Protein 2W20 (pdb70)

InterPro domains:
  IPR001791 Laminin G domain [SM00282] (150-294)
  IPR004124 Glycoside hydrolase, family 33, N-terminal [PF02973] (118-309)
  IPR005877 YSIRK Gram-positive signal peptide [PF04650] (22-47)
  IPR005877 YSIRK Gram-positive signal peptide [TIGR01168] (16-55)
  IPR011040 Sialidase [PF13088] (537-764)
  IPR013320 Concanavalin A-like lectin/glucanase domain superfamily [SSF49899] (121-303)
  IPR019931 LPXTG cell wall anchor motif [PS50847] (1003-1035)
  IPR023364 Trans-sialidase, domain 3 [G3DSA:2.40.220.10] (452-531)
  IPR026856 Sialidase family [PTHR10628] (324-786)
  IPR036278 Sialidase superfamily [SSF50939] (338-789)
  IPR049964 Sialidase A repeat [NF043031] (886-906)
  IPR049964 Sialidase A repeat [NF043031] (911-947)
  IPR049964 Sialidase A repeat [NF043031] (951-980)

B-factor: mean 18.58, std 8.76, range [5.13, 54.67]

Secondary structure (DSSP, 8-state):
--BPPPEEEE---BTT---TTS--EEEEEEEEE-TTS-EEEEEEEESS-SSSSSSEEEEEEEESSTTSS----EEEE-PPP-TT-S-GGG-S-EEEEEEEEE-TTT--EEEEEEEE-SSSGGGGS-SS----EEEETTEEEEEEEETT--S-EEE-GGGEEE-TTS-EEEEEE-SS--SGGGTTTTEEEETTEEEEETT--SS-SSSEE--SS-EEEEEEESSTTSS-PPPEE-HHHH--TT-S-EEE--EE-EE--SSTTTT-EEEEEEE--TTTHHHH--EEEEEEESSTTSS-EE---TTTTEEETTEEE-TTT---GGG---SEEEEE-TTS-EEEEE--SSSEEEEEEESSSSSS--S--EEEEEEE--SS--EEEEEEETTEEEEEEEEE-SSSSEEEEEEEEEE-SSS-EEEEEEEEEEEEE---EEEEEEETTEEEEEEEE--TTBPS-EEEEEEEEHHHH-/-BPPPEEEE---BTTS--TTS--EEEEEEEEE-TTS-EEEEEEEESS-SSSSSSEEEEEEEESSTTSS----EEEE-PPP-TT-S-GGG-S-EEEEEEEEE-TTT--EEEEEEEE-SSSGGGGS-SS----EEEETTEEEEEEEETT--S-EEE-GGGEEE-TTS-EEEEEE-SS--SGGGTTTTEEEETTEEEEETT--SS-SSSEE--SS-EEEEEEESSTTSS-PPPEE-HHHH--TT-S-EEE--EE-EE--SSTTTT-EEEEEEE--TTTHHHH--EEEEEEESSTTSS-EE---TTTTEEETTEEE-TTT---GGG---SEEEEE-TTS-EEEEE--SSSEEEEEEESSSSSS--SPPEEEEEEE--S---EEEEEEETTEEEEEEEEE-SSSSEEEEEEEEEEPTTS-EEEEEEEEEEEEE---EEEEEEETTEEEEEEEE--TTB-S-EEEEEEEEHHHH-

Solvent-accessible surface area: 35507 Å² total; per-residue (Å²): 146,31,33,51,143,51,52,40,4,3,90,5,3,108,118,40,133,66,28,187,67,35,9,62,0,4,29,4,0,0,0,9,54,6,76,149,27,6,0,0,0,0,0,0,16,0,92,43,37,36,44,62,43,0,16,2,0,0,0,0,50,31,1,126,61,41,4,166,82,32,36,127,99,39,52,1,0,34,5,65,47,8,99,119,18,104,66,86,37,61,2,0,3,0,0,8,14,0,0,0,5,22,1,73,136,68,90,73,0,1,0,0,0,3,1,6,6,6,10,92,1,25,121,20,22,16,98,39,27,25,57,10,45,71,148,43,141,65,114,69,27,30,5,0,29,59,133,73,76,33,24,16,7,1,17,44,103,121,0,34,0,50,32,55,131,31,151,64,33,106,26,91,3,17,50,107,8,130,99,114,26,45,29,8,18,0,1,0,44,81,41,152,106,84,46,4,4,1,8,6,28,60,81,64,86,7,17,0,51,0,0,62,11,0,2,0,5,4,0,69,1,93,54,12,0,110,89,18,24,33,9,73,37,0,1,56,74,7,33,27,48,15,6,28,7,2,0,0,1,3,4,25,5,38,25,2,92,35,40,135,62,143,25,15,0,0,0,3,0,23,0,0,0,38,46,11,42,51,122,0,0,15,0,0,13,0,0,30,0,86,56,80,4,159,49,2,85,38,2,54,1,2,0,8,21,36,113,33,148,58,140,98,15,4,0,4,9,0,102,50,134,130,4,4,0,3,9,4,9,1,2,4,1,70,93,18,15,0,24,0,0,0,24,0,31,26,35,14,0,3,3,1,19,0,125,44,4,0,38,41,5,79,109,114,30,106,105,16,90,102,0,122,2,42,60,0,3,3,7,5,24,33,2,90,40,156,71,123,23,22,0,0,0,0,0,0,24,9,122,158,72,40,58,0,25,0,8,3,0,83,12,47,168,101,10,94,12,47,27,64,95,72,20,93,6,18,176,35,80,0,0,16,0,0,2,22,84,8,31,152,32,48,4,0,0,0,0,0,6,21,57,167,42,25,18,38,21,1,0,0,6,30,47,2,46,35,113,38,0,70,80,61,54,146,53,52,43,6,3,75,9,3,109,116,42,138,58,22,152,61,32,1,62,0,3,28,4,0,0,0,10,54,6,70,154,26,6,0,0,0,0,0,0,14,1,86,67,38,38,42,63,42,1,27,4,0,0,0,0,47,30,1,125,52,44,5,167,91,34,35,122,102,38,52,1,0,29,6,64,77,8,87,117,17,105,61,89,39,56,2,0,2,0,0,11,12,0,0,0,4,21,1,73,123,70,85,74,0,1,0,0,0,1,1,2,7,4,10,91,1,25,124,17,20,18,105,39,26,24,52,11,45,66,147,50,144,68,134,62,38,31,5,0,29,63,155,60,76,35,27,16,10,2,16,41,106,118,0,26,0,29,32,57,132,33,149,65,33,82,24,90,4,18,53,108,8,126,97,119,25,44,28,6,20,0,1,0,43,81,29,153,109,81,42,4,3,2,9,6,26,61,88,63,84,9,29,0,52,1,0,48,12,1,3,0,6,6,0,68,1,87,54,21,0,115,91,19,25,34,10,78,38,0,2,57,76,8,31,29,64,16,5,29,6,2,0,0,2,4,4,25,5,36,26,2,93,37,42,132,60,133,23,16,0,0,0,3,0,24,0,0,0,39,49,11,42,47,124,0,0,17,0,0,14,0,0,32,0,82,51,77,4,159,47,3,84,39,3,50,1,1,0,9,18,32,95,26,142,62,134,89,14,3,0,4,10,0,105,43,141,125,4,3,0,2,9,4,10,1,2,4,1,72,78,18,10,0,18,0,0,0,25,0,37,22,35,16,0,2,4,0,19,0,117,38,4,0,31,40,4,73,94,119,26,85,100,11,102,101,0,95,3,33,59,0,2,2,6,5,23,32,2,83,40,149,60,128,29,25,0,0,0,0,0,0,25,6,98,157,67,40,58,0,26,0,7,2,0,94,21,57,126,111,1,75,14,51,25,61,98,67,18,87,5,15,165,37,79,0,0,15,0,1,2,23,65,15,28,159,25,52,1,0,0,0,0,0,4,23,56,167,40,25,18,35,19,1,0,0,7,28,42,3,38,34,114,35,0,70

CATH classification: 2.120.10.10 (+1 more: 2.40.220.10)

Nearest PDB structures (foldseek):
  2w20-assembly1_A  TM=1.001E+00  e=1.819E-90  Streptococcus pneumoniae R6
  5kky-assembly1_B  TM=1.000E+00  e=1.987E-87  Streptococcus pneumoniae
  6qzh-assembly1_A  TM=9.984E-01  e=2.542E-87  Homo sapiens
  2vk7-assembly2_B  TM=8.973E-01  e=1.237E-44  Clostridium perfringens
  8u2a-assembly1_A  TM=9.018E-01  e=3.482E-44  Clostridium perfringens ATCC 13124

Sequence (939 aa):
AALTEKTDIFESGRNGKPNKDGIKSYRIPALLKTDKGTLIAGADERRLHSSDWGDIGMVIRRSEDNGKTWGDRVTITNLRDNPKASDPSIGSPVNIDMVLVQDPETKRIFSIYDMFPEGKGIFGMSSQKEEAYKKIDGKTYQILYREGEKGAYTIRENGTVYTPDGKATDYRVVVDPVKPAYSDKGDLYKGNQLLGNIYFTTNKTSPFRIAKDSYLWMSYSDDDGKTWSAPQDITPMVKADWMKFLGVGPGTGIVLRNGPHKGRILIPVYTTNNVSHLNGSQSSRIIYSDDHGKTWHAGEAVNDNRQVDGQKIHSSTMNNRRAQNTESTVVQLNNGDVKLFMRGLTGDLQVATSKDGGVTWEKDIKRYPQVKDVYVQMSAIHTMHEGKEYIILSNAGGPKRENGMVHLARVEENGELTWLKHNPIQKGEFAYNSLQELGNGEYGILYEHTEKGQNAYTLSFRKFNWDFLSALTEKTDIFESGRNGKPNKDGIKSYRIPALLKTDKGTLIAGADERRLHSSDWGDIGMVIRRSEDNGKTWGDRVTITNLRDNPKASDPSIGSPVNIDMVLVQDPETKRIFSIYDMFPEGKGIFGMSSQKEEAYKKIDGKTYQILYREGEKGAYTIRENGTVYTPDGKATDYRVVVDPVKPAYSDKGDLYKGNQLLGNIYFTTNKTSPFRIAKDSYLWMSYSDDDGKTWSAPQDITPMVKADWMKFLGVGPGTGIVLRNGPHKGRILIPVYTTNNVSHLNGSQSSRIIYSDDHGKTWHAGEAVNDNRQVDGQKIHSSTMNNRRAQNTESTVVQLNNGDVKLFMRGLTGDLQVATSKDGGVTWEKDIKRYPQVKDVYVQMSAIHTMHEGKEYIILSNAGGPKRENGMVHLARVEENGELTWLKHNPIQKGEFAYNSLQELGNGEYGILYEHTEKGQNAYTLSFRKFNWDFLS

Structure (mmCIF, N/CA/C/O backbone):
data_2W20
#
_entry.id   2W20
#
_cell.length_a   47.200
_cell.length_b   96.600
_cell.length_c   218.200
_cell.angle_alpha   90.00
_cell.angle_beta   90.00
_cell.angle_gamma   90.00
#
_symmetry.space_group_name_H-M   'P 21 21 21'
#
loop_
_entity.id
_entity.type
_entity.pdbx_description
1 polymer 'SIALIDASE A'
2 non-polymer '2-(N-MORPHOLINO)-ETHANESULFONIC ACID'
3 non-polymer 'CHLORIDE ION'
4 non-polymer GLYCEROL
5 water water
#
loop_
_atom_site.group_PDB
_atom_site.id
_atom_site.type_symbol
_atom_site.label_atom_id
_atom_site.label_alt_id
_atom_site.label_comp_id
_atom_site.label_asym_id
_atom_site.label_entity_id
_atom_site.label_seq_id
_atom_site.pdbx_PDB_ins_code
_atom_site.Cartn_x
_atom_site.Cartn_y
_atom_site.Cartn_z
_atom_site.occupancy
_atom_site.B_iso_or_equiv
_atom_site.auth_seq_id
_atom_site.auth_comp_id
_atom_site.auth_asym_id
_atom_site.auth_atom_id
_atom_site.pdbx_PDB_model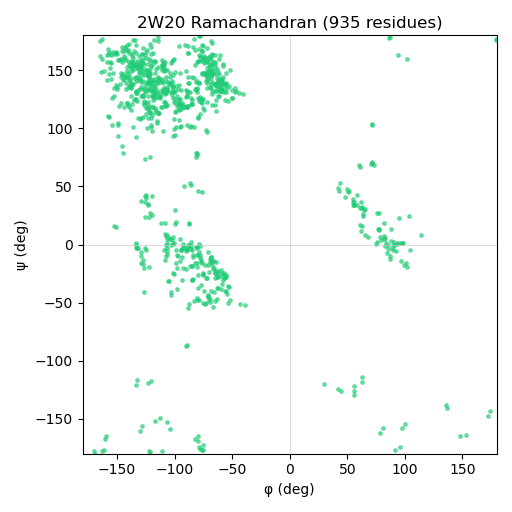_num
ATOM 1 N N . ALA A 1 1 ? 4.529 -36.715 -78.005 1.00 36.04 321 ALA A N 1
ATOM 2 C CA . ALA A 1 1 ? 4.165 -35.759 -76.962 1.00 31.54 321 ALA A CA 1
ATOM 3 C C . ALA A 1 1 ? 5.336 -35.471 -76.025 1.00 28.90 321 ALA A C 1
ATOM 4 O O . ALA A 1 1 ? 6.183 -36.334 -75.782 1.00 34.07 321 ALA A O 1
ATOM 6 N N . ALA A 1 2 ? 5.372 -34.250 -75.501 1.00 23.91 322 ALA A N 1
ATOM 7 C CA . ALA A 1 2 ? 6.436 -33.826 -74.601 1.00 18.49 322 ALA A CA 1
ATOM 8 C C . ALA A 1 2 ? 5.932 -33.787 -73.154 1.00 17.20 322 ALA A C 1
ATOM 9 O O . ALA A 1 2 ? 6.646 -33.360 -72.245 1.00 15.78 322 ALA A O 1
ATOM 11 N N . LEU A 1 3 ? 4.699 -34.248 -72.964 1.00 16.66 323 LEU A N 1
ATOM 12 C CA . LEU A 1 3 ? 4.058 -34.319 -71.651 1.00 17.68 323 LEU A CA 1
ATOM 13 C C . LEU A 1 3 ? 3.315 -35.646 -71.536 1.00 16.73 323 LEU A C 1
ATOM 14 O O . LEU A 1 3 ? 2.522 -35.995 -72.412 1.00 18.22 323 LEU A O 1
ATOM 19 N N . THR A 1 4 ? 3.562 -36.394 -70.467 1.00 13.76 324 THR A N 1
ATOM 20 C CA . THR A 1 4 ? 2.931 -37.699 -70.333 1.00 12.39 324 THR A CA 1
ATOM 21 C C . THR A 1 4 ? 1.487 -37.595 -69.888 1.00 16.50 324 THR A C 1
ATOM 22 O O . THR A 1 4 ? 1.055 -36.570 -69.351 1.00 15.49 324 THR A O 1
ATOM 26 N N . GLU A 1 5 ? 0.741 -38.669 -70.109 1.00 14.55 325 GLU A N 1
ATOM 27 C CA . GLU A 1 5 ? -0.617 -38.757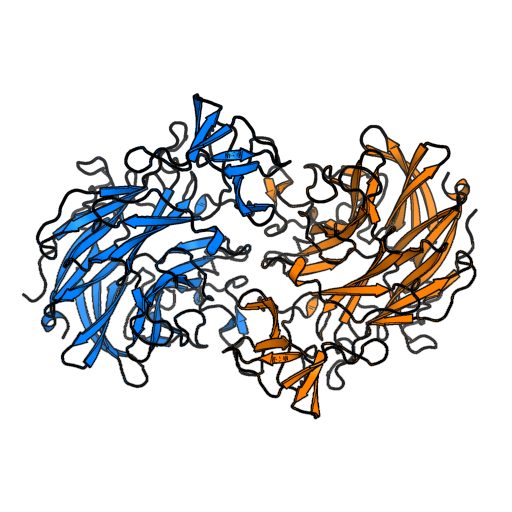 -69.602 1.00 18.85 325 GLU A CA 1
ATOM 28 C C . GLU A 1 5 ? -0.618 -38.777 -68.070 1.00 14.03 325 GLU A C 1
ATOM 29 O O . GLU A 1 5 ? 0.361 -39.169 -67.437 1.00 16.81 325 GLU A O 1
ATOM 35 N N . LYS A 1 6 ? -1.737 -38.353 -67.499 1.00 15.47 326 LYS A N 1
ATOM 36 C CA . LYS A 1 6 ? -1.943 -38.282 -66.059 1.00 15.00 326 LYS A CA 1
ATOM 37 C C . LYS A 1 6 ? -1.907 -39.668 -65.413 1.00 14.11 326 LYS A C 1
ATOM 38 O O . LYS A 1 6 ? -2.657 -40.566 -65.812 1.00 14.74 326 LYS A O 1
ATOM 44 N N . THR A 1 7 ? -1.033 -39.839 -64.427 1.00 10.47 327 THR A N 1
ATOM 45 C CA . THR A 1 7 ? -1.023 -41.035 -63.587 1.00 9.08 327 THR A CA 1
ATOM 46 C C . THR A 1 7 ? -1.502 -40.635 -62.195 1.00 12.45 327 THR A C 1
ATOM 47 O O . THR A 1 7 ? -1.022 -39.651 -61.638 1.00 14.59 327 THR A O 1
ATOM 51 N N . ASP A 1 8 ? -2.447 -41.377 -61.631 1.00 10.11 328 ASP A N 1
ATOM 52 C CA . ASP A 1 8 ? -3.038 -40.985 -60.356 1.00 11.80 328 ASP A CA 1
ATOM 53 C C . ASP A 1 8 ? -2.329 -41.701 -59.219 1.00 13.34 328 ASP A C 1
ATOM 54 O O . ASP A 1 8 ? -2.306 -42.933 -59.162 1.00 12.44 328 ASP A O 1
ATOM 59 N N . ILE A 1 9 ? -1.753 -40.926 -58.306 1.00 8.65 329 ILE A N 1
ATOM 60 C CA . ILE A 1 9 ? -0.881 -41.481 -57.287 1.00 7.81 329 ILE A CA 1
ATOM 61 C C . ILE A 1 9 ? -1.658 -41.670 -55.991 1.00 9.35 329 ILE A C 1
ATOM 62 O O . ILE A 1 9 ? -1.454 -42.641 -55.265 1.00 9.87 329 ILE A O 1
ATOM 67 N N . PHE A 1 10 ? -2.536 -40.718 -55.694 1.00 8.98 330 PHE A N 1
ATOM 68 C CA . PHE A 1 10 ? -3.395 -40.807 -54.522 1.00 8.82 330 PHE A CA 1
ATOM 69 C C . PHE A 1 10 ? -4.819 -40.519 -55.006 1.00 11.12 330 PHE A C 1
ATOM 70 O O . PHE A 1 10 ? -5.140 -39.389 -55.374 1.00 10.49 330 PHE A O 1
ATOM 78 N N . GLU A 1 11 ? -5.652 -41.560 -55.050 1.00 11.99 331 GLU A N 1
ATOM 79 C CA . GLU A 1 11 ? -6.979 -41.459 -55.648 1.00 11.44 331 GLU A CA 1
ATOM 80 C C . GLU A 1 11 ? -8.039 -41.193 -54.592 1.00 11.43 331 GLU A C 1
ATOM 81 O O . GLU A 1 11 ? -8.208 -41.974 -53.663 1.00 13.44 331 GLU A O 1
ATOM 87 N N . SER A 1 12 ? -8.749 -40.082 -54.740 1.00 11.00 332 SER A N 1
ATOM 88 C CA . SER A 1 12 ? -9.849 -39.772 -53.838 1.00 11.65 332 SER A CA 1
ATOM 89 C C . SER A 1 12 ? -11.090 -40.579 -54.223 1.00 12.68 332 SER A C 1
ATOM 90 O O . SER A 1 12 ? -11.138 -41.202 -55.292 1.00 15.53 332 SER A O 1
ATOM 93 N N . GLY A 1 13 ? -12.086 -40.576 -53.345 1.00 13.94 333 GLY A N 1
ATOM 94 C CA . GLY A 1 13 ? -13.371 -41.182 -53.660 1.00 14.52 333 GLY A CA 1
ATOM 95 C C . GLY A 1 13 ? -14.145 -40.286 -54.610 1.00 17.64 333 GLY A C 1
ATOM 96 O O . GLY A 1 13 ? -13.648 -39.244 -55.037 1.00 15.73 333 GLY A O 1
ATOM 97 N N . ARG A 1 14 ? -15.372 -40.667 -54.950 1.00 16.96 334 ARG A N 1
ATOM 98 C CA . ARG A 1 14 ? -16.168 -39.821 -55.834 1.00 19.58 334 ARG A CA 1
ATOM 99 C C . ARG A 1 14 ? -17.554 -39.556 -55.275 1.00 17.92 334 ARG A C 1
ATOM 100 O O . ARG A 1 14 ? -18.071 -40.338 -54.476 1.00 20.13 334 ARG A O 1
ATOM 108 N N . ASN A 1 15 ? -18.130 -38.427 -55.674 1.00 19.00 335 ASN A N 1
ATOM 109 C CA . ASN A 1 15 ? -19.497 -38.086 -55.297 1.00 22.04 335 ASN A CA 1
ATOM 110 C C . ASN A 1 15 ? -19.731 -38.085 -53.788 1.00 21.59 335 ASN A C 1
ATOM 111 O O . ASN A 1 15 ? -20.814 -38.435 -53.314 1.00 20.97 335 ASN A O 1
ATOM 116 N N . GLY A 1 16 ? -18.706 -37.692 -53.036 1.00 19.54 336 GLY A N 1
ATOM 117 C CA . GLY A 1 16 ? -18.820 -37.547 -51.596 1.00 21.38 336 GLY A CA 1
ATOM 118 C C . GLY A 1 16 ? -18.672 -38.853 -50.844 1.00 18.49 336 GLY A C 1
ATOM 119 O O . GLY A 1 16 ? -18.879 -38.904 -49.629 1.00 22.38 336 GLY A O 1
ATOM 120 N N . LYS A 1 17 ? -18.320 -39.911 -51.563 1.00 20.12 337 LYS A N 1
ATOM 121 C CA . LYS A 1 17 ? -18.157 -41.225 -50.953 1.00 19.14 337 LYS A CA 1
ATOM 122 C C . LYS A 1 17 ? -16.683 -41.567 -50.749 1.00 19.35 337 LYS A C 1
ATOM 123 O O . LYS A 1 17 ? -15.806 -41.013 -51.415 1.00 17.48 337 LYS A O 1
ATOM 129 N N . PRO A 1 18 ? -16.405 -42.485 -49.818 1.00 19.16 338 PRO A N 1
ATOM 130 C CA . PRO A 1 18 ? -15.037 -42.961 -49.605 1.00 16.41 338 PRO A CA 1
ATOM 131 C C . PRO A 1 18 ? -14.575 -43.773 -50.804 1.00 21.55 338 PRO A C 1
ATOM 132 O O . PRO A 1 18 ? -15.415 -44.329 -51.525 1.00 21.56 338 PRO A O 1
ATOM 136 N N . ASN A 1 19 ? -13.265 -43.835 -51.024 1.00 18.27 339 ASN A N 1
ATOM 137 C CA . ASN A 1 19 ? -12.722 -44.688 -52.067 1.00 18.14 339 ASN A CA 1
ATOM 138 C C . ASN A 1 19 ? -12.679 -46.140 -51.595 1.00 18.88 339 ASN A C 1
ATOM 139 O O . ASN A 1 19 ? -13.172 -46.463 -50.508 1.00 20.09 339 ASN A O 1
ATOM 144 N N . LYS A 1 20 ? -12.089 -47.003 -52.416 1.00 20.45 340 LYS A N 1
ATOM 145 C CA . LYS A 1 20 ? -12.024 -48.427 -52.123 1.00 24.45 340 LYS A CA 1
ATOM 146 C C . LYS A 1 20 ? -11.343 -48.702 -50.786 1.00 22.78 340 LYS A C 1
ATOM 147 O O . LYS A 1 20 ? -11.586 -49.735 -50.165 1.00 26.81 340 LYS A O 1
ATOM 153 N N . ASP A 1 21 ? -10.491 -47.776 -50.348 1.00 20.06 341 ASP A N 1
ATOM 154 C CA . ASP A 1 21 ? -9.737 -47.944 -49.108 1.00 21.41 341 ASP A CA 1
ATOM 155 C C . ASP A 1 21 ? -10.416 -47.272 -47.910 1.00 17.08 341 ASP A C 1
ATOM 156 O O . ASP A 1 21 ? -9.860 -47.240 -46.813 1.00 20.27 341 ASP A O 1
ATOM 161 N N . GLY A 1 22 ? -11.609 -46.733 -48.127 1.00 16.67 342 GLY A N 1
ATOM 162 C CA . GLY A 1 22 ? -12.351 -46.068 -47.073 1.00 15.80 342 GLY A CA 1
ATOM 163 C C . GLY A 1 22 ? -11.896 -44.635 -46.872 1.00 17.76 342 GLY A C 1
ATOM 164 O O . GLY A 1 22 ? -12.157 -44.028 -45.833 1.00 19.44 342 GLY A O 1
ATOM 165 N N . ILE A 1 23 ? -11.211 -44.087 -47.870 1.00 16.22 343 ILE A N 1
ATOM 166 C CA . ILE A 1 23 ? -10.651 -42.741 -47.748 1.00 14.68 343 ILE A CA 1
ATOM 167 C C . ILE A 1 23 ? -11.347 -41.801 -48.728 1.00 14.98 343 ILE A C 1
ATOM 168 O O . ILE A 1 23 ? -11.431 -42.100 -49.916 1.00 15.22 343 ILE A O 1
ATOM 173 N N . LYS A 1 24 ? -11.863 -40.674 -48.234 1.00 11.98 344 LYS A N 1
ATOM 174 C CA . LYS A 1 24 ? -12.597 -39.747 -49.095 1.00 12.21 344 LYS A CA 1
ATOM 175 C C . LYS A 1 24 ? -11.674 -38.847 -49.926 1.00 11.13 344 LYS A C 1
ATOM 176 O O . LYS A 1 24 ? -11.980 -38.537 -51.084 1.00 11.60 344 LYS A O 1
ATOM 182 N N . SER A 1 25 ? -10.558 -38.424 -49.323 1.00 10.93 345 SER A N 1
ATOM 183 C CA . SER A 1 25 ? -9.789 -37.295 -49.851 1.00 10.67 345 SER A CA 1
ATOM 184 C C . SER A 1 25 ? -8.276 -37.461 -49.710 1.00 7.89 345 SER A C 1
ATOM 185 O O . SER A 1 25 ? -7.790 -38.002 -48.722 1.00 9.22 345 SER A O 1
ATOM 188 N N . TYR A 1 26 ? -7.543 -36.970 -50.714 1.00 9.85 346 TYR A N 1
ATOM 189 C CA . TYR A 1 26 ? -6.113 -36.717 -50.571 1.00 9.93 346 TYR A CA 1
ATOM 190 C C . TYR A 1 26 ? -5.856 -35.259 -50.883 1.00 8.85 346 TYR A C 1
ATOM 191 O O . TYR A 1 26 ? -6.546 -34.664 -51.708 1.00 8.71 346 TYR A O 1
ATOM 200 N N . ARG A 1 27 ? -4.881 -34.668 -50.201 1.00 8.38 347 ARG A N 1
ATOM 201 C CA . ARG A 1 27 ? -4.515 -33.289 -50.501 1.00 8.34 347 ARG A CA 1
ATOM 202 C C . ARG A 1 27 ? -3.054 -33.054 -50.200 1.00 7.72 347 ARG A C 1
ATOM 203 O O . ARG A 1 27 ? -2.423 -33.854 -49.509 1.00 7.62 347 ARG A O 1
ATOM 211 N N . ILE A 1 28 ? -2.535 -31.950 -50.728 1.00 7.47 348 ILE A N 1
ATOM 212 C CA . ILE A 1 28 ? -1.248 -31.383 -50.303 1.00 7.42 348 ILE A CA 1
ATOM 213 C C . ILE A 1 28 ? -0.041 -32.215 -50.752 1.00 8.42 348 ILE A C 1
ATOM 214 O O . ILE A 1 28 ? 0.631 -32.854 -49.934 1.00 7.53 348 ILE A O 1
ATOM 219 N N . PRO A 1 29 ? 0.236 -32.187 -52.065 1.00 6.86 349 PRO A N 1
ATOM 220 C CA . PRO A 1 29 ? 1.322 -32.987 -52.649 1.00 7.86 349 PRO A CA 1
ATOM 221 C C . PRO A 1 29 ? 2.713 -32.464 -52.326 1.00 8.83 349 PRO A C 1
ATOM 222 O O . PRO A 1 29 ? 2.923 -31.250 -52.214 1.00 8.93 349 PRO A O 1
ATOM 226 N N . ALA A 1 30 ? 3.656 -33.392 -52.191 1.00 7.47 350 ALA A N 1
ATOM 227 C CA . ALA A 1 30 ? 5.080 -33.081 -52.118 1.00 7.54 350 ALA A CA 1
ATOM 228 C C . ALA A 1 30 ? 5.810 -34.138 -52.952 1.00 8.15 350 ALA A C 1
ATOM 229 O O . ALA A 1 30 ? 5.513 -35.324 -52.862 1.00 9.03 350 ALA A O 1
ATOM 231 N N . LEU A 1 31 ? 6.768 -33.698 -53.756 1.00 7.37 351 LEU A N 1
ATOM 232 C CA . LEU A 1 31 ? 7.493 -34.593 -54.668 1.00 6.86 351 LEU A CA 1
ATOM 233 C C . LEU A 1 31 ? 8.991 -34.438 -54.479 1.00 9.22 351 LEU A C 1
ATOM 234 O O . LEU A 1 31 ? 9.527 -33.339 -54.514 1.00 8.45 351 LEU A O 1
ATOM 239 N N . LEU A 1 32 ? 9.677 -35.555 -54.270 1.00 8.50 352 LEU A N 1
ATOM 240 C CA . LEU A 1 32 ? 11.105 -35.511 -53.987 1.00 8.50 352 LEU A CA 1
ATOM 241 C C . LEU A 1 32 ? 11.851 -36.565 -54.797 1.00 10.27 352 LEU A C 1
ATOM 242 O O . LEU A 1 32 ? 11.529 -37.748 -54.736 1.00 10.05 352 LEU A O 1
ATOM 247 N N . LYS A 1 33 ? 12.835 -36.115 -55.559 1.00 11.41 353 LYS A N 1
ATOM 248 C CA . LYS A 1 33 ? 13.756 -37.009 -56.254 1.00 10.96 353 LYS A CA 1
ATOM 249 C C . LYS A 1 33 ? 14.984 -37.219 -55.367 1.00 11.49 353 LYS A C 1
ATOM 250 O O . LYS A 1 33 ? 15.692 -36.268 -55.023 1.00 12.67 353 LYS A O 1
ATOM 256 N N . THR A 1 34 ? 15.224 -38.467 -54.968 1.00 11.73 354 THR A N 1
ATOM 257 C CA . THR A 1 34 ? 16.306 -38.751 -54.037 1.00 12.74 354 THR A CA 1
ATOM 258 C C . THR A 1 34 ? 17.614 -39.061 -54.747 1.00 12.97 354 THR A C 1
ATOM 259 O O . THR A 1 34 ? 17.651 -39.216 -55.968 1.00 14.63 354 THR A O 1
ATOM 263 N N . ASP A 1 35 ? 18.679 -39.153 -53.955 1.00 15.97 355 ASP A N 1
ATOM 264 C CA . ASP A 1 35 ? 20.016 -39.398 -54.491 1.00 16.26 355 ASP A CA 1
ATOM 265 C C . ASP A 1 35 ? 20.087 -40.743 -55.207 1.00 19.74 355 ASP A C 1
ATOM 266 O O . ASP A 1 35 ? 20.957 -40.951 -56.054 1.00 19.27 355 ASP A O 1
ATOM 271 N N . LYS A 1 36 ? 19.178 -41.653 -54.862 1.00 17.31 356 LYS A N 1
ATOM 272 C CA . LYS A 1 36 ? 19.121 -42.951 -55.528 1.00 19.22 356 LYS A CA 1
ATOM 273 C C . LYS A 1 36 ? 18.290 -42.943 -56.822 1.00 17.84 356 LYS A C 1
ATOM 274 O O . LYS A 1 36 ? 18.192 -43.961 -57.510 1.00 20.49 356 LYS A O 1
ATOM 280 N N . GLY A 1 37 ? 17.707 -41.798 -57.166 1.00 16.72 357 GLY A N 1
ATOM 281 C CA . GLY A 1 37 ? 16.866 -41.686 -58.349 1.00 15.56 357 GLY A CA 1
ATOM 282 C C . GLY A 1 37 ? 15.386 -41.920 -58.069 1.00 11.56 357 GLY A C 1
ATOM 283 O O . GLY A 1 37 ? 14.541 -41.765 -58.943 1.00 14.50 357 GLY A O 1
ATOM 284 N N . THR A 1 38 ? 15.081 -42.308 -56.842 1.00 13.96 358 THR A N 1
ATOM 285 C CA . THR A 1 38 ? 13.713 -42.613 -56.455 1.00 12.64 358 THR A CA 1
ATOM 286 C C . THR A 1 38 ? 12.858 -41.347 -56.440 1.00 11.97 358 THR A C 1
ATOM 287 O O . THR A 1 38 ? 13.359 -40.265 -56.132 1.00 14.69 358 THR A O 1
ATOM 291 N N . LEU A 1 39 ? 11.584 -41.477 -56.788 1.00 11.34 359 LEU A N 1
ATOM 292 C CA . LEU A 1 39 ? 10.630 -40.395 -56.547 1.00 11.31 359 LEU A CA 1
ATOM 293 C C . LEU A 1 39 ? 9.811 -40.756 -55.331 1.00 14.00 359 LEU A C 1
ATOM 294 O O . LEU A 1 39 ? 9.258 -41.854 -55.253 1.00 12.15 359 LEU A O 1
ATOM 299 N N . ILE A 1 40 ? 9.745 -39.833 -54.380 1.00 9.55 360 ILE A N 1
ATOM 300 C CA . ILE A 1 40 ? 8.866 -39.975 -53.233 1.00 8.81 360 ILE A CA 1
ATOM 301 C C . ILE A 1 40 ? 7.743 -38.956 -53.387 1.00 10.31 360 ILE A C 1
ATOM 302 O O . ILE A 1 40 ? 8.005 -37.761 -53.565 1.00 10.89 360 ILE A O 1
ATOM 307 N N . ALA A 1 41 ? 6.504 -39.443 -53.391 1.00 8.75 361 ALA A N 1
ATOM 308 C CA . ALA A 1 41 ? 5.321 -38.596 -53.492 1.00 9.25 361 ALA A CA 1
ATOM 309 C C . ALA A 1 41 ? 4.644 -38.609 -52.135 1.00 8.40 361 ALA A C 1
ATOM 310 O O . ALA A 1 41 ? 4.264 -39.668 -51.644 1.00 9.37 361 ALA A O 1
ATOM 312 N N . GLY A 1 42 ? 4.518 -37.437 -51.511 1.00 7.32 362 GLY A N 1
ATOM 313 C CA . GLY A 1 42 ? 3.844 -37.315 -50.224 1.00 9.25 362 GLY A CA 1
ATOM 314 C C . GLY A 1 42 ? 2.491 -36.635 -50.310 1.00 8.00 362 GLY A C 1
ATOM 315 O O . GLY A 1 42 ? 2.205 -35.899 -51.259 1.00 8.87 362 GLY A O 1
ATOM 316 N N . ALA A 1 43 ? 1.651 -36.906 -49.320 1.00 7.37 363 ALA A N 1
ATOM 317 C CA . ALA A 1 43 ? 0.304 -36.352 -49.275 1.00 7.38 363 ALA A CA 1
ATOM 318 C C . ALA A 1 43 ? -0.308 -36.449 -47.885 1.00 8.09 363 ALA A C 1
ATOM 319 O O . ALA A 1 43 ? 0.120 -37.256 -47.044 1.00 9.76 363 ALA A O 1
ATOM 321 N N . ASP A 1 44 ? -1.324 -35.613 -47.664 1.00 8.70 364 ASP A N 1
ATOM 322 C CA . ASP A 1 44 ? -2.292 -35.802 -46.589 1.00 7.94 364 ASP A CA 1
ATOM 323 C C . ASP A 1 44 ? -3.280 -36.886 -47.022 1.00 8.12 364 ASP A C 1
ATOM 324 O O . ASP A 1 44 ? -3.908 -36.772 -48.088 1.00 8.59 364 ASP A O 1
ATOM 329 N N . GLU A 1 45 ? -3.456 -37.906 -46.184 1.00 8.06 365 GLU A N 1
ATOM 330 C CA . GLU A 1 45 ? -4.489 -38.908 -46.407 1.00 9.57 365 GLU A CA 1
ATOM 331 C C . GLU A 1 45 ? -5.671 -38.531 -45.521 1.00 9.18 365 GLU A C 1
ATOM 332 O O . GLU A 1 45 ? -5.653 -38.786 -44.314 1.00 10.36 365 GLU A O 1
ATOM 338 N N . ARG A 1 46 ? -6.682 -37.910 -46.134 1.00 9.08 366 ARG A N 1
ATOM 339 C CA . ARG A 1 46 ? -7.790 -37.307 -45.385 1.00 10.05 366 ARG A CA 1
ATOM 340 C C . ARG A 1 46 ? -9.012 -38.228 -45.440 1.00 9.79 366 ARG A C 1
ATOM 341 O O . ARG A 1 46 ? -9.822 -38.181 -46.371 1.00 10.40 366 ARG A O 1
ATOM 349 N N . ARG A 1 47 ? -9.130 -39.077 -44.419 1.00 12.12 367 ARG A N 1
ATOM 350 C CA . ARG A 1 47 ? -10.097 -40.172 -44.464 1.00 13.32 367 ARG A CA 1
ATOM 351 C C . ARG A 1 47 ? -11.569 -39.765 -44.542 1.00 13.49 367 ARG A C 1
ATOM 352 O O . ARG A 1 47 ? -12.321 -40.302 -45.356 1.00 13.23 367 ARG A O 1
ATOM 360 N N . LEU A 1 48 ? -11.978 -38.824 -43.699 1.00 14.13 368 LEU A N 1
ATOM 361 C CA . LEU A 1 48 ? -13.404 -38.573 -43.479 1.00 14.57 368 LEU A CA 1
ATOM 362 C C . LEU A 1 48 ? -14.034 -37.506 -44.359 1.00 13.45 368 LEU A C 1
ATOM 363 O O . LEU A 1 48 ? -15.253 -37.470 -44.515 1.00 14.83 368 LEU A O 1
ATOM 368 N N . HIS A 1 49 ? -13.203 -36.637 -44.922 1.00 13.16 369 HIS A N 1
ATOM 369 C CA . HIS A 1 49 ? -13.661 -35.493 -45.692 1.00 11.71 369 HIS A CA 1
ATOM 370 C C . HIS A 1 49 ? -12.425 -34.722 -46.148 1.00 11.18 369 HIS A C 1
ATOM 371 O O . HIS A 1 49 ? -11.304 -35.072 -45.766 1.00 11.30 369 HIS A O 1
ATOM 378 N N . SER A 1 50 ? -12.634 -33.672 -46.944 1.00 11.79 370 SER A N 1
ATOM 379 C CA . SER A 1 50 ? -11.528 -32.936 -47.556 1.00 10.23 370 SER A CA 1
ATOM 380 C C . SER A 1 50 ? -10.988 -31.760 -46.741 1.00 11.38 370 SER A C 1
ATOM 381 O O . SER A 1 50 ? -10.038 -31.110 -47.168 1.00 12.29 370 SER A O 1
ATOM 384 N N . SER A 1 51 ? -11.601 -31.449 -45.601 1.00 11.85 371 SER A N 1
ATOM 385 C CA . SER A 1 51 ? -11.198 -30.255 -44.869 1.00 11.70 371 SER A CA 1
ATOM 386 C C . SER A 1 51 ? -9.885 -30.440 -44.111 1.00 10.13 371 SER A C 1
ATOM 387 O O . SER A 1 51 ? -9.424 -31.565 -43.937 1.00 10.13 371 SER A O 1
ATOM 390 N N . ASP A 1 52 ? -9.307 -29.321 -43.656 1.00 11.75 372 ASP A N 1
ATOM 391 C CA . ASP A 1 52 ? -7.978 -29.307 -43.045 1.00 13.50 372 ASP A CA 1
ATOM 392 C C . ASP A 1 52 ? -7.983 -29.754 -41.583 1.00 13.74 372 ASP A C 1
ATOM 393 O O . ASP A 1 52 ? -7.372 -29.108 -40.724 1.00 15.11 372 ASP A O 1
ATOM 398 N N . TRP A 1 53 ? -8.670 -30.849 -41.302 1.00 10.61 373 TRP A N 1
ATOM 399 C CA . TRP A 1 53 ? -8.755 -31.397 -39.958 1.00 10.15 373 TRP A CA 1
ATOM 400 C C . TRP A 1 53 ? -9.382 -32.778 -40.059 1.00 12.05 373 TRP A C 1
ATOM 401 O O . TRP A 1 53 ? -9.707 -33.235 -41.159 1.00 13.81 373 TRP A O 1
ATOM 412 N N . GLY A 1 54 ? -9.548 -33.446 -38.923 1.00 11.32 374 GLY A N 1
ATOM 413 C CA . GLY A 1 54 ? -10.102 -34.788 -38.918 1.00 12.88 374 GLY A CA 1
ATOM 414 C C . GLY A 1 54 ? -9.015 -35.834 -38.786 1.00 11.48 374 GLY A C 1
ATOM 415 O O . GLY A 1 54 ? -7.945 -35.570 -38.238 1.00 12.62 374 GLY A O 1
ATOM 416 N N . ASP A 1 55 ? -9.299 -37.031 -39.286 1.00 11.31 375 ASP A N 1
ATOM 417 C CA . ASP A 1 55 ? -8.347 -38.129 -39.267 1.00 12.50 375 ASP A CA 1
ATOM 418 C C . ASP A 1 55 ? -7.483 -38.001 -40.522 1.00 11.41 375 ASP A C 1
ATOM 419 O O . ASP A 1 55 ? -7.896 -38.367 -41.616 1.00 12.41 375 ASP A O 1
ATOM 424 N N . ILE A 1 56 ? -6.282 -37.466 -40.345 1.00 10.18 376 ILE A N 1
ATOM 425 C CA . ILE A 1 56 ? -5.372 -37.252 -41.469 1.00 11.55 376 ILE A CA 1
ATOM 426 C C . ILE A 1 56 ? -4.015 -37.872 -41.156 1.00 11.06 376 ILE A C 1
ATOM 427 O O . ILE A 1 56 ? -3.426 -37.605 -40.109 1.00 12.97 376 ILE A O 1
ATOM 432 N N . GLY A 1 57 ? -3.523 -38.709 -42.065 1.00 10.98 377 GLY A N 1
ATOM 433 C CA . GLY A 1 57 ? -2.205 -39.306 -41.917 1.00 9.96 377 GLY A CA 1
ATOM 434 C C . GLY A 1 57 ? -1.254 -38.713 -42.941 1.00 9.87 377 GLY A C 1
ATOM 435 O O . GLY A 1 57 ? -1.672 -38.275 -44.019 1.00 10.61 377 GLY A O 1
ATOM 436 N N . MET A 1 58 ? 0.025 -38.687 -42.587 1.00 8.93 378 MET A N 1
ATOM 437 C CA . MET A 1 58 ? 1.088 -38.298 -43.509 1.00 9.17 378 MET A CA 1
ATOM 438 C C . MET A 1 58 ? 1.547 -39.562 -44.220 1.00 8.47 378 MET A C 1
ATOM 439 O O . MET A 1 58 ? 2.040 -40.484 -43.559 1.00 10.39 378 MET A O 1
ATOM 444 N N . VAL A 1 59 ? 1.402 -39.596 -45.542 1.00 8.74 379 VAL A N 1
ATOM 445 C CA . VAL A 1 59 ? 1.707 -40.804 -46.319 1.00 9.18 379 VAL A CA 1
ATOM 446 C C . VAL A 1 59 ? 2.629 -40.514 -47.484 1.00 10.45 379 VAL A C 1
ATOM 447 O O . VAL A 1 59 ? 2.673 -39.397 -47.997 1.00 9.38 379 VAL A O 1
ATOM 451 N N . ILE A 1 60 ? 3.354 -41.538 -47.925 1.00 10.42 380 ILE A N 1
ATOM 452 C CA . ILE A 1 60 ? 4.140 -41.415 -49.144 1.00 10.52 380 ILE A CA 1
ATOM 453 C C . ILE A 1 60 ? 3.975 -42.658 -50.017 1.00 11.05 380 ILE A C 1
ATOM 454 O O . ILE A 1 60 ? 3.519 -43.704 -49.542 1.00 11.64 380 ILE A O 1
ATOM 459 N N . ARG A 1 61 ? 4.301 -42.514 -51.296 1.00 9.28 381 ARG A N 1
ATOM 460 C CA . ARG A 1 61 ? 4.519 -43.655 -52.192 1.00 9.54 381 ARG A CA 1
ATOM 461 C C . ARG A 1 61 ? 5.843 -43.444 -52.899 1.00 13.52 381 ARG A C 1
ATOM 462 O O . ARG A 1 61 ? 6.282 -42.301 -53.086 1.00 11.05 381 ARG A O 1
ATOM 470 N N . ARG A 1 62 ? 6.467 -44.536 -53.324 1.00 11.78 382 ARG A N 1
ATOM 471 C CA . ARG A 1 62 ? 7.773 -44.480 -53.968 1.00 11.12 382 ARG A CA 1
ATOM 472 C C . ARG A 1 62 ? 7.695 -45.036 -55.373 1.00 13.13 382 ARG A C 1
ATOM 473 O O . ARG A 1 62 ? 7.015 -46.041 -55.621 1.00 13.31 382 ARG A O 1
ATOM 481 N N . SER A 1 63 ? 8.388 -44.374 -56.292 1.00 12.60 383 SER A N 1
ATOM 482 C CA . SER A 1 63 ? 8.600 -44.924 -57.624 1.00 12.06 383 SER A CA 1
ATOM 483 C C . SER A 1 63 ? 10.086 -45.129 -57.869 1.00 15.05 383 SER A C 1
ATOM 484 O O . SER A 1 63 ? 10.903 -44.240 -57.610 1.00 12.97 383 SER A O 1
ATOM 487 N N . GLU A 1 64 ? 10.441 -46.301 -58.385 1.00 16.18 384 GLU A N 1
ATOM 488 C CA . GLU A 1 64 ? 11.841 -46.608 -58.658 1.00 17.29 384 GLU A CA 1
ATOM 489 C C . GLU A 1 64 ? 12.136 -46.587 -60.152 1.00 19.82 384 GLU A C 1
ATOM 490 O O . GLU A 1 64 ? 13.231 -46.948 -60.573 1.00 18.53 384 GLU A O 1
ATOM 496 N N . ASP A 1 65 ? 11.163 -46.142 -60.943 1.00 15.40 385 ASP A N 1
ATOM 497 C CA . ASP A 1 65 ? 11.321 -46.060 -62.393 1.00 19.00 385 ASP A CA 1
ATOM 498 C C . ASP A 1 65 ? 10.924 -44.679 -62.924 1.00 16.52 385 ASP A C 1
ATOM 499 O O . ASP A 1 65 ? 10.319 -44.553 -63.989 1.00 17.70 385 ASP A O 1
ATOM 504 N N . ASN A 1 66 ? 11.261 -43.653 -62.144 1.00 15.12 386 ASN A N 1
ATOM 505 C CA . ASN A 1 66 ? 11.072 -42.267 -62.555 1.00 15.88 386 ASN A CA 1
ATOM 506 C C . ASN A 1 66 ? 9.604 -41.902 -62.771 1.00 16.79 386 ASN A C 1
ATOM 507 O O . ASN A 1 66 ? 9.281 -41.076 -63.627 1.00 18.11 386 ASN A O 1
ATOM 512 N N . GLY A 1 67 ? 8.717 -42.518 -61.990 1.00 14.05 387 GLY A N 1
ATOM 513 C CA . GLY A 1 67 ? 7.312 -42.157 -62.028 1.00 12.63 387 GLY A CA 1
ATOM 514 C C . GLY A 1 67 ? 6.420 -43.016 -62.904 1.00 16.38 387 GLY A C 1
ATOM 515 O O . GLY A 1 67 ? 5.219 -42.766 -62.996 1.00 15.23 387 GLY A O 1
ATOM 516 N N . LYS A 1 68 ? 6.991 -44.032 -63.544 1.00 17.13 388 LYS A N 1
ATOM 517 C CA . LYS A 1 68 ? 6.189 -44.900 -64.402 1.00 16.89 388 LYS A CA 1
ATOM 518 C C . LYS A 1 68 ? 5.226 -45.767 -63.589 1.00 17.05 388 LYS A C 1
ATOM 519 O O . LYS A 1 68 ? 4.039 -45.857 -63.910 1.00 16.52 388 LYS A O 1
ATOM 525 N N . THR A 1 69 ? 5.747 -46.403 -62.544 1.00 13.76 389 THR A N 1
ATOM 526 C CA . THR A 1 69 ? 4.936 -47.182 -61.616 1.00 15.62 389 THR A CA 1
ATOM 527 C C . THR A 1 69 ? 5.251 -46.803 -60.176 1.00 16.37 389 THR A C 1
ATOM 528 O O . THR A 1 69 ? 6.310 -46.235 -59.882 1.00 14.60 389 THR A O 1
ATOM 532 N N . TRP A 1 70 ? 4.338 -47.156 -59.275 1.00 14.95 390 TRP A N 1
ATOM 533 C CA . TRP A 1 70 ? 4.428 -46.726 -57.886 1.00 14.73 390 TRP A CA 1
ATOM 534 C C . TRP A 1 70 ? 4.146 -47.866 -56.930 1.00 15.66 390 TRP A C 1
ATOM 535 O O . TRP A 1 70 ? 3.303 -48.726 -57.218 1.00 16.91 390 TRP A O 1
ATOM 546 N N . GLY A 1 71 ? 4.868 -47.873 -55.814 1.00 13.77 391 GLY A N 1
ATOM 547 C CA . GLY A 1 71 ? 4.727 -48.892 -54.789 1.00 14.77 391 GLY A CA 1
ATOM 548 C C . GLY A 1 71 ? 3.571 -48.633 -53.842 1.00 15.39 391 GLY A C 1
ATOM 549 O O . GLY A 1 71 ? 2.717 -47.784 -54.103 1.00 16.62 391 GLY A O 1
ATOM 550 N N . ASP A 1 72 ? 3.540 -49.380 -52.741 1.00 12.48 392 ASP A N 1
ATOM 551 C CA . ASP A 1 72 ? 2.480 -49.260 -51.740 1.00 12.62 392 ASP A CA 1
ATOM 552 C C . ASP A 1 72 ? 2.576 -47.971 -50.935 1.00 15.72 392 ASP A C 1
ATOM 553 O O . ASP A 1 72 ? 3.659 -47.444 -50.735 1.00 14.08 392 ASP A O 1
ATOM 558 N N . ARG A 1 73 ? 1.437 -47.482 -50.454 1.00 12.80 393 ARG A N 1
ATOM 559 C CA . ARG A 1 73 ? 1.465 -46.374 -49.501 1.00 11.69 393 ARG A CA 1
ATOM 560 C C . ARG A 1 73 ? 2.273 -46.763 -48.269 1.00 13.78 393 ARG A C 1
ATOM 561 O O . ARG A 1 73 ? 2.158 -47.891 -47.766 1.00 16.70 393 ARG A O 1
ATOM 569 N N . VAL A 1 74 ? 3.079 -45.825 -47.776 1.00 12.26 394 VAL A N 1
ATOM 570 C CA . VAL A 1 74 ? 3.770 -45.953 -46.500 1.00 11.08 394 VAL A CA 1
ATOM 571 C C . VAL A 1 74 ? 3.285 -44.822 -45.606 1.00 15.84 394 VAL A C 1
ATOM 572 O O . VAL A 1 74 ? 3.360 -43.656 -45.983 1.00 13.53 394 VAL A O 1
ATOM 576 N N . THR A 1 75 ? 2.764 -45.160 -44.432 1.00 13.09 395 THR A N 1
ATOM 577 C CA . THR A 1 75 ? 2.278 -44.134 -43.524 1.00 10.47 395 THR A CA 1
ATOM 578 C C . THR A 1 75 ? 3.410 -43.699 -42.627 1.00 11.92 395 THR A C 1
ATOM 579 O O . THR A 1 75 ? 3.979 -44.502 -41.895 1.00 13.34 395 THR A O 1
ATOM 583 N N . ILE A 1 76 ? 3.766 -42.424 -42.719 1.00 9.83 396 ILE A N 1
ATOM 584 C CA . ILE A 1 76 ? 4.785 -41.854 -41.849 1.00 10.02 396 ILE A CA 1
ATOM 585 C C . ILE A 1 76 ? 4.258 -41.669 -40.428 1.00 10.85 396 ILE A C 1
ATOM 586 O O . ILE A 1 76 ? 4.889 -42.100 -39.457 1.00 11.50 396 ILE A O 1
ATOM 591 N N . THR A 1 77 ? 3.097 -41.022 -40.320 1.00 10.57 397 THR A N 1
ATOM 592 C CA . THR A 1 77 ? 2.455 -40.751 -39.035 1.00 10.02 397 THR A CA 1
ATOM 593 C C . THR A 1 77 ? 0.953 -40.699 -39.197 1.00 11.03 397 THR A C 1
ATOM 594 O O . THR A 1 77 ? 0.428 -40.050 -40.104 1.00 9.96 397 THR A O 1
ATOM 598 N N . ASN A 1 78 ? 0.246 -41.362 -38.299 1.00 10.88 398 ASN A N 1
ATOM 599 C CA . ASN A 1 78 ? -1.189 -41.172 -38.217 1.00 11.46 398 ASN A CA 1
ATOM 600 C C . ASN A 1 78 ? -1.643 -41.366 -36.784 1.00 11.95 398 ASN A C 1
ATOM 601 O O . ASN A 1 78 ? -1.718 -42.503 -36.282 1.00 12.52 398 ASN A O 1
ATOM 606 N N . LEU A 1 79 ? -1.898 -40.247 -36.107 1.00 10.23 399 LEU A N 1
ATOM 607 C CA . LEU A 1 79 ? -2.304 -40.264 -34.702 1.00 12.46 399 LEU A CA 1
ATOM 608 C C . LEU A 1 79 ? -3.685 -40.876 -34.545 1.00 12.91 399 LEU A C 1
ATOM 609 O O . LEU A 1 79 ? -4.568 -40.637 -35.360 1.00 15.27 399 LEU A O 1
ATOM 614 N N . ARG A 1 80 ? -3.874 -41.689 -33.510 1.00 12.02 400 ARG A N 1
ATOM 615 C CA . ARG A 1 80 ? -5.175 -42.323 -33.326 1.00 13.35 400 ARG A CA 1
ATOM 616 C C . ARG A 1 80 ? -6.288 -41.346 -32.980 1.00 11.69 400 ARG A C 1
ATOM 617 O O . ARG A 1 80 ? -6.072 -40.342 -32.312 1.00 12.84 400 ARG A O 1
ATOM 625 N N . ASP A 1 81 ? -7.485 -41.657 -33.454 1.00 13.71 401 ASP A N 1
ATOM 626 C CA . ASP A 1 81 ? -8.646 -40.821 -33.212 1.00 14.61 401 ASP A CA 1
ATOM 627 C C . ASP A 1 81 ? -9.084 -40.914 -31.747 1.00 15.10 401 ASP A C 1
ATOM 628 O O . ASP A 1 81 ? -8.765 -41.884 -31.049 1.00 17.42 401 ASP A O 1
ATOM 633 N N . ASN A 1 82 ? -9.788 -39.892 -31.272 1.00 13.92 402 ASN A N 1
ATOM 634 C CA . ASN A 1 82 ? -10.422 -39.951 -29.961 1.00 14.24 402 ASN A CA 1
ATOM 635 C C . ASN A 1 82 ? -11.714 -40.748 -30.088 1.00 17.30 402 ASN A C 1
ATOM 636 O O . ASN A 1 82 ? -12.671 -40.276 -30.692 1.00 17.82 402 ASN A O 1
ATOM 641 N N . PRO A 1 83 ? -11.741 -41.970 -29.534 1.00 16.41 403 PRO A N 1
ATOM 642 C CA . PRO A 1 83 ? -12.900 -42.837 -29.783 1.00 20.95 403 PRO A CA 1
ATOM 643 C C . PRO A 1 83 ? -14.162 -42.358 -29.075 1.00 22.25 403 PRO A C 1
ATOM 644 O O . PRO A 1 83 ? -15.231 -42.924 -29.310 1.00 28.18 403 PRO A O 1
ATOM 648 N N . LYS A 1 84 ? -14.039 -41.329 -28.240 1.00 19.57 404 LYS A N 1
ATOM 649 C CA . LYS A 1 84 ? -15.179 -40.794 -27.501 1.00 21.02 404 LYS A CA 1
ATOM 650 C C . LYS A 1 84 ? -15.642 -39.446 -28.047 1.00 21.54 404 LYS A C 1
ATOM 651 O O . LYS A 1 84 ? -16.617 -38.878 -27.564 1.00 23.22 404 LYS A O 1
ATOM 657 N N . ALA A 1 85 ? -14.938 -38.923 -29.047 1.00 19.82 405 ALA A N 1
ATOM 658 C CA . ALA A 1 85 ? -15.330 -37.649 -29.633 1.00 17.86 405 ALA A CA 1
ATOM 659 C C . ALA A 1 85 ? -16.776 -37.715 -30.105 1.00 17.62 405 ALA A C 1
ATOM 660 O O . ALA A 1 85 ? -17.202 -38.717 -30.678 1.00 22.63 405 ALA A O 1
ATOM 662 N N . SER A 1 86 ? -17.523 -36.649 -29.849 1.00 19.53 406 SER A N 1
ATOM 663 C CA . SER A 1 86 ? -18.913 -36.560 -30.277 1.00 24.01 406 SER A CA 1
ATOM 664 C C . SER A 1 86 ? -19.031 -36.465 -31.798 1.00 24.93 406 SER A C 1
ATOM 665 O O . SER A 1 86 ? -19.915 -37.078 -32.404 1.00 26.26 406 SER A O 1
ATOM 668 N N . ASP A 1 87 ? -18.123 -35.706 -32.408 1.00 22.89 407 ASP A N 1
ATOM 669 C CA . ASP A 1 87 ? -18.124 -35.495 -33.852 1.00 24.76 407 ASP A CA 1
ATOM 670 C C . ASP A 1 87 ? -16.811 -35.995 -34.461 1.00 19.59 407 ASP A C 1
ATOM 671 O O . ASP A 1 87 ? -15.800 -35.291 -34.415 1.00 20.36 407 ASP A O 1
ATOM 676 N N . PRO A 1 88 ? -16.818 -37.221 -35.014 1.00 21.23 408 PRO A N 1
ATOM 677 C CA . PRO A 1 88 ? -15.599 -37.822 -35.563 1.00 17.75 408 PRO A CA 1
ATOM 678 C C . PRO A 1 88 ? -14.922 -36.942 -36.610 1.00 15.04 408 PRO A C 1
ATOM 679 O O . PRO A 1 88 ? -13.714 -37.040 -36.799 1.00 16.16 408 PRO A O 1
ATOM 683 N N . SER A 1 89 ? -15.683 -36.087 -37.284 1.00 19.48 409 SER A N 1
ATOM 684 C CA . SER A 1 89 ? -15.099 -35.266 -38.341 1.00 14.86 409 SER A CA 1
ATOM 685 C C . SER A 1 89 ? -14.067 -34.282 -37.793 1.00 16.17 409 SER A C 1
ATOM 686 O O . SER A 1 89 ? -13.192 -33.828 -38.532 1.00 12.78 409 SER A O 1
ATOM 689 N N . ILE A 1 90 ? -14.198 -33.939 -36.515 1.00 15.20 410 ILE A N 1
ATOM 690 C CA . ILE A 1 90 ? -13.216 -33.115 -35.819 1.00 14.03 410 ILE A CA 1
ATOM 691 C C . ILE A 1 90 ? -12.673 -33.847 -34.586 1.00 13.70 410 ILE A C 1
ATOM 692 O O . ILE A 1 90 ? -12.164 -33.220 -33.660 1.00 13.24 410 ILE A O 1
ATOM 697 N N . GLY A 1 91 ? -12.748 -35.176 -34.600 1.00 14.93 411 GLY A N 1
ATOM 698 C CA . GLY A 1 91 ? -12.465 -35.954 -33.401 1.00 15.78 411 GLY A CA 1
ATOM 699 C C . GLY A 1 91 ? -11.094 -36.593 -33.287 1.00 14.46 411 GLY A C 1
ATOM 700 O O . GLY A 1 91 ? -10.901 -37.504 -32.484 1.00 15.48 411 GLY A O 1
ATOM 701 N N . SER A 1 92 ? -10.131 -36.126 -34.076 1.00 12.42 412 SER A N 1
ATOM 702 C CA . SER A 1 92 ? -8.794 -36.718 -34.067 1.00 13.50 412 SER A CA 1
ATOM 703 C C . SER A 1 92 ? -7.713 -35.649 -33.921 1.00 11.25 412 SER A C 1
ATOM 704 O O . SER A 1 92 ? -7.837 -34.571 -34.493 1.00 12.43 412 SER A O 1
ATOM 707 N N . PRO A 1 93 ? -6.648 -35.948 -33.165 1.00 9.51 413 PRO A N 1
ATOM 708 C CA . PRO A 1 93 ? -5.436 -35.137 -33.298 1.00 11.06 413 PRO A CA 1
ATOM 709 C C . PRO A 1 93 ? -5.043 -35.164 -34.777 1.00 12.65 413 PRO A C 1
ATOM 710 O O . PRO A 1 93 ? -5.283 -36.162 -35.468 1.00 13.05 413 PRO A O 1
ATOM 714 N N . VAL A 1 94 ? -4.459 -34.068 -35.257 1.00 10.07 414 VAL A N 1
ATOM 715 C CA . VAL A 1 94 ? -4.333 -33.808 -36.694 1.00 12.12 414 VAL A CA 1
ATOM 716 C C . VAL A 1 94 ? -2.876 -33.614 -37.089 1.00 9.87 414 VAL A C 1
ATOM 717 O O . VAL A 1 94 ? -2.151 -32.888 -36.421 1.00 10.01 414 VAL A O 1
ATOM 721 N N . ASN A 1 95 ? -2.450 -34.269 -38.165 1.00 9.01 415 ASN A N 1
ATOM 722 C CA . ASN A 1 95 ? -1.263 -33.833 -38.902 1.00 8.97 415 ASN A CA 1
ATOM 723 C C . ASN A 1 95 ? -1.713 -33.386 -40.283 1.00 7.46 415 ASN A C 1
ATOM 724 O O . ASN A 1 95 ? -2.636 -33.965 -40.862 1.00 10.74 415 ASN A O 1
ATOM 729 N N . ILE A 1 96 ? -1.065 -32.348 -40.808 1.00 8.65 416 ILE A N 1
ATOM 730 C CA . ILE A 1 96 ? -1.478 -31.766 -42.077 1.00 9.26 416 ILE A CA 1
ATOM 731 C C . ILE A 1 96 ? -0.312 -30.994 -42.663 1.00 9.34 416 ILE A C 1
ATOM 732 O O . ILE A 1 96 ? 0.442 -30.360 -41.911 1.00 8.98 416 ILE A O 1
ATOM 737 N N . ASP A 1 97 ? -0.159 -31.085 -43.989 1.00 8.71 417 ASP A N 1
ATOM 738 C CA . ASP A 1 97 ? 0.789 -30.270 -44.770 1.00 8.09 417 ASP A CA 1
ATOM 739 C C . ASP A 1 97 ? 2.239 -30.660 -44.541 1.00 7.27 417 ASP A C 1
ATOM 740 O O . ASP A 1 97 ? 2.823 -30.306 -43.520 1.00 9.03 417 ASP A O 1
ATOM 745 N N . MET A 1 98 ? 2.842 -31.364 -45.492 1.00 8.02 418 MET A N 1
ATOM 746 C CA . MET A 1 98 ? 4.252 -31.708 -45.348 1.00 9.08 418 MET A CA 1
ATOM 747 C C . MET A 1 98 ? 5.175 -30.985 -46.336 1.00 8.41 418 MET A C 1
ATOM 748 O O . MET A 1 98 ? 4.759 -30.547 -47.415 1.00 8.20 418 MET A O 1
ATOM 753 N N . VAL A 1 99 ? 6.426 -30.850 -45.902 1.00 7.45 419 VAL A N 1
ATOM 754 C CA . VAL A 1 99 ? 7.536 -30.462 -46.760 1.00 8.45 419 VAL A CA 1
ATOM 755 C C . VAL A 1 99 ? 8.548 -31.609 -46.751 1.00 7.44 419 VAL A C 1
ATOM 756 O O . VAL A 1 99 ? 8.918 -32.102 -45.681 1.00 8.01 419 VAL A O 1
ATOM 760 N N . LEU A 1 100 ? 8.953 -32.056 -47.943 1.00 7.75 420 LEU A N 1
ATOM 761 C CA . LEU A 1 100 ? 10.024 -33.044 -48.087 1.00 9.90 420 LEU A CA 1
ATOM 762 C C . LEU A 1 100 ? 11.354 -32.399 -48.487 1.00 8.51 420 LEU A C 1
ATOM 763 O O . LEU A 1 100 ? 11.373 -31.435 -49.243 1.00 8.30 420 LEU A O 1
ATOM 768 N N . VAL A 1 101 ? 12.466 -32.953 -48.006 1.00 8.38 421 VAL A N 1
ATOM 769 C CA . VAL A 1 101 ? 13.780 -32.511 -48.470 1.00 9.61 421 VAL A CA 1
ATOM 770 C C . VAL A 1 101 ? 14.796 -33.592 -48.121 1.00 9.96 421 VAL A C 1
ATOM 771 O O . VAL A 1 101 ? 14.602 -34.313 -47.154 1.00 11.27 421 VAL A O 1
ATOM 775 N N . GLN A 1 102 ? 15.852 -33.730 -48.923 1.00 9.25 422 GLN A N 1
ATOM 776 C CA . GLN A 1 102 ? 16.918 -34.674 -48.574 1.00 11.88 422 GLN A CA 1
ATOM 777 C C . GLN A 1 102 ? 18.230 -33.929 -48.355 1.00 10.14 422 GLN A C 1
ATOM 778 O O . GLN A 1 102 ? 18.581 -33.044 -49.131 1.00 12.58 422 GLN A O 1
ATOM 784 N N . ASP A 1 103 ? 18.956 -34.297 -47.310 1.00 12.00 423 ASP A N 1
ATOM 785 C CA . ASP A 1 103 ? 20.296 -33.772 -47.097 1.00 14.05 423 ASP A CA 1
ATOM 786 C C . ASP A 1 103 ? 21.268 -34.480 -48.051 1.00 13.43 423 ASP A C 1
ATOM 787 O O . ASP A 1 103 ? 21.367 -35.707 -48.043 1.00 14.62 423 ASP A O 1
ATOM 792 N N . PRO A 1 104 ? 21.973 -33.711 -48.892 1.00 13.34 424 PRO A N 1
ATOM 793 C CA . PRO A 1 104 ? 22.808 -34.370 -49.902 1.00 15.20 424 PRO A CA 1
ATOM 794 C C . PRO A 1 104 ? 24.110 -34.948 -49.344 1.00 17.58 424 PRO A C 1
ATOM 795 O O . PRO A 1 104 ? 24.736 -35.759 -50.032 1.00 19.67 424 PRO A O 1
ATOM 799 N N . GLU A 1 105 ? 24.512 -34.538 -48.146 1.00 15.35 425 GLU A N 1
ATOM 800 C CA . GLU A 1 105 ? 25.699 -35.105 -47.501 1.00 19.32 425 GLU A CA 1
ATOM 801 C C . GLU A 1 105 ? 25.376 -36.413 -46.782 1.00 18.30 425 GLU A C 1
ATOM 802 O O . GLU A 1 105 ? 26.073 -37.412 -46.946 1.00 21.43 425 GLU A O 1
ATOM 808 N N . THR A 1 106 ? 24.314 -36.405 -45.984 1.00 15.32 426 THR A N 1
ATOM 809 C CA . THR A 1 106 ? 23.989 -37.558 -45.146 1.00 14.59 426 THR A CA 1
ATOM 810 C C . THR A 1 106 ? 22.976 -38.502 -45.793 1.00 15.10 426 THR A C 1
ATOM 811 O O . THR A 1 106 ? 22.786 -39.620 -45.318 1.00 16.49 426 THR A O 1
ATOM 815 N N . LYS A 1 107 ? 22.316 -38.033 -46.852 1.00 12.76 427 LYS A N 1
ATOM 816 C CA . LYS A 1 107 ? 21.251 -38.760 -47.541 1.00 13.94 427 LYS A CA 1
ATOM 817 C C . LYS A 1 107 ? 19.969 -38.945 -46.716 1.00 11.97 427 LYS A C 1
ATOM 818 O O . LYS A 1 107 ? 19.020 -39.588 -47.169 1.00 12.08 427 LYS A O 1
ATOM 824 N N . ARG A 1 108 ? 19.914 -38.326 -45.546 1.00 13.74 428 ARG A N 1
ATOM 825 C CA . ARG A 1 108 ? 18.710 -38.395 -44.728 1.00 12.34 428 ARG A CA 1
ATOM 826 C C . ARG A 1 108 ? 17.580 -37.622 -45.392 1.00 13.13 428 ARG A C 1
ATOM 827 O O . ARG A 1 108 ? 17.788 -36.519 -45.915 1.00 12.67 428 ARG A O 1
ATOM 835 N N . ILE A 1 109 ? 16.384 -38.201 -45.361 1.00 10.42 429 ILE A N 1
ATOM 836 C CA . ILE A 1 109 ? 15.208 -37.575 -45.955 1.00 9.41 429 ILE A CA 1
ATOM 837 C C . ILE A 1 109 ? 14.286 -37.123 -44.838 1.00 10.12 429 ILE A C 1
ATOM 838 O O . ILE A 1 109 ? 13.987 -37.891 -43.924 1.00 11.96 429 ILE A O 1
ATOM 843 N N . PHE A 1 110 ? 13.833 -35.874 -44.916 1.00 9.20 430 PHE A N 1
ATOM 844 C CA . PHE A 1 110 ? 12.990 -35.287 -43.885 1.00 10.04 430 PHE A CA 1
ATOM 845 C C . PHE A 1 110 ? 11.605 -35.001 -44.427 1.00 10.07 430 PHE A C 1
ATOM 846 O O . PHE A 1 110 ? 11.449 -34.563 -45.569 1.00 10.67 430 PHE A O 1
ATOM 854 N N . SER A 1 111 ? 10.611 -35.249 -43.582 1.00 9.86 431 SER A N 1
ATOM 855 C CA . SER A 1 111 ? 9.247 -34.798 -43.806 1.00 8.66 431 SER A CA 1
ATOM 856 C C . SER A 1 111 ? 8.874 -33.960 -42.594 1.00 7.86 431 SER A C 1
ATOM 857 O O . SER A 1 111 ? 8.881 -34.452 -41.468 1.00 9.44 431 SER A O 1
ATOM 860 N N . ILE A 1 112 ? 8.585 -32.683 -42.826 1.00 9.27 432 ILE A N 1
ATOM 861 C CA . ILE A 1 112 ? 8.242 -31.763 -41.747 1.00 7.82 432 ILE A CA 1
ATOM 862 C C . ILE A 1 112 ? 6.809 -31.314 -41.984 1.00 7.43 432 ILE A C 1
ATOM 863 O O . ILE A 1 112 ? 6.459 -30.939 -43.085 1.00 8.33 432 ILE A O 1
ATOM 868 N N . TYR A 1 113 ? 5.967 -31.394 -40.962 1.00 7.64 433 TYR A N 1
ATOM 869 C CA . TYR A 1 113 ? 4.533 -31.187 -41.160 1.00 7.51 433 TYR A CA 1
ATOM 870 C C . TYR A 1 113 ? 3.888 -30.618 -39.895 1.00 7.38 433 TYR A C 1
ATOM 871 O O . TYR A 1 113 ? 4.490 -30.611 -38.815 1.00 8.52 433 TYR A O 1
ATOM 880 N N . ASP A 1 114 ? 2.666 -30.113 -40.037 1.00 7.47 434 ASP A N 1
ATOM 881 C CA . ASP A 1 114 ? 1.986 -29.492 -38.910 1.00 7.50 434 ASP A CA 1
ATOM 882 C C . ASP A 1 114 ? 1.354 -30.535 -37.990 1.00 7.62 434 ASP A C 1
ATOM 883 O O . ASP A 1 114 ? 1.029 -31.649 -38.419 1.00 7.84 434 ASP A O 1
ATOM 888 N N . MET A 1 115 ? 1.129 -30.143 -36.740 1.00 7.81 435 MET A N 1
ATOM 889 C CA . MET A 1 115 ? 0.373 -30.965 -35.802 1.00 7.76 435 MET A CA 1
ATOM 890 C C . MET A 1 115 ? -0.537 -30.075 -34.956 1.00 6.45 435 MET A C 1
ATOM 891 O O . MET A 1 115 ? -0.118 -29.007 -34.497 1.00 8.50 435 MET A O 1
ATOM 896 N N . PHE A 1 116 ? -1.786 -30.512 -34.793 1.00 9.14 436 PHE A N 1
ATOM 897 C CA . PHE A 1 116 ? -2.719 -29.924 -33.836 1.00 8.25 436 PHE A CA 1
ATOM 898 C C . PHE A 1 116 ? -3.315 -31.048 -33.005 1.00 11.12 436 PHE A C 1
ATOM 899 O O . PHE A 1 116 ? -3.542 -32.143 -33.516 1.00 10.20 436 PHE A O 1
ATOM 907 N N . PRO A 1 117 ? -3.588 -30.781 -31.727 1.00 9.59 437 PRO A N 1
ATOM 908 C CA . PRO A 1 117 ? -4.364 -31.761 -30.960 1.00 9.32 437 PRO A CA 1
ATOM 909 C C . PRO A 1 117 ? -5.796 -31.807 -31.484 1.00 10.48 437 PRO A C 1
ATOM 910 O O . PRO A 1 117 ? -6.189 -31.022 -32.367 1.00 11.44 437 PRO A O 1
ATOM 914 N N . GLU A 1 118 ? -6.575 -32.734 -30.940 1.00 10.69 438 GLU A N 1
ATOM 915 C CA . GLU A 1 118 ? -7.963 -32.929 -31.342 1.00 10.57 438 GLU A CA 1
ATOM 916 C C . GLU A 1 118 ? -8.737 -31.638 -31.501 1.00 12.22 438 GLU A C 1
ATOM 917 O O . GLU A 1 118 ? -8.755 -30.790 -30.606 1.00 12.54 438 GLU A O 1
ATOM 923 N N . GLY A 1 119 ? -9.412 -31.516 -32.640 1.00 12.75 439 GLY A N 1
ATOM 924 C CA . GLY A 1 119 ? -10.255 -30.364 -32.881 1.00 13.00 439 GLY A CA 1
ATOM 925 C C . GLY A 1 119 ? -10.292 -30.009 -34.352 1.00 13.47 439 GLY A C 1
ATOM 926 O O . GLY A 1 119 ? -9.890 -30.793 -35.206 1.00 12.95 439 GLY A O 1
ATOM 927 N N . LYS A 1 120 ? -10.770 -28.806 -34.640 1.00 12.81 440 LYS A N 1
ATOM 928 C CA . LYS A 1 120 ? -10.961 -28.377 -36.015 1.00 13.16 440 LYS A CA 1
ATOM 929 C C . LYS A 1 120 ? -9.669 -27.792 -36.579 1.00 12.87 440 LYS A C 1
ATOM 930 O O . LYS A 1 120 ? -9.646 -26.696 -37.132 1.00 13.86 440 LYS A O 1
ATOM 936 N N . GLY A 1 121 ? -8.591 -28.554 -36.439 1.00 13.55 441 GLY A N 1
ATOM 937 C CA . GLY A 1 121 ? -7.294 -28.139 -36.931 1.00 14.29 441 GLY A CA 1
ATOM 938 C C . GLY A 1 121 ? -6.875 -26.804 -36.366 1.00 12.83 441 GLY A C 1
ATOM 939 O O . GLY A 1 121 ? -6.894 -26.606 -35.147 1.00 13.26 441 GLY A O 1
ATOM 940 N N . ILE A 1 122 ? -6.530 -25.876 -37.251 1.00 12.17 442 ILE A N 1
ATOM 941 C CA . ILE A 1 122 ? -6.109 -24.553 -36.835 1.00 14.71 442 ILE A CA 1
ATOM 942 C C . ILE A 1 122 ? -7.232 -23.830 -36.083 1.00 14.82 442 ILE A C 1
ATOM 943 O O . ILE A 1 122 ? -6.979 -22.982 -35.223 1.00 13.40 442 ILE A O 1
ATOM 948 N N . PHE A 1 123 ? -8.473 -24.177 -36.402 1.00 14.78 443 PHE A N 1
ATOM 949 C CA . PHE A 1 123 ? -9.629 -23.543 -35.786 1.00 12.52 443 PHE A CA 1
ATOM 950 C C . PHE A 1 123 ? -9.938 -24.132 -34.411 1.00 13.67 443 PHE A C 1
ATOM 951 O O . PHE A 1 123 ? -10.822 -23.642 -33.705 1.00 16.21 443 PHE A O 1
ATOM 959 N N . GLY A 1 124 ? -9.171 -25.149 -34.015 1.00 13.55 444 GLY A N 1
ATOM 960 C CA . GLY A 1 124 ? -9.254 -25.699 -32.671 1.00 13.94 444 GLY A CA 1
ATOM 961 C C . GLY A 1 124 ? -8.261 -25.076 -31.700 1.00 14.26 444 GLY A C 1
ATOM 962 O O . GLY A 1 124 ? -8.222 -25.439 -30.515 1.00 17.02 444 GLY A O 1
ATOM 963 N N . MET A 1 125 ? -7.433 -24.155 -32.187 1.00 13.18 445 MET A N 1
ATOM 964 C CA . MET A 1 125 ? -6.507 -23.454 -31.296 1.00 13.02 445 MET A CA 1
ATOM 965 C C . MET A 1 125 ? -7.293 -22.646 -30.279 1.00 14.69 445 MET A C 1
ATOM 966 O O . MET A 1 125 ? -8.342 -22.077 -30.591 1.00 16.97 445 MET A O 1
ATOM 971 N N . SER A 1 126 ? -6.778 -22.601 -29.060 1.00 13.56 446 SER A N 1
ATOM 972 C CA . SER A 1 126 ? -7.410 -21.806 -28.014 1.00 15.83 446 SER A CA 1
ATOM 973 C C . SER A 1 126 ? -7.526 -20.325 -28.399 1.00 15.51 446 SER A C 1
ATOM 974 O O . SER A 1 126 ? -6.649 -19.765 -29.059 1.00 16.60 446 SER A O 1
ATOM 977 N N . SER A 1 127 ? -8.618 -19.684 -27.985 1.00 18.14 447 SER A N 1
ATOM 978 C CA . SER A 1 127 ? -8.829 -18.284 -28.346 1.00 18.36 447 SER A CA 1
ATOM 979 C C . SER A 1 127 ? -7.868 -17.396 -27.562 1.00 18.20 447 SER A C 1
ATOM 980 O O . SER A 1 127 ? -7.476 -16.321 -28.018 1.00 19.24 447 SER A O 1
ATOM 983 N N . GLN A 1 128 ? -7.499 -17.869 -26.380 1.00 15.35 448 GLN A N 1
ATOM 984 C CA . GLN A 1 128 ? -6.477 -17.229 -25.563 1.00 13.75 448 GLN A CA 1
ATOM 985 C C . GLN A 1 128 ? -5.270 -18.139 -25.534 1.00 16.24 448 GLN A C 1
ATOM 986 O O . GLN A 1 128 ? -5.413 -19.360 -25.659 1.00 15.10 448 GLN A O 1
ATOM 992 N N . LYS A 1 129 ? -4.084 -17.562 -25.361 1.00 14.68 449 LYS A N 1
ATOM 993 C CA . LYS A 1 129 ? -2.857 -18.352 -25.373 1.00 13.14 449 LYS A CA 1
ATOM 994 C C . LYS A 1 129 ? -2.822 -19.410 -24.278 1.00 13.70 449 LYS A C 1
ATOM 995 O O . LYS A 1 129 ? -3.155 -19.146 -23.126 1.00 14.49 449 LYS A O 1
ATOM 1001 N N . GLU A 1 130 ? -2.425 -20.615 -24.661 1.00 10.86 450 GLU A N 1
ATOM 1002 C CA . GLU A 1 130 ? -2.080 -21.649 -23.704 1.00 13.00 450 GLU A CA 1
ATOM 1003 C C . GLU A 1 130 ? -0.610 -21.949 -23.925 1.00 15.28 450 GLU A C 1
ATOM 1004 O O . GLU A 1 130 ? -0.225 -22.365 -25.019 1.00 14.98 450 GLU A O 1
ATOM 1010 N N . GLU A 1 131 ? 0.218 -21.699 -22.914 1.00 14.76 451 GLU A N 1
ATOM 1011 C CA . GLU A 1 131 ? 1.647 -21.976 -23.026 1.00 15.20 451 GLU A CA 1
ATOM 1012 C C . GLU A 1 131 ? 1.861 -23.456 -23.299 1.00 11.62 451 GLU A C 1
ATOM 1013 O O . GLU A 1 131 ? 1.297 -24.299 -22.613 1.00 13.39 451 GLU A O 1
ATOM 1019 N N . ALA A 1 132 ? 2.693 -23.763 -24.290 1.00 14.36 452 ALA A N 1
ATOM 1020 C CA . ALA A 1 132 ? 2.879 -25.145 -24.712 1.00 12.08 452 ALA A CA 1
ATOM 1021 C C . ALA A 1 132 ? 4.156 -25.778 -24.150 1.00 12.54 452 ALA A C 1
ATOM 1022 O O . ALA A 1 132 ? 4.221 -26.992 -24.000 1.00 12.15 452 ALA A O 1
ATOM 1024 N N . TYR A 1 133 ? 5.156 -24.955 -23.837 1.00 13.41 453 TYR A N 1
ATOM 1025 C CA . TYR A 1 133 ? 6.424 -25.449 -23.292 1.00 14.33 453 TYR A CA 1
ATOM 1026 C C . TYR A 1 133 ? 6.899 -24.612 -22.123 1.00 16.98 453 TYR A C 1
ATOM 1027 O O . TYR A 1 133 ? 6.551 -23.440 -22.009 1.00 19.19 453 TYR A O 1
ATOM 1036 N N . LYS A 1 134 ? 7.713 -25.228 -21.271 1.00 18.32 454 LYS A N 1
ATOM 1037 C CA . LYS A 1 134 ? 8.333 -24.528 -20.156 1.00 23.53 454 LYS A CA 1
ATOM 1038 C C . LYS A 1 134 ? 9.794 -24.935 -20.048 1.00 23.23 454 LYS A C 1
ATOM 1039 O O . LYS A 1 134 ? 10.136 -26.114 -20.205 1.00 22.09 454 LYS A O 1
ATOM 1045 N N . LYS A 1 135 ? 10.652 -23.956 -19.787 1.00 23.53 455 LYS A N 1
ATOM 1046 C CA . LYS A 1 135 ? 12.057 -24.237 -19.547 1.00 28.46 455 LYS A CA 1
ATOM 1047 C C . LYS A 1 135 ? 12.303 -24.328 -18.044 1.00 29.01 455 LYS A C 1
ATOM 1048 O O . LYS A 1 135 ? 12.037 -23.384 -17.303 1.00 28.83 455 LYS A O 1
ATOM 1054 N N . ILE A 1 136 ? 12.793 -25.480 -17.606 1.00 27.31 456 ILE A N 1
ATOM 1055 C CA . ILE A 1 136 ? 13.099 -25.698 -16.199 1.00 28.79 456 ILE A CA 1
ATOM 1056 C C . ILE A 1 136 ? 14.550 -26.130 -16.063 1.00 32.12 456 ILE A C 1
ATOM 1057 O O . ILE A 1 136 ? 14.929 -27.219 -16.499 1.00 29.94 456 ILE A O 1
ATOM 1062 N N . ASP A 1 137 ? 15.359 -25.260 -15.470 1.00 34.86 457 ASP A N 1
ATOM 1063 C CA . ASP A 1 137 ? 16.769 -25.558 -15.250 1.00 36.44 457 ASP A CA 1
ATOM 1064 C C . ASP A 1 137 ? 17.487 -25.850 -16.564 1.00 34.77 457 ASP A C 1
ATOM 1065 O O . ASP A 1 137 ? 18.285 -26.782 -16.656 1.00 39.84 457 ASP A O 1
ATOM 1070 N N . GLY A 1 138 ? 17.183 -25.051 -17.582 1.00 34.52 458 GLY A N 1
ATOM 1071 C CA . GLY A 1 138 ? 17.876 -25.130 -18.854 1.00 35.09 458 GLY A CA 1
ATOM 1072 C C . GLY A 1 138 ? 17.343 -26.191 -19.796 1.00 31.57 458 GLY A C 1
ATOM 1073 O O . GLY A 1 138 ? 17.864 -26.369 -20.896 1.00 35.22 458 GLY A O 1
ATOM 1074 N N . LYS A 1 139 ? 16.307 -26.903 -19.367 1.00 30.96 459 LYS A N 1
ATOM 1075 C CA . LYS A 1 139 ? 15.719 -27.948 -20.195 1.00 29.20 459 LYS A CA 1
ATOM 1076 C C . LYS A 1 139 ? 14.284 -27.596 -20.563 1.00 25.27 459 LYS A C 1
ATOM 1077 O O . LYS A 1 139 ? 13.504 -27.176 -19.707 1.00 27.92 459 LYS A O 1
ATOM 1083 N N . THR A 1 140 ? 13.941 -27.767 -21.839 1.00 26.90 460 THR A N 1
ATOM 1084 C CA . THR A 1 140 ? 12.603 -27.435 -22.321 1.00 23.16 460 THR A CA 1
ATOM 1085 C C . THR A 1 140 ? 11.706 -28.664 -22.360 1.00 22.31 460 THR A C 1
ATOM 1086 O O . THR A 1 140 ? 12.037 -29.678 -22.978 1.00 22.88 460 THR A O 1
ATOM 1090 N N . TYR A 1 141 ? 10.565 -28.561 -21.691 1.00 17.17 461 TYR A N 1
ATOM 1091 C CA . TYR A 1 141 ? 9.626 -29.662 -21.599 1.00 17.19 461 TYR A CA 1
ATOM 1092 C C . TYR A 1 141 ? 8.275 -29.219 -22.124 1.00 15.76 461 TYR A C 1
ATOM 1093 O O . TYR A 1 141 ? 7.870 -28.068 -21.924 1.00 16.44 461 TYR A O 1
ATOM 1102 N N . GLN A 1 142 ? 7.566 -30.141 -22.764 1.00 14.63 462 GLN A N 1
ATOM 1103 C CA . GLN A 1 142 ? 6.192 -29.867 -23.146 1.00 13.66 462 GLN A CA 1
ATOM 1104 C C . GLN A 1 142 ? 5.293 -29.861 -21.908 1.00 14.75 462 GLN A C 1
ATOM 1105 O O . GLN A 1 142 ? 5.441 -30.693 -21.010 1.00 14.55 462 GLN A O 1
ATOM 1111 N N . ILE A 1 143 ? 4.367 -28.908 -21.872 1.00 11.78 463 ILE A N 1
ATOM 1112 C CA . ILE A 1 143 ? 3.435 -28.750 -20.766 1.00 12.99 463 ILE A CA 1
ATOM 1113 C C . ILE A 1 143 ? 2.197 -29.644 -20.887 1.00 13.50 463 ILE A C 1
ATOM 1114 O O . ILE A 1 143 ? 1.689 -29.902 -21.989 1.00 15.15 463 ILE A O 1
ATOM 1119 N N . LEU A 1 144 ? 1.713 -30.130 -19.750 1.00 12.34 464 LEU A N 1
ATOM 1120 C CA . LEU A 1 144 ? 0.408 -30.774 -19.697 1.00 12.79 464 LEU A CA 1
ATOM 1121 C C . LEU A 1 144 ? -0.473 -30.021 -18.720 1.00 14.21 464 LEU A C 1
ATOM 1122 O O . LEU A 1 144 ? -0.019 -29.586 -17.658 1.00 14.68 464 LEU A O 1
ATOM 1127 N N . TYR A 1 145 ? -1.737 -29.887 -19.090 1.00 12.39 465 TYR A N 1
ATOM 1128 C CA . TYR A 1 145 ? -2.748 -29.306 -18.215 1.00 14.06 465 TYR A CA 1
ATOM 1129 C C . TYR A 1 145 ? -3.654 -30.410 -17.694 1.00 13.91 465 TYR A C 1
ATOM 1130 O O . TYR A 1 145 ? -4.077 -31.278 -18.451 1.00 13.81 465 TYR A O 1
ATOM 1139 N N . ARG A 1 146 ? -3.927 -30.389 -16.387 1.00 15.21 466 ARG A N 1
ATOM 1140 C CA . ARG A 1 146 ? -4.778 -31.396 -15.775 1.00 18.90 466 ARG A CA 1
ATOM 1141 C C . ARG A 1 146 ? -6.144 -30.807 -15.499 1.00 17.15 466 ARG A C 1
ATOM 1142 O O . ARG A 1 146 ? -6.252 -29.660 -15.063 1.00 20.15 466 ARG A O 1
ATOM 1150 N N . GLU A 1 147 ? -7.180 -31.599 -15.755 1.00 21.60 467 GLU A N 1
ATOM 1151 C CA . GLU A 1 147 ? -8.558 -31.168 -15.541 1.00 19.69 467 GLU A CA 1
ATOM 1152 C C . GLU A 1 147 ? -8.745 -30.581 -14.145 1.00 21.56 467 GLU A C 1
ATOM 1153 O O . GLU A 1 147 ? -8.405 -31.219 -13.147 1.00 25.16 467 GLU A O 1
ATOM 1159 N N . GLY A 1 148 ? -9.279 -29.364 -14.092 1.00 22.10 468 GLY A N 1
ATOM 1160 C CA . GLY A 1 148 ? -9.625 -28.723 -12.836 1.00 27.01 468 GLY A CA 1
ATOM 1161 C C . GLY A 1 148 ? -8.469 -27.998 -12.178 1.00 27.54 468 GLY A C 1
ATOM 1162 O O . GLY A 1 148 ? -8.637 -27.352 -11.141 1.00 32.09 468 GLY A O 1
ATOM 1163 N N . GLU A 1 149 ? -7.287 -28.107 -12.777 1.00 25.91 469 GLU A N 1
ATOM 1164 C CA . GLU A 1 149 ? -6.092 -27.502 -12.200 1.00 27.60 469 GLU A CA 1
ATOM 1165 C C . GLU A 1 149 ? -5.505 -26.421 -13.076 1.00 25.32 469 GLU A C 1
ATOM 1166 O O . GLU A 1 149 ? -5.591 -26.468 -14.303 1.00 23.99 469 GLU A O 1
ATOM 1172 N N . LYS A 1 150 ? -4.855 -25.467 -12.432 1.00 22.31 470 LYS A N 1
ATOM 1173 C CA . LYS A 1 150 ? -4.304 -24.330 -13.128 1.00 19.08 470 LYS A CA 1
ATOM 1174 C C . LYS A 1 150 ? -2.839 -24.490 -13.544 1.00 26.33 470 LYS A C 1
ATOM 1175 O O . LYS A 1 150 ? -2.417 -23.934 -14.553 1.00 26.18 470 LYS A O 1
ATOM 1181 N N . GLY A 1 151 ? -2.068 -25.243 -12.767 1.00 20.20 471 GLY A N 1
ATOM 1182 C CA . GLY A 1 151 ? -0.627 -25.321 -12.967 1.00 17.93 471 GLY A CA 1
ATOM 1183 C C . GLY A 1 151 ? -0.148 -26.085 -14.190 1.00 21.44 471 GLY A C 1
ATOM 1184 O O . GLY A 1 151 ? -0.910 -26.786 -14.850 1.00 22.68 471 GLY A O 1
ATOM 1185 N N . ALA A 1 152 ? 1.138 -25.954 -14.484 1.00 20.22 472 ALA A N 1
ATOM 1186 C CA . ALA A 1 152 ? 1.724 -26.626 -15.637 1.00 18.36 472 ALA A CA 1
ATOM 1187 C C . ALA A 1 152 ? 2.474 -27.884 -15.225 1.00 15.88 472 ALA A C 1
ATOM 1188 O O . ALA A 1 152 ? 3.548 -27.795 -14.622 1.00 20.82 472 ALA A O 1
ATOM 1190 N N . TYR A 1 153 ? 1.906 -29.045 -15.542 1.00 15.72 473 TYR A N 1
ATOM 1191 C CA . TYR A 1 153 ? 2.647 -30.299 -15.458 1.00 13.38 473 TYR A CA 1
ATOM 1192 C C . TYR A 1 153 ? 3.638 -30.322 -16.617 1.00 16.72 473 TYR A C 1
ATOM 1193 O O . TYR A 1 153 ? 3.477 -29.581 -17.589 1.00 14.82 473 TYR A O 1
ATOM 1202 N N . THR A 1 154 ? 4.666 -31.154 -16.519 1.00 14.82 474 THR A N 1
ATOM 1203 C CA . THR A 1 154 ? 5.626 -31.271 -17.614 1.00 14.58 474 THR A CA 1
ATOM 1204 C C . THR A 1 154 ? 5.881 -32.730 -17.965 1.00 16.72 474 THR A C 1
ATOM 1205 O O . THR A 1 154 ? 5.760 -33.615 -17.119 1.00 16.55 474 THR A O 1
ATOM 1209 N N . ILE A 1 155 ? 6.218 -32.977 -19.227 1.00 16.23 475 ILE A N 1
ATOM 1210 C CA . ILE A 1 155 ? 6.608 -34.302 -19.683 1.00 14.93 475 ILE A CA 1
ATOM 1211 C C . ILE A 1 155 ? 8.124 -34.324 -19.744 1.00 17.59 475 ILE A C 1
ATOM 1212 O O . ILE A 1 155 ? 8.722 -33.603 -20.535 1.00 17.48 475 ILE A O 1
ATOM 1217 N N . ARG A 1 156 ? 8.754 -35.132 -18.896 1.00 16.63 476 ARG A N 1
ATOM 1218 C CA . ARG A 1 156 ? 10.208 -35.155 -18.829 1.00 20.94 476 ARG A CA 1
ATOM 1219 C C . ARG A 1 156 ? 10.788 -36.479 -19.328 1.00 24.72 476 ARG A C 1
ATOM 1220 O O . ARG A 1 156 ? 10.210 -37.132 -20.201 1.00 18.96 476 ARG A O 1
ATOM 1228 N N . GLU A 1 157 ? 11.934 -36.869 -18.774 1.00 24.38 477 GLU A N 1
ATOM 1229 C CA . GLU A 1 157 ? 12.648 -38.052 -19.242 1.00 26.75 477 GLU A CA 1
ATOM 1230 C C . GLU A 1 157 ? 11.729 -39.264 -19.339 1.00 23.36 477 GLU A C 1
ATOM 1231 O O . GLU A 1 157 ? 10.966 -39.549 -18.416 1.00 22.75 477 GLU A O 1
ATOM 1237 N N . ASN A 1 158 ? 11.808 -39.971 -20.463 1.00 22.21 478 ASN A N 1
ATOM 1238 C CA . ASN A 1 158 ? 11.041 -41.198 -20.657 1.00 24.10 478 ASN A CA 1
ATOM 1239 C C . ASN A 1 158 ? 9.533 -41.000 -20.603 1.00 20.03 478 ASN A C 1
ATOM 1240 O O . ASN A 1 158 ? 8.775 -41.962 -20.452 1.00 21.53 478 ASN A O 1
ATOM 1245 N N . GLY A 1 159 ? 9.099 -39.754 -20.742 1.00 20.55 479 GLY A N 1
ATOM 1246 C CA . GLY A 1 159 ? 7.680 -39.461 -20.769 1.00 19.40 479 GLY A CA 1
ATOM 1247 C C . GLY A 1 159 ? 7.045 -39.352 -19.395 1.00 20.00 479 GLY A C 1
ATOM 1248 O O . GLY A 1 159 ? 5.832 -39.209 -19.278 1.00 18.06 479 GLY A O 1
ATOM 1249 N N . THR A 1 160 ? 7.865 -39.417 -18.351 1.00 18.00 480 THR A N 1
ATOM 1250 C CA . THR A 1 160 ? 7.351 -39.288 -16.991 1.00 18.46 480 THR A CA 1
ATOM 1251 C C . THR A 1 160 ? 6.708 -37.918 -16.780 1.00 18.15 480 THR A C 1
ATOM 1252 O O . THR A 1 160 ? 7.316 -36.889 -17.058 1.00 16.06 480 THR A O 1
ATOM 1256 N N . VAL A 1 161 ? 5.474 -37.920 -16.285 1.00 16.98 481 VAL A N 1
ATOM 1257 C CA . VAL A 1 161 ? 4.757 -36.684 -15.992 1.00 17.78 481 VAL A CA 1
ATOM 1258 C C . VAL A 1 161 ? 5.123 -36.155 -14.604 1.00 18.69 481 VAL A C 1
ATOM 1259 O O . VAL A 1 161 ? 5.007 -36.868 -13.604 1.00 19.77 481 VAL A O 1
ATOM 1263 N N . TYR A 1 162 ? 5.590 -34.910 -14.571 1.00 15.34 482 TYR A N 1
ATOM 1264 C CA . TYR A 1 162 ? 5.943 -34.221 -13.336 1.00 18.64 482 TYR A CA 1
ATOM 1265 C C . TYR A 1 162 ? 4.892 -33.197 -12.950 1.00 17.98 482 TYR A C 1
ATOM 1266 O O . TYR A 1 162 ? 4.308 -32.528 -13.808 1.00 17.85 482 TYR A O 1
ATOM 1275 N N . THR A 1 163 ? 4.676 -33.064 -11.645 1.00 16.04 483 THR A N 1
ATOM 1276 C CA . THR A 1 163 ? 3.747 -32.079 -11.119 1.00 18.84 483 THR A CA 1
ATOM 1277 C C . THR A 1 163 ? 4.284 -30.674 -11.370 1.00 16.08 483 THR A C 1
ATOM 1278 O O . THR A 1 163 ? 5.464 -30.491 -11.662 1.00 19.82 483 THR A O 1
ATOM 1282 N N . PRO A 1 164 ? 3.411 -29.664 -11.275 1.00 20.37 484 PRO A N 1
ATOM 1283 C CA . PRO A 1 164 ? 3.880 -28.283 -11.436 1.00 17.82 484 PRO A CA 1
ATOM 1284 C C . PRO A 1 164 ? 4.976 -27.924 -10.428 1.00 24.38 484 PRO A C 1
ATOM 1285 O O . PRO A 1 164 ? 5.847 -27.097 -10.724 1.00 26.51 484 PRO A O 1
ATOM 1289 N N . ASP A 1 165 ? 4.932 -28.545 -9.252 1.00 25.19 485 ASP A N 1
ATOM 1290 C CA . ASP A 1 165 ? 5.941 -28.309 -8.221 1.00 27.86 485 ASP A CA 1
ATOM 1291 C C . ASP A 1 165 ? 7.252 -29.038 -8.500 1.00 29.15 485 ASP A C 1
ATOM 1292 O O . ASP A 1 165 ? 8.274 -28.748 -7.877 1.00 32.68 485 ASP A O 1
ATOM 1297 N N . GLY A 1 166 ? 7.222 -29.995 -9.423 1.00 26.08 486 GLY A N 1
ATOM 1298 C CA . GLY A 1 166 ? 8.438 -30.673 -9.830 1.00 25.26 486 GLY A CA 1
ATOM 1299 C C . GLY A 1 166 ? 8.628 -32.070 -9.279 1.00 21.55 486 GLY A C 1
ATOM 1300 O O . GLY A 1 166 ? 9.757 -32.552 -9.195 1.00 28.15 486 GLY A O 1
ATOM 1301 N N . LYS A 1 167 ? 7.537 -32.735 -8.919 1.00 22.37 487 LYS A N 1
ATOM 1302 C CA . LYS A 1 167 ? 7.625 -34.115 -8.445 1.00 24.34 487 LYS A CA 1
ATOM 1303 C C . LYS A 1 167 ? 7.134 -35.107 -9.498 1.00 22.82 487 LYS A C 1
ATOM 1304 O O . LYS A 1 167 ? 6.149 -34.856 -10.191 1.00 21.85 487 LYS A O 1
ATOM 1310 N N . ALA A 1 168 ? 7.829 -36.232 -9.621 1.00 21.08 488 ALA A N 1
ATOM 1311 C CA . ALA A 1 168 ? 7.422 -37.271 -10.558 1.00 20.45 488 ALA A CA 1
ATOM 1312 C C . ALA A 1 168 ? 6.114 -37.923 -10.118 1.00 26.25 488 ALA A C 1
ATOM 1313 O O . ALA A 1 168 ? 5.871 -38.102 -8.924 1.00 25.42 488 ALA A O 1
ATOM 1315 N N . THR A 1 169 ? 5.275 -38.270 -11.089 1.00 21.68 489 THR A N 1
ATOM 1316 C CA . THR A 1 169 ? 4.036 -38.986 -10.817 1.00 21.89 489 THR A CA 1
ATOM 1317 C C . THR A 1 169 ? 4.128 -40.366 -11.434 1.00 21.92 489 THR A C 1
ATOM 1318 O O . THR A 1 169 ? 5.123 -40.702 -12.080 1.00 21.76 489 THR A O 1
ATOM 1322 N N . ASP A 1 170 ? 3.083 -41.160 -11.246 1.00 22.27 490 ASP A N 1
ATOM 1323 C CA . ASP A 1 170 ? 3.002 -42.469 -11.875 1.00 23.56 490 ASP A CA 1
ATOM 1324 C C . ASP A 1 170 ? 2.418 -42.377 -13.277 1.00 18.45 490 ASP A C 1
ATOM 1325 O O . ASP A 1 170 ? 2.223 -43.394 -13.940 1.00 22.23 490 ASP A O 1
ATOM 1330 N N . TYR A 1 171 ? 2.121 -41.157 -13.717 1.00 20.09 491 TYR A N 1
ATOM 1331 C CA . TYR A 1 171 ? 1.637 -40.943 -15.081 1.00 19.58 491 TYR A CA 1
ATOM 1332 C C . TYR A 1 171 ? 2.803 -40.872 -16.050 1.00 19.05 491 TYR A C 1
ATOM 1333 O O . TYR A 1 171 ? 3.858 -40.332 -15.728 1.00 19.68 491 TYR A O 1
ATOM 1342 N N . ARG A 1 172 ? 2.604 -41.418 -17.242 1.00 17.66 492 ARG A N 1
ATOM 1343 C CA . ARG A 1 172 ? 3.665 -41.462 -18.233 1.00 18.57 492 ARG A CA 1
ATOM 1344 C C . ARG A 1 172 ? 3.074 -41.264 -19.625 1.00 16.86 492 ARG A C 1
ATOM 1345 O O . ARG A 1 172 ? 1.994 -41.766 -19.919 1.00 18.42 492 ARG A O 1
ATOM 1353 N N . VAL A 1 173 ? 3.795 -40.536 -20.472 1.00 17.13 493 VAL A N 1
ATOM 1354 C CA . VAL A 1 173 ? 3.375 -40.307 -21.849 1.00 16.12 493 VAL A CA 1
ATOM 1355 C C . VAL A 1 173 ? 4.189 -41.169 -22.793 1.00 15.51 493 VAL A C 1
ATOM 1356 O O . VAL A 1 173 ? 5.402 -41.300 -22.626 1.00 17.83 493 VAL A O 1
ATOM 1360 N N . VAL A 1 174 ? 3.531 -41.756 -23.786 1.00 14.19 494 VAL A N 1
ATOM 1361 C CA . VAL A 1 174 ? 4.262 -42.491 -24.808 1.00 13.47 494 VAL A CA 1
ATOM 1362 C C . VAL A 1 174 ? 4.983 -41.474 -25.689 1.00 15.52 494 VAL A C 1
ATOM 1363 O O . VAL A 1 174 ? 4.380 -40.862 -26.581 1.00 16.98 494 VAL A O 1
ATOM 1367 N N . VAL A 1 175 ? 6.269 -41.275 -25.409 1.00 16.94 495 VAL A N 1
ATOM 1368 C CA . VAL A 1 175 ? 7.090 -40.342 -26.173 1.00 16.55 495 VAL A CA 1
ATOM 1369 C C . VAL A 1 175 ? 7.932 -41.073 -27.214 1.00 17.91 495 VAL A C 1
ATOM 1370 O O . VAL A 1 175 ? 8.475 -40.456 -28.137 1.00 18.70 495 VAL A O 1
ATOM 1374 N N . ASP A 1 176 ? 8.041 -42.386 -27.056 1.00 18.37 496 ASP A N 1
ATOM 1375 C CA . ASP A 1 176 ? 8.729 -43.229 -28.023 1.00 18.71 496 ASP A CA 1
ATOM 1376 C C . ASP A 1 176 ? 7.748 -44.277 -28.538 1.00 19.05 496 ASP A C 1
ATOM 1377 O O . ASP A 1 176 ? 7.804 -45.450 -28.156 1.00 18.67 496 ASP A O 1
ATOM 1382 N N . PRO A 1 177 ? 6.826 -43.846 -29.411 1.00 16.05 497 PRO A N 1
ATOM 1383 C CA . PRO A 1 177 ? 5.754 -44.701 -29.926 1.00 15.34 497 PRO A CA 1
ATOM 1384 C C . PRO A 1 177 ? 6.314 -45.881 -30.713 1.00 13.52 497 PRO A C 1
ATOM 1385 O O . PRO A 1 177 ? 7.373 -45.752 -31.334 1.00 17.49 497 PRO A O 1
ATOM 1389 N N . VAL A 1 178 ? 5.609 -47.010 -30.684 1.00 18.66 498 VAL A N 1
ATOM 1390 C CA . VAL A 1 178 ? 6.091 -48.234 -31.326 1.00 16.78 498 VAL A CA 1
ATOM 1391 C C . VAL A 1 178 ? 5.074 -48.897 -32.254 1.00 18.16 498 VAL A C 1
ATOM 1392 O O . VAL A 1 178 ? 5.425 -49.814 -32.986 1.00 20.58 498 VAL A O 1
ATOM 1396 N N . LYS A 1 179 ? 3.823 -48.438 -32.230 1.00 16.45 499 LYS A N 1
ATOM 1397 C CA . LYS A 1 179 ? 2.791 -48.962 -33.123 1.00 17.09 499 LYS A CA 1
ATOM 1398 C C . LYS A 1 179 ? 2.999 -48.508 -34.560 1.00 17.44 499 LYS A C 1
ATOM 1399 O O . LYS A 1 179 ? 3.629 -47.477 -34.802 1.00 16.86 499 LYS A O 1
ATOM 1405 N N . PRO A 1 180 ? 2.434 -49.261 -35.513 1.00 14.96 500 PRO A N 1
ATOM 1406 C CA . PRO A 1 180 ? 2.409 -48.839 -36.918 1.00 14.40 500 PRO A CA 1
ATOM 1407 C C . PRO A 1 180 ? 1.828 -47.432 -37.031 1.00 15.56 500 PRO A C 1
ATOM 1408 O O . PRO A 1 180 ? 0.838 -47.113 -36.365 1.00 14.90 500 PRO A O 1
ATOM 1412 N N . ALA A 1 181 ? 2.462 -46.602 -37.855 1.00 14.03 501 ALA A N 1
ATOM 1413 C CA . ALA A 1 181 ? 2.048 -45.206 -38.044 1.00 13.04 501 ALA A CA 1
ATOM 1414 C C . ALA A 1 181 ? 2.230 -44.377 -36.767 1.00 15.43 501 ALA A C 1
ATOM 1415 O O . ALA A 1 181 ? 1.799 -43.227 -36.694 1.00 13.89 501 ALA A O 1
ATOM 1417 N N . TYR A 1 182 ? 2.874 -44.967 -35.764 1.00 13.23 502 TYR A N 1
ATOM 1418 C CA . TYR A 1 182 ? 3.114 -44.283 -34.495 1.00 12.43 502 TYR A CA 1
ATOM 1419 C C . TYR A 1 182 ? 1.812 -43.781 -33.875 1.00 10.57 502 TYR A C 1
ATOM 1420 O O . TYR A 1 182 ? 1.779 -42.728 -33.227 1.00 12.62 502 TYR A O 1
ATOM 1429 N N . SER A 1 183 ? 0.758 -44.577 -34.044 1.00 11.52 503 SER A N 1
ATOM 1430 C CA . SER A 1 183 ? -0.588 -44.214 -33.591 1.00 12.80 503 SER A CA 1
ATOM 1431 C C . SER A 1 183 ? -0.716 -44.172 -32.074 1.00 15.87 503 SER A C 1
ATOM 1432 O O . SER A 1 183 ? -1.724 -43.696 -31.545 1.00 15.40 503 SER A O 1
ATOM 1435 N N . ASP A 1 184 ? 0.293 -44.692 -31.379 1.00 13.45 504 ASP A N 1
ATOM 1436 C CA . ASP A 1 184 ? 0.327 -44.645 -29.926 1.00 13.62 504 ASP A CA 1
ATOM 1437 C C . ASP A 1 184 ? 0.979 -43.386 -29.361 1.00 12.37 504 ASP A C 1
ATOM 1438 O O . ASP A 1 184 ? 1.008 -43.193 -28.156 1.00 13.18 504 ASP A O 1
ATOM 1443 N N . LYS A 1 185 ? 1.492 -42.509 -30.222 1.00 12.28 505 LYS A N 1
ATOM 1444 C CA . LYS A 1 185 ? 2.168 -41.331 -29.704 1.00 10.24 505 LYS A CA 1
ATOM 1445 C C . LYS A 1 185 ? 1.214 -40.474 -28.873 1.00 13.21 505 LYS A C 1
ATOM 1446 O O . LYS A 1 185 ? 0.099 -40.162 -29.301 1.00 11.84 505 LYS A O 1
ATOM 1452 N N . GLY A 1 186 ? 1.666 -40.077 -27.689 1.00 12.53 506 GLY A N 1
ATOM 1453 C CA . GLY A 1 186 ? 0.860 -39.243 -26.820 1.00 11.51 506 GLY A CA 1
ATOM 1454 C C . GLY A 1 186 ? -0.041 -40.035 -25.888 1.00 15.20 506 GLY A C 1
ATOM 1455 O O . GLY A 1 186 ? -0.740 -39.451 -25.066 1.00 13.08 506 GLY A O 1
ATOM 1456 N N . ASP A 1 187 ? -0.032 -41.359 -26.008 1.00 14.22 507 ASP A N 1
ATOM 1457 C CA . ASP A 1 187 ? -0.845 -42.184 -25.118 1.00 14.56 507 ASP A CA 1
ATOM 1458 C C . ASP A 1 187 ? -0.474 -41.880 -23.676 1.00 16.80 507 ASP A C 1
ATOM 1459 O O . ASP A 1 187 ? 0.701 -41.720 -23.352 1.00 14.14 507 ASP A O 1
ATOM 1464 N N . LEU A 1 188 ? -1.480 -41.778 -22.815 1.00 14.59 508 LEU A N 1
ATOM 1465 C CA . LEU A 1 188 ? -1.220 -41.481 -21.414 1.00 15.71 508 LEU A CA 1
ATOM 1466 C C . LEU A 1 188 ? -1.522 -42.665 -20.498 1.00 20.72 508 LEU A C 1
ATOM 1467 O O . LEU A 1 188 ? -2.659 -43.131 -20.432 1.00 18.37 508 LEU A O 1
ATOM 1472 N N . TYR A 1 189 ? -0.483 -43.139 -19.814 1.00 18.94 509 TYR A N 1
ATOM 1473 C CA . TYR A 1 189 ? -0.582 -44.280 -18.909 1.00 19.63 509 TYR A CA 1
ATOM 1474 C C . TYR A 1 189 ? -0.445 -43.853 -17.454 1.00 20.67 509 TYR A C 1
ATOM 1475 O O . TYR A 1 189 ? 0.258 -42.894 -17.127 1.00 20.10 509 TYR A O 1
ATOM 1484 N N . LYS A 1 190 ? -1.118 -44.592 -16.579 1.00 24.01 510 LYS A N 1
ATOM 1485 C CA . LYS A 1 190 ? -0.840 -44.540 -15.152 1.00 28.55 510 LYS A CA 1
ATOM 1486 C C . LYS A 1 190 ? -0.335 -45.935 -14.823 1.00 26.30 510 LYS A C 1
ATOM 1487 O O . LYS A 1 190 ? -1.103 -46.895 -14.824 1.00 26.39 510 LYS A O 1
ATOM 1493 N N . GLY A 1 191 ? 0.969 -46.053 -14.603 1.00 27.03 511 GLY A N 1
ATOM 1494 C CA . GLY A 1 191 ? 1.589 -47.360 -14.492 1.00 31.26 511 GLY A CA 1
ATOM 1495 C C . GLY A 1 191 ? 1.457 -48.139 -15.789 1.00 33.62 511 GLY A C 1
ATOM 1496 O O . GLY A 1 191 ? 1.954 -47.710 -16.832 1.00 35.05 511 GLY A O 1
ATOM 1497 N N . ASN A 1 192 ? 0.777 -49.281 -15.730 1.00 31.92 512 ASN A N 1
ATOM 1498 C CA . ASN A 1 192 ? 0.618 -50.139 -16.899 1.00 31.89 512 ASN A CA 1
ATOM 1499 C C . ASN A 1 192 ? -0.744 -50.006 -17.568 1.00 25.80 512 ASN A C 1
ATOM 1500 O O . ASN A 1 192 ? -1.028 -50.688 -18.556 1.00 27.63 512 ASN A O 1
ATOM 1505 N N . GLN A 1 193 ? -1.596 -49.139 -17.034 1.00 28.76 513 GLN A N 1
ATOM 1506 C CA . GLN A 1 193 ? -2.929 -48.990 -17.606 1.00 24.89 513 GLN A CA 1
ATOM 1507 C C . GLN A 1 193 ? -3.034 -47.772 -18.522 1.00 19.34 513 GLN A C 1
ATOM 1508 O O . GLN A 1 193 ? -2.711 -46.649 -18.134 1.00 23.55 513 GLN A O 1
ATOM 1514 N N . LEU A 1 194 ? -3.465 -48.036 -19.749 1.00 23.46 514 LEU A N 1
ATOM 1515 C CA . LEU A 1 194 ? -3.713 -46.990 -20.726 1.00 19.44 514 LEU A CA 1
ATOM 1516 C C . LEU A 1 194 ? -4.971 -46.235 -20.312 1.00 23.27 514 LEU A C 1
ATOM 1517 O O . LEU A 1 194 ? -6.038 -46.835 -20.164 1.00 24.20 514 LEU A O 1
ATOM 1522 N N . LEU A 1 195 ? -4.845 -44.924 -20.122 1.00 20.13 515 LEU A N 1
ATOM 1523 C CA . LEU A 1 195 ? -5.962 -44.104 -19.661 1.00 19.27 515 LEU A CA 1
ATOM 1524 C C . LEU A 1 195 ? -6.570 -43.243 -20.763 1.00 16.35 515 LEU A C 1
ATOM 1525 O O . LEU A 1 195 ? -7.768 -42.964 -20.745 1.00 19.55 515 LEU A O 1
ATOM 1530 N N . GLY A 1 196 ? -5.748 -42.817 -21.718 1.00 18.66 516 GLY A N 1
ATOM 1531 C CA . GLY A 1 196 ? -6.197 -41.871 -22.727 1.00 17.67 516 GLY A CA 1
ATOM 1532 C C . GLY A 1 196 ? -5.048 -41.383 -23.590 1.00 14.95 516 GLY A C 1
ATOM 1533 O O . GLY A 1 196 ? -4.097 -42.120 -23.842 1.00 15.92 516 GLY A O 1
ATOM 1534 N N . ASN A 1 197 ? -5.137 -40.135 -24.041 1.00 14.72 517 ASN A N 1
ATOM 1535 C CA . ASN A 1 197 ? -4.093 -39.555 -24.884 1.00 15.94 517 ASN A CA 1
ATOM 1536 C C . ASN A 1 197 ? -4.014 -38.050 -24.657 1.00 14.43 517 ASN A C 1
ATOM 1537 O O . ASN A 1 197 ? -5.045 -37.380 -24.597 1.00 11.78 517 ASN A O 1
ATOM 1542 N N . ILE A 1 198 ? -2.799 -37.521 -24.533 1.00 11.16 518 ILE A N 1
ATOM 1543 C CA . ILE A 1 198 ? -2.605 -36.113 -24.213 1.00 10.26 518 ILE A CA 1
ATOM 1544 C C . ILE A 1 198 ? -3.034 -35.178 -25.348 1.00 11.99 518 ILE A C 1
ATOM 1545 O O . ILE A 1 198 ? -3.139 -33.972 -25.140 1.00 12.27 518 ILE A O 1
ATOM 1550 N N . TYR A 1 199 ? -3.299 -35.739 -26.526 1.00 11.25 519 TYR A N 1
ATOM 1551 C CA . TYR A 1 199 ? -3.728 -34.928 -27.664 1.00 10.29 519 TYR A CA 1
ATOM 1552 C C . TYR A 1 199 ? -5.243 -34.898 -27.756 1.00 10.64 519 TYR A C 1
ATOM 1553 O O . TYR A 1 199 ? -5.795 -34.194 -28.605 1.00 11.93 519 TYR A O 1
ATOM 1562 N N . PHE A 1 200 ? -5.926 -35.661 -26.895 1.00 10.98 520 PHE A N 1
ATOM 1563 C CA . PHE A 1 200 ? -7.389 -35.604 -26.873 1.00 12.16 520 PHE A CA 1
ATOM 1564 C C . PHE A 1 200 ? -7.836 -34.361 -26.102 1.00 12.48 520 PHE A C 1
ATOM 1565 O O . PHE A 1 200 ? -7.260 -34.032 -25.068 1.00 12.59 520 PHE A O 1
ATOM 1573 N N . THR A 1 201 ? -8.866 -33.678 -26.603 1.00 12.40 521 THR A N 1
ATOM 1574 C CA . THR A 1 201 ? -9.296 -32.421 -25.999 1.00 13.90 521 THR A CA 1
ATOM 1575 C C . THR A 1 201 ? -10.777 -32.405 -25.618 1.00 16.01 521 THR A C 1
ATOM 1576 O O . THR A 1 201 ? -11.259 -31.431 -25.045 1.00 19.36 521 THR A O 1
ATOM 1580 N N . THR A 1 202 ? -11.494 -33.478 -25.933 1.00 15.70 522 THR A N 1
ATOM 1581 C CA . THR A 1 202 ? -12.899 -33.585 -25.533 1.00 16.49 522 THR A CA 1
ATOM 1582 C C . THR A 1 202 ? -13.199 -34.969 -24.967 1.00 19.21 522 THR A C 1
ATOM 1583 O O . THR A 1 202 ? -12.518 -35.945 -25.291 1.00 18.62 522 THR A O 1
ATOM 1587 N N . ASN A 1 203 ? -14.228 -35.044 -24.127 1.00 17.98 523 ASN A N 1
ATOM 1588 C CA . ASN A 1 203 ? -14.675 -36.309 -23.555 1.00 17.23 523 ASN A CA 1
ATOM 1589 C C . ASN A 1 203 ? -13.505 -37.186 -23.136 1.00 16.40 523 ASN A C 1
ATOM 1590 O O . ASN A 1 203 ? -13.461 -38.369 -23.457 1.00 17.79 523 ASN A O 1
ATOM 1595 N N . LYS A 1 204 ? -12.568 -36.596 -22.401 1.00 15.71 524 LYS A N 1
ATOM 1596 C CA . LYS A 1 204 ? -11.319 -37.269 -22.072 1.00 15.12 524 LYS A CA 1
ATOM 1597 C C . LYS A 1 204 ? -11.504 -38.350 -21.023 1.00 19.95 524 LYS A C 1
ATOM 1598 O O . LYS A 1 204 ? -12.339 -38.230 -20.116 1.00 21.59 524 LYS A O 1
ATOM 1604 N N . THR A 1 205 ? -10.697 -39.395 -21.154 1.00 15.33 525 THR A N 1
ATOM 1605 C CA . THR A 1 205 ? -10.692 -40.492 -20.199 1.00 16.10 525 THR A CA 1
ATOM 1606 C C . THR A 1 205 ? -9.437 -40.440 -19.331 1.00 17.82 525 THR A C 1
ATOM 1607 O O . THR A 1 205 ? -9.295 -41.216 -18.383 1.00 18.21 525 THR A O 1
ATOM 1611 N N . SER A 1 206 ? -8.534 -39.515 -19.644 1.00 15.20 526 SER A N 1
ATOM 1612 C CA . SER A 1 206 ? -7.340 -39.283 -18.835 1.00 14.61 526 SER A CA 1
ATOM 1613 C C . SER A 1 206 ? -7.341 -37.838 -18.349 1.00 17.83 526 SER A C 1
ATOM 1614 O O . SER A 1 206 ? -8.080 -37.011 -18.887 1.00 19.71 526 SER A O 1
ATOM 1617 N N . PRO A 1 207 ? -6.519 -37.523 -17.329 1.00 15.87 527 PRO A N 1
ATOM 1618 C CA . PRO A 1 207 ? -6.552 -36.189 -16.720 1.00 18.01 527 PRO A CA 1
ATOM 1619 C C . PRO A 1 207 ? -5.796 -35.103 -17.490 1.00 15.74 527 PRO A C 1
ATOM 1620 O O . PRO A 1 207 ? -5.915 -33.939 -17.123 1.00 17.12 527 PRO A O 1
ATOM 1624 N N . PHE A 1 208 ? -5.030 -35.469 -18.517 1.00 14.64 528 PHE A N 1
ATOM 1625 C CA . PHE A 1 208 ? -4.021 -34.554 -19.061 1.00 15.41 528 PHE A CA 1
ATOM 1626 C C . PHE A 1 208 ? -4.149 -34.255 -20.553 1.00 11.82 528 PHE A C 1
ATOM 1627 O O . PHE A 1 208 ? -4.388 -35.158 -21.357 1.00 12.55 528 PHE A O 1
ATOM 1635 N N . ARG A 1 209 ? -3.936 -32.990 -20.913 1.00 12.79 529 ARG A N 1
ATOM 1636 C CA . ARG A 1 209 ? -3.824 -32.608 -22.323 1.00 13.08 529 ARG A CA 1
ATOM 1637 C C . ARG A 1 209 ? -2.727 -31.579 -22.550 1.00 10.93 529 ARG A C 1
ATOM 1638 O O . ARG A 1 209 ? -2.378 -30.813 -21.648 1.00 11.64 529 ARG A O 1
ATOM 1646 N N . ILE A 1 210 ? -2.194 -31.549 -23.771 1.00 11.25 530 ILE A N 1
ATOM 1647 C CA . ILE A 1 210 ? -1.275 -30.489 -24.171 1.00 10.45 530 ILE A CA 1
ATOM 1648 C C . ILE A 1 210 ? -2.014 -29.171 -24.446 1.00 11.82 530 ILE A C 1
ATOM 1649 O O . ILE A 1 210 ? -3.248 -29.129 -24.490 1.00 11.85 530 ILE A O 1
ATOM 1654 N N . ALA A 1 211 ? -1.252 -28.100 -24.625 1.00 10.67 531 ALA A N 1
ATOM 1655 C CA . ALA A 1 211 ? -1.819 -26.815 -25.029 1.00 10.46 531 ALA A CA 1
ATOM 1656 C C . ALA A 1 211 ? -2.530 -26.937 -26.381 1.00 11.03 531 ALA A C 1
ATOM 1657 O O . ALA A 1 211 ? -2.059 -27.632 -27.287 1.00 10.50 531 ALA A O 1
ATOM 1659 N N . LYS A 1 212 ? -3.666 -26.260 -26.515 1.00 11.63 532 LYS A N 1
ATOM 1660 C CA . LYS A 1 212 ? -4.371 -26.191 -27.794 1.00 11.94 532 LYS A CA 1
ATOM 1661 C C . LYS A 1 212 ? -3.719 -25.123 -28.656 1.00 11.63 532 LYS A C 1
ATOM 1662 O O . LYS A 1 212 ? -4.199 -23.989 -28.756 1.00 14.65 532 LYS A O 1
ATOM 1668 N N . ASP A 1 213 ? -2.593 -25.498 -29.249 1.00 9.50 533 ASP A N 1
ATOM 1669 C CA . ASP A 1 213 ? -1.740 -24.561 -29.960 1.00 9.90 533 ASP A CA 1
ATOM 1670 C C . ASP A 1 213 ? -1.432 -25.158 -31.326 1.00 10.75 533 ASP A C 1
ATOM 1671 O O . ASP A 1 213 ? -2.143 -26.040 -31.799 1.00 11.90 533 ASP A O 1
ATOM 1676 N N . SER A 1 214 ? -0.374 -24.663 -31.952 1.00 10.33 534 SER A N 1
ATOM 1677 C CA . SER A 1 214 ? 0.025 -25.086 -33.283 1.00 9.87 534 SER A CA 1
ATOM 1678 C C . SER A 1 214 ? 1.443 -25.644 -33.183 1.00 10.00 534 SER A C 1
ATOM 1679 O O . SER A 1 214 ? 2.312 -25.007 -32.593 1.00 10.57 534 SER A O 1
ATOM 1682 N N . TYR A 1 215 ? 1.681 -26.816 -33.770 1.00 8.67 535 TYR A N 1
ATOM 1683 C CA . TYR A 1 215 ? 2.962 -27.496 -33.616 1.00 8.64 535 TYR A CA 1
ATOM 1684 C C . TYR A 1 215 ? 3.580 -27.882 -34.955 1.00 10.35 535 TYR A C 1
ATOM 1685 O O . TYR A 1 215 ? 2.886 -27.972 -35.973 1.00 8.72 535 TYR A O 1
ATOM 1694 N N . LEU A 1 216 ? 4.887 -28.114 -34.932 1.00 9.33 536 LEU A N 1
ATOM 1695 C CA . LEU A 1 216 ? 5.632 -28.562 -36.099 1.00 8.52 536 LEU A CA 1
ATOM 1696 C C . LEU A 1 216 ? 6.401 -29.814 -35.728 1.00 10.48 536 LEU A C 1
ATOM 1697 O O . LEU A 1 216 ? 7.205 -29.800 -34.783 1.00 10.15 536 LEU A O 1
ATOM 1702 N N . TRP A 1 217 ? 6.162 -30.878 -36.482 1.00 8.58 537 TRP A N 1
ATOM 1703 C CA . TRP A 1 217 ? 6.818 -32.164 -36.260 1.00 8.22 537 TRP A CA 1
ATOM 1704 C C . TRP A 1 217 ? 7.688 -32.553 -37.459 1.00 9.39 537 TRP A C 1
ATOM 1705 O O . TRP A 1 217 ? 7.474 -32.099 -38.593 1.00 9.60 537 TRP A O 1
ATOM 1716 N N . MET A 1 218 ? 8.655 -33.431 -37.212 1.00 9.70 538 MET A N 1
ATOM 1717 C CA . MET A 1 218 ? 9.532 -33.899 -38.277 1.00 10.58 538 MET A CA 1
ATOM 1718 C C . MET A 1 218 ? 9.756 -35.388 -38.126 1.00 10.27 538 MET A C 1
ATOM 1719 O O . MET A 1 218 ? 9.953 -35.878 -37.016 1.00 11.15 538 MET A O 1
ATOM 1724 N N . SER A 1 219 ? 9.711 -36.090 -39.253 1.00 9.06 539 SER A N 1
ATOM 1725 C CA . SER A 1 219 ? 10.081 -37.503 -39.302 1.00 9.27 539 SER A CA 1
ATOM 1726 C C . SER A 1 219 ? 11.174 -37.648 -40.359 1.00 11.17 539 SER A C 1
ATOM 1727 O O . SER A 1 219 ? 11.216 -36.880 -41.328 1.00 10.75 539 SER A O 1
ATOM 1730 N N . TYR A 1 220 ? 12.071 -38.618 -40.184 1.00 11.13 540 TYR A N 1
ATOM 1731 C CA . TYR A 1 220 ? 13.157 -38.785 -41.150 1.00 10.42 540 TYR A CA 1
ATOM 1732 C C . TYR A 1 220 ? 13.330 -40.236 -41.582 1.00 11.79 540 TYR A C 1
ATOM 1733 O O . TYR A 1 220 ? 12.951 -41.162 -40.859 1.00 12.50 540 TYR A O 1
ATOM 1742 N N . SER A 1 221 ? 13.917 -40.409 -42.759 1.00 11.53 541 SER A N 1
ATOM 1743 C CA . SER A 1 221 ? 14.199 -41.741 -43.289 1.00 12.05 541 SER A CA 1
ATOM 1744 C C . SER A 1 221 ? 15.640 -41.827 -43.747 1.00 13.69 541 SER A C 1
ATOM 1745 O O . SER A 1 221 ? 16.135 -40.933 -44.428 1.00 13.18 541 SER A O 1
ATOM 1748 N N . ASP A 1 222 ? 16.312 -42.913 -43.363 1.00 12.67 542 ASP A N 1
ATOM 1749 C CA . ASP A 1 222 ? 17.671 -43.174 -43.827 1.00 15.33 542 ASP A CA 1
ATOM 1750 C C . ASP A 1 222 ? 17.700 -44.332 -44.818 1.00 15.01 542 ASP A C 1
ATOM 1751 O O . ASP A 1 222 ? 18.772 -44.809 -45.181 1.00 17.67 542 ASP A O 1
ATOM 1756 N N . ASP A 1 223 ? 16.533 -44.791 -45.256 1.00 13.20 543 ASP A N 1
ATOM 1757 C CA . ASP A 1 223 ? 16.479 -45.874 -46.239 1.00 14.22 543 ASP A CA 1
ATOM 1758 C C . ASP A 1 223 ? 15.659 -45.532 -47.475 1.00 12.79 543 ASP A C 1
ATOM 1759 O O . ASP A 1 223 ? 14.892 -46.346 -47.987 1.00 15.42 543 ASP A O 1
ATOM 1764 N N . ASP A 1 224 ? 15.832 -44.305 -47.955 1.00 12.80 544 ASP A N 1
ATOM 1765 C CA . ASP A 1 224 ? 15.235 -43.908 -49.213 1.00 11.50 544 ASP A CA 1
ATOM 1766 C C . ASP A 1 224 ? 13.708 -43.888 -49.143 1.00 12.46 544 ASP A C 1
ATOM 1767 O O . ASP A 1 224 ? 13.017 -44.115 -50.140 1.00 12.87 544 ASP A O 1
ATOM 1772 N N . GLY A 1 225 ? 13.186 -43.597 -47.955 1.00 13.82 545 GLY A N 1
ATOM 1773 C CA . GLY A 1 225 ? 11.760 -43.393 -47.771 1.00 14.13 545 GLY A CA 1
ATOM 1774 C C . GLY A 1 225 ? 10.970 -44.640 -47.408 1.00 15.08 545 GLY A C 1
ATOM 1775 O O . GLY A 1 225 ? 9.748 -44.589 -47.255 1.00 12.52 545 GLY A O 1
ATOM 1776 N N . LYS A 1 226 ? 11.662 -45.766 -47.260 1.00 13.44 546 LYS A N 1
ATOM 1777 C CA . LYS A 1 226 ? 10.977 -47.026 -46.964 1.00 16.33 546 LYS A CA 1
ATOM 1778 C C . LYS A 1 226 ? 10.422 -47.074 -45.538 1.00 12.77 546 LYS A C 1
ATOM 1779 O O . LYS A 1 226 ? 9.291 -47.526 -45.311 1.00 16.14 546 LYS A O 1
ATOM 1785 N N . THR A 1 227 ? 11.226 -46.622 -44.584 1.00 13.50 547 THR A N 1
ATOM 1786 C CA . THR A 1 227 ? 10.792 -46.552 -43.193 1.00 13.86 547 THR A CA 1
ATOM 1787 C C . THR A 1 227 ? 11.128 -45.194 -42.592 1.00 13.55 547 THR A C 1
ATOM 1788 O O . THR A 1 227 ? 12.015 -44.484 -43.078 1.00 13.35 547 THR A O 1
ATOM 1792 N N . TRP A 1 228 ? 10.415 -44.841 -41.531 1.00 11.83 548 TRP A N 1
ATOM 1793 C CA . TRP A 1 228 ? 10.494 -43.502 -40.960 1.00 13.12 548 TRP A CA 1
ATOM 1794 C C . TRP A 1 228 ? 10.629 -43.534 -39.450 1.00 13.35 548 TRP A C 1
ATOM 1795 O O . TRP A 1 228 ? 10.059 -44.399 -38.780 1.00 15.13 548 TRP A O 1
ATOM 1806 N N . SER A 1 229 ? 11.397 -42.588 -38.924 1.00 12.26 549 SER A N 1
ATOM 1807 C CA . SER A 1 229 ? 11.520 -42.376 -37.488 1.00 11.53 549 SER A CA 1
ATOM 1808 C C . SER A 1 229 ? 10.173 -42.025 -36.864 1.00 12.70 549 SER A C 1
ATOM 1809 O O . SER A 1 229 ? 9.233 -41.638 -37.561 1.00 12.41 549 SER A O 1
ATOM 1812 N N . ALA A 1 230 ? 10.088 -42.143 -35.545 1.00 13.62 550 ALA A N 1
ATOM 1813 C CA . ALA A 1 230 ? 8.967 -41.563 -34.816 1.00 13.30 550 ALA A CA 1
ATOM 1814 C C . ALA A 1 230 ? 9.046 -40.042 -34.968 1.00 13.64 550 ALA A C 1
ATOM 1815 O O . ALA A 1 230 ? 10.116 -39.490 -35.246 1.00 15.55 550 ALA A O 1
ATOM 1817 N N . PRO A 1 231 ? 7.910 -39.353 -34.801 1.00 11.55 551 PRO A N 1
ATOM 1818 C CA . PRO A 1 231 ? 7.920 -37.899 -34.971 1.00 13.90 551 PRO A CA 1
ATOM 1819 C C . PRO A 1 231 ? 8.773 -37.198 -33.924 1.00 13.40 551 PRO A C 1
ATOM 1820 O O . PRO A 1 231 ? 8.738 -37.572 -32.746 1.00 13.41 551 PRO A O 1
ATOM 1824 N N . GLN A 1 232 ? 9.535 -36.197 -34.348 1.00 12.43 552 GLN A N 1
ATOM 1825 C CA . GLN A 1 232 ? 10.220 -35.330 -33.404 1.00 12.82 552 GLN A CA 1
ATOM 1826 C C . GLN A 1 232 ? 9.541 -33.975 -33.378 1.00 11.87 552 GLN A C 1
ATOM 1827 O O . GLN A 1 232 ? 9.256 -33.394 -34.426 1.00 12.38 552 GLN A O 1
ATOM 1833 N N . ASP A 1 233 ? 9.280 -33.475 -32.175 1.00 14.71 553 ASP A N 1
ATOM 1834 C CA . ASP A 1 233 ? 8.629 -32.182 -32.001 1.00 14.99 553 ASP A CA 1
ATOM 1835 C C . ASP A 1 233 ? 9.653 -31.046 -32.098 1.00 13.27 553 ASP A C 1
ATOM 1836 O O . ASP A 1 233 ? 10.376 -30.773 -31.140 1.00 15.53 553 ASP A O 1
ATOM 1841 N N . ILE A 1 234 ? 9.712 -30.378 -33.246 1.00 12.55 554 ILE A N 1
ATOM 1842 C CA . ILE A 1 234 ? 10.700 -29.313 -33.426 1.00 11.56 554 ILE A CA 1
ATOM 1843 C C . ILE A 1 234 ? 10.162 -27.917 -33.085 1.00 13.40 554 ILE A C 1
ATOM 1844 O O . ILE A 1 234 ? 10.901 -26.939 -33.095 1.00 11.16 554 ILE A O 1
ATOM 1849 N N . THR A 1 235 ? 8.880 -27.848 -32.748 1.00 12.20 555 THR A N 1
ATOM 1850 C CA . THR A 1 235 ? 8.227 -26.581 -32.405 1.00 10.92 555 THR A CA 1
ATOM 1851 C C . THR A 1 235 ? 9.047 -25.654 -31.491 1.00 10.19 555 THR A C 1
ATOM 1852 O O . THR A 1 235 ? 9.208 -24.480 -31.801 1.00 10.67 555 THR A O 1
ATOM 1856 N N . PRO A 1 236 ? 9.555 -26.169 -30.359 1.00 10.02 556 PRO A N 1
ATOM 1857 C CA . PRO A 1 236 ? 10.195 -25.247 -29.405 1.00 11.19 556 PRO A CA 1
ATOM 1858 C C . PRO A 1 236 ? 11.493 -24.638 -29.934 1.00 13.39 556 PRO A C 1
ATOM 1859 O O . PRO A 1 236 ? 11.958 -23.632 -29.400 1.00 12.81 556 PRO A O 1
ATOM 1863 N N . MET A 1 237 ? 12.075 -25.233 -30.970 1.00 10.41 557 MET A N 1
ATOM 1864 C CA . MET A 1 237 ? 13.292 -24.690 -31.565 1.00 11.56 557 MET A CA 1
ATOM 1865 C C . MET A 1 237 ? 13.001 -23.454 -32.405 1.00 11.71 557 MET A C 1
ATOM 1866 O O . MET A 1 237 ? 13.887 -22.627 -32.639 1.00 13.97 557 MET A O 1
ATOM 1871 N N . VAL A 1 238 ? 11.767 -23.347 -32.889 1.00 9.77 558 VAL A N 1
ATOM 1872 C CA . VAL A 1 238 ? 11.468 -22.343 -33.910 1.00 11.42 558 VAL A CA 1
ATOM 1873 C C . VAL A 1 238 ? 10.291 -21.417 -33.618 1.00 12.54 558 VAL A C 1
ATOM 1874 O O . VAL A 1 238 ? 10.159 -20.371 -34.268 1.00 11.85 558 VAL A O 1
ATOM 1878 N N . LYS A 1 239 ? 9.434 -21.782 -32.669 1.00 11.13 559 LYS A N 1
ATOM 1879 C CA . LYS A 1 239 ? 8.201 -21.015 -32.458 1.00 10.00 559 LYS A CA 1
ATOM 1880 C C . LYS A 1 239 ? 8.353 -19.989 -31.340 1.00 12.39 559 LYS A C 1
ATOM 1881 O O . LYS A 1 239 ? 8.592 -20.355 -30.184 1.00 13.15 559 LYS A O 1
ATOM 1887 N N . ALA A 1 240 ? 8.229 -18.716 -31.704 1.00 10.27 560 ALA A N 1
ATOM 1888 C CA . ALA A 1 240 ? 8.367 -17.617 -30.749 1.00 11.43 560 ALA A CA 1
ATOM 1889 C C . ALA A 1 240 ? 7.132 -17.518 -29.880 1.00 12.16 560 ALA A C 1
ATOM 1890 O O . ALA A 1 240 ? 6.051 -17.999 -30.247 1.00 10.93 560 ALA A O 1
ATOM 1892 N N . ASP A 1 241 ? 7.296 -16.870 -28.731 1.00 11.44 561 ASP A N 1
ATOM 1893 C CA . ASP A 1 241 ? 6.200 -16.772 -27.773 1.00 12.29 561 ASP A CA 1
ATOM 1894 C C . ASP A 1 241 ? 5.002 -15.973 -28.300 1.00 14.64 561 ASP A C 1
ATOM 1895 O O . ASP A 1 241 ? 3.879 -16.157 -27.834 1.00 19.80 561 ASP A O 1
ATOM 1900 N N . TRP A 1 242 ? 5.225 -15.105 -29.281 1.00 9.85 562 TRP A N 1
ATOM 1901 C CA . TRP A 1 242 ? 4.138 -14.309 -29.835 1.00 10.00 562 TRP A CA 1
ATOM 1902 C C . TRP A 1 242 ? 3.386 -15.012 -30.950 1.00 9.94 562 TRP A C 1
ATOM 1903 O O . TRP A 1 242 ? 2.274 -14.624 -31.287 1.00 9.42 562 TRP A O 1
ATOM 1914 N N . MET A 1 243 ? 3.996 -16.039 -31.530 1.00 8.46 563 MET A N 1
ATOM 1915 C CA . MET A 1 243 ? 3.382 -16.674 -32.688 1.00 8.45 563 MET A CA 1
ATOM 1916 C C . MET A 1 243 ? 2.123 -17.423 -32.310 1.00 8.76 563 MET A C 1
ATOM 1917 O O . MET A 1 243 ? 2.097 -18.154 -31.312 1.00 9.86 563 MET A O 1
ATOM 1922 N N . LYS A 1 244 ? 1.079 -17.255 -33.120 1.00 8.84 564 LYS A N 1
ATOM 1923 C CA . LYS A 1 244 ? -0.123 -18.041 -32.946 1.00 9.46 564 LYS A CA 1
ATOM 1924 C C . LYS A 1 244 ? 0.033 -19.304 -33.790 1.00 9.29 564 LYS A C 1
ATOM 1925 O O . LYS A 1 244 ? 0.544 -20.303 -33.301 1.00 9.38 564 LYS A O 1
ATOM 1931 N N . PHE A 1 245 ? -0.349 -19.263 -35.059 1.00 9.06 565 PHE A N 1
ATOM 1932 C CA . PHE A 1 245 ? -0.065 -20.381 -35.944 1.00 7.61 565 PHE A CA 1
ATOM 1933 C C . PHE A 1 245 ? 1.376 -20.319 -36.448 1.00 8.58 565 PHE A C 1
ATOM 1934 O O . PHE A 1 245 ? 1.896 -19.248 -36.731 1.00 8.25 565 PHE A O 1
ATOM 1942 N N . LEU A 1 246 ? 2.023 -21.478 -36.539 1.00 9.36 566 LEU A N 1
ATOM 1943 C CA . LEU A 1 246 ? 3.267 -21.632 -37.299 1.00 7.84 566 LEU A CA 1
ATOM 1944 C C . LEU A 1 246 ? 3.177 -22.958 -38.025 1.00 7.63 566 LEU A C 1
ATOM 1945 O O . LEU A 1 246 ? 3.033 -23.998 -37.388 1.00 8.30 566 LEU A O 1
ATOM 1950 N N . GLY A 1 247 ? 3.217 -22.909 -39.353 1.00 7.10 567 GLY A N 1
ATOM 1951 C CA . GLY A 1 247 ? 3.031 -24.110 -40.159 1.00 7.86 567 GLY A CA 1
ATOM 1952 C C . GLY A 1 247 ? 3.872 -24.054 -41.416 1.00 7.06 567 GLY A C 1
ATOM 1953 O O . GLY A 1 247 ? 4.379 -22.995 -41.773 1.00 8.11 567 GLY A O 1
ATOM 1954 N N . VAL A 1 248 ? 4.009 -25.188 -42.103 1.00 6.58 568 VAL A N 1
ATOM 1955 C CA . VAL A 1 248 ? 4.836 -25.230 -43.302 1.00 7.56 568 VAL A CA 1
ATOM 1956 C C . VAL A 1 248 ? 4.130 -24.646 -44.512 1.00 7.94 568 VAL A C 1
ATOM 1957 O O . VAL A 1 248 ? 2.899 -24.569 -44.565 1.00 8.04 568 VAL A O 1
ATOM 1961 N N . GLY A 1 249 ? 4.937 -24.234 -45.483 1.00 6.90 569 GLY A N 1
ATOM 1962 C CA . GLY A 1 249 ? 4.466 -23.992 -46.835 1.00 7.65 569 GLY A CA 1
ATOM 1963 C C . GLY A 1 249 ? 4.743 -25.288 -47.581 1.00 6.92 569 GLY A C 1
ATOM 1964 O O . GLY A 1 249 ? 5.887 -25.567 -47.935 1.00 7.20 569 GLY A O 1
ATOM 1965 N N . PRO A 1 250 ? 3.705 -26.107 -47.789 1.00 5.75 570 PRO A N 1
ATOM 1966 C CA . PRO A 1 250 ? 3.949 -27.497 -48.192 1.00 8.16 570 PRO A CA 1
ATOM 1967 C C . PRO A 1 250 ? 4.544 -27.612 -49.590 1.00 6.26 570 PRO A C 1
ATOM 1968 O O . PRO A 1 250 ? 4.381 -26.735 -50.442 1.00 7.25 570 PRO A O 1
ATOM 1972 N N . GLY A 1 251 ? 5.238 -28.720 -49.812 1.00 7.20 571 GLY A N 1
ATOM 1973 C CA . GLY A 1 251 ? 5.958 -28.932 -51.057 1.00 7.72 571 GLY A CA 1
ATOM 1974 C C . GLY A 1 251 ? 7.314 -29.508 -50.717 1.00 6.98 571 GLY A C 1
ATOM 1975 O O . GLY A 1 251 ? 7.426 -30.335 -49.811 1.00 8.51 571 GLY A O 1
ATOM 1976 N N . THR A 1 252 ? 8.337 -29.063 -51.444 1.00 7.32 572 THR A N 1
ATOM 1977 C CA . THR A 1 252 ? 9.669 -29.620 -51.329 1.00 7.10 572 THR A CA 1
ATOM 1978 C C . THR A 1 252 ? 10.652 -28.503 -51.020 1.00 8.09 572 THR A C 1
ATOM 1979 O O . THR A 1 252 ? 10.752 -27.541 -51.761 1.00 9.31 572 THR A O 1
ATOM 1983 N N . GLY A 1 253 ? 11.357 -28.641 -49.900 1.00 8.71 573 GLY A N 1
ATOM 1984 C CA . GLY A 1 253 ? 12.351 -27.661 -49.485 1.00 9.08 573 GLY A CA 1
ATOM 1985 C C . GLY A 1 253 ? 13.634 -27.841 -50.280 1.00 8.27 573 GLY A C 1
ATOM 1986 O O . GLY A 1 253 ? 13.701 -28.675 -51.176 1.00 9.70 573 GLY A O 1
ATOM 1987 N N . ILE A 1 254 ? 14.659 -27.067 -49.943 1.00 10.34 574 ILE A N 1
ATOM 1988 C CA . ILE A 1 254 ? 15.920 -27.151 -50.670 1.00 9.07 574 ILE A CA 1
ATOM 1989 C C . ILE A 1 254 ? 17.093 -27.161 -49.714 1.00 9.76 574 ILE A C 1
ATOM 1990 O O . ILE A 1 254 ? 16.965 -26.864 -48.533 1.00 9.96 574 ILE A O 1
ATOM 1995 N N . VAL A 1 255 ? 18.248 -27.515 -50.261 1.00 10.22 575 VAL A N 1
ATOM 1996 C CA . VAL A 1 255 ? 19.500 -27.350 -49.549 1.00 10.03 575 VAL A CA 1
ATOM 1997 C C . VAL A 1 255 ? 20.327 -26.400 -50.392 1.00 10.26 575 VAL A C 1
ATOM 1998 O O . VAL A 1 255 ? 20.425 -26.572 -51.601 1.00 11.36 575 VAL A O 1
ATOM 2002 N N . LEU A 1 256 ? 20.875 -25.372 -49.756 1.00 11.24 576 LEU A N 1
ATOM 2003 C CA . LEU A 1 256 ? 21.678 -24.396 -50.484 1.00 10.43 576 LEU A CA 1
ATOM 2004 C C . LEU A 1 256 ? 22.877 -25.104 -51.095 1.00 13.83 576 LEU A C 1
ATOM 2005 O O . LEU A 1 256 ? 23.539 -25.900 -50.437 1.00 14.58 576 LEU A O 1
ATOM 2010 N N . ARG A 1 257 ? 23.170 -24.806 -52.350 1.00 15.01 577 ARG A N 1
ATOM 2011 C CA . ARG A 1 257 ? 24.217 -25.560 -53.030 1.00 15.44 577 ARG A CA 1
ATOM 2012 C C . ARG A 1 257 ? 25.479 -24.730 -53.275 1.00 16.09 577 ARG A C 1
ATOM 2013 O O . ARG A 1 257 ? 26.487 -25.255 -53.745 1.00 19.92 577 ARG A O 1
ATOM 2021 N N . ASN A 1 258 ? 25.425 -23.443 -52.942 1.00 16.37 578 ASN A N 1
ATOM 2022 C CA . ASN A 1 258 ? 26.565 -22.552 -53.135 1.00 16.83 578 ASN A CA 1
ATOM 2023 C C . ASN A 1 258 ? 26.598 -21.427 -52.104 1.00 17.61 578 ASN A C 1
ATOM 2024 O O . ASN A 1 258 ? 25.612 -21.174 -51.424 1.00 15.79 578 ASN A O 1
ATOM 2029 N N . GLY A 1 259 ? 27.741 -20.760 -51.979 1.00 18.69 579 GLY A N 1
ATOM 2030 C CA . GLY A 1 259 ? 27.870 -19.645 -51.057 1.00 21.09 579 GLY A CA 1
ATOM 2031 C C . GLY A 1 259 ? 28.267 -20.063 -49.652 1.00 19.18 579 GLY A C 1
ATOM 2032 O O . GLY A 1 259 ? 28.419 -21.251 -49.370 1.00 18.74 579 GLY A O 1
ATOM 2033 N N . PRO A 1 260 ? 28.426 -19.078 -48.752 1.00 18.76 580 PRO A N 1
ATOM 2034 C CA . PRO A 1 260 ? 28.903 -19.309 -47.382 1.00 20.90 580 PRO A CA 1
ATOM 2035 C C . PRO A 1 260 ? 27.999 -20.243 -46.589 1.00 19.86 580 PRO A C 1
ATOM 2036 O O . PRO A 1 260 ? 28.440 -20.843 -45.604 1.00 19.82 580 PRO A O 1
ATOM 2040 N N . HIS A 1 261 ? 26.748 -20.363 -47.016 1.00 18.59 581 HIS A N 1
ATOM 2041 C CA . HIS A 1 261 ? 25.783 -21.194 -46.310 1.00 17.88 581 HIS A CA 1
ATOM 2042 C C . HIS A 1 261 ? 25.434 -22.462 -47.075 1.00 15.58 581 HIS A C 1
ATOM 2043 O O . HIS A 1 261 ? 24.423 -23.108 -46.788 1.00 14.59 581 HIS A O 1
ATOM 2050 N N . LYS A 1 262 ? 26.274 -22.835 -48.037 1.00 16.37 582 LYS A N 1
ATOM 2051 C CA . LYS A 1 262 ? 26.117 -24.117 -48.710 1.00 13.99 582 LYS A CA 1
ATOM 2052 C C . LYS A 1 262 ? 25.891 -25.237 -47.692 1.00 14.61 582 LYS A C 1
ATOM 2053 O O . LYS A 1 262 ? 26.617 -25.352 -46.703 1.00 18.00 582 LYS A O 1
ATOM 2059 N N . GLY A 1 263 ? 24.882 -26.067 -47.936 1.00 13.49 583 GLY A N 1
ATOM 2060 C CA . GLY A 1 263 ? 24.577 -27.159 -47.030 1.00 13.30 583 GLY A CA 1
ATOM 2061 C C . GLY A 1 263 ? 23.409 -26.877 -46.102 1.00 12.60 583 GLY A C 1
ATOM 2062 O O . GLY A 1 263 ? 22.868 -27.791 -45.479 1.00 13.67 583 GLY A O 1
ATOM 2063 N N . ARG A 1 264 ? 23.029 -25.609 -45.994 1.00 13.53 584 ARG A N 1
ATOM 2064 C CA . ARG A 1 264 ? 21.888 -25.230 -45.167 1.00 13.09 584 ARG A CA 1
ATOM 2065 C C . ARG A 1 264 ? 20.586 -25.763 -45.755 1.00 10.56 584 ARG A C 1
ATOM 2066 O O . ARG A 1 264 ? 20.331 -25.607 -46.953 1.00 11.73 584 ARG A O 1
ATOM 2074 N N . ILE A 1 265 ? 19.768 -26.377 -44.899 1.00 10.58 585 ILE A N 1
ATOM 2075 C CA . ILE A 1 265 ? 18.448 -26.868 -45.295 1.00 10.05 585 ILE A CA 1
ATOM 2076 C C . ILE A 1 265 ? 17.418 -25.758 -45.070 1.00 9.22 585 ILE A C 1
ATOM 2077 O O . ILE A 1 265 ? 17.340 -25.202 -43.967 1.00 9.91 585 ILE A O 1
ATOM 2082 N N . LEU A 1 266 ? 16.649 -25.432 -46.109 1.00 9.36 586 LEU A N 1
ATOM 2083 C CA . LEU A 1 266 ? 15.590 -24.415 -45.997 1.00 10.48 586 LEU A CA 1
ATOM 2084 C C . LEU A 1 266 ? 14.197 -25.013 -46.143 1.00 8.93 586 LEU A C 1
ATOM 2085 O O . LEU A 1 266 ? 13.913 -25.717 -47.124 1.00 9.06 586 LEU A O 1
ATOM 2090 N N . ILE A 1 267 ? 13.337 -24.689 -45.180 1.00 9.02 587 ILE A N 1
ATOM 2091 C CA . ILE A 1 267 ? 11.950 -25.151 -45.140 1.00 8.75 587 ILE A CA 1
ATOM 2092 C C . ILE A 1 267 ? 10.998 -23.947 -45.098 1.00 7.03 587 ILE A C 1
ATOM 2093 O O . ILE A 1 267 ? 11.003 -23.195 -44.132 1.00 8.49 587 ILE A O 1
ATOM 2098 N N . PRO A 1 268 ? 10.179 -23.756 -46.140 1.00 7.14 588 PRO A N 1
ATOM 2099 C CA . PRO A 1 268 ? 9.209 -22.648 -46.091 1.00 7.26 588 PRO A CA 1
ATOM 2100 C C . PRO A 1 268 ? 8.201 -22.847 -44.961 1.00 7.17 588 PRO A C 1
ATOM 2101 O O . PRO A 1 268 ? 7.682 -23.950 -44.744 1.00 7.39 588 PRO A O 1
ATOM 2105 N N . VAL A 1 269 ? 7.944 -21.778 -44.222 1.00 6.37 589 VAL A N 1
ATOM 2106 C CA . VAL A 1 269 ? 6.894 -21.794 -43.201 1.00 7.16 589 VAL A CA 1
ATOM 2107 C C . VAL A 1 269 ? 6.149 -20.460 -43.241 1.00 6.48 589 VAL A C 1
ATOM 2108 O O . VAL A 1 269 ? 6.553 -19.532 -43.940 1.00 7.36 589 VAL A O 1
ATOM 2112 N N . TYR A 1 270 ? 5.064 -20.368 -42.484 1.00 6.52 590 TYR A N 1
ATOM 2113 C CA . TYR A 1 270 ? 4.423 -19.075 -42.283 1.00 6.98 590 TYR A CA 1
ATOM 2114 C C . TYR A 1 270 ? 3.764 -19.021 -40.921 1.00 6.58 590 TYR A C 1
ATOM 2115 O O . TYR A 1 270 ? 3.487 -20.046 -40.314 1.00 7.34 590 TYR A O 1
ATOM 2124 N N . THR A 1 271 ? 3.526 -17.807 -40.436 1.00 7.12 591 THR A N 1
ATOM 2125 C CA . THR A 1 271 ? 2.990 -17.610 -39.097 1.00 8.13 591 THR A CA 1
ATOM 2126 C C . THR A 1 271 ? 1.775 -16.709 -39.114 1.00 6.88 591 THR A C 1
ATOM 2127 O O . THR A 1 271 ? 1.531 -15.990 -40.084 1.00 7.36 591 THR A O 1
ATOM 2131 N N . THR A 1 272 ? 1.024 -16.734 -38.022 1.00 7.13 592 THR A N 1
ATOM 2132 C CA . THR A 1 272 ? 0.103 -15.650 -37.720 1.00 7.25 592 THR A CA 1
ATOM 2133 C C . THR A 1 272 ? 0.417 -15.113 -36.339 1.00 8.54 592 THR A C 1
ATOM 2134 O O . THR A 1 272 ? 1.138 -15.739 -35.548 1.00 8.08 592 THR A O 1
ATOM 2138 N N . ASN A 1 273 ? -0.144 -13.948 -36.053 1.00 7.71 593 ASN A N 1
ATOM 2139 C CA . ASN A 1 273 ? -0.026 -13.340 -34.736 1.00 8.21 593 ASN A CA 1
ATOM 2140 C C . ASN A 1 273 ? -1.391 -13.264 -34.045 1.00 8.61 593 ASN A C 1
ATOM 2141 O O . ASN A 1 273 ? -2.423 -13.602 -34.637 1.00 8.68 593 ASN A O 1
ATOM 2146 N N . ASN A 1 274 ? -1.390 -12.810 -32.796 1.00 8.35 594 ASN A N 1
ATOM 2147 C CA . ASN A 1 274 ? -2.615 -12.736 -32.001 1.00 10.70 594 ASN A CA 1
ATOM 2148 C C . ASN A 1 274 ? -3.409 -11.463 -32.253 1.00 11.26 594 ASN A C 1
ATOM 2149 O O . ASN A 1 274 ? -4.545 -11.329 -31.801 1.00 14.00 594 ASN A O 1
ATOM 2154 N N . VAL A 1 275 ? -2.800 -10.524 -32.959 1.00 10.80 595 VAL A N 1
ATOM 2155 C CA . VAL A 1 275 ? -3.472 -9.280 -33.286 1.00 12.10 595 VAL A CA 1
ATOM 2156 C C . VAL A 1 275 ? -4.538 -9.491 -34.359 1.00 12.45 595 VAL A C 1
ATOM 2157 O O . VAL A 1 275 ? -5.684 -9.076 -34.185 1.00 13.81 595 VAL A O 1
ATOM 2161 N N . SER A 1 276 ? -4.172 -10.142 -35.466 1.00 10.24 596 SER A N 1
ATOM 2162 C CA . SER A 1 276 ? -5.115 -10.296 -36.569 1.00 10.62 596 SER A CA 1
ATOM 2163 C C . SER A 1 276 ? -5.178 -11.715 -37.131 1.00 9.56 596 SER A C 1
ATOM 2164 O O . SER A 1 276 ? -5.944 -11.965 -38.053 1.00 10.87 596 SER A O 1
ATOM 2167 N N . HIS A 1 277 ? -4.377 -12.624 -36.571 1.00 9.61 597 HIS A N 1
ATOM 2168 C CA . HIS A 1 277 ? -4.429 -14.045 -36.943 1.00 9.72 597 HIS A CA 1
ATOM 2169 C C . HIS A 1 277 ? -4.582 -14.237 -38.465 1.00 8.92 597 HIS A C 1
ATOM 2170 O O . HIS A 1 277 ? -3.773 -13.717 -39.241 1.00 9.87 597 HIS A O 1
ATOM 2177 N N . LEU A 1 278 ? -5.612 -14.965 -38.891 1.00 8.58 598 LEU A N 1
ATOM 2178 C CA . LEU A 1 278 ? -5.744 -15.331 -40.298 1.00 10.59 598 LEU A CA 1
ATOM 2179 C C . LEU A 1 278 ? -6.299 -14.214 -41.164 1.00 11.68 598 LEU A C 1
ATOM 2180 O O . LEU A 1 278 ? -6.316 -14.331 -42.388 1.00 13.36 598 LEU A O 1
ATOM 2185 N N . ASN A 1 279 ? -6.762 -13.144 -40.533 1.00 9.67 599 ASN A N 1
ATOM 2186 C CA . ASN A 1 279 ? -7.348 -12.040 -41.289 1.00 11.52 599 ASN A CA 1
ATOM 2187 C C . ASN A 1 279 ? -6.320 -11.052 -41.810 1.00 12.34 599 ASN A C 1
ATOM 2188 O O . ASN A 1 279 ? -6.515 -10.440 -42.858 1.00 16.29 599 ASN A O 1
ATOM 2193 N N . GLY A 1 280 ? -5.215 -10.895 -41.093 1.00 10.26 600 GLY A N 1
ATOM 2194 C CA . GLY A 1 280 ? -4.277 -9.858 -41.487 1.00 8.49 600 GLY A CA 1
ATOM 2195 C C . GLY A 1 280 ? -2.814 -10.043 -41.130 1.00 8.68 600 GLY A C 1
ATOM 2196 O O . GLY A 1 280 ? -2.051 -9.080 -41.197 1.00 8.99 600 GLY A O 1
ATOM 2197 N N . SER A 1 281 ? -2.404 -11.261 -40.770 1.00 8.61 601 SER A N 1
ATOM 2198 C CA . SER A 1 281 ? -1.029 -11.446 -40.296 1.00 9.16 601 SER A CA 1
ATOM 2199 C C . SER A 1 281 ? -0.255 -12.613 -40.917 1.00 7.98 601 SER A C 1
ATOM 2200 O O . SER A 1 281 ? 0.918 -12.795 -40.598 1.00 7.96 601 SER A O 1
ATOM 2203 N N . GLN A 1 282 ? -0.879 -13.404 -41.787 1.00 7.08 602 GLN A N 1
ATOM 2204 C CA . GLN A 1 282 ? -0.139 -14.512 -42.408 1.00 7.42 602 GLN A CA 1
ATOM 2205 C C . GLN A 1 282 ? 1.148 -13.999 -43.062 1.00 6.75 602 GLN A C 1
ATOM 2206 O O . GLN A 1 282 ? 1.108 -13.082 -43.895 1.00 7.82 602 GLN A O 1
ATOM 2212 N N . SER A 1 283 ? 2.282 -14.572 -42.655 1.00 7.64 603 SER A N 1
ATOM 2213 C CA . SER A 1 283 ? 3.591 -14.044 -43.023 1.00 7.36 603 SER A CA 1
ATOM 2214 C C . SER A 1 283 ? 4.571 -15.175 -43.315 1.00 6.91 603 SER A C 1
ATOM 2215 O O . SER A 1 283 ? 4.857 -15.993 -42.443 1.00 8.27 603 SER A O 1
ATOM 2218 N N . SER A 1 284 ? 5.114 -15.178 -44.527 1.00 6.98 604 SER A N 1
ATOM 2219 C CA . SER A 1 284 ? 6.101 -16.171 -44.946 1.00 8.05 604 SER A CA 1
ATOM 2220 C C . SER A 1 284 ? 7.467 -15.970 -44.289 1.00 8.10 604 SER A C 1
ATOM 2221 O O . SER A 1 284 ? 7.897 -14.834 -44.018 1.00 7.48 604 SER A O 1
ATOM 2224 N N . ARG A 1 285 ? 8.162 -17.083 -44.062 1.00 7.78 605 ARG A N 1
ATOM 2225 C CA . ARG A 1 285 ? 9.570 -17.069 -43.668 1.00 7.41 605 ARG A CA 1
ATOM 2226 C C . ARG A 1 285 ? 10.120 -18.461 -43.951 1.00 7.77 605 ARG A C 1
ATOM 2227 O O . ARG A 1 285 ? 9.414 -19.311 -44.498 1.00 8.21 605 ARG A O 1
ATOM 2235 N N . ILE A 1 286 ? 11.373 -18.699 -43.599 1.00 9.97 606 ILE A N 1
ATOM 2236 C CA . ILE A 1 286 ? 11.870 -20.066 -43.601 1.00 8.72 606 ILE A CA 1
ATOM 2237 C C . ILE A 1 286 ? 12.359 -20.449 -42.220 1.00 9.29 606 ILE A C 1
ATOM 2238 O O . ILE A 1 286 ? 12.644 -19.587 -41.376 1.00 9.43 606 ILE A O 1
ATOM 2243 N N . ILE A 1 287 ? 12.410 -21.751 -41.968 1.00 8.85 607 ILE A N 1
ATOM 2244 C CA . ILE A 1 287 ? 13.244 -22.268 -40.888 1.00 8.56 607 ILE A CA 1
ATOM 2245 C C . ILE A 1 287 ? 14.390 -23.007 -41.566 1.00 9.46 607 ILE A C 1
ATOM 2246 O O . ILE A 1 287 ? 14.273 -23.447 -42.714 1.00 10.34 607 ILE A O 1
ATOM 2251 N N . TYR A 1 288 ? 15.512 -23.127 -40.868 1.00 9.90 608 TYR A N 1
ATOM 2252 C CA . TYR A 1 288 ? 16.694 -23.719 -41.480 1.00 9.97 608 TYR A CA 1
ATOM 2253 C C . TYR A 1 288 ? 17.489 -24.563 -40.502 1.00 11.01 608 TYR A C 1
ATOM 2254 O O . TYR A 1 288 ? 17.362 -24.426 -39.286 1.00 12.71 608 TYR A O 1
ATOM 2263 N N . SER A 1 289 ? 18.320 -25.437 -41.060 1.00 11.98 609 SER A N 1
ATOM 2264 C CA . SER A 1 289 ? 19.245 -26.226 -40.258 1.00 10.66 609 SER A CA 1
ATOM 2265 C C . SER A 1 289 ? 20.629 -26.208 -40.889 1.00 13.37 609 SER A C 1
ATOM 2266 O O . SER A 1 289 ? 20.771 -26.431 -42.087 1.00 13.33 609 SER A O 1
ATOM 2269 N N . ASP A 1 290 ? 21.640 -25.938 -40.065 1.00 14.50 610 ASP A N 1
ATOM 2270 C CA . ASP A 1 290 ? 23.024 -25.908 -40.520 1.00 14.18 610 ASP A CA 1
ATOM 2271 C C . ASP A 1 290 ? 23.768 -27.133 -40.021 1.00 16.14 610 ASP A C 1
ATOM 2272 O O . ASP A 1 290 ? 24.976 -27.246 -40.218 1.00 18.03 610 ASP A O 1
ATOM 2277 N N . ASP A 1 291 ? 23.049 -28.042 -39.370 1.00 14.43 611 ASP A N 1
ATOM 2278 C CA . ASP A 1 291 ? 23.669 -29.262 -38.845 1.00 15.21 611 ASP A CA 1
ATOM 2279 C C . ASP A 1 291 ? 22.997 -30.543 -39.327 1.00 14.87 611 ASP A C 1
ATOM 2280 O O . ASP A 1 291 ? 22.847 -31.516 -38.574 1.00 14.69 611 ASP A O 1
ATOM 2285 N N . HIS A 1 292 ? 22.617 -30.539 -40.598 1.00 14.49 612 HIS A N 1
ATOM 2286 C CA . HIS A 1 292 ? 22.063 -31.717 -41.252 1.00 14.22 612 HIS A CA 1
ATOM 2287 C C . HIS A 1 292 ? 20.773 -32.174 -40.590 1.00 14.00 612 HIS A C 1
ATOM 2288 O O . HIS A 1 292 ? 20.488 -33.371 -40.512 1.00 15.89 612 HIS A O 1
ATOM 2295 N N . GLY A 1 293 ? 19.977 -31.207 -40.140 1.00 14.58 613 GLY A N 1
ATOM 2296 C CA . GLY A 1 293 ? 18.660 -31.508 -39.609 1.00 13.87 613 GLY A CA 1
ATOM 2297 C C . GLY A 1 293 ? 18.561 -31.778 -38.115 1.00 14.53 613 GLY A C 1
ATOM 2298 O O . GLY A 1 293 ? 17.473 -32.031 -37.613 1.00 16.33 613 GLY A O 1
ATOM 2299 N N . LYS A 1 294 ? 19.675 -31.726 -37.389 1.00 14.46 614 LYS A N 1
ATOM 2300 C CA . LYS A 1 294 ? 19.629 -31.997 -35.952 1.00 16.40 614 LYS A CA 1
ATOM 2301 C C . LYS A 1 294 ? 18.892 -30.886 -35.196 1.00 14.51 614 LYS A C 1
ATOM 2302 O O . LYS A 1 294 ? 18.047 -31.157 -34.343 1.00 16.32 614 LYS A O 1
ATOM 2308 N N . THR A 1 295 ? 19.234 -29.642 -35.505 1.00 14.58 615 THR A N 1
ATOM 2309 C CA . THR A 1 295 ? 18.583 -28.493 -34.886 1.00 15.17 615 THR A CA 1
ATOM 2310 C C . THR A 1 295 ? 18.068 -27.537 -35.950 1.00 14.05 615 THR A C 1
ATOM 2311 O O . THR A 1 295 ? 18.578 -27.500 -37.066 1.00 13.41 615 THR A O 1
ATOM 2315 N N . TRP A 1 296 ? 17.066 -26.753 -35.578 1.00 12.38 616 TRP A N 1
ATOM 2316 C CA . TRP A 1 296 ? 16.384 -25.871 -36.509 1.00 12.00 616 TRP A CA 1
ATOM 2317 C C . TRP A 1 296 ? 16.291 -24.473 -35.918 1.00 13.03 616 TRP A C 1
ATOM 2318 O O . TRP A 1 296 ? 16.277 -24.310 -34.696 1.00 13.68 616 TRP A O 1
ATOM 2329 N N . HIS A 1 297 ? 16.236 -23.470 -36.788 1.00 12.10 617 HIS A N 1
ATOM 2330 C CA . HIS A 1 297 ? 16.154 -22.086 -36.358 1.00 10.07 617 HIS A CA 1
ATOM 2331 C C . HIS A 1 297 ? 15.211 -21.340 -37.284 1.00 9.87 617 HIS A C 1
ATOM 2332 O O . HIS A 1 297 ? 15.105 -21.670 -38.468 1.00 11.20 617 HIS A O 1
ATOM 2339 N N . ALA A 1 298 ? 14.534 -20.336 -36.744 1.00 11.43 618 ALA A N 1
ATOM 2340 C CA . ALA A 1 298 ? 13.663 -19.494 -37.557 1.00 9.30 618 ALA A CA 1
ATOM 2341 C C . ALA A 1 298 ? 14.450 -18.340 -38.141 1.00 9.85 618 ALA A C 1
ATOM 2342 O O . ALA A 1 298 ? 15.179 -17.655 -37.422 1.00 12.74 618 ALA A O 1
ATOM 2344 N N . GLY A 1 299 ? 14.301 -18.118 -39.439 1.00 9.40 619 GLY A N 1
ATOM 2345 C CA . GLY A 1 299 ? 14.753 -16.869 -40.031 1.00 10.18 619 GLY A CA 1
ATOM 2346 C C . GLY A 1 299 ? 13.733 -15.773 -39.739 1.00 8.75 619 GLY A C 1
ATOM 2347 O O . GLY A 1 299 ? 12.709 -16.027 -39.109 1.00 10.61 619 GLY A O 1
ATOM 2348 N N . GLU A 1 300 ? 14.004 -14.556 -40.203 1.00 9.97 620 GLU A N 1
ATOM 2349 C CA . GLU A 1 300 ? 13.030 -13.467 -40.052 1.00 9.26 620 GLU A CA 1
ATOM 2350 C C . GLU A 1 300 ? 11.904 -13.624 -41.059 1.00 9.56 620 GLU A C 1
ATOM 2351 O O . GLU A 1 300 ? 12.066 -14.259 -42.110 1.00 10.09 620 GLU A O 1
ATOM 2357 N N . ALA A 1 301 ? 10.763 -13.015 -40.764 1.00 9.00 621 ALA A N 1
ATOM 2358 C CA . ALA A 1 301 ? 9.692 -12.947 -41.758 1.00 8.00 621 ALA A CA 1
ATOM 2359 C C . ALA A 1 301 ? 10.025 -11.932 -42.857 1.00 9.23 621 ALA A C 1
ATOM 2360 O O . ALA A 1 301 ? 10.693 -10.912 -42.615 1.00 10.19 621 ALA A O 1
ATOM 2362 N N . VAL A 1 302 ? 9.558 -12.209 -44.068 1.00 8.31 622 VAL A N 1
ATOM 2363 C CA . VAL A 1 302 ? 9.604 -11.225 -45.138 1.00 7.33 622 VAL A CA 1
ATOM 2364 C C . VAL A 1 302 ? 8.959 -9.932 -44.656 1.00 9.00 622 VAL A C 1
ATOM 2365 O O . VAL A 1 302 ? 9.440 -8.839 -44.968 1.00 9.97 622 VAL A O 1
ATOM 2369 N N . ASN A 1 303 ? 7.902 -10.058 -43.856 1.00 9.57 623 ASN A N 1
ATOM 2370 C CA . ASN A 1 303 ? 7.169 -8.889 -43.382 1.00 8.51 623 ASN A CA 1
ATOM 2371 C C . ASN A 1 303 ? 7.805 -8.168 -42.190 1.00 9.38 623 ASN A C 1
ATOM 2372 O O . ASN A 1 303 ? 7.286 -7.137 -41.748 1.00 10.33 623 ASN A O 1
ATOM 2377 N N . ASP A 1 304 ? 8.918 -8.672 -41.664 1.00 7.99 624 ASP A N 1
ATOM 2378 C CA . ASP A 1 304 ? 9.525 -8.011 -40.511 1.00 9.93 624 ASP A CA 1
ATOM 2379 C C . ASP A 1 304 ? 10.239 -6.734 -40.923 1.00 10.98 624 ASP A C 1
ATOM 2380 O O . ASP A 1 304 ? 11.184 -6.778 -41.708 1.00 11.82 624 ASP A O 1
ATOM 2385 N N . ASN A 1 305 ? 9.759 -5.604 -40.394 1.00 9.18 625 ASN A N 1
ATOM 2386 C CA . ASN A 1 305 ? 10.311 -4.284 -40.721 1.00 11.85 625 ASN A CA 1
ATOM 2387 C C . ASN A 1 305 ? 10.145 -3.924 -42.186 1.00 12.00 625 ASN A C 1
ATOM 2388 O O . ASN A 1 305 ? 10.920 -3.135 -42.725 1.00 13.56 625 ASN A O 1
ATOM 2393 N N . ARG A 1 306 ? 9.147 -4.524 -42.832 1.00 10.88 626 ARG A N 1
ATOM 2394 C CA . ARG A 1 306 ? 8.845 -4.235 -44.227 1.00 11.08 626 ARG A CA 1
ATOM 2395 C C . ARG A 1 306 ? 8.033 -2.950 -44.289 1.00 11.72 626 ARG A C 1
ATOM 2396 O O . ARG A 1 306 ? 7.070 -2.783 -43.550 1.00 12.86 626 ARG A O 1
ATOM 2404 N N . GLN A 1 307 ? 8.438 -2.039 -45.154 1.00 11.19 627 GLN A N 1
ATOM 2405 C CA . GLN A 1 307 ? 7.709 -0.792 -45.323 1.00 13.48 627 GLN A CA 1
ATOM 2406 C C . GLN A 1 307 ? 6.562 -0.967 -46.314 1.00 11.14 627 GLN A C 1
ATOM 2407 O O . GLN A 1 307 ? 6.764 -1.357 -47.470 1.00 15.53 627 GLN A O 1
ATOM 2413 N N . VAL A 1 308 ? 5.351 -0.702 -45.844 1.00 10.68 628 VAL A N 1
ATOM 2414 C CA . VAL A 1 308 ? 4.169 -0.770 -46.687 1.00 12.42 628 VAL A CA 1
ATOM 2415 C C . VAL A 1 308 ? 3.567 0.623 -46.755 1.00 13.14 628 VAL A C 1
ATOM 2416 O O . VAL A 1 308 ? 3.129 1.167 -45.743 1.00 12.81 628 VAL A O 1
ATOM 2420 N N . ASP A 1 309 ? 3.595 1.203 -47.953 1.00 12.83 629 ASP A N 1
ATOM 2421 C CA . ASP A 1 309 ? 3.125 2.559 -48.183 1.00 15.62 629 ASP A CA 1
ATOM 2422 C C . ASP A 1 309 ? 3.583 3.535 -47.094 1.00 15.52 629 ASP A C 1
ATOM 2423 O O . ASP A 1 309 ? 2.792 4.260 -46.487 1.00 14.33 629 ASP A O 1
ATOM 2428 N N . GLY A 1 310 ? 4.891 3.530 -46.869 1.00 14.43 630 GLY A N 1
ATOM 2429 C CA . GLY A 1 310 ? 5.538 4.488 -45.991 1.00 13.07 630 GLY A CA 1
ATOM 2430 C C . GLY A 1 310 ? 5.572 4.157 -44.503 1.00 15.04 630 GLY A C 1
ATOM 2431 O O . GLY A 1 310 ? 6.116 4.935 -43.719 1.00 15.82 630 GLY A O 1
ATOM 2432 N N . GLN A 1 311 ? 5.000 3.024 -44.102 1.00 11.99 631 GLN A N 1
ATOM 2433 C CA . GLN A 1 311 ? 4.965 2.666 -42.696 1.00 12.13 631 GLN A CA 1
ATOM 2434 C C . GLN A 1 311 ? 5.370 1.213 -42.532 1.00 12.04 631 GLN A C 1
ATOM 2435 O O . GLN A 1 311 ? 4.848 0.339 -43.217 1.00 10.83 631 GLN A O 1
ATOM 2441 N N . LYS A 1 312 ? 6.299 0.960 -41.624 1.00 11.53 632 LYS A N 1
ATOM 2442 C CA . LYS A 1 312 ? 6.748 -0.404 -41.388 1.00 11.01 632 LYS A CA 1
ATOM 2443 C C . LYS A 1 312 ? 5.685 -1.258 -40.730 1.00 12.02 632 LYS A C 1
ATOM 2444 O O . LYS A 1 312 ? 4.830 -0.775 -39.983 1.00 12.36 632 LYS A O 1
ATOM 2450 N N . ILE A 1 313 ? 5.743 -2.548 -41.043 1.00 9.95 633 ILE A N 1
ATOM 2451 C CA . ILE A 1 313 ? 4.979 -3.549 -40.321 1.00 10.07 633 ILE A CA 1
ATOM 2452 C C . ILE A 1 313 ? 5.956 -4.553 -39.734 1.00 9.02 633 ILE A C 1
ATOM 2453 O O . ILE A 1 313 ? 7.141 -4.535 -40.050 1.00 9.56 633 ILE A O 1
ATOM 2458 N N . HIS A 1 314 ? 5.447 -5.416 -38.868 1.00 8.79 634 HIS A N 1
ATOM 2459 C CA . HIS A 1 314 ? 6.218 -6.534 -38.339 1.00 9.41 634 HIS A CA 1
ATOM 2460 C C . HIS A 1 314 ? 5.273 -7.731 -38.304 1.00 8.17 634 HIS A C 1
ATOM 2461 O O . HIS A 1 314 ? 4.084 -7.573 -38.028 1.00 8.28 634 HIS A O 1
ATOM 2468 N N . SER A 1 315 ? 5.787 -8.926 -38.590 1.00 7.47 635 SER A N 1
ATOM 2469 C CA . SER A 1 315 ? 4.925 -10.110 -38.577 1.00 8.56 635 SER A CA 1
ATOM 2470 C C . SER A 1 315 ? 4.220 -10.330 -37.244 1.00 8.28 635 SER A C 1
ATOM 2471 O O . SER A 1 315 ? 3.152 -10.931 -37.204 1.00 8.44 635 SER A O 1
ATOM 2474 N N . SER A 1 316 ? 4.814 -9.834 -36.158 1.00 8.28 636 SER A N 1
ATOM 2475 C CA . SER A 1 316 ? 4.221 -10.041 -34.834 1.00 8.94 636 SER A CA 1
ATOM 2476 C C . SER A 1 316 ? 3.073 -9.080 -34.495 1.00 8.15 636 SER A C 1
ATOM 2477 O O . SER A 1 316 ? 2.307 -9.342 -33.574 1.00 9.65 636 SER A O 1
ATOM 2480 N N . THR A 1 317 ? 2.944 -7.990 -35.252 1.00 8.49 637 THR A N 1
ATOM 2481 C CA . THR A 1 317 ? 1.981 -6.954 -34.887 1.00 9.59 637 THR A CA 1
ATOM 2482 C C . THR A 1 317 ? 1.102 -6.490 -36.049 1.00 9.89 637 THR A C 1
ATOM 2483 O O . THR A 1 317 ? 0.183 -5.694 -35.853 1.00 10.09 637 THR A O 1
ATOM 2487 N N . MET A 1 318 ? 1.347 -7.017 -37.246 1.00 8.99 638 MET A N 1
ATOM 2488 C CA . MET A 1 318 ? 0.662 -6.491 -38.422 1.00 10.01 638 MET A CA 1
ATOM 2489 C C . MET A 1 318 ? -0.820 -6.843 -38.432 1.00 9.46 638 MET A C 1
ATOM 2490 O O . MET A 1 318 ? -1.249 -7.844 -37.865 1.00 9.83 638 MET A O 1
ATOM 2495 N N . ASN A 1 319 ? -1.581 -5.989 -39.103 1.00 10.37 639 ASN A N 1
ATOM 2496 C CA . ASN A 1 319 ? -2.968 -6.244 -39.406 1.00 10.95 639 ASN A CA 1
ATOM 2497 C C . ASN A 1 319 ? -3.234 -5.609 -40.761 1.00 11.71 639 ASN A C 1
ATOM 2498 O O . ASN A 1 319 ? -3.684 -4.473 -40.858 1.00 12.40 639 ASN A O 1
ATOM 2503 N N . ASN A 1 320 ? -2.921 -6.347 -41.815 1.00 9.73 640 ASN A N 1
ATOM 2504 C CA . ASN A 1 320 ? -3.007 -5.825 -43.162 1.00 11.16 640 ASN A CA 1
ATOM 2505 C C . ASN A 1 320 ? -3.210 -6.972 -44.134 1.00 11.68 640 ASN A C 1
ATOM 2506 O O . ASN A 1 320 ? -2.271 -7.705 -44.449 1.00 12.46 640 ASN A O 1
ATOM 2511 N N . ARG A 1 321 ? -4.443 -7.134 -44.585 1.00 11.85 641 ARG A N 1
ATOM 2512 C CA . ARG A 1 321 ? -4.803 -8.271 -45.423 1.00 11.01 641 ARG A CA 1
ATOM 2513 C C . ARG A 1 321 ? -3.914 -8.423 -46.658 1.00 12.48 641 ARG A C 1
ATOM 2514 O O . ARG A 1 321 ? -3.405 -9.517 -46.940 1.00 10.05 641 ARG A O 1
ATOM 2522 N N . ARG A 1 322 ? -3.732 -7.351 -47.424 1.00 12.82 642 ARG A N 1
ATOM 2523 C CA . ARG A 1 322 ? -3.016 -7.464 -48.700 1.00 12.86 642 ARG A CA 1
ATOM 2524 C C . ARG A 1 322 ? -1.495 -7.552 -48.570 1.00 9.28 642 ARG A C 1
ATOM 2525 O O . ARG A 1 322 ? -0.790 -7.868 -49.539 1.00 11.63 642 ARG A O 1
ATOM 2533 N N . ALA A 1 323 ? -0.989 -7.242 -47.378 1.00 10.77 643 ALA A N 1
ATOM 2534 C CA . ALA A 1 323 ? 0.435 -7.337 -47.106 1.00 11.00 643 ALA A CA 1
ATOM 2535 C C . ALA A 1 323 ? 0.799 -8.736 -46.636 1.00 9.21 643 ALA A C 1
ATOM 2536 O O . ALA A 1 323 ? 1.962 -9.010 -46.372 1.00 9.88 643 ALA A O 1
ATOM 2538 N N . GLN A 1 324 ? -0.197 -9.612 -46.534 1.00 8.26 644 GLN A N 1
ATOM 2539 C CA . GLN A 1 324 ? 0.071 -10.982 -46.127 1.00 8.23 644 GLN A CA 1
ATOM 2540 C C . GLN A 1 324 ? 0.841 -11.735 -47.200 1.00 8.44 644 GLN A C 1
ATOM 2541 O O . GLN A 1 324 ? 0.781 -11.412 -48.390 1.00 9.34 644 GLN A O 1
ATOM 2547 N N . ASN A 1 325 ? 1.576 -12.745 -46.760 1.00 7.04 645 ASN A N 1
ATOM 2548 C CA . ASN A 1 325 ? 2.191 -13.721 -47.662 1.00 6.35 645 ASN A CA 1
ATOM 2549 C C . ASN A 1 325 ? 2.182 -15.029 -46.888 1.00 6.58 645 ASN A C 1
ATOM 2550 O O . ASN A 1 325 ? 2.401 -15.035 -45.679 1.00 6.94 645 ASN A O 1
ATOM 2555 N N . THR A 1 326 ? 1.858 -16.127 -47.563 1.00 6.74 646 THR A N 1
ATOM 2556 C CA . THR A 1 326 ? 1.460 -17.320 -46.810 1.00 7.09 646 THR A CA 1
ATOM 2557 C C . THR A 1 326 ? 2.351 -18.518 -47.160 1.00 6.92 646 THR A C 1
ATOM 2558 O O . THR A 1 326 ? 3.554 -18.473 -46.915 1.00 7.59 646 THR A O 1
ATOM 2562 N N . GLU A 1 327 ? 1.773 -19.589 -47.690 1.00 7.39 647 GLU A N 1
ATOM 2563 C CA . GLU A 1 327 ? 2.575 -20.718 -48.160 1.00 7.41 647 GLU A CA 1
ATOM 2564 C C . GLU A 1 327 ? 3.532 -20.221 -49.232 1.00 6.12 647 GLU A C 1
ATOM 2565 O O . GLU A 1 327 ? 3.169 -19.371 -50.046 1.00 8.72 647 GLU A O 1
ATOM 2571 N N . SER A 1 328 ? 4.753 -20.739 -49.255 1.00 5.85 648 SER A N 1
ATOM 2572 C CA . SER A 1 328 ? 5.736 -20.271 -50.230 1.00 7.17 648 SER A CA 1
ATOM 2573 C C . SER A 1 328 ? 6.607 -21.409 -50.728 1.00 8.03 648 SER A C 1
ATOM 2574 O O . SER A 1 328 ? 6.584 -22.508 -50.170 1.00 8.60 648 SER A O 1
ATOM 2577 N N . THR A 1 329 ? 7.382 -21.126 -51.769 1.00 7.35 649 THR A N 1
ATOM 2578 C CA . THR A 1 329 ? 8.322 -22.081 -52.331 1.00 8.95 649 THR A CA 1
ATOM 2579 C C . THR A 1 329 ? 9.656 -21.369 -52.507 1.00 8.93 649 THR A C 1
ATOM 2580 O O . THR A 1 329 ? 9.693 -20.183 -52.850 1.00 9.52 649 THR A O 1
ATOM 2584 N N . VAL A 1 330 ? 10.748 -22.080 -52.238 1.00 7.62 650 VAL A N 1
ATOM 2585 C CA . VAL A 1 330 ? 12.051 -21.449 -52.097 1.00 9.21 650 VAL A CA 1
ATOM 2586 C C . VAL A 1 330 ? 13.081 -21.989 -53.094 1.00 10.02 650 VAL A C 1
ATOM 2587 O O . VAL A 1 330 ? 13.150 -23.198 -53.336 1.00 9.71 650 VAL A O 1
ATOM 2591 N N . VAL A 1 331 ? 13.869 -21.079 -53.659 1.00 9.82 651 VAL A N 1
ATOM 2592 C CA . VAL A 1 331 ? 14.869 -21.419 -54.671 1.00 10.62 651 VAL A CA 1
ATOM 2593 C C . VAL A 1 331 ? 16.161 -20.640 -54.418 1.00 11.24 651 VAL A C 1
ATOM 2594 O O . VAL A 1 331 ? 16.112 -19.470 -54.043 1.00 12.84 651 VAL A O 1
ATOM 2598 N N . GLN A 1 332 ? 17.318 -21.274 -54.601 1.00 12.19 652 GLN A N 1
ATOM 2599 C CA . GLN A 1 332 ? 18.578 -20.533 -54.562 1.00 10.97 652 GLN A CA 1
ATOM 2600 C C . GLN A 1 332 ? 19.126 -20.358 -55.960 1.00 11.10 652 GLN A C 1
ATOM 2601 O O . GLN A 1 332 ? 19.094 -21.286 -56.771 1.00 12.86 652 GLN A O 1
ATOM 2607 N N . LEU A 1 333 ? 19.623 -19.157 -56.230 1.00 11.89 653 LEU A N 1
ATOM 2608 C CA . LEU A 1 333 ? 20.240 -18.846 -57.508 1.00 13.03 653 LEU A CA 1
ATOM 2609 C C . LEU A 1 333 ? 21.721 -19.172 -57.467 1.00 13.24 653 LEU A C 1
ATOM 2610 O O . LEU A 1 333 ? 22.308 -19.331 -56.395 1.00 13.84 653 LEU A O 1
ATOM 2615 N N . ASN A 1 334 ? 22.324 -19.238 -58.650 1.00 15.70 654 ASN A N 1
ATOM 2616 C CA . ASN A 1 334 ? 23.751 -19.482 -58.759 1.00 14.99 654 ASN A CA 1
ATOM 2617 C C . ASN A 1 334 ? 24.574 -18.340 -58.171 1.00 16.57 654 ASN A C 1
ATOM 2618 O O . ASN A 1 334 ? 25.707 -18.555 -57.744 1.00 16.93 654 ASN A O 1
ATOM 2623 N N . ASN A 1 335 ? 24.003 -17.138 -58.123 1.00 16.77 655 ASN A N 1
ATOM 2624 C CA . ASN A 1 335 ? 24.694 -16.019 -57.482 1.00 17.72 655 ASN A CA 1
ATOM 2625 C C . ASN A 1 335 ? 24.604 -16.056 -55.954 1.00 17.31 655 ASN A C 1
ATOM 2626 O O . ASN A 1 335 ? 25.145 -15.179 -55.270 1.00 17.12 655 ASN A O 1
ATOM 2631 N N . GLY A 1 336 ? 23.938 -17.086 -55.428 1.00 16.79 656 GLY A N 1
ATOM 2632 C CA . GLY A 1 336 ? 23.851 -17.308 -53.994 1.00 16.63 656 GLY A CA 1
ATOM 2633 C C . GLY A 1 336 ? 22.589 -16.776 -53.342 1.00 15.89 656 GLY A C 1
ATOM 2634 O O . GLY A 1 336 ? 22.281 -17.128 -52.202 1.00 14.21 656 GLY A O 1
ATOM 2635 N N . ASP A 1 337 ? 21.858 -15.934 -54.059 1.00 12.26 657 ASP A N 1
ATOM 2636 C CA . ASP A 1 337 ? 20.656 -15.329 -53.503 1.00 13.43 657 ASP A CA 1
ATOM 2637 C C . ASP A 1 337 ? 19.544 -16.356 -53.344 1.00 14.32 657 ASP A C 1
ATOM 2638 O O . ASP A 1 337 ? 19.427 -17.286 -54.141 1.00 14.57 657 ASP A O 1
ATOM 2643 N N . VAL A 1 338 ? 18.724 -16.167 -52.315 1.00 11.30 658 VAL A N 1
ATOM 2644 C CA . VAL A 1 338 ? 17.556 -17.003 -52.094 1.00 12.07 658 VAL A CA 1
ATOM 2645 C C . VAL A 1 338 ? 16.297 -16.253 -52.502 1.00 11.47 658 VAL A C 1
ATOM 2646 O O . VAL A 1 338 ? 16.101 -15.095 -52.116 1.00 13.10 658 VAL A O 1
ATOM 2650 N N . LYS A 1 339 ? 15.454 -16.913 -53.294 1.00 11.83 659 LYS A N 1
ATOM 2651 C CA . LYS A 1 339 ? 14.202 -16.328 -53.766 1.00 9.16 659 LYS A CA 1
ATOM 2652 C C . LYS A 1 339 ? 13.034 -17.065 -53.144 1.00 10.57 659 LYS A C 1
ATOM 2653 O O . LYS A 1 339 ? 13.015 -18.298 -53.133 1.00 12.02 659 LYS A O 1
ATOM 2659 N N . LEU A 1 340 ? 12.070 -16.316 -52.614 1.00 9.83 660 LEU A N 1
ATOM 2660 C CA . LEU A 1 340 ? 10.913 -16.914 -51.953 1.00 9.42 660 LEU A CA 1
ATOM 2661 C C . LEU A 1 340 ? 9.659 -16.460 -52.688 1.00 9.27 660 LEU A C 1
ATOM 2662 O O . LEU A 1 340 ? 9.280 -15.278 -52.641 1.00 8.49 660 LEU A O 1
ATOM 2667 N N . PHE A 1 341 ? 9.041 -17.395 -53.407 1.00 8.72 661 PHE A N 1
ATOM 2668 C CA . PHE A 1 341 ? 7.814 -17.145 -54.148 1.00 7.75 661 PHE A CA 1
ATOM 2669 C C . PHE A 1 341 ? 6.645 -17.421 -53.207 1.00 8.96 661 PHE A C 1
ATOM 2670 O O . PHE A 1 341 ? 6.490 -18.540 -52.723 1.00 7.94 661 PHE A O 1
ATOM 2678 N N . MET A 1 342 ? 5.829 -16.399 -52.945 1.00 8.26 662 MET A N 1
ATOM 2679 C CA . MET A 1 342 ? 4.875 -16.454 -51.844 1.00 7.71 662 MET A CA 1
ATOM 2680 C C . MET A 1 342 ? 3.445 -16.318 -52.307 1.00 5.76 662 MET A C 1
ATOM 2681 O O . MET A 1 342 ? 3.097 -15.374 -53.024 1.00 8.80 662 MET A O 1
ATOM 2686 N N . ARG A 1 343 ? 2.604 -17.262 -51.889 1.00 7.97 663 ARG A N 1
ATOM 2687 C CA . ARG A 1 343 ? 1.166 -17.156 -52.093 1.00 7.27 663 ARG A CA 1
ATOM 2688 C C . ARG A 1 343 ? 0.633 -15.896 -51.412 1.00 8.41 663 ARG A C 1
ATOM 2689 O O . ARG A 1 343 ? 0.970 -15.617 -50.258 1.00 8.29 663 ARG A O 1
ATOM 2697 N N . GLY A 1 344 ? -0.182 -15.122 -52.131 1.00 7.37 664 GLY A N 1
ATOM 2698 C CA . GLY A 1 344 ? -0.661 -13.865 -51.574 1.00 7.10 664 GLY A CA 1
ATOM 2699 C C . GLY A 1 344 ? -1.908 -13.375 -52.267 1.00 7.52 664 GLY A C 1
ATOM 2700 O O . GLY A 1 344 ? -2.570 -14.111 -53.009 1.00 9.29 664 GLY A O 1
ATOM 2701 N N . LEU A 1 345 ? -2.215 -12.103 -52.030 1.00 8.79 665 LEU A N 1
ATOM 2702 C CA . LEU A 1 345 ? -3.517 -11.543 -52.372 1.00 10.38 665 LEU A CA 1
ATOM 2703 C C . LEU A 1 345 ? -3.442 -10.358 -53.329 1.00 9.18 665 LEU A C 1
ATOM 2704 O O . LEU A 1 345 ? -4.327 -9.497 -53.326 1.00 13.87 665 LEU A O 1
ATOM 2709 N N . THR A 1 346 ? -2.400 -10.310 -54.148 1.00 8.13 666 THR A N 1
ATOM 2710 C CA . THR A 1 346 ? -2.286 -9.255 -55.158 1.00 8.41 666 THR A CA 1
ATOM 2711 C C . THR A 1 346 ? -2.776 -9.693 -56.527 1.00 9.75 666 THR A C 1
ATOM 2712 O O . THR A 1 346 ? -2.885 -8.866 -57.424 1.00 11.94 666 THR A O 1
ATOM 2716 N N . GLY A 1 347 ? -3.051 -10.984 -56.705 1.00 9.68 667 GLY A N 1
ATOM 2717 C CA . GLY A 1 347 ? -3.465 -11.484 -57.998 1.00 11.04 667 GLY A CA 1
ATOM 2718 C C . GLY A 1 347 ? -2.311 -11.862 -58.913 1.00 9.99 667 GLY A C 1
ATOM 2719 O O . GLY A 1 347 ? -2.531 -12.450 -59.967 1.00 11.60 667 GLY A O 1
ATOM 2720 N N . ASP A 1 348 ? -1.089 -11.502 -58.524 1.00 8.67 668 ASP A N 1
ATOM 2721 C CA . ASP A 1 348 ? 0.090 -11.826 -59.310 1.00 8.21 668 ASP A CA 1
ATOM 2722 C C . ASP A 1 348 ? 1.220 -12.335 -58.416 1.00 9.56 668 ASP A C 1
ATOM 2723 O O . ASP A 1 348 ? 1.087 -12.398 -57.192 1.00 10.16 668 ASP A O 1
ATOM 2728 N N . LEU A 1 349 ? 2.308 -12.743 -59.048 1.00 8.67 669 LEU A N 1
ATOM 2729 C CA . LEU A 1 349 ? 3.370 -13.472 -58.382 1.00 7.18 669 LEU A CA 1
ATOM 2730 C C . LEU A 1 349 ? 4.225 -12.552 -57.526 1.00 9.74 669 LEU A C 1
ATOM 2731 O O . LEU A 1 349 ? 4.764 -11.565 -58.020 1.00 10.94 669 LEU A O 1
ATOM 2736 N N . GLN A 1 350 ? 4.353 -12.896 -56.245 1.00 8.30 670 GLN A N 1
ATOM 2737 C CA . GLN A 1 350 ? 5.144 -12.109 -55.300 1.00 8.04 670 GLN A CA 1
ATOM 2738 C C . GLN A 1 350 ? 6.420 -12.841 -54.928 1.00 11.37 670 GLN A C 1
ATOM 2739 O O . GLN A 1 350 ? 6.377 -14.016 -54.563 1.00 10.41 670 GLN A O 1
ATOM 2745 N N . VAL A 1 351 ? 7.551 -12.141 -54.985 1.00 9.47 671 VAL A N 1
ATOM 2746 C CA . VAL A 1 351 ? 8.844 -12.764 -54.751 1.00 9.06 671 VAL A CA 1
ATOM 2747 C C . VAL A 1 351 ? 9.724 -11.933 -53.825 1.00 10.54 671 VAL A C 1
ATOM 2748 O O . VAL A 1 351 ? 9.965 -10.751 -54.089 1.00 11.99 671 VAL A O 1
ATOM 2752 N N . ALA A 1 352 ? 10.196 -12.553 -52.745 1.00 8.54 672 ALA A N 1
ATOM 2753 C CA . ALA A 1 352 ? 11.126 -11.914 -51.822 1.00 8.47 672 ALA A CA 1
ATOM 2754 C C . ALA A 1 352 ? 12.533 -12.433 -52.056 1.00 9.96 672 ALA A C 1
ATOM 2755 O O . ALA A 1 352 ? 12.725 -13.546 -52.557 1.00 10.08 672 ALA A O 1
ATOM 2757 N N . THR A 1 353 ? 13.525 -11.632 -51.675 1.00 10.68 673 THR A N 1
ATOM 2758 C CA . THR A 1 353 ? 14.917 -12.000 -51.884 1.00 10.96 673 THR A CA 1
ATOM 2759 C C . THR A 1 353 ? 15.714 -11.921 -50.586 1.00 11.61 673 THR A C 1
ATOM 2760 O O . THR A 1 353 ? 15.586 -10.955 -49.825 1.00 11.99 673 THR A O 1
ATOM 2764 N N . SER A 1 354 ? 16.508 -12.958 -50.323 1.00 10.82 674 SER A N 1
ATOM 2765 C CA . SER A 1 354 ? 17.444 -12.948 -49.201 1.00 9.63 674 SER A CA 1
ATOM 2766 C C . SER A 1 354 ? 18.878 -13.119 -49.683 1.00 11.79 674 SER A C 1
ATOM 2767 O O . SER A 1 354 ? 19.182 -14.019 -50.480 1.00 13.65 674 SER A O 1
ATOM 2770 N N . LYS A 1 355 ? 19.762 -12.270 -49.166 1.00 13.59 675 LYS A N 1
ATOM 2771 C CA . LYS A 1 355 ? 21.173 -12.324 -49.530 1.00 14.72 675 LYS A CA 1
ATOM 2772 C C . LYS A 1 355 ? 22.020 -13.023 -48.473 1.00 13.69 675 LYS A C 1
ATOM 2773 O O . LYS A 1 355 ? 23.235 -13.125 -48.638 1.00 17.58 675 LYS A O 1
ATOM 2779 N N . ASP A 1 356 ? 21.399 -13.504 -47.393 1.00 11.15 676 ASP A N 1
ATOM 2780 C CA . ASP A 1 356 ? 22.158 -14.127 -46.302 1.00 11.65 676 ASP A CA 1
ATOM 2781 C C . ASP A 1 356 ? 21.711 -15.555 -46.009 1.00 13.35 676 ASP A C 1
ATOM 2782 O O . ASP A 1 356 ? 21.726 -16.004 -44.862 1.00 14.73 676 ASP A O 1
ATOM 2787 N N . GLY A 1 357 ? 21.310 -16.268 -47.055 1.00 12.06 677 GLY A N 1
ATOM 2788 C CA . GLY A 1 357 ? 20.953 -17.666 -46.906 1.00 12.80 677 GLY A CA 1
ATOM 2789 C C . GLY A 1 357 ? 19.597 -17.861 -46.252 1.00 13.79 677 GLY A C 1
ATOM 2790 O O . GLY A 1 357 ? 19.356 -18.884 -45.606 1.00 13.57 677 GLY A O 1
ATOM 2791 N N . GLY A 1 358 ? 18.715 -16.878 -46.408 1.00 11.18 678 GLY A N 1
ATOM 2792 C CA . GLY A 1 358 ? 17.332 -17.033 -45.993 1.00 13.92 678 GLY A CA 1
ATOM 2793 C C . GLY A 1 358 ? 16.998 -16.454 -44.633 1.00 11.19 678 GLY A C 1
ATOM 2794 O O . GLY A 1 358 ? 15.861 -16.549 -44.166 1.00 13.51 678 GLY A O 1
ATOM 2795 N N . VAL A 1 359 ? 17.978 -15.850 -43.973 1.00 12.29 679 VAL A N 1
ATOM 2796 C CA . VAL A 1 359 ? 17.759 -15.371 -42.614 1.00 13.17 679 VAL A CA 1
ATOM 2797 C C . VAL A 1 359 ? 17.029 -14.036 -42.575 1.00 12.10 679 VAL A C 1
ATOM 2798 O O . VAL A 1 359 ? 16.090 -13.864 -41.800 1.00 13.49 679 VAL A O 1
ATOM 2802 N N . THR A 1 360 ? 17.457 -13.097 -43.407 1.00 12.69 680 THR A N 1
ATOM 2803 C CA . THR A 1 360 ? 16.761 -11.813 -43.515 1.00 11.82 680 THR A CA 1
ATOM 2804 C C . THR A 1 360 ? 16.388 -11.556 -44.970 1.00 12.24 680 THR A C 1
ATOM 2805 O O . THR A 1 360 ? 16.944 -12.182 -45.883 1.00 13.16 680 THR A O 1
ATOM 2809 N N . TRP A 1 361 ? 15.467 -10.616 -45.181 1.00 13.03 681 TRP A N 1
ATOM 2810 C CA . TRP A 1 361 ? 14.919 -10.352 -46.503 1.00 11.56 681 TRP A CA 1
ATOM 2811 C C . TRP A 1 361 ? 15.118 -8.908 -46.914 1.00 13.45 681 TRP A C 1
ATOM 2812 O O . TRP A 1 361 ? 15.151 -8.013 -46.072 1.00 15.37 681 TRP A O 1
ATOM 2823 N N . GLU A 1 362 ? 15.262 -8.691 -48.214 1.00 13.58 682 GLU A N 1
ATOM 2824 C CA . GLU A 1 362 ? 15.486 -7.355 -48.737 1.00 14.81 682 GLU A CA 1
ATOM 2825 C C . GLU A 1 362 ? 14.222 -6.530 -48.558 1.00 14.98 682 GLU A C 1
ATOM 2826 O O . GLU A 1 362 ? 13.140 -7.076 -48.344 1.00 14.65 682 GLU A O 1
ATOM 2832 N N . LYS A 1 363 ? 14.365 -5.209 -48.640 1.00 16.69 683 LYS A N 1
ATOM 2833 C CA . LYS A 1 363 ? 13.256 -4.301 -48.374 1.00 15.92 683 LYS A CA 1
ATOM 2834 C C . LYS A 1 363 ? 12.018 -4.564 -49.227 1.00 14.43 683 LYS A C 1
ATOM 2835 O O . LYS A 1 363 ? 10.891 -4.461 -48.749 1.00 16.92 683 LYS A O 1
ATOM 2841 N N . ASP A 1 364 ? 12.228 -4.874 -50.500 1.00 16.12 684 ASP A N 1
ATOM 2842 C CA . ASP A 1 364 ? 11.113 -4.878 -51.435 1.00 17.70 684 ASP A CA 1
ATOM 2843 C C . ASP A 1 364 ? 10.711 -6.260 -51.911 1.00 14.85 684 ASP A C 1
ATOM 2844 O O . ASP A 1 364 ? 11.552 -7.120 -52.168 1.00 17.65 684 ASP A O 1
ATOM 2849 N N . ILE A 1 365 ? 9.407 -6.462 -51.997 1.00 12.30 685 ILE A N 1
ATOM 2850 C CA . ILE A 1 365 ? 8.858 -7.638 -52.652 1.00 11.66 685 ILE A CA 1
ATOM 2851 C C . ILE A 1 365 ? 8.673 -7.271 -54.113 1.00 12.39 685 ILE A C 1
ATOM 2852 O O . ILE A 1 365 ? 8.155 -6.197 -54.427 1.00 16.65 685 ILE A O 1
ATOM 2857 N N . LYS A 1 366 ? 9.116 -8.148 -55.004 1.00 10.71 686 LYS A N 1
ATOM 2858 C CA . LYS A 1 366 ? 8.981 -7.949 -56.441 1.00 10.61 686 LYS A CA 1
ATOM 2859 C C . LYS A 1 366 ? 7.722 -8.652 -56.928 1.00 12.08 686 LYS A C 1
ATOM 2860 O O . LYS A 1 366 ? 7.472 -9.803 -56.578 1.00 12.39 686 LYS A O 1
ATOM 2866 N N . ARG A 1 367 ? 6.920 -7.966 -57.727 1.00 10.73 687 ARG A N 1
ATOM 2867 C CA . ARG A 1 367 ? 5.726 -8.570 -58.302 1.00 10.51 687 ARG A CA 1
ATOM 2868 C C . ARG A 1 367 ? 5.901 -8.755 -59.798 1.00 12.07 687 ARG A C 1
ATOM 2869 O O . ARG A 1 367 ? 6.500 -7.907 -60.476 1.00 12.47 687 ARG A O 1
ATOM 2877 N N . TYR A 1 368 ? 5.376 -9.867 -60.310 1.00 10.67 688 TYR A N 1
ATOM 2878 C CA . TYR A 1 368 ? 5.427 -10.156 -61.737 1.00 11.33 688 TYR A CA 1
ATOM 2879 C C . TYR A 1 368 ? 4.015 -10.308 -62.258 1.00 11.86 688 TYR A C 1
ATOM 2880 O O . TYR A 1 368 ? 3.371 -11.331 -62.029 1.00 11.27 688 TYR A O 1
ATOM 2889 N N . PRO A 1 369 ? 3.506 -9.282 -62.947 1.00 10.93 689 PRO A N 1
ATOM 2890 C CA . PRO A 1 369 ? 2.146 -9.369 -63.483 1.00 11.04 689 PRO A CA 1
ATOM 2891 C C . PRO A 1 369 ? 2.033 -10.448 -64.575 1.00 10.70 689 PRO A C 1
ATOM 2892 O O . PRO A 1 369 ? 0.923 -10.852 -64.918 1.00 13.73 689 PRO A O 1
ATOM 2896 N N . GLN A 1 370 ? 3.171 -10.915 -65.078 1.00 13.25 690 GLN A N 1
ATOM 2897 C CA . GLN A 1 370 ? 3.207 -11.970 -66.095 1.00 12.83 690 GLN A CA 1
ATOM 2898 C C . GLN A 1 370 ? 2.713 -13.323 -65.573 1.00 15.09 690 GLN A C 1
ATOM 2899 O O . GLN A 1 370 ? 2.338 -14.197 -66.351 1.00 13.77 690 GLN A O 1
ATOM 2905 N N . VAL A 1 371 ? 2.734 -13.503 -64.257 1.00 13.78 691 VAL A N 1
ATOM 2906 C CA . VAL A 1 371 ? 2.288 -14.760 -63.652 1.00 11.38 691 VAL A CA 1
ATOM 2907 C C . VAL A 1 371 ? 1.152 -14.482 -62.676 1.00 10.34 691 VAL A C 1
ATOM 2908 O O . VAL A 1 371 ? 1.362 -13.829 -61.660 1.00 11.82 691 VAL A O 1
ATOM 2912 N N . LYS A 1 372 ? -0.046 -14.960 -62.988 1.00 10.86 692 LYS A N 1
ATOM 2913 C CA . LYS A 1 372 ? -1.170 -14.827 -62.075 1.00 11.68 692 LYS A CA 1
ATOM 2914 C C . LYS A 1 372 ? -0.964 -15.687 -60.828 1.00 10.44 692 LYS A C 1
ATOM 2915 O O . LYS A 1 372 ? -0.324 -16.748 -60.878 1.00 9.26 692 LYS A O 1
ATOM 2921 N N . ASP A 1 373 ? -1.503 -15.206 -59.715 1.00 9.81 693 ASP A N 1
ATOM 2922 C CA . ASP A 1 373 ? -1.596 -15.960 -58.476 1.00 8.87 693 ASP A CA 1
ATOM 2923 C C . ASP A 1 373 ? -3.017 -15.795 -57.990 1.00 9.66 693 ASP A C 1
ATOM 2924 O O . ASP A 1 373 ? -3.406 -14.704 -57.572 1.00 9.84 693 ASP A O 1
ATOM 2929 N N . VAL A 1 374 ? -3.815 -16.856 -58.071 1.00 9.15 694 VAL A N 1
ATOM 2930 C CA . VAL A 1 374 ? -5.207 -16.790 -57.631 1.00 10.09 694 VAL A CA 1
ATOM 2931 C C . VAL A 1 374 ? -5.414 -17.091 -56.141 1.00 10.71 694 VAL A C 1
ATOM 2932 O O . VAL A 1 374 ? -6.537 -17.349 -55.714 1.00 12.08 694 VAL A O 1
ATOM 2936 N N . TYR A 1 375 ? -4.323 -17.008 -55.376 1.00 9.40 695 TYR A N 1
ATOM 2937 C CA . TYR A 1 375 ? -4.280 -17.276 -53.929 1.00 9.57 695 TYR A CA 1
ATOM 2938 C C . TYR A 1 375 ? -4.386 -18.773 -53.675 1.00 9.24 695 TYR A C 1
ATOM 2939 O O . TYR A 1 375 ? -5.385 -19.285 -53.171 1.00 9.04 695 TYR A O 1
ATOM 2948 N N . VAL A 1 376 ? -3.327 -19.462 -54.077 1.00 8.14 696 VAL A N 1
ATOM 2949 C CA . VAL A 1 376 ? -3.242 -20.905 -53.934 1.00 9.94 696 VAL A CA 1
ATOM 2950 C C . VAL A 1 376 ? -1.763 -21.241 -53.888 1.00 8.12 696 VAL A C 1
ATOM 2951 O O . VAL A 1 376 ? -0.934 -20.461 -54.369 1.00 9.21 696 VAL A O 1
ATOM 2955 N N . GLN A 1 377 ? -1.429 -22.382 -53.296 1.00 7.89 697 GLN A N 1
ATOM 2956 C CA . GLN A 1 377 ? -0.047 -22.826 -53.215 1.00 8.23 697 GLN A CA 1
ATOM 2957 C C . GLN A 1 377 ? 0.595 -22.953 -54.608 1.00 7.59 697 GLN A C 1
ATOM 2958 O O . GLN A 1 377 ? -0.093 -23.145 -55.616 1.00 8.16 697 GLN A O 1
ATOM 2964 N N . MET A 1 378 ? 1.919 -22.818 -54.653 1.00 7.63 698 MET A N 1
ATOM 2965 C CA . MET A 1 378 ? 2.683 -23.001 -55.889 1.00 7.06 698 MET A CA 1
ATOM 2966 C C . MET A 1 378 ? 3.981 -23.729 -55.577 1.00 9.03 698 MET A C 1
ATOM 2967 O O . MET A 1 378 ? 4.378 -23.818 -54.426 1.00 7.91 698 MET A O 1
ATOM 2972 N N . SER A 1 379 ? 4.674 -24.211 -56.607 1.00 7.21 699 SER A N 1
ATOM 2973 C CA . SER A 1 379 ? 6.030 -24.722 -56.406 1.00 8.16 699 SER A CA 1
ATOM 2974 C C . SER A 1 379 ? 6.942 -24.169 -57.492 1.00 7.68 699 SER A C 1
ATOM 2975 O O . SER A 1 379 ? 6.477 -23.830 -58.575 1.00 8.14 699 SER A O 1
ATOM 2978 N N . ALA A 1 380 ? 8.229 -24.065 -57.182 1.00 8.04 700 ALA A N 1
ATOM 2979 C CA . ALA A 1 380 ? 9.211 -23.581 -58.156 1.00 7.25 700 ALA A CA 1
ATOM 2980 C C . ALA A 1 380 ? 10.518 -24.297 -57.921 1.00 9.03 700 ALA A C 1
ATOM 2981 O O . ALA A 1 380 ? 10.857 -24.615 -56.783 1.00 9.84 700 ALA A O 1
ATOM 2983 N N . ILE A 1 381 ? 11.273 -24.524 -58.992 1.00 8.32 701 ILE A N 1
ATOM 2984 C CA . ILE A 1 381 ? 12.576 -25.149 -58.863 1.00 10.17 701 ILE A CA 1
ATOM 2985 C C . ILE A 1 381 ? 13.594 -24.462 -59.748 1.00 8.86 701 ILE A C 1
ATOM 2986 O O . ILE A 1 381 ? 13.264 -23.948 -60.811 1.00 10.58 701 ILE A O 1
ATOM 2991 N N . HIS A 1 382 ? 14.839 -24.483 -59.291 1.00 9.14 702 HIS A N 1
ATOM 2992 C CA . HIS A 1 382 ? 15.989 -24.072 -60.085 1.00 12.20 702 HIS A CA 1
ATOM 2993 C C . HIS A 1 382 ? 16.287 -25.117 -61.151 1.00 10.88 702 HIS A C 1
ATOM 2994 O O . HIS A 1 382 ? 16.119 -26.314 -60.923 1.00 11.41 702 HIS A O 1
ATOM 3001 N N . THR A 1 383 ? 16.733 -24.681 -62.321 1.00 10.39 703 THR A N 1
ATOM 3002 C CA . THR A 1 383 ? 17.197 -25.650 -63.315 1.00 11.45 703 THR A CA 1
ATOM 3003 C C . THR A 1 383 ? 18.186 -25.007 -64.278 1.00 12.90 703 THR A C 1
ATOM 3004 O O . THR A 1 383 ? 18.039 -23.849 -64.642 1.00 15.01 703 THR A O 1
ATOM 3008 N N . MET A 1 384 ? 19.202 -25.767 -64.666 1.00 14.54 704 MET A N 1
ATOM 3009 C CA . MET A 1 384 ? 20.151 -25.337 -65.693 1.00 15.34 704 MET A CA 1
ATOM 3010 C C . MET A 1 384 ? 19.812 -26.016 -67.017 1.00 17.48 704 MET A C 1
ATOM 3011 O O . MET A 1 384 ? 19.517 -27.212 -67.044 1.00 20.01 704 MET A O 1
ATOM 3016 N N .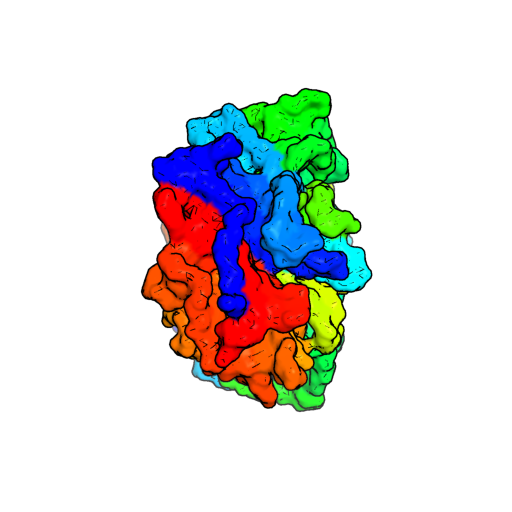 HIS A 1 385 ? 19.830 -25.261 -68.109 1.00 18.63 705 HIS A N 1
ATOM 3017 C CA . HIS A 1 385 ? 19.704 -25.869 -69.426 1.00 20.80 705 HIS A CA 1
ATOM 3018 C C . HIS A 1 385 ? 20.689 -25.253 -70.411 1.00 20.61 705 HIS A C 1
ATOM 3019 O O . HIS A 1 385 ? 20.662 -24.051 -70.660 1.00 19.54 705 HIS A O 1
ATOM 3026 N N . GLU A 1 386 ? 21.555 -26.093 -70.968 1.00 24.30 706 GLU A N 1
ATOM 3027 C CA . GLU A 1 386 ? 22.566 -25.639 -71.919 1.00 25.92 706 GLU A CA 1
ATOM 3028 C C . GLU A 1 386 ? 23.344 -24.431 -71.398 1.00 23.50 706 GLU A C 1
ATOM 3029 O O . GLU A 1 386 ? 23.540 -23.442 -72.109 1.00 25.83 706 GLU A O 1
ATOM 3035 N N . GLY A 1 387 ? 23.791 -24.534 -70.150 1.00 24.45 707 GLY A N 1
ATOM 3036 C CA . GLY A 1 387 ? 24.635 -23.517 -69.543 1.00 24.95 707 GLY A CA 1
ATOM 3037 C C . GLY A 1 387 ? 23.910 -22.253 -69.112 1.00 24.09 707 GLY A C 1
ATOM 3038 O O . GLY A 1 387 ? 24.534 -21.309 -68.632 1.00 25.54 707 GLY A O 1
ATOM 3039 N N . LYS A 1 388 ? 22.594 -22.228 -69.285 1.00 19.98 708 LYS A N 1
ATOM 3040 C CA . LYS A 1 388 ? 21.814 -21.067 -68.878 1.00 18.46 708 LYS A CA 1
ATOM 3041 C C . LYS A 1 388 ? 20.935 -21.408 -67.688 1.00 16.66 708 LYS A C 1
ATOM 3042 O O . LYS A 1 388 ? 20.505 -22.551 -67.528 1.00 18.86 708 LYS A O 1
ATOM 3048 N N . GLU A 1 389 ? 20.680 -20.401 -66.861 1.00 15.83 709 GLU A N 1
ATOM 3049 C CA . GLU A 1 389 ? 19.972 -20.578 -65.602 1.00 15.20 709 GLU A CA 1
ATOM 3050 C C . GLU A 1 389 ? 18.500 -20.183 -65.698 1.00 13.14 709 GLU A C 1
ATOM 3051 O O . GLU A 1 389 ? 18.165 -19.113 -66.199 1.00 13.74 709 GLU A O 1
ATOM 3057 N N . TYR A 1 390 ? 17.626 -21.053 -65.198 1.00 13.42 710 TYR A N 1
ATOM 3058 C CA . TYR A 1 390 ? 16.189 -20.836 -65.282 1.00 12.58 710 TYR A CA 1
ATOM 3059 C C . TYR A 1 390 ? 15.507 -21.187 -63.970 1.00 11.00 710 TYR A C 1
ATOM 3060 O O . TYR A 1 390 ? 16.075 -21.876 -63.120 1.00 12.05 710 TYR A O 1
ATOM 3069 N N . ILE A 1 391 ? 14.284 -20.691 -63.826 1.00 11.25 711 ILE A N 1
ATOM 3070 C CA . ILE A 1 391 ? 13.365 -21.172 -62.796 1.00 10.01 711 ILE A CA 1
ATOM 3071 C C . ILE A 1 391 ? 12.072 -21.648 -63.468 1.00 9.66 711 ILE A C 1
ATOM 3072 O O . ILE A 1 391 ? 11.537 -20.992 -64.364 1.00 10.79 711 ILE A O 1
ATOM 3077 N N . ILE A 1 392 ? 11.589 -22.812 -63.043 1.00 10.09 712 ILE A N 1
ATOM 3078 C CA . ILE A 1 392 ? 10.294 -23.327 -63.451 1.00 9.44 712 ILE A CA 1
ATOM 3079 C C . ILE A 1 392 ? 9.356 -23.220 -62.251 1.00 8.98 712 ILE A C 1
ATOM 3080 O O . ILE A 1 392 ? 9.692 -23.649 -61.154 1.00 10.15 712 ILE A O 1
ATOM 3085 N N . LEU A 1 393 ? 8.176 -22.662 -62.478 1.00 8.38 713 LEU A N 1
ATOM 3086 C CA . LEU A 1 393 ? 7.195 -22.455 -61.415 1.00 8.64 713 LEU A CA 1
ATOM 3087 C C . LEU A 1 393 ? 5.826 -22.913 -61.899 1.00 9.24 713 LEU A C 1
ATOM 3088 O O . LEU A 1 393 ? 5.401 -22.565 -62.992 1.00 9.32 713 LEU A O 1
ATOM 3093 N N . SER A 1 394 ? 5.135 -23.707 -61.090 1.00 8.31 714 SER A N 1
ATOM 3094 C CA . SER A 1 394 ? 3.819 -24.175 -61.469 1.00 8.48 714 SER A CA 1
ATOM 3095 C C . SER A 1 394 ? 2.751 -23.720 -60.486 1.00 7.36 714 SER A C 1
ATOM 3096 O O . SER A 1 394 ? 2.949 -23.767 -59.281 1.00 7.66 714 SER A O 1
ATOM 3099 N N . ASN A 1 395 ? 1.635 -23.263 -61.038 1.00 8.67 715 ASN A N 1
ATOM 3100 C CA . ASN A 1 395 ? 0.446 -22.929 -60.273 1.00 7.70 715 ASN A CA 1
ATOM 3101 C C . ASN A 1 395 ? -0.771 -22.833 -61.180 1.00 9.31 715 ASN A C 1
ATOM 3102 O O . ASN A 1 395 ? -0.667 -22.997 -62.402 1.00 9.18 715 ASN A O 1
ATOM 3107 N N . ALA A 1 396 ? -1.932 -22.600 -60.583 1.00 8.53 716 ALA A N 1
ATOM 3108 C CA . ALA A 1 396 ? -3.160 -22.432 -61.344 1.00 8.85 716 ALA A CA 1
ATOM 3109 C C . ALA A 1 396 ? -3.071 -21.192 -62.224 1.00 10.48 716 ALA A C 1
ATOM 3110 O O . ALA A 1 396 ? -2.591 -20.148 -61.783 1.00 10.22 716 ALA A O 1
ATOM 3112 N N . GLY A 1 397 ? -3.525 -21.308 -63.468 1.00 10.68 717 GLY A N 1
ATOM 3113 C CA . GLY A 1 397 ? -3.584 -20.159 -64.358 1.00 12.71 717 GLY A CA 1
ATOM 3114 C C . GLY A 1 397 ? -4.795 -19.286 -64.091 1.00 11.71 717 GLY A C 1
ATOM 3115 O O . GLY A 1 397 ? -4.777 -18.083 -64.374 1.00 15.07 717 GLY A O 1
ATOM 3116 N N . GLY A 1 398 ? -5.855 -19.872 -63.543 1.00 12.49 718 GLY A N 1
ATOM 3117 C CA . GLY A 1 398 ? -7.038 -19.104 -63.204 1.00 15.64 718 GLY A CA 1
ATOM 3118 C C . GLY A 1 398 ? -8.094 -19.146 -64.292 1.00 18.54 718 GLY A C 1
ATOM 3119 O O . GLY A 1 398 ? -7.921 -19.838 -65.304 1.00 17.17 718 GLY A O 1
ATOM 3120 N N . PRO A 1 399 ? -9.176 -18.370 -64.114 1.00 18.32 719 PRO A N 1
ATOM 3121 C CA . PRO A 1 399 ? -9.373 -17.391 -63.032 1.00 19.93 719 PRO A CA 1
ATOM 3122 C C . PRO A 1 399 ? -9.583 -17.972 -61.634 1.00 17.69 719 PRO A C 1
ATOM 3123 O O . PRO A 1 399 ? -9.349 -17.277 -60.644 1.00 18.40 719 PRO A O 1
ATOM 3127 N N . LYS A 1 400 ? -10.052 -19.208 -61.548 1.00 15.45 720 LYS A N 1
ATOM 3128 C CA . LYS A 1 400 ? -10.191 -19.857 -60.252 1.00 16.22 720 LYS A CA 1
ATOM 3129 C C . LYS A 1 400 ? -9.057 -20.865 -60.069 1.00 12.82 720 LYS A C 1
ATOM 3130 O O . LYS A 1 400 ? -8.019 -20.739 -60.712 1.00 12.30 720 LYS A O 1
ATOM 3136 N N . ARG A 1 401 ? -9.237 -21.845 -59.188 1.00 14.48 721 ARG A N 1
ATOM 3137 C CA . ARG A 1 401 ? -8.201 -22.864 -59.017 1.00 12.16 721 ARG A CA 1
ATOM 3138 C C . ARG A 1 401 ? -8.337 -23.884 -60.139 1.00 11.74 721 ARG A C 1
ATOM 3139 O O . ARG A 1 401 ? -8.892 -24.968 -59.965 1.00 13.42 721 ARG A O 1
ATOM 3147 N N . GLU A 1 402 ? -7.828 -23.497 -61.303 1.00 12.41 722 GLU A N 1
ATOM 3148 C CA . GLU A 1 402 ? -8.069 -24.241 -62.525 1.00 12.18 722 GLU A CA 1
ATOM 3149 C C . GLU A 1 402 ? -6.994 -23.906 -63.539 1.00 11.60 722 GLU A C 1
ATOM 3150 O O . GLU A 1 402 ? -6.284 -22.907 -63.402 1.00 12.13 722 GLU A O 1
ATOM 3156 N N . ASN A 1 403 ? -6.870 -24.755 -64.557 1.00 10.72 723 ASN A N 1
ATOM 3157 C CA . ASN A 1 403 ? -5.933 -24.535 -65.650 1.00 11.52 723 ASN A CA 1
ATOM 3158 C C . ASN A 1 403 ? -4.478 -24.459 -65.186 1.00 11.30 723 ASN A C 1
ATOM 3159 O O . ASN A 1 403 ? -3.832 -23.405 -65.246 1.00 12.00 723 ASN A O 1
ATOM 3164 N N . GLY A 1 404 ? -3.963 -25.598 -64.731 1.00 11.20 724 GLY A N 1
ATOM 3165 C CA . GLY A 1 404 ? -2.599 -25.654 -64.239 1.00 11.51 724 GLY A CA 1
ATOM 3166 C C . GLY A 1 404 ? -1.619 -25.226 -65.316 1.00 10.28 724 GLY A C 1
ATOM 3167 O O . GLY A 1 404 ? -1.753 -25.613 -66.485 1.00 12.09 724 GLY A O 1
ATOM 3168 N N . MET A 1 405 ? -0.633 -24.439 -64.907 1.00 10.00 725 MET A N 1
ATOM 3169 C CA . MET A 1 405 ? 0.376 -23.878 -65.800 1.00 10.51 725 MET A CA 1
ATOM 3170 C C . MET A 1 405 ? 1.777 -24.204 -65.314 1.00 9.77 725 MET A C 1
ATOM 3171 O O . MET A 1 405 ? 2.009 -24.320 -64.097 1.00 11.19 725 MET A O 1
ATOM 3176 N N . VAL A 1 406 ? 2.705 -24.377 -66.256 1.00 10.52 726 VAL A N 1
ATOM 3177 C CA . VAL A 1 406 ? 4.126 -24.415 -65.930 1.00 10.68 726 VAL A CA 1
ATOM 3178 C C . VAL A 1 406 ? 4.784 -23.210 -66.578 1.00 11.89 726 VAL A C 1
ATOM 3179 O O . VAL A 1 406 ? 4.813 -23.099 -67.806 1.00 14.50 726 VAL A O 1
ATOM 3183 N N . HIS A 1 407 ? 5.261 -22.295 -65.735 1.00 9.64 727 HIS A N 1
ATOM 3184 C CA . HIS A 1 407 ? 5.878 -21.041 -66.159 1.00 10.70 727 HIS A CA 1
ATOM 3185 C C . HIS A 1 407 ? 7.388 -21.196 -66.185 1.00 11.68 727 HIS A C 1
ATOM 3186 O O . HIS A 1 407 ? 7.981 -21.779 -65.275 1.00 11.70 727 HIS A O 1
ATOM 3193 N N . LEU A 1 408 ? 8.017 -20.662 -67.231 1.00 11.33 728 LEU A N 1
ATOM 3194 C CA . LEU A 1 408 ? 9.463 -20.744 -67.381 1.00 11.56 728 LEU A CA 1
ATOM 3195 C C . LEU A 1 408 ? 10.051 -19.348 -67.360 1.00 13.15 728 LEU A C 1
ATOM 3196 O O . LEU A 1 408 ? 9.631 -18.489 -68.136 1.00 13.60 728 LEU A O 1
ATOM 3201 N N . ALA A 1 409 ? 11.017 -19.132 -66.477 1.00 11.17 729 ALA A N 1
ATOM 3202 C CA . ALA A 1 409 ? 11.719 -17.856 -66.401 1.00 14.08 729 ALA A CA 1
ATOM 3203 C C . ALA A 1 409 ? 13.211 -18.036 -66.597 1.00 13.48 729 ALA A C 1
ATOM 3204 O O . ALA A 1 409 ? 13.814 -18.973 -66.072 1.00 11.87 729 ALA A O 1
ATOM 3206 N N . ARG A 1 410 ? 13.803 -17.118 -67.358 1.00 16.62 730 ARG A N 1
ATOM 3207 C CA . ARG A 1 410 ? 15.242 -16.994 -67.413 1.00 16.29 730 ARG A CA 1
ATOM 3208 C C . ARG A 1 410 ? 15.713 -16.179 -66.216 1.00 14.83 730 ARG A C 1
ATOM 3209 O O . ARG A 1 410 ? 15.132 -15.144 -65.888 1.00 17.66 730 ARG A O 1
ATOM 3217 N N . VAL A 1 411 ? 16.758 -16.657 -65.555 1.00 14.78 731 VAL A N 1
ATOM 3218 C CA . VAL A 1 411 ? 17.405 -15.881 -64.510 1.00 14.83 731 VAL A CA 1
ATOM 3219 C C . VAL A 1 411 ? 18.478 -14.997 -65.133 1.00 21.06 731 VAL A C 1
ATOM 3220 O O . VAL A 1 411 ? 19.426 -15.492 -65.742 1.00 21.18 731 VAL A O 1
ATOM 3224 N N . GLU A 1 412 ? 18.312 -13.689 -64.970 1.00 24.22 732 GLU A N 1
ATOM 3225 C CA . GLU A 1 412 ? 19.238 -12.705 -65.517 1.00 31.95 732 GLU A CA 1
ATOM 3226 C C . GLU A 1 412 ? 20.441 -12.512 -64.597 1.00 35.90 732 GLU A C 1
ATOM 3227 O O . GLU A 1 412 ? 20.501 -13.093 -63.516 1.00 37.86 732 GLU A O 1
ATOM 3233 N N . GLU A 1 413 ? 21.387 -11.682 -65.029 1.00 41.40 733 GLU A N 1
ATOM 3234 C CA . GLU A 1 413 ? 22.590 -11.402 -64.248 1.00 41.10 733 GLU A CA 1
ATOM 3235 C C . GLU A 1 413 ? 22.391 -10.180 -63.363 1.00 44.39 733 GLU A C 1
ATOM 3236 O O . GLU A 1 413 ? 23.218 -9.267 -63.355 1.00 50.23 733 GLU A O 1
ATOM 3242 N N . ASN A 1 414 ? 21.296 -10.167 -62.613 1.00 41.12 734 ASN A N 1
ATOM 3243 C CA . ASN A 1 414 ? 20.928 -8.990 -61.834 1.00 41.29 734 ASN A CA 1
ATOM 3244 C C . ASN A 1 414 ? 20.684 -9.224 -60.339 1.00 45.23 734 ASN A C 1
ATOM 3245 O O . ASN A 1 414 ? 21.105 -8.410 -59.516 1.00 54.67 734 ASN A O 1
ATOM 3250 N N . GLY A 1 415 ? 20.015 -10.319 -59.977 1.00 46.66 735 GLY A N 1
ATOM 3251 C CA . GLY A 1 415 ? 19.515 -11.300 -60.923 1.00 38.05 735 GLY A CA 1
ATOM 3252 C C . GLY A 1 415 ? 18.003 -11.283 -61.007 1.00 36.68 735 GLY A C 1
ATOM 3253 O O . GLY A 1 415 ? 17.315 -11.877 -60.177 1.00 33.17 735 GLY A O 1
ATOM 3254 N N . GLU A 1 416 ? 17.483 -10.594 -62.016 1.00 36.05 736 GLU A N 1
ATOM 3255 C CA . GLU A 1 416 ? 16.043 -10.497 -62.207 1.00 34.26 736 GLU A CA 1
ATOM 3256 C C . GLU A 1 416 ? 15.526 -11.716 -62.960 1.00 24.58 736 GLU A C 1
ATOM 3257 O O . GLU A 1 416 ? 16.303 -12.517 -63.475 1.00 26.15 736 GLU A O 1
ATOM 3263 N N . LEU A 1 417 ? 14.208 -11.842 -63.021 1.00 23.83 737 LEU A N 1
ATOM 3264 C CA . LEU A 1 417 ? 13.580 -12.939 -63.740 1.00 21.09 737 LEU A CA 1
ATOM 3265 C C . LEU A 1 417 ? 12.885 -12.426 -64.986 1.00 21.98 737 LEU A C 1
ATOM 3266 O O . LEU A 1 417 ? 12.161 -11.431 -64.936 1.00 22.96 737 LEU A O 1
ATOM 3271 N N . THR A 1 418 ? 13.108 -13.111 -66.103 1.00 18.48 738 THR A N 1
ATOM 3272 C CA . THR A 1 418 ? 12.386 -12.833 -67.334 1.00 16.65 738 THR A CA 1
ATOM 3273 C C . THR A 1 418 ? 11.484 -14.011 -67.698 1.00 17.63 738 THR A C 1
ATOM 3274 O O . THR A 1 418 ? 11.964 -15.101 -68.017 1.00 16.71 738 THR A O 1
ATOM 3278 N N . TRP A 1 419 ? 10.175 -13.792 -67.641 1.00 17.91 739 TRP A N 1
ATOM 3279 C CA . TRP A 1 419 ? 9.228 -14.856 -67.954 1.00 15.44 739 TRP A CA 1
ATOM 3280 C C . TRP A 1 419 ? 9.129 -15.089 -69.461 1.00 19.48 739 TRP A C 1
ATOM 3281 O O . TRP A 1 419 ? 8.826 -14.171 -70.233 1.00 20.88 739 TRP A O 1
ATOM 3292 N N . LEU A 1 420 ? 9.420 -16.326 -69.865 1.00 16.06 740 LEU A N 1
ATOM 3293 C CA . LEU A 1 420 ? 9.550 -16.697 -71.273 1.00 16.10 740 LEU A CA 1
ATOM 3294 C C . LEU A 1 420 ? 8.347 -17.452 -71.817 1.00 17.96 740 LEU A C 1
ATOM 3295 O O . LEU A 1 420 ? 7.892 -17.182 -72.934 1.00 19.67 740 LEU A O 1
ATOM 3300 N N . LYS A 1 421 ? 7.840 -18.409 -71.039 1.00 14.55 741 LYS A N 1
ATOM 3301 C CA . LYS A 1 421 ? 6.743 -19.253 -71.486 1.00 16.72 741 LYS A CA 1
ATOM 3302 C C . LYS A 1 421 ? 5.766 -19.547 -70.361 1.00 15.63 741 LYS A C 1
ATOM 3303 O O . LYS A 1 421 ? 6.136 -19.565 -69.194 1.00 14.40 741 LYS A O 1
ATOM 3309 N N . HIS A 1 422 ? 4.520 -19.798 -70.737 1.00 14.67 742 HIS A N 1
ATOM 3310 C CA . HIS A 1 422 ? 3.469 -20.155 -69.803 1.00 13.42 742 HIS A CA 1
ATOM 3311 C C . HIS A 1 422 ? 2.710 -21.295 -70.443 1.00 15.72 742 HIS A C 1
ATOM 3312 O O . HIS A 1 422 ? 1.892 -21.080 -71.336 1.00 18.04 742 HIS A O 1
ATOM 3319 N N . ASN A 1 423 ? 3.009 -22.508 -69.987 1.00 11.40 743 ASN A N 1
ATOM 3320 C CA . ASN A 1 423 ? 2.558 -23.726 -70.649 1.00 16.70 743 ASN A CA 1
ATOM 3321 C C . ASN A 1 423 ? 1.442 -24.427 -69.878 1.00 12.87 743 ASN A C 1
ATOM 3322 O O . ASN A 1 423 ? 1.642 -24.837 -68.740 1.00 13.16 743 ASN A O 1
ATOM 3327 N N . PRO A 1 424 ? 0.264 -24.596 -70.491 1.00 12.98 744 PRO A N 1
ATOM 3328 C CA . PRO A 1 424 ? -0.795 -25.360 -69.812 1.00 13.77 744 PRO A CA 1
ATOM 3329 C C . PRO A 1 424 ? -0.411 -26.836 -69.601 1.00 12.42 744 PRO A C 1
ATOM 3330 O O . PRO A 1 424 ? 0.155 -27.482 -70.492 1.00 15.41 744 PRO A O 1
ATOM 3334 N N . ILE A 1 425 ? -0.723 -27.369 -68.428 1.00 12.67 745 ILE A N 1
ATOM 3335 C CA . ILE A 1 425 ? -0.364 -28.748 -68.116 1.00 11.85 745 ILE A CA 1
ATOM 3336 C C . ILE A 1 425 ? -1.561 -29.583 -67.664 1.00 14.84 745 ILE A C 1
ATOM 3337 O O . ILE A 1 425 ? -1.517 -30.810 -67.706 1.00 16.05 745 ILE A O 1
ATOM 3342 N N . GLN A 1 426 ? -2.625 -28.925 -67.216 1.00 10.84 746 GLN A N 1
ATOM 3343 C CA . GLN A 1 426 ? -3.818 -29.650 -66.776 1.00 11.92 746 GLN A CA 1
ATOM 3344 C C . GLN A 1 426 ? -5.057 -28.774 -66.847 1.00 13.09 746 GLN A C 1
ATOM 3345 O O . GLN A 1 426 ? -5.217 -27.851 -66.053 1.00 13.16 746 GLN A O 1
ATOM 3351 N N . LYS A 1 427 ? -5.947 -29.076 -67.789 1.00 12.42 747 LYS A N 1
ATOM 3352 C CA . LYS A 1 427 ? -7.226 -28.386 -67.862 1.00 13.27 747 LYS A CA 1
ATOM 3353 C C . LYS A 1 427 ? -8.095 -28.716 -66.662 1.00 13.93 747 LYS A C 1
ATOM 3354 O O . LYS A 1 427 ? -7.918 -29.752 -66.025 1.00 13.55 747 LYS A O 1
ATOM 3360 N N . GLY A 1 428 ? -9.044 -27.841 -66.355 1.00 12.94 748 GLY A N 1
ATOM 3361 C CA . GLY A 1 428 ? -9.968 -28.112 -65.266 1.00 13.03 748 GLY A CA 1
ATOM 3362 C C . GLY A 1 428 ? -9.371 -27.783 -63.906 1.00 13.10 748 GLY A C 1
ATOM 3363 O O . GLY A 1 428 ? -8.440 -26.995 -63.803 1.00 12.51 748 GLY A O 1
ATOM 3364 N N . GLU A 1 429 ? -9.912 -28.400 -62.863 1.00 14.11 749 GLU A N 1
ATOM 3365 C CA . GLU A 1 429 ? -9.516 -28.082 -61.492 1.00 12.00 749 GLU A CA 1
ATOM 3366 C C . GLU A 1 429 ? -8.031 -28.325 -61.275 1.00 11.25 749 GLU A C 1
ATOM 3367 O O . GLU A 1 429 ? -7.500 -29.366 -61.658 1.00 13.10 749 GLU A O 1
ATOM 3373 N N . PHE A 1 430 ? -7.353 -27.362 -60.651 1.00 10.75 750 PHE A N 1
ATOM 3374 C CA . PHE A 1 430 ? -5.922 -27.475 -60.408 1.00 10.51 750 PHE A CA 1
ATOM 3375 C C . PHE A 1 430 ? -5.570 -26.634 -59.197 1.00 9.65 750 PHE A C 1
ATOM 3376 O O . PHE A 1 430 ? -5.895 -25.447 -59.163 1.00 11.39 750 PHE A O 1
ATOM 3384 N N . ALA A 1 431 ? -4.913 -27.246 -58.210 1.00 8.88 751 ALA A N 1
ATOM 3385 C CA . ALA A 1 431 ? -4.561 -26.526 -56.988 1.00 8.72 751 ALA A CA 1
ATOM 3386 C C . ALA A 1 431 ? -3.108 -26.755 -56.583 1.00 8.16 751 ALA A C 1
ATOM 3387 O O . ALA A 1 431 ? -2.207 -26.346 -57.321 1.00 7.45 751 ALA A O 1
ATOM 3389 N N . TYR A 1 432 ? -2.867 -27.376 -55.429 1.00 6.86 752 TYR A N 1
ATOM 3390 C CA . TYR A 1 432 ? -1.503 -27.488 -54.910 1.00 7.21 752 TYR A CA 1
ATOM 3391 C C . TYR A 1 432 ? -0.678 -28.415 -55.799 1.00 7.08 752 TYR A C 1
ATOM 3392 O O . TYR A 1 432 ? -1.226 -29.305 -56.449 1.00 8.36 752 TYR A O 1
ATOM 3401 N N . ASN A 1 433 ? 0.625 -28.159 -55.874 1.00 6.46 753 ASN A N 1
ATOM 3402 C CA . ASN A 1 433 ? 1.499 -28.932 -56.752 1.00 7.56 753 ASN A CA 1
ATOM 3403 C C . ASN A 1 433 ? 2.939 -28.901 -56.265 1.00 7.95 753 ASN A C 1
ATOM 3404 O O . ASN A 1 433 ? 3.331 -28.038 -55.487 1.00 7.26 753 ASN A O 1
ATOM 3409 N N . SER A 1 434 ? 3.743 -29.827 -56.774 1.00 7.83 754 SER A N 1
ATOM 3410 C CA . SER A 1 434 ? 5.145 -29.931 -56.379 1.00 7.04 754 SER A CA 1
ATOM 3411 C C . SER A 1 434 ? 5.996 -30.437 -57.538 1.00 8.82 754 SER A C 1
ATOM 3412 O O . SER A 1 434 ? 5.767 -31.543 -58.025 1.00 8.95 754 SER A O 1
ATOM 3415 N N . LEU A 1 435 ? 6.971 -29.627 -57.961 1.00 7.59 755 LEU A N 1
ATOM 3416 C CA . LEU A 1 435 ? 7.871 -29.932 -59.080 1.00 8.60 755 LEU A CA 1
ATOM 3417 C C . LEU A 1 435 ? 9.196 -30.544 -58.654 1.00 7.65 755 LEU A C 1
ATOM 3418 O O . LEU A 1 435 ? 9.731 -30.197 -57.602 1.00 9.38 755 LEU A O 1
ATOM 3423 N N . GLN A 1 436 ? 9.745 -31.422 -59.507 1.00 8.38 756 GLN A N 1
ATOM 3424 C CA . GLN A 1 436 ? 11.125 -31.914 -59.355 1.00 8.96 756 GLN A CA 1
ATOM 3425 C C . GLN A 1 436 ? 11.796 -32.063 -60.711 1.00 10.63 756 GLN A C 1
ATOM 3426 O O . GLN A 1 436 ? 11.155 -32.435 -61.691 1.00 10.72 756 GLN A O 1
ATOM 3432 N N . GLU A 1 437 ? 13.091 -31.773 -60.747 1.00 9.94 757 GLU A N 1
ATOM 3433 C CA . GLU A 1 437 ? 13.946 -32.155 -61.861 1.00 11.76 757 GLU A CA 1
ATOM 3434 C C . GLU A 1 437 ? 14.174 -33.659 -61.812 1.00 11.90 757 GLU A C 1
ATOM 3435 O O . GLU A 1 437 ? 14.469 -34.206 -60.756 1.00 13.53 757 GLU A O 1
ATOM 3441 N N . LEU A 1 438 ? 14.063 -34.326 -62.960 1.00 12.65 758 LEU A N 1
ATOM 3442 C CA . LEU A 1 438 ? 14.254 -35.773 -63.012 1.00 13.81 758 LEU A CA 1
ATOM 3443 C C . LEU A 1 438 ? 15.563 -36.192 -63.675 1.00 15.12 758 LEU A C 1
ATOM 3444 O O . LEU A 1 438 ? 15.931 -37.364 -63.631 1.00 19.43 758 LEU A O 1
ATOM 3449 N N . GLY A 1 439 ? 16.249 -35.240 -64.297 1.00 15.05 759 GLY A N 1
ATOM 3450 C CA . GLY A 1 439 ? 17.454 -35.552 -65.054 1.00 18.29 759 GLY A CA 1
ATOM 3451 C C . GLY A 1 439 ? 17.150 -35.778 -66.523 1.00 15.90 759 GLY A C 1
ATOM 3452 O O . GLY A 1 439 ? 16.000 -35.981 -66.909 1.00 16.22 759 GLY A O 1
ATOM 3453 N N . ASN A 1 440 ? 18.191 -35.726 -67.353 1.00 18.99 760 ASN A N 1
ATOM 3454 C CA . ASN A 1 440 ? 18.046 -35.944 -68.789 1.00 20.50 760 ASN A CA 1
ATOM 3455 C C . ASN A 1 440 ? 17.022 -35.011 -69.447 1.00 16.41 760 ASN A C 1
ATOM 3456 O O . ASN A 1 440 ? 16.321 -35.397 -70.380 1.00 17.87 760 ASN A O 1
ATOM 3461 N N . GLY A 1 441 ? 16.935 -33.782 -68.942 1.00 15.75 761 GLY A N 1
ATOM 3462 C CA . GLY A 1 441 ? 16.071 -32.768 -69.515 1.00 16.20 761 GLY A CA 1
ATOM 3463 C C . GLY A 1 441 ? 14.608 -32.952 -69.160 1.00 15.86 761 GLY A C 1
ATOM 3464 O O . GLY A 1 441 ? 13.732 -32.329 -69.761 1.00 14.99 761 GLY A O 1
ATOM 3465 N N . GLU A 1 442 ? 14.340 -33.824 -68.192 1.00 12.92 762 GLU A N 1
ATOM 3466 C CA . GLU A 1 442 ? 12.964 -34.133 -67.806 1.00 13.86 762 GLU A CA 1
ATOM 3467 C C . GLU A 1 442 ? 12.611 -33.593 -66.420 1.00 9.92 762 GLU A C 1
ATOM 3468 O O . GLU A 1 442 ? 13.482 -33.390 -65.590 1.00 11.55 762 GLU A O 1
ATOM 3474 N N . TYR A 1 443 ? 11.312 -33.410 -66.191 1.00 10.96 763 TYR A N 1
ATOM 3475 C CA . TYR A 1 443 ? 10.788 -32.831 -64.959 1.00 10.35 763 TYR A CA 1
ATOM 3476 C C . TYR A 1 443 ? 9.518 -33.565 -64.597 1.00 12.13 763 TYR A C 1
ATOM 3477 O O . TYR A 1 443 ? 8.786 -34.010 -65.484 1.00 10.83 763 TYR A O 1
ATOM 3486 N N . GLY A 1 444 ? 9.257 -33.696 -63.296 1.00 10.80 764 GLY A N 1
ATOM 3487 C CA . GLY A 1 444 ? 8.028 -34.313 -62.833 1.00 9.98 764 GLY A CA 1
ATOM 3488 C C . GLY A 1 444 ? 7.224 -33.339 -61.997 1.00 9.08 764 GLY A C 1
ATOM 3489 O O . GLY A 1 444 ? 7.787 -32.428 -61.386 1.00 10.43 764 GLY A O 1
ATOM 3490 N N . ILE A 1 445 ? 5.913 -33.554 -61.948 1.00 9.57 765 ILE A N 1
ATOM 3491 C CA . ILE A 1 445 ? 5.030 -32.725 -61.131 1.00 10.14 765 ILE A CA 1
ATOM 3492 C C . ILE A 1 445 ? 3.943 -33.584 -60.510 1.00 10.07 765 ILE A C 1
ATOM 3493 O O . ILE A 1 445 ? 3.346 -34.425 -61.187 1.00 10.04 765 ILE A O 1
ATOM 3498 N N . LEU A 1 446 ? 3.711 -33.384 -59.217 1.00 8.67 766 LEU A N 1
ATOM 3499 C CA . LEU A 1 446 ? 2.627 -34.042 -58.501 1.00 7.54 766 LEU A CA 1
ATOM 3500 C C . LEU A 1 446 ? 1.637 -32.948 -58.132 1.00 7.27 766 LEU A C 1
ATOM 3501 O O . LEU A 1 446 ? 2.023 -31.947 -57.524 1.00 8.14 766 LEU A O 1
ATOM 3506 N N . TYR A 1 447 ? 0.373 -33.114 -58.502 1.00 8.98 767 TYR A N 1
ATOM 3507 C CA . TYR A 1 447 ? -0.567 -31.995 -58.381 1.00 7.01 767 TYR A CA 1
ATOM 3508 C C . TYR A 1 447 ? -1.983 -32.417 -58.031 1.00 8.86 767 TYR A C 1
ATOM 3509 O O . TYR A 1 447 ? -2.398 -33.549 -58.293 1.00 9.69 767 TYR A O 1
ATOM 3518 N N . GLU A 1 448 ? -2.734 -31.486 -57.460 1.00 7.78 768 GLU A N 1
ATOM 3519 C CA . GLU A 1 448 ? -4.135 -31.694 -57.139 1.00 7.77 768 GLU A CA 1
ATOM 3520 C C . GLU A 1 448 ? -5.033 -31.362 -58.322 1.00 8.74 768 GLU A C 1
ATOM 3521 O O . GLU A 1 448 ? -4.913 -30.293 -58.916 1.00 8.66 768 GLU A O 1
ATOM 3527 N N . HIS A 1 449 ? -5.952 -32.268 -58.636 1.00 8.61 769 HIS A N 1
ATOM 3528 C CA . HIS A 1 449 ? -6.917 -32.073 -59.716 1.00 10.26 769 HIS A CA 1
ATOM 3529 C C . HIS A 1 449 ? -8.108 -32.962 -59.402 1.00 9.65 769 HIS A C 1
ATOM 3530 O O . HIS A 1 449 ? -7.985 -33.921 -58.659 1.00 9.58 769 HIS A O 1
ATOM 3537 N N . THR A 1 450 ? -9.267 -32.630 -59.955 1.00 12.56 770 THR A N 1
ATOM 3538 C CA . THR A 1 450 ? -10.398 -33.544 -59.912 1.00 12.72 770 THR A CA 1
ATOM 3539 C C . THR A 1 450 ? -11.062 -33.572 -61.273 1.00 13.25 770 THR A C 1
ATOM 3540 O O . THR A 1 450 ? -10.994 -32.604 -62.039 1.00 15.96 770 THR A O 1
ATOM 3544 N N . GLU A 1 451 ? -11.685 -34.705 -61.569 1.00 17.63 771 GLU A N 1
ATOM 3545 C CA . GLU A 1 451 ? -12.572 -34.815 -62.717 1.00 18.85 771 GLU A CA 1
ATOM 3546 C C . GLU A 1 451 ? -13.524 -35.965 -62.451 1.00 24.88 771 GLU A C 1
ATOM 3547 O O . GLU A 1 451 ? -13.298 -36.771 -61.543 1.00 23.39 771 GLU A O 1
ATOM 3553 N N . LYS A 1 452 ? -14.587 -36.041 -63.245 1.00 25.68 772 LYS A N 1
ATOM 3554 C CA . LYS A 1 452 ? -15.536 -37.149 -63.158 1.00 28.94 772 LYS A CA 1
ATOM 3555 C C . LYS A 1 452 ? -16.020 -37.406 -61.730 1.00 21.15 772 LYS A C 1
ATOM 3556 O O . LYS A 1 452 ? -16.059 -38.548 -61.278 1.00 24.37 772 LYS A O 1
ATOM 3562 N N . GLY A 1 453 ? -16.374 -36.337 -61.025 1.00 22.00 773 GLY A N 1
ATOM 3563 C CA . GLY A 1 453 ? -16.985 -36.459 -59.711 1.00 20.76 773 GLY A CA 1
ATOM 3564 C C . GLY A 1 453 ? -16.044 -36.760 -58.558 1.00 20.85 773 GLY A C 1
ATOM 3565 O O . GLY A 1 453 ? -16.488 -37.002 -57.437 1.00 20.24 773 GLY A O 1
ATOM 3566 N N . GLN A 1 454 ? -14.743 -36.749 -58.819 1.00 17.09 774 GLN A N 1
ATOM 3567 C CA . GLN A 1 454 ? -13.773 -37.043 -57.766 1.00 13.63 774 GLN A CA 1
ATOM 3568 C C . GLN A 1 454 ? -13.826 -36.024 -56.633 1.00 12.99 774 GLN A C 1
ATOM 3569 O O . GLN A 1 454 ? -13.976 -34.821 -56.869 1.00 15.96 774 GLN A O 1
ATOM 3575 N N . ASN A 1 455 ? -13.679 -36.513 -55.404 1.00 15.24 775 ASN A N 1
ATOM 3576 C CA . ASN A 1 455 ? -13.602 -35.637 -54.243 1.00 13.52 775 ASN A CA 1
ATOM 3577 C C . ASN A 1 455 ? -12.300 -34.858 -54.276 1.00 13.62 775 ASN A C 1
ATOM 3578 O O . ASN A 1 455 ? -11.294 -35.354 -54.768 1.00 12.37 775 ASN A O 1
ATOM 3583 N N . ALA A 1 456 ? -12.309 -33.650 -53.729 1.00 12.00 776 ALA A N 1
ATOM 3584 C CA . ALA A 1 456 ? -11.072 -32.880 -53.631 1.00 10.26 776 ALA A CA 1
ATOM 3585 C C . ALA A 1 456 ? -10.077 -33.582 -52.696 1.00 11.72 776 ALA A C 1
ATOM 3586 O O . ALA A 1 456 ? -10.396 -33.807 -51.532 1.00 13.05 776 ALA A O 1
ATOM 3588 N N . TYR A 1 457 ? -8.883 -33.958 -53.167 1.00 10.99 777 TYR A N 1
ATOM 3589 C CA . TYR A 1 457 ? -8.501 -34.006 -54.570 1.00 8.78 777 TYR A CA 1
ATOM 3590 C C . TYR A 1 457 ? -7.935 -35.388 -54.859 1.00 9.47 777 TYR A C 1
ATOM 3591 O O . TYR A 1 457 ? -7.658 -36.168 -53.941 1.00 9.69 777 TYR A O 1
ATOM 3600 N N . THR A 1 458 ? -7.751 -35.676 -56.145 1.00 10.71 778 THR A N 1
ATOM 3601 C CA . THR A 1 458 ? -6.889 -36.774 -56.551 1.00 8.94 778 THR A CA 1
ATOM 3602 C C . THR A 1 458 ? -5.528 -36.159 -56.887 1.00 8.90 778 THR A C 1
ATOM 3603 O O . THR A 1 458 ? -5.456 -35.118 -57.529 1.00 8.96 778 THR A O 1
ATOM 3607 N N . LEU A 1 459 ? -4.454 -36.770 -56.401 1.00 9.71 779 LEU A N 1
ATOM 3608 C CA . LEU A 1 459 ? -3.112 -36.266 -56.662 1.00 9.41 779 LEU A CA 1
ATOM 3609 C C . LEU A 1 459 ? -2.503 -37.069 -57.787 1.00 9.40 779 LEU A C 1
ATOM 3610 O O . LEU A 1 459 ? -2.407 -38.300 -57.695 1.00 10.07 779 LEU A O 1
ATOM 3615 N N . SER A 1 460 ? -2.118 -36.367 -58.847 1.00 8.98 780 SER A N 1
ATOM 3616 C CA . SER A 1 460 ? -1.668 -37.009 -60.079 1.00 8.97 780 SER A CA 1
ATOM 3617 C C . SER A 1 460 ? -0.260 -36.575 -60.441 1.00 9.78 780 SER A C 1
ATOM 3618 O O . SER A 1 460 ? 0.224 -35.537 -59.978 1.00 10.23 780 SER A O 1
ATOM 3621 N N . PHE A 1 461 ? 0.391 -37.380 -61.271 1.00 8.70 781 PHE A N 1
ATOM 3622 C CA . PHE A 1 461 ? 1.765 -37.152 -61.679 1.00 7.85 781 PHE A CA 1
ATOM 3623 C C . PHE A 1 461 ? 1.853 -37.098 -63.191 1.00 9.59 781 PHE A C 1
ATOM 3624 O O . PHE A 1 461 ? 1.184 -37.862 -63.894 1.00 11.26 781 PHE A O 1
ATOM 3632 N N . ARG A 1 462 ? 2.668 -36.171 -63.682 1.00 9.30 782 ARG A N 1
ATOM 3633 C CA . ARG A 1 462 ? 3.035 -36.109 -65.096 1.00 11.40 782 ARG A CA 1
ATOM 3634 C C . ARG A 1 462 ? 4.506 -35.784 -65.209 1.00 10.24 782 ARG A C 1
ATOM 3635 O O . ARG A 1 462 ? 5.088 -35.185 -64.302 1.00 9.86 782 ARG A O 1
ATOM 3643 N N . LYS A 1 463 ? 5.098 -36.169 -66.335 1.00 11.45 783 LYS A N 1
ATOM 3644 C CA . LYS A 1 463 ? 6.480 -35.869 -66.654 1.00 10.91 783 LYS A CA 1
ATOM 3645 C C . LYS A 1 463 ? 6.484 -35.059 -67.941 1.00 11.90 783 LYS A C 1
ATOM 3646 O O . LYS A 1 463 ? 5.684 -35.315 -68.840 1.00 14.21 783 LYS A O 1
ATOM 3652 N N . PHE A 1 464 ? 7.370 -34.071 -68.021 1.00 11.10 784 PHE A N 1
ATOM 3653 C CA . PHE A 1 464 ? 7.531 -33.268 -69.233 1.00 12.03 784 PHE A CA 1
ATOM 3654 C C . PHE A 1 464 ? 9.011 -33.012 -69.466 1.00 13.69 784 PHE A C 1
ATOM 3655 O O . PHE A 1 464 ? 9.848 -33.231 -68.582 1.00 12.78 784 PHE A O 1
ATOM 3663 N N . ASN A 1 465 ? 9.336 -32.578 -70.676 1.00 13.87 785 ASN A N 1
ATOM 3664 C CA . ASN A 1 465 ? 10.722 -32.331 -71.029 1.00 13.82 785 ASN A CA 1
ATOM 3665 C C . ASN A 1 465 ? 10.951 -30.890 -71.472 1.00 16.70 785 ASN A C 1
ATOM 3666 O O . ASN A 1 465 ? 10.030 -30.056 -71.474 1.00 14.39 785 ASN A O 1
ATOM 3671 N N . TRP A 1 466 ? 12.185 -30.594 -71.848 1.00 15.94 786 TRP A N 1
ATOM 3672 C CA . TRP A 1 466 ? 12.539 -29.233 -72.190 1.00 16.30 786 TRP A CA 1
ATOM 3673 C C . TRP A 1 466 ? 11.743 -28.740 -73.384 1.00 20.59 786 TRP A C 1
ATOM 3674 O O . TRP A 1 466 ? 11.339 -27.577 -73.442 1.00 20.77 786 TRP A O 1
ATOM 3685 N N . ASP A 1 467 ? 11.514 -29.630 -74.339 1.00 16.54 787 ASP A N 1
ATOM 3686 C CA . ASP A 1 467 ? 10.701 -29.283 -75.490 1.00 20.30 787 ASP A CA 1
ATOM 3687 C C . ASP A 1 467 ? 9.340 -28.740 -75.066 1.00 21.25 787 ASP A C 1
ATOM 3688 O O . ASP A 1 467 ? 8.871 -27.744 -75.619 1.00 22.74 787 ASP A O 1
ATOM 3693 N N . PHE A 1 468 ? 8.717 -29.379 -74.074 1.00 17.65 788 PHE A N 1
ATOM 3694 C CA . PHE A 1 468 ? 7.417 -28.929 -73.583 1.00 15.55 788 PHE A CA 1
ATOM 3695 C C . PHE A 1 468 ? 7.509 -27.533 -72.974 1.00 19.18 788 PHE A C 1
ATOM 3696 O O . PHE A 1 468 ? 6.593 -26.723 -73.122 1.00 21.00 788 PHE A O 1
ATOM 3704 N N . LEU A 1 469 ? 8.617 -27.262 -72.292 1.00 16.65 789 LEU A N 1
ATOM 3705 C CA . LEU A 1 469 ? 8.796 -26.001 -71.573 1.00 19.24 789 LEU A CA 1
ATOM 3706 C C . LEU A 1 469 ? 9.064 -24.839 -72.508 1.00 23.30 789 LEU A C 1
ATOM 3707 O O . LEU A 1 469 ? 8.569 -23.731 -72.299 1.00 24.52 789 LEU A O 1
ATOM 3712 N N . SER A 1 470 ? 9.862 -25.100 -73.537 1.00 23.78 790 SER A N 1
ATOM 3713 C CA . SER A 1 470 ? 10.381 -24.043 -74.390 1.00 25.72 790 SER A CA 1
ATOM 3714 C C . SER A 1 470 ? 9.712 -24.062 -75.757 1.00 31.58 790 SER A C 1
ATOM 3715 O O . SER A 1 470 ? 9.666 -23.038 -76.441 1.00 39.62 790 SER A O 1
ATOM 3718 N N . ALA B 1 2 ? -0.931 8.670 17.481 1.00 35.13 322 ALA B N 1
ATOM 3719 C CA . ALA B 1 2 ? -0.270 9.906 17.086 1.00 31.64 322 ALA B CA 1
ATOM 3720 C C . ALA B 1 2 ? 0.091 9.913 15.600 1.00 27.11 322 ALA B C 1
ATOM 3721 O O . ALA B 1 2 ? 0.422 8.879 15.015 1.00 24.35 322 ALA B O 1
ATOM 3723 N N . LEU B 1 3 ? 0.003 11.095 15.005 1.00 27.58 323 LEU B N 1
ATOM 3724 C CA . LEU B 1 3 ? 0.314 11.306 13.603 1.00 22.18 323 LEU B CA 1
ATOM 3725 C C . LEU B 1 3 ? 1.023 12.647 13.502 1.00 27.56 323 LEU B C 1
ATOM 3726 O O . LEU B 1 3 ? 0.477 13.673 13.914 1.00 28.98 323 LEU B O 1
ATOM 3731 N N . THR B 1 4 ? 2.243 12.648 12.977 1.00 23.29 324 THR B N 1
ATOM 3732 C CA . THR B 1 4 ? 2.994 13.891 12.846 1.00 22.39 324 THR B CA 1
ATOM 3733 C C . THR B 1 4 ? 2.425 14.760 11.735 1.00 28.13 324 THR B C 1
ATOM 3734 O O . THR B 1 4 ? 1.752 14.264 10.826 1.00 24.63 324 THR B O 1
ATOM 3738 N N . GLU B 1 5 ? 2.685 16.062 11.816 1.00 25.12 325 GLU B N 1
ATOM 3739 C CA . GLU B 1 5 ? 2.328 16.980 10.743 1.00 25.56 325 GLU B CA 1
ATOM 3740 C C . GLU B 1 5 ? 3.086 16.561 9.494 1.00 26.29 325 GLU B C 1
ATOM 3741 O O . GLU B 1 5 ? 4.088 15.859 9.585 1.00 25.50 325 GLU B O 1
ATOM 3747 N N . LYS B 1 6 ? 2.613 16.987 8.331 1.00 27.46 326 LYS B N 1
ATOM 3748 C CA . LYS B 1 6 ? 3.290 16.614 7.095 1.00 27.49 326 LYS B CA 1
ATOM 3749 C C . LYS B 1 6 ? 4.604 17.369 6.932 1.00 29.13 326 LYS B C 1
ATOM 3750 O O . LYS B 1 6 ? 4.712 18.550 7.275 1.00 27.84 326 LYS B O 1
ATOM 3756 N N . THR B 1 7 ? 5.605 16.657 6.430 1.00 24.24 327 THR B N 1
ATOM 3757 C CA . THR B 1 7 ? 6.924 17.203 6.162 1.00 22.87 327 THR B CA 1
ATOM 3758 C C . THR B 1 7 ? 7.197 17.037 4.669 1.00 22.96 327 THR B C 1
ATOM 3759 O O . THR B 1 7 ? 7.239 15.917 4.164 1.00 24.44 327 THR B O 1
ATOM 3763 N N . ASP B 1 8 ? 7.375 18.148 3.966 1.00 23.48 328 ASP B N 1
ATOM 3764 C CA . ASP B 1 8 ? 7.572 18.103 2.520 1.00 21.54 328 ASP B CA 1
ATOM 3765 C C . ASP B 1 8 ? 8.993 17.688 2.153 1.00 24.22 328 ASP B C 1
ATOM 3766 O O . ASP B 1 8 ? 9.967 18.304 2.594 1.00 25.08 328 ASP B O 1
ATOM 3771 N N . ILE B 1 9 ? 9.106 16.639 1.341 1.00 18.14 329 ILE B N 1
ATOM 3772 C CA . ILE B 1 9 ? 10.401 16.059 1.006 1.00 18.07 329 ILE B CA 1
ATOM 3773 C C . ILE B 1 9 ? 10.834 16.476 -0.401 1.00 18.90 329 ILE B C 1
ATOM 3774 O O . ILE B 1 9 ? 12.011 16.762 -0.645 1.00 18.33 329 ILE B O 1
ATOM 3779 N N . PHE B 1 10 ? 9.873 16.482 -1.321 1.00 19.68 330 PHE B N 1
ATOM 3780 C CA . PHE B 1 10 ? 10.078 16.967 -2.684 1.00 19.07 330 PHE B CA 1
ATOM 3781 C C . PHE B 1 10 ? 8.978 17.970 -3.006 1.00 19.90 330 PHE B C 1
ATOM 3782 O O . PHE B 1 10 ? 7.814 17.607 -3.166 1.00 20.20 330 PHE B O 1
ATOM 3790 N N . GLU B 1 11 ? 9.342 19.246 -3.092 1.00 21.91 331 GLU B N 1
ATOM 3791 C CA . GLU B 1 11 ? 8.352 20.299 -3.266 1.00 22.59 331 GLU B CA 1
ATOM 3792 C C . GLU B 1 11 ? 8.179 20.670 -4.722 1.00 19.15 331 GLU B C 1
ATOM 3793 O O . GLU B 1 11 ? 9.146 21.018 -5.396 1.00 24.73 331 GLU B O 1
ATOM 3799 N N . SER B 1 12 ? 6.943 20.606 -5.195 1.00 19.69 332 SER B N 1
ATOM 3800 C CA . SER B 1 12 ? 6.615 21.017 -6.554 1.00 23.52 332 SER B CA 1
ATOM 3801 C C . SER B 1 12 ? 6.434 22.524 -6.624 1.00 24.50 332 SER B C 1
ATOM 3802 O O . SER B 1 12 ? 6.339 23.197 -5.595 1.00 26.43 332 SER B O 1
ATOM 3805 N N . GLY B 1 13 ? 6.396 23.049 -7.843 1.00 25.83 333 GLY B N 1
ATOM 3806 C CA . GLY B 1 13 ? 6.132 24.458 -8.056 1.00 25.41 333 GLY B CA 1
ATOM 3807 C C . GLY B 1 13 ? 4.667 24.781 -7.847 1.00 29.13 333 GLY B C 1
ATOM 3808 O O . GLY B 1 13 ? 3.881 23.927 -7.428 1.00 27.82 333 GLY B O 1
ATOM 3809 N N . ARG B 1 14 ? 4.294 26.018 -8.161 1.00 33.57 334 ARG B N 1
ATOM 3810 C CA . ARG B 1 14 ? 2.957 26.514 -7.867 1.00 33.06 334 ARG B CA 1
ATOM 3811 C C . ARG B 1 14 ? 2.283 27.149 -9.084 1.00 32.81 334 ARG B C 1
ATOM 3812 O O . ARG B 1 14 ? 2.922 27.853 -9.865 1.00 32.76 334 ARG B O 1
ATOM 3820 N N . ASN B 1 15 ? 0.987 26.888 -9.231 1.00 33.49 335 ASN B N 1
ATOM 3821 C CA . ASN B 1 15 ? 0.167 27.520 -10.263 1.00 33.54 335 ASN B CA 1
ATOM 3822 C C . ASN B 1 15 ? 0.710 27.361 -11.682 1.00 38.69 335 ASN B C 1
ATOM 3823 O O . ASN B 1 15 ? 0.556 28.254 -12.517 1.00 36.73 335 ASN B O 1
ATOM 3828 N N . GLY B 1 16 ? 1.339 26.222 -11.953 1.00 37.19 336 GLY B N 1
ATOM 3829 C CA . GLY B 1 16 ? 1.836 25.928 -13.286 1.00 32.87 336 GLY B CA 1
ATOM 3830 C C . GLY B 1 16 ? 3.242 26.444 -13.518 1.00 33.25 336 GLY B C 1
ATOM 3831 O O . GLY B 1 16 ? 3.788 26.322 -14.616 1.00 34.16 336 GLY B O 1
ATOM 3832 N N . LYS B 1 17 ? 3.830 27.027 -12.481 1.00 31.45 337 LYS B N 1
ATOM 3833 C CA . LYS B 1 17 ? 5.184 27.552 -12.564 1.00 33.36 337 LYS B CA 1
ATOM 3834 C C . LYS B 1 17 ? 6.173 26.581 -11.932 1.00 28.32 337 LYS B C 1
ATOM 3835 O O . LYS B 1 17 ? 5.782 25.719 -11.149 1.00 29.10 337 LYS B O 1
ATOM 3841 N N . PRO B 1 18 ? 7.460 26.707 -12.284 1.00 25.45 338 PRO B N 1
ATOM 3842 C CA . PRO B 1 18 ? 8.515 25.894 -11.672 1.00 25.81 338 PRO B CA 1
ATOM 3843 C C . PRO B 1 18 ? 8.716 26.266 -10.212 1.00 29.82 338 PRO B C 1
ATOM 3844 O O . PRO B 1 18 ? 8.326 27.365 -9.812 1.00 33.16 338 PRO B O 1
ATOM 3848 N N . ASN B 1 19 ? 9.312 25.368 -9.433 1.00 26.56 339 ASN B N 1
ATOM 3849 C CA . ASN B 1 19 ? 9.695 25.681 -8.061 1.00 30.20 339 ASN B CA 1
ATOM 3850 C C . ASN B 1 19 ? 10.996 26.469 -8.058 1.00 30.19 339 ASN B C 1
ATOM 3851 O O . ASN B 1 19 ? 11.457 26.914 -9.111 1.00 30.46 339 ASN B O 1
ATOM 3856 N N . LYS B 1 20 ? 11.592 26.643 -6.884 1.00 32.33 340 LYS B N 1
ATOM 3857 C CA . LYS B 1 20 ? 12.796 27.463 -6.775 1.00 35.69 340 LYS B CA 1
ATOM 3858 C C . LYS B 1 20 ? 14.031 26.846 -7.442 1.00 35.83 340 LYS B C 1
ATOM 3859 O O . LYS B 1 20 ? 15.029 27.536 -7.674 1.00 33.29 340 LYS B O 1
ATOM 3865 N N . ASP B 1 21 ? 13.959 25.554 -7.756 1.00 32.85 341 ASP B N 1
ATOM 3866 C CA . ASP B 1 21 ? 15.067 24.850 -8.404 1.00 31.42 341 ASP B CA 1
ATOM 3867 C C . ASP B 1 21 ? 14.811 24.667 -9.901 1.00 28.77 341 ASP B C 1
ATOM 3868 O O . ASP B 1 21 ? 15.595 24.022 -10.597 1.00 32.23 341 ASP B O 1
ATOM 3873 N N . GLY B 1 22 ? 13.706 25.222 -10.388 1.00 26.55 342 GLY B N 1
ATOM 3874 C CA . GLY B 1 22 ? 13.351 25.128 -11.796 1.00 27.61 342 GLY B CA 1
ATOM 3875 C C . GLY B 1 22 ? 12.543 23.887 -12.141 1.00 26.62 342 GLY B C 1
ATOM 3876 O O . GLY B 1 22 ? 12.359 23.556 -13.316 1.00 25.52 342 GLY B O 1
ATOM 3877 N N . ILE B 1 23 ? 12.041 23.211 -11.113 1.00 27.53 343 ILE B N 1
ATOM 3878 C CA . ILE B 1 23 ? 11.314 21.956 -11.291 1.00 22.66 343 ILE B CA 1
ATOM 3879 C C . ILE B 1 23 ? 9.826 22.152 -11.033 1.00 22.93 343 ILE B C 1
ATOM 3880 O O . ILE B 1 23 ? 9.431 22.607 -9.958 1.00 25.09 343 ILE B O 1
ATOM 3885 N N . LYS B 1 24 ? 8.999 21.824 -12.022 1.00 20.03 344 LYS B N 1
ATOM 3886 C CA . LYS B 1 24 ? 7.559 22.019 -11.908 1.00 22.10 344 LYS B CA 1
ATOM 3887 C C . LYS B 1 24 ? 6.876 20.955 -11.049 1.00 23.46 344 LYS B C 1
ATOM 3888 O O . LYS B 1 24 ? 5.913 21.251 -10.341 1.00 22.84 344 LYS B O 1
ATOM 3894 N N . SER B 1 25 ? 7.371 19.720 -11.112 1.00 19.02 345 SER B N 1
ATOM 3895 C CA . SER B 1 25 ? 6.635 18.590 -10.557 1.00 17.76 345 SER B CA 1
ATOM 3896 C C . SER B 1 25 ? 7.505 17.491 -9.947 1.00 18.23 345 SER B C 1
ATOM 3897 O O . SER B 1 25 ? 8.606 17.216 -10.417 1.00 14.76 345 SER B O 1
ATOM 3900 N N . TYR B 1 26 ? 6.999 16.872 -8.883 1.00 15.91 346 TYR B N 1
ATOM 3901 C CA . TYR B 1 26 ? 7.537 15.601 -8.406 1.00 17.31 346 TYR B CA 1
ATOM 3902 C C . TYR B 1 26 ? 6.390 14.605 -8.400 1.00 14.79 346 TYR B C 1
ATOM 3903 O O . TYR B 1 26 ? 5.241 14.988 -8.210 1.00 16.08 346 TYR B O 1
ATOM 3912 N N . ARG B 1 27 ? 6.691 13.334 -8.656 1.00 13.88 347 ARG B N 1
ATOM 3913 C CA . ARG B 1 27 ? 5.671 12.297 -8.616 1.00 13.72 347 ARG B CA 1
ATOM 3914 C C . ARG B 1 27 ? 6.297 10.956 -8.267 1.00 13.02 347 ARG B C 1
ATOM 3915 O O . ARG B 1 27 ? 7.514 10.795 -8.331 1.00 13.31 347 ARG B O 1
ATOM 3923 N N . ILE B 1 28 ? 5.453 10.006 -7.875 1.00 11.29 348 ILE B N 1
ATOM 3924 C CA . ILE B 1 28 ? 5.834 8.591 -7.773 1.00 11.12 348 ILE B CA 1
ATOM 3925 C C . ILE B 1 28 ? 6.799 8.292 -6.625 1.00 12.01 348 ILE B C 1
ATOM 3926 O O . ILE B 1 28 ? 7.948 7.933 -6.837 1.00 12.84 348 ILE B O 1
ATOM 3931 N N . PRO B 1 29 ? 6.308 8.407 -5.385 1.00 12.99 349 PRO B N 1
ATOM 3932 C CA . PRO B 1 29 ? 7.136 8.181 -4.193 1.00 14.44 349 PRO B CA 1
ATOM 3933 C C . PRO B 1 29 ? 7.506 6.719 -3.951 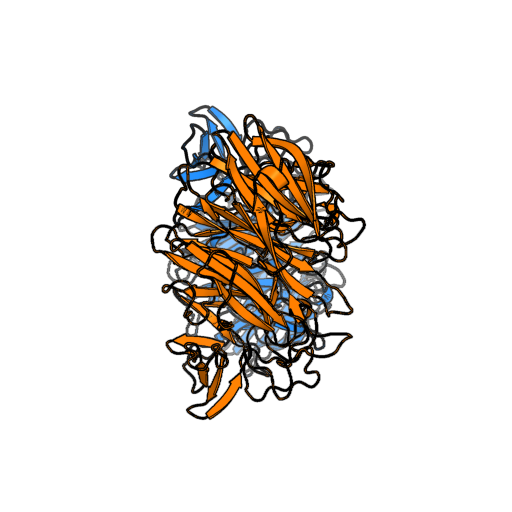1.00 11.47 349 PRO B C 1
ATOM 3934 O O . PRO B 1 29 ? 6.726 5.812 -4.246 1.00 13.00 349 PRO B O 1
ATOM 3938 N N . ALA B 1 30 ? 8.693 6.506 -3.399 1.00 11.84 350 ALA B N 1
ATOM 3939 C CA . ALA B 1 30 ? 9.098 5.206 -2.894 1.00 11.76 350 ALA B CA 1
ATOM 3940 C C . ALA B 1 30 ? 9.826 5.446 -1.573 1.00 12.68 350 ALA B C 1
ATOM 3941 O O . ALA B 1 30 ? 10.627 6.373 -1.469 1.00 14.12 350 ALA B O 1
ATOM 3943 N N . LEU B 1 31 ? 9.535 4.641 -0.553 1.00 12.70 351 LEU B N 1
ATOM 3944 C CA . LEU B 1 31 ? 10.126 4.859 0.766 1.00 14.79 351 LEU B CA 1
ATOM 3945 C C . LEU B 1 31 ? 10.771 3.577 1.260 1.00 12.26 351 LEU B C 1
ATOM 3946 O O . LEU B 1 31 ? 10.140 2.516 1.256 1.00 14.53 351 LEU B O 1
ATOM 3951 N N . LEU B 1 32 ? 12.027 3.670 1.679 1.00 12.97 352 LEU B N 1
ATOM 3952 C CA . LEU B 1 32 ? 12.770 2.492 2.108 1.00 11.55 352 LEU B CA 1
ATOM 3953 C C . LEU B 1 32 ? 13.509 2.730 3.419 1.00 15.16 352 LEU B C 1
ATOM 3954 O O . LEU B 1 32 ? 14.279 3.676 3.537 1.00 16.36 352 LEU B O 1
ATOM 3959 N N . LYS B 1 33 ? 13.255 1.869 4.401 1.00 15.60 353 LYS B N 1
ATOM 3960 C CA . LYS B 1 33 ? 14.025 1.876 5.648 1.00 15.31 353 LYS B CA 1
ATOM 3961 C C . LYS B 1 33 ? 15.148 0.854 5.511 1.00 16.89 353 LYS B C 1
ATOM 3962 O O . LYS B 1 33 ? 14.897 -0.344 5.366 1.00 17.38 353 LYS B O 1
ATOM 3968 N N . THR B 1 34 ? 16.393 1.322 5.557 1.00 15.16 354 THR B N 1
ATOM 3969 C CA . THR B 1 34 ? 17.536 0.456 5.299 1.00 16.26 354 THR B CA 1
ATOM 3970 C C . THR B 1 34 ? 18.043 -0.248 6.562 1.00 18.45 354 THR B C 1
ATOM 3971 O O . THR B 1 34 ? 17.621 0.069 7.682 1.00 21.16 354 THR B O 1
ATOM 3975 N N . ASP B 1 35 ? 18.962 -1.185 6.361 1.00 18.43 355 ASP B N 1
ATOM 3976 C CA . ASP B 1 35 ? 19.571 -1.952 7.449 1.00 21.30 355 ASP B CA 1
ATOM 3977 C C . ASP B 1 35 ? 20.220 -1.038 8.485 1.00 27.91 355 ASP B C 1
ATOM 3978 O O . ASP B 1 35 ? 20.332 -1.398 9.661 1.00 27.77 355 ASP B O 1
ATOM 3983 N N . LYS B 1 36 ? 20.658 0.135 8.037 1.00 23.92 356 LYS B N 1
ATOM 3984 C CA . LYS B 1 36 ? 21.320 1.108 8.903 1.00 22.42 356 LYS B CA 1
ATOM 3985 C C . LYS B 1 36 ? 20.329 1.989 9.650 1.00 22.55 356 LYS B C 1
ATOM 3986 O O . LYS B 1 36 ? 20.723 2.807 10.487 1.00 26.25 356 LYS B O 1
ATOM 3992 N N . GLY B 1 37 ? 19.047 1.828 9.341 1.00 20.08 357 GLY B N 1
ATOM 3993 C CA . GLY B 1 37 ? 18.004 2.624 9.957 1.00 18.50 357 GLY B CA 1
ATOM 3994 C C . GLY B 1 37 ? 17.693 3.893 9.188 1.00 18.37 357 GLY B C 1
ATOM 3995 O O . GLY B 1 37 ? 16.813 4.670 9.562 1.00 21.23 357 GLY B O 1
ATOM 3996 N N . THR B 1 38 ? 18.413 4.095 8.089 1.00 20.15 358 THR B N 1
ATOM 3997 C CA . THR B 1 38 ? 18.196 5.260 7.241 1.00 19.06 358 THR B CA 1
ATOM 3998 C C . THR B 1 38 ? 16.871 5.144 6.500 1.00 18.49 358 THR B C 1
ATOM 3999 O O . THR B 1 38 ? 16.443 4.043 6.161 1.00 18.71 358 THR B O 1
ATOM 4003 N N . LEU B 1 39 ? 16.223 6.279 6.260 1.00 15.49 359 LEU B N 1
ATOM 4004 C CA . LEU B 1 39 ? 15.088 6.331 5.351 1.00 18.14 359 LEU B CA 1
ATOM 4005 C C . LEU B 1 39 ? 15.557 6.900 4.019 1.00 20.81 359 LEU B C 1
ATOM 4006 O O . LEU B 1 39 ? 16.155 7.980 3.971 1.00 17.39 359 LEU B O 1
ATOM 4011 N N . ILE B 1 40 ? 15.290 6.163 2.946 1.00 15.32 360 ILE B N 1
ATOM 4012 C CA . ILE B 1 40 ? 15.534 6.656 1.590 1.00 17.87 360 ILE B CA 1
ATOM 4013 C C . ILE B 1 40 ? 14.199 6.960 0.932 1.00 14.00 360 ILE B C 1
ATOM 4014 O O . ILE B 1 40 ? 13.336 6.081 0.827 1.00 16.17 360 ILE B O 1
ATOM 4019 N N . ALA B 1 41 ? 14.023 8.212 0.521 1.00 13.49 361 ALA B N 1
ATOM 4020 C CA . ALA B 1 41 ? 12.810 8.659 -0.149 1.00 13.00 361 ALA B CA 1
ATOM 4021 C C . ALA B 1 41 ? 13.124 8.893 -1.613 1.00 17.08 361 ALA B C 1
ATOM 4022 O O . ALA B 1 41 ? 13.970 9.728 -1.937 1.00 17.12 361 ALA B O 1
ATOM 4024 N N . GLY B 1 42 ? 12.450 8.156 -2.495 1.00 12.63 362 GLY B N 1
ATOM 4025 C CA . GLY B 1 42 ? 12.679 8.280 -3.931 1.00 12.88 362 GLY B CA 1
ATOM 4026 C C . GLY B 1 42 ? 11.520 8.908 -4.675 1.00 13.61 362 GLY B C 1
ATOM 4027 O O . GLY B 1 42 ? 10.383 8.909 -4.196 1.00 13.08 362 GLY B O 1
ATOM 4028 N N . ALA B 1 43 ? 11.806 9.451 -5.857 1.00 13.11 363 ALA B N 1
ATOM 4029 C CA . ALA B 1 43 ? 10.791 10.117 -6.663 1.00 12.91 363 ALA B CA 1
ATOM 4030 C C . ALA B 1 43 ? 11.240 10.336 -8.098 1.00 13.82 363 ALA B C 1
ATOM 4031 O O . ALA B 1 43 ? 12.428 10.264 -8.403 1.00 13.71 363 ALA B O 1
ATOM 4033 N N . ASP B 1 44 ? 10.251 10.586 -8.952 1.00 12.49 364 ASP B N 1
ATOM 4034 C CA . ASP B 1 44 ? 10.441 11.184 -10.270 1.00 12.66 364 ASP B CA 1
ATOM 4035 C C . ASP B 1 44 ? 10.602 12.687 -10.086 1.00 15.10 364 ASP B C 1
ATOM 4036 O O . ASP B 1 44 ? 9.725 13.345 -9.521 1.00 13.36 364 ASP B O 1
ATOM 4041 N N . GLU B 1 45 ? 11.683 13.239 -10.617 1.00 14.03 365 GLU B N 1
ATOM 4042 C CA . GLU B 1 45 ? 11.862 14.682 -10.622 1.00 16.14 365 GLU B CA 1
ATOM 4043 C C . GLU B 1 45 ? 11.480 15.171 -12.006 1.00 14.58 365 GLU B C 1
ATOM 4044 O O . GLU B 1 45 ? 12.267 15.050 -12.960 1.00 15.45 365 GLU B O 1
ATOM 4050 N N . ARG B 1 46 ? 10.259 15.683 -12.112 1.00 14.81 366 ARG B N 1
ATOM 4051 C CA . ARG B 1 46 ? 9.648 16.002 -13.396 1.00 14.84 366 ARG B CA 1
ATOM 4052 C C . ARG B 1 46 ? 9.757 17.489 -13.690 1.00 17.90 366 ARG B C 1
ATOM 4053 O O . ARG B 1 46 ? 8.914 18.278 -13.267 1.00 15.78 366 ARG B O 1
ATOM 4061 N N . ARG B 1 47 ? 10.807 17.852 -14.416 1.00 16.81 367 ARG B N 1
ATOM 4062 C CA . ARG B 1 47 ? 11.187 19.258 -14.556 1.00 19.45 367 ARG B CA 1
ATOM 4063 C C . ARG B 1 47 ? 10.169 20.141 -15.282 1.00 18.08 367 ARG B C 1
ATOM 4064 O O . ARG B 1 47 ? 9.824 21.223 -14.791 1.00 22.01 367 ARG B O 1
ATOM 4072 N N . LEU B 1 48 ? 9.681 19.695 -16.436 1.00 18.90 368 LEU B N 1
ATOM 4073 C CA . LEU B 1 48 ? 8.915 20.572 -17.327 1.00 17.59 368 LEU B CA 1
ATOM 4074 C C . LEU B 1 48 ? 7.405 20.600 -17.114 1.00 20.64 368 LEU B C 1
ATOM 4075 O O . LEU B 1 48 ? 6.730 21.543 -17.529 1.00 21.71 368 LEU B O 1
ATOM 4080 N N . HIS B 1 49 ? 6.877 19.564 -16.478 1.00 17.34 369 HIS B N 1
ATOM 4081 C CA . HIS B 1 49 ? 5.441 19.393 -16.346 1.00 18.94 369 HIS B CA 1
ATOM 4082 C C . HIS B 1 49 ? 5.186 18.098 -15.585 1.00 16.07 369 HIS B C 1
ATOM 4083 O O . HIS B 1 49 ? 6.127 17.380 -15.260 1.00 17.99 369 HIS B O 1
ATOM 4090 N N . SER B 1 50 ? 3.920 17.810 -15.312 1.00 17.91 370 SER B N 1
ATOM 4091 C CA . SER B 1 50 ? 3.556 16.685 -14.455 1.00 18.27 370 SER B CA 1
ATOM 4092 C C . SER B 1 50 ? 3.308 15.365 -15.188 1.00 17.11 370 SER B C 1
ATOM 4093 O O . SER B 1 50 ? 3.023 14.350 -14.553 1.00 18.28 370 SER B O 1
ATOM 4096 N N . SER B 1 51 ? 3.404 15.372 -16.514 1.00 16.08 371 SER B N 1
ATOM 4097 C CA . SER B 1 51 ? 3.043 14.182 -17.283 1.00 16.90 371 SER B CA 1
ATOM 4098 C C . SER B 1 51 ? 4.132 13.112 -17.284 1.00 16.96 371 SER B C 1
ATOM 4099 O O . SER B 1 51 ? 5.277 13.385 -16.947 1.00 14.86 371 SER B O 1
ATOM 4102 N N . ASP B 1 52 ? 3.745 11.892 -17.662 1.00 15.39 372 ASP B N 1
ATOM 4103 C CA . ASP B 1 52 ? 4.635 10.728 -17.625 1.00 18.70 372 ASP B CA 1
ATOM 4104 C C . ASP B 1 52 ? 5.666 10.681 -18.756 1.00 18.62 372 ASP B C 1
ATOM 4105 O O . ASP B 1 52 ? 5.875 9.629 -19.376 1.00 16.26 372 ASP B O 1
ATOM 4110 N N . TRP B 1 53 ? 6.309 11.809 -19.026 1.00 12.80 373 TRP B N 1
ATOM 4111 C CA . TRP B 1 53 ? 7.324 11.901 -20.073 1.00 14.56 373 TRP B CA 1
ATOM 4112 C C . TRP B 1 53 ? 8.012 13.252 -19.920 1.00 15.24 373 TRP B C 1
ATOM 4113 O O . TRP B 1 53 ? 7.702 13.998 -18.993 1.00 16.26 373 TRP B O 1
ATOM 4124 N N . GLY B 1 54 ? 8.943 13.571 -20.813 1.00 15.64 374 GLY B N 1
ATOM 4125 C CA . GLY B 1 54 ? 9.709 14.797 -20.675 1.00 15.15 374 GLY B CA 1
ATOM 4126 C C . GLY B 1 54 ? 11.046 14.544 -20.015 1.00 15.83 374 GLY B C 1
ATOM 4127 O O . GLY B 1 54 ? 11.563 13.424 -20.038 1.00 16.35 374 GLY B O 1
ATOM 4128 N N . ASP B 1 55 ? 11.610 15.595 -19.432 1.00 15.50 375 ASP B N 1
ATOM 4129 C CA . ASP B 1 55 ? 12.875 15.514 -18.729 1.00 14.06 375 ASP B CA 1
ATOM 4130 C C . ASP B 1 55 ? 12.618 15.078 -17.291 1.00 16.87 375 ASP B C 1
ATOM 4131 O O . ASP B 1 55 ? 12.192 15.884 -16.456 1.00 16.22 375 ASP B O 1
ATOM 4136 N N . ILE B 1 56 ? 12.876 13.805 -17.007 1.00 14.17 376 ILE B N 1
ATOM 4137 C CA . ILE B 1 56 ? 12.618 13.239 -15.687 1.00 13.40 376 ILE B CA 1
ATOM 4138 C C . ILE B 1 56 ? 13.835 12.513 -15.149 1.00 16.05 376 ILE B C 1
ATOM 4139 O O . ILE B 1 56 ? 14.394 11.636 -15.818 1.00 16.48 376 ILE B O 1
ATOM 4144 N N . GLY B 1 57 ? 14.232 12.874 -13.933 1.00 14.23 377 GLY B N 1
ATOM 4145 C CA . GLY B 1 57 ? 15.323 12.212 -13.252 1.00 16.44 377 GLY B CA 1
ATOM 4146 C C . GLY B 1 57 ? 14.834 11.326 -12.119 1.00 11.17 377 GLY B C 1
ATOM 4147 O O . GLY B 1 57 ? 13.790 11.589 -11.515 1.00 15.50 377 GLY B O 1
ATOM 4148 N N . MET B 1 58 ? 15.586 10.272 -11.848 1.00 12.92 378 MET B N 1
ATOM 4149 C CA . MET B 1 58 ? 15.320 9.409 -10.705 1.00 15.15 378 MET B CA 1
ATOM 4150 C C . MET B 1 58 ? 16.149 9.973 -9.556 1.00 15.13 378 MET B C 1
ATOM 4151 O O . MET B 1 58 ? 17.373 10.011 -9.645 1.00 14.65 378 MET B O 1
ATOM 4156 N N . VAL B 1 59 ? 15.488 10.410 -8.486 1.00 14.52 379 VAL B N 1
ATOM 4157 C CA . VAL B 1 59 ? 16.191 11.058 -7.375 1.00 13.56 379 VAL B CA 1
ATOM 4158 C C . VAL B 1 59 ? 15.831 10.447 -6.031 1.00 15.06 379 VAL B C 1
ATOM 4159 O O . VAL B 1 59 ? 14.774 9.841 -5.885 1.00 15.46 379 VAL B O 1
ATOM 4163 N N . ILE B 1 60 ? 16.708 10.628 -5.048 1.00 15.11 380 ILE B N 1
ATOM 4164 C CA . ILE B 1 60 ? 16.415 10.216 -3.676 1.00 15.09 380 ILE B CA 1
ATOM 4165 C C . ILE B 1 60 ? 16.933 11.238 -2.681 1.00 20.02 380 ILE B C 1
ATOM 4166 O O . ILE B 1 60 ? 17.813 12.031 -3.001 1.00 17.94 380 ILE B O 1
ATOM 4171 N N . ARG B 1 61 ? 16.355 11.220 -1.483 1.00 15.54 381 ARG B N 1
ATOM 4172 C CA . ARG B 1 61 ? 16.893 11.960 -0.341 1.00 15.37 381 ARG B CA 1
ATOM 4173 C C . ARG B 1 61 ? 17.003 10.991 0.829 1.00 19.28 381 ARG B C 1
ATOM 4174 O O . ARG B 1 61 ? 16.260 10.008 0.901 1.00 18.98 381 ARG B O 1
ATOM 4182 N N . ARG B 1 62 ? 17.939 11.256 1.739 1.00 17.13 382 ARG B N 1
ATOM 4183 C CA . ARG B 1 62 ? 18.197 10.350 2.858 1.00 17.03 382 ARG B CA 1
ATOM 4184 C C . ARG B 1 62 ? 17.911 11.024 4.187 1.00 19.83 382 ARG B C 1
ATOM 4185 O O . ARG B 1 62 ? 18.216 12.199 4.374 1.00 22.93 382 ARG B O 1
ATOM 4193 N N . SER B 1 63 ? 17.324 10.271 5.109 1.00 18.00 383 SER B N 1
ATOM 4194 C CA . SER B 1 63 ? 17.178 10.739 6.485 1.00 21.59 383 SER B CA 1
ATOM 4195 C C . SER B 1 63 ? 17.829 9.751 7.435 1.00 21.36 383 SER B C 1
ATOM 4196 O O . SER B 1 63 ? 17.546 8.549 7.396 1.00 19.36 383 SER B O 1
ATOM 4199 N N . GLU B 1 64 ? 18.699 10.265 8.300 1.00 23.06 384 GLU B N 1
ATOM 4200 C CA . GLU B 1 64 ? 19.397 9.421 9.256 1.00 25.70 384 GLU B CA 1
ATOM 4201 C C . GLU B 1 64 ? 18.808 9.561 10.659 1.00 28.21 384 GLU B C 1
ATOM 4202 O O . GLU B 1 64 ? 19.326 8.985 11.618 1.00 30.25 384 GLU B O 1
ATOM 4208 N N . ASP B 1 65 ? 17.724 10.323 10.772 1.00 24.26 385 ASP B N 1
ATOM 4209 C CA . ASP B 1 65 ? 17.066 10.515 12.062 1.00 31.41 385 ASP B CA 1
ATOM 4210 C C . ASP B 1 65 ? 15.587 10.159 12.004 1.00 26.91 385 ASP B C 1
ATOM 4211 O O . ASP B 1 65 ? 14.749 10.816 12.622 1.00 31.27 385 ASP B O 1
ATOM 4216 N N . ASN B 1 66 ? 15.275 9.121 11.236 1.00 29.06 386 ASN B N 1
ATOM 4217 C CA . ASN B 1 66 ? 13.925 8.577 11.186 1.00 27.00 386 ASN B CA 1
ATOM 4218 C C . ASN B 1 66 ? 12.880 9.555 10.645 1.00 25.72 386 ASN B C 1
ATOM 4219 O O . ASN B 1 66 ? 11.718 9.513 11.045 1.00 30.32 386 ASN B O 1
ATOM 4224 N N . GLY B 1 67 ? 13.293 10.435 9.736 1.00 22.62 387 GLY B N 1
ATOM 4225 C CA . GLY B 1 67 ? 12.347 11.269 9.022 1.00 20.78 387 GLY B CA 1
ATOM 4226 C C . GLY B 1 67 ? 12.263 12.718 9.465 1.00 25.55 387 GLY B C 1
ATOM 4227 O O . GLY B 1 67 ? 11.545 13.517 8.859 1.00 26.15 387 GLY B O 1
ATOM 4228 N N . LYS B 1 68 ? 12.984 13.058 10.529 1.00 25.12 388 LYS B N 1
ATOM 4229 C CA . LYS B 1 68 ? 12.968 14.419 11.051 1.00 31.88 388 LYS B CA 1
ATOM 4230 C C . LYS B 1 68 ? 13.663 15.391 10.099 1.00 27.46 388 LYS B C 1
ATOM 4231 O O . LYS B 1 68 ? 13.118 16.443 9.762 1.00 29.01 388 LYS B O 1
ATOM 4237 N N . THR B 1 69 ? 14.865 15.030 9.665 1.00 27.17 389 THR B N 1
ATOM 4238 C CA . THR B 1 69 ? 15.621 15.869 8.742 1.00 29.54 389 THR B CA 1
ATOM 4239 C C . THR B 1 69 ? 16.060 15.068 7.521 1.00 24.20 389 THR B C 1
ATOM 4240 O O . THR B 1 69 ? 16.199 13.845 7.579 1.00 25.28 389 THR B O 1
ATOM 4244 N N . TRP B 1 70 ? 16.295 15.769 6.418 1.00 22.11 390 TRP B N 1
ATOM 4245 C CA . TRP B 1 70 ? 16.608 15.110 5.158 1.00 24.13 390 TRP B CA 1
ATOM 4246 C C . TRP B 1 70 ? 17.805 15.754 4.456 1.00 25.34 390 TRP B C 1
ATOM 4247 O O . TRP B 1 70 ? 17.955 16.979 4.468 1.00 28.47 390 TRP B O 1
ATOM 4258 N N . GLY B 1 71 ? 18.655 14.918 3.863 1.00 20.29 391 GLY B N 1
ATOM 4259 C CA . GLY B 1 71 ? 19.867 15.372 3.203 1.00 25.45 391 GLY B CA 1
ATOM 4260 C C . GLY B 1 71 ? 19.649 15.924 1.807 1.00 22.76 391 GLY B C 1
ATOM 4261 O O . GLY B 1 71 ? 18.526 16.234 1.421 1.00 22.54 391 GLY B O 1
ATOM 4262 N N . ASP B 1 72 ? 20.737 16.062 1.055 1.00 26.12 392 ASP B N 1
ATOM 4263 C CA . ASP B 1 72 ? 20.680 16.629 -0.290 1.00 24.07 392 ASP B CA 1
ATOM 4264 C C . ASP B 1 72 ? 19.990 15.672 -1.249 1.00 19.76 392 ASP B C 1
ATOM 4265 O O . ASP B 1 72 ? 20.067 14.456 -1.072 1.00 21.05 392 ASP B O 1
ATOM 4270 N N . ARG B 1 73 ? 19.321 16.225 -2.258 1.00 19.68 393 ARG B N 1
ATOM 4271 C CA . ARG B 1 73 ? 18.832 15.402 -3.362 1.00 19.55 393 ARG B CA 1
ATOM 4272 C C . ARG B 1 73 ? 20.014 14.718 -4.032 1.00 21.37 393 ARG B C 1
ATOM 4273 O O . ARG B 1 73 ? 21.035 15.350 -4.318 1.00 24.85 393 ARG B O 1
ATOM 4281 N N . VAL B 1 74 ? 19.874 13.421 -4.276 1.00 18.34 394 VAL B N 1
ATOM 4282 C CA . VAL B 1 74 ? 20.888 12.646 -4.972 1.00 17.55 394 VAL B CA 1
ATOM 4283 C C . VAL B 1 74 ? 20.234 12.108 -6.235 1.00 18.35 394 VAL B C 1
ATOM 4284 O O . VAL B 1 74 ? 19.254 11.370 -6.157 1.00 18.75 394 VAL B O 1
ATOM 4288 N N . THR B 1 75 ? 20.753 12.500 -7.397 1.00 16.64 395 THR B N 1
ATOM 4289 C CA . THR B 1 75 ? 20.199 12.023 -8.660 1.00 15.40 395 THR B CA 1
ATOM 4290 C C . THR B 1 75 ? 20.816 10.690 -9.023 1.00 16.34 395 THR B C 1
ATOM 4291 O O . THR B 1 75 ? 22.028 10.574 -9.154 1.00 19.32 395 THR B O 1
ATOM 4295 N N . ILE B 1 76 ? 19.975 9.672 -9.173 1.00 14.98 396 ILE B N 1
ATOM 4296 C CA . ILE B 1 76 ? 20.435 8.341 -9.534 1.00 12.49 396 ILE B CA 1
ATOM 4297 C C . ILE B 1 76 ? 20.718 8.288 -11.036 1.00 13.49 396 ILE B C 1
ATOM 4298 O O . ILE B 1 76 ? 21.771 7.825 -11.472 1.00 15.84 396 ILE B O 1
ATOM 4303 N N . THR B 1 77 ? 19.769 8.789 -11.817 1.00 14.28 397 THR B N 1
ATOM 4304 C CA . THR B 1 77 ? 19.886 8.786 -13.272 1.00 15.19 397 THR B CA 1
ATOM 4305 C C . THR B 1 77 ? 19.096 9.942 -13.842 1.00 12.93 397 THR B C 1
ATOM 4306 O O . THR B 1 77 ? 17.960 10.178 -13.458 1.00 13.92 397 THR B O 1
ATOM 4310 N N . ASN B 1 78 ? 19.694 10.668 -14.776 1.00 13.88 398 ASN B N 1
ATOM 4311 C CA . ASN B 1 78 ? 18.951 11.644 -15.538 1.00 12.97 398 ASN B CA 1
ATOM 4312 C C . ASN B 1 78 ? 19.566 11.758 -16.917 1.00 15.71 398 ASN B C 1
ATOM 4313 O O . ASN B 1 78 ? 20.638 12.339 -17.084 1.00 15.28 398 ASN B O 1
ATOM 4318 N N . LEU B 1 79 ? 18.891 11.169 -17.899 1.00 13.44 399 LEU B N 1
ATOM 4319 C CA . LEU B 1 79 ? 19.377 11.157 -19.272 1.00 13.45 399 LEU B CA 1
ATOM 4320 C C . LEU B 1 79 ? 19.263 12.549 -19.871 1.00 15.58 399 LEU B C 1
ATOM 4321 O O . LEU B 1 79 ? 18.290 13.253 -19.624 1.00 16.05 399 LEU B O 1
ATOM 4326 N N . ARG B 1 80 ? 20.248 12.944 -20.670 1.00 14.12 400 ARG B N 1
ATOM 4327 C CA . ARG B 1 80 ? 20.227 14.284 -21.238 1.00 16.59 400 ARG B CA 1
ATOM 4328 C C . ARG B 1 80 ? 19.126 14.441 -22.283 1.00 14.59 400 ARG B C 1
ATOM 4329 O O . ARG B 1 80 ? 18.739 13.479 -22.958 1.00 13.71 400 ARG B O 1
ATOM 4337 N N . ASP B 1 81 ? 18.593 15.651 -22.397 1.00 13.82 401 ASP B N 1
ATOM 4338 C CA . ASP B 1 81 ? 17.533 15.907 -23.356 1.00 15.06 401 ASP B CA 1
ATOM 4339 C C . ASP B 1 81 ? 18.099 15.975 -24.765 1.00 17.21 401 ASP B C 1
ATOM 4340 O O . ASP B 1 81 ? 19.307 16.154 -24.958 1.00 16.90 401 ASP B O 1
ATOM 4345 N N . ASN B 1 82 ? 17.224 15.810 -25.747 1.00 13.99 402 ASN B N 1
ATOM 4346 C CA . ASN B 1 82 ? 17.591 16.055 -27.137 1.00 14.57 402 ASN B CA 1
ATOM 4347 C C . ASN B 1 82 ? 17.538 17.551 -27.395 1.00 16.66 402 ASN B C 1
ATOM 4348 O O . ASN B 1 82 ? 16.455 18.133 -27.422 1.00 16.21 402 ASN B O 1
ATOM 4353 N N . PRO B 1 83 ? 18.709 18.179 -27.578 1.00 14.38 403 PRO B N 1
ATOM 4354 C CA . PRO B 1 83 ? 18.737 19.643 -27.700 1.00 18.66 403 PRO B CA 1
ATOM 4355 C C . PRO B 1 83 ? 18.073 20.161 -28.979 1.00 20.14 403 PRO B C 1
ATOM 4356 O O . PRO B 1 83 ? 17.790 21.356 -29.082 1.00 22.22 403 PRO B O 1
ATOM 4360 N N . LYS B 1 84 ? 17.820 19.268 -29.933 1.00 17.32 404 LYS B N 1
ATOM 4361 C CA . LYS B 1 84 ? 17.217 19.646 -31.207 1.00 17.46 404 LYS B CA 1
ATOM 4362 C C . LYS B 1 84 ? 15.737 19.287 -31.308 1.00 19.83 404 LYS B C 1
ATOM 4363 O O . LYS B 1 84 ? 15.110 19.542 -32.334 1.00 23.03 404 LYS B O 1
ATOM 4369 N N . ALA B 1 85 ? 15.177 18.677 -30.266 1.00 18.13 405 ALA B N 1
ATOM 4370 C CA . ALA B 1 85 ? 13.764 18.318 -30.286 1.00 17.04 405 ALA B CA 1
ATOM 4371 C C . ALA B 1 85 ? 12.900 19.565 -30.493 1.00 20.57 405 ALA B C 1
ATOM 4372 O O . ALA B 1 85 ? 13.168 20.610 -29.909 1.00 20.69 405 ALA B O 1
ATOM 4374 N N . SER B 1 86 ? 11.872 19.457 -31.327 1.00 23.45 406 SER B N 1
ATOM 4375 C CA . SER B 1 86 ? 11.036 20.616 -31.625 1.00 24.70 406 SER B CA 1
ATOM 4376 C C . SER B 1 86 ? 10.091 20.936 -30.469 1.00 26.04 406 SER B C 1
ATOM 4377 O O . SER B 1 86 ? 9.687 22.085 -30.286 1.00 25.98 406 SER B O 1
ATOM 4380 N N . ASP B 1 87 ? 9.754 19.913 -29.685 1.00 22.90 407 ASP B N 1
ATOM 4381 C CA . ASP B 1 87 ? 8.886 20.077 -28.522 1.00 21.85 407 ASP B CA 1
ATOM 4382 C C . ASP B 1 87 ? 9.597 19.554 -27.282 1.00 22.62 407 ASP B C 1
ATOM 4383 O O . ASP B 1 87 ? 9.628 18.351 -27.049 1.00 18.20 407 ASP B O 1
ATOM 4388 N N . PRO B 1 88 ? 10.162 20.460 -26.472 1.00 19.50 408 PRO B N 1
ATOM 4389 C CA . PRO B 1 88 ? 10.927 20.041 -25.293 1.00 21.29 408 PRO B CA 1
ATOM 4390 C C . PRO B 1 88 ? 10.092 19.217 -24.313 1.00 18.03 408 PRO B C 1
ATOM 4391 O O . PRO B 1 88 ? 10.643 18.384 -23.590 1.00 18.28 408 PRO B O 1
ATOM 4395 N N . SER B 1 89 ? 8.779 19.430 -24.299 1.00 19.03 409 SER B N 1
ATOM 4396 C CA . SER B 1 89 ? 7.917 18.726 -23.352 1.00 18.94 409 SER B CA 1
ATOM 4397 C C . SER B 1 89 ? 7.947 17.209 -23.574 1.00 17.71 409 SER B C 1
ATOM 4398 O O . SER B 1 89 ? 7.681 16.439 -22.654 1.00 17.00 409 SER B O 1
ATOM 4401 N N . ILE B 1 90 ? 8.272 16.792 -24.797 1.00 16.98 410 ILE B N 1
ATOM 4402 C CA . ILE B 1 90 ? 8.421 15.371 -25.118 1.00 17.20 410 ILE B CA 1
ATOM 4403 C C . ILE B 1 90 ? 9.788 15.108 -25.745 1.00 15.72 410 ILE B C 1
ATOM 4404 O O . ILE B 1 90 ? 9.982 14.122 -26.471 1.00 14.91 410 ILE B O 1
ATOM 4409 N N . GLY B 1 91 ? 10.732 15.998 -25.458 1.00 16.07 411 GLY B N 1
ATOM 4410 C CA . GLY B 1 91 ? 12.003 16.012 -26.157 1.00 13.87 411 GLY B CA 1
ATOM 4411 C C . GLY B 1 91 ? 13.180 15.354 -25.464 1.00 14.36 411 GLY B C 1
ATOM 4412 O O . GLY B 1 91 ? 14.323 15.609 -25.821 1.00 14.31 411 GLY B O 1
ATOM 4413 N N . SER B 1 92 ? 12.918 14.495 -24.487 1.00 13.37 412 SER B N 1
ATOM 4414 C CA . SER B 1 92 ? 14.006 13.808 -23.788 1.00 13.22 412 SER B CA 1
ATOM 4415 C C . SER B 1 92 ? 13.751 12.310 -23.660 1.00 11.22 412 SER B C 1
ATOM 4416 O O . SER B 1 92 ? 12.611 11.896 -23.453 1.00 13.03 412 SER B O 1
ATOM 4419 N N . PRO B 1 93 ? 14.820 11.500 -23.763 1.00 13.22 413 PRO B N 1
ATOM 4420 C CA . PRO B 1 93 ? 14.715 10.117 -23.278 1.00 11.43 413 PRO B CA 1
ATOM 4421 C C . PRO B 1 93 ? 14.190 10.181 -21.851 1.00 13.14 413 PRO B C 1
ATOM 4422 O O . PRO B 1 93 ? 14.470 11.162 -21.159 1.00 14.15 413 PRO B O 1
ATOM 4426 N N . VAL B 1 94 ? 13.453 9.159 -21.421 1.00 11.66 414 VAL B N 1
ATOM 4427 C CA . VAL B 1 94 ? 12.627 9.222 -20.221 1.00 13.05 414 VAL B CA 1
ATOM 4428 C C . VAL B 1 94 ? 12.955 8.099 -19.237 1.00 13.88 414 VAL B C 1
ATOM 4429 O O . VAL B 1 94 ? 13.059 6.938 -19.637 1.00 11.92 414 VAL B O 1
ATOM 4433 N N . ASN B 1 95 ? 13.124 8.437 -17.959 1.00 10.75 415 ASN B N 1
ATOM 4434 C CA . ASN B 1 95 ? 13.000 7.437 -16.899 1.00 10.94 415 ASN B CA 1
ATOM 4435 C C . ASN B 1 95 ? 11.818 7.826 -16.035 1.00 11.92 415 ASN B C 1
ATOM 4436 O O . ASN B 1 95 ? 11.609 9.002 -15.763 1.00 11.79 415 ASN B O 1
ATOM 4441 N N . ILE B 1 96 ? 11.038 6.840 -15.608 1.00 10.19 416 ILE B N 1
ATOM 4442 C CA . ILE B 1 96 ? 9.888 7.095 -14.742 1.00 11.71 416 ILE B CA 1
ATOM 4443 C C . ILE B 1 96 ? 9.593 5.860 -13.912 1.00 11.32 416 ILE B C 1
ATOM 4444 O O . ILE B 1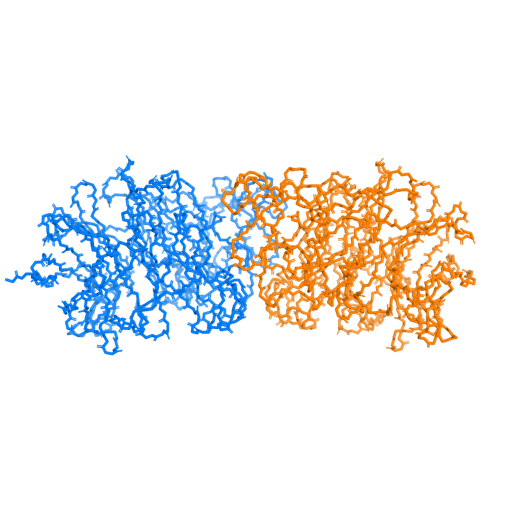 96 ? 9.817 4.733 -14.375 1.00 11.25 416 ILE B O 1
ATOM 4449 N N . ASP B 1 97 ? 9.090 6.096 -12.697 1.00 10.50 417 ASP B N 1
ATOM 4450 C CA . ASP B 1 97 ? 8.531 5.063 -11.810 1.00 10.73 417 ASP B CA 1
ATOM 4451 C C . ASP B 1 97 ? 9.592 4.146 -11.236 1.00 11.30 417 ASP B C 1
ATOM 4452 O O . ASP B 1 97 ? 10.057 3.236 -11.926 1.00 10.63 417 ASP B O 1
ATOM 4457 N N . MET B 1 98 ? 9.967 4.336 -9.971 1.00 10.92 418 MET B N 1
ATOM 4458 C CA . MET B 1 98 ? 10.913 3.408 -9.370 1.00 10.76 418 MET B CA 1
ATOM 4459 C C . MET B 1 98 ? 10.318 2.491 -8.305 1.00 10.06 418 MET B C 1
ATOM 4460 O O . MET B 1 98 ? 9.319 2.815 -7.652 1.00 12.77 418 MET B O 1
ATOM 4465 N N . VAL B 1 99 ? 10.975 1.351 -8.144 1.00 10.02 419 VAL B N 1
ATOM 4466 C CA . VAL B 1 99 ? 10.781 0.477 -7.002 1.00 9.28 419 VAL B CA 1
ATOM 4467 C C . VAL B 1 99 ? 12.101 0.421 -6.250 1.00 11.79 419 VAL B C 1
ATOM 4468 O O . VAL B 1 99 ? 13.156 0.211 -6.854 1.00 11.96 419 VAL B O 1
ATOM 4472 N N . LEU B 1 100 ? 12.047 0.622 -4.934 1.00 10.37 420 LEU B N 1
ATOM 4473 C CA . LEU B 1 100 ? 13.221 0.458 -4.075 1.00 10.87 420 LEU B CA 1
ATOM 4474 C C . LEU B 1 100 ? 13.145 -0.842 -3.298 1.00 11.02 420 LEU B C 1
ATOM 4475 O O . LEU B 1 100 ? 12.058 -1.293 -2.940 1.00 11.93 420 LEU B O 1
ATOM 4480 N N . VAL B 1 101 ? 14.298 -1.444 -3.031 1.00 11.30 421 VAL B N 1
ATOM 4481 C CA . VAL B 1 101 ? 14.364 -2.598 -2.141 1.00 10.95 421 VAL B CA 1
ATOM 4482 C C . VAL B 1 101 ? 15.805 -2.817 -1.719 1.00 16.46 421 VAL B C 1
ATOM 4483 O O . VAL B 1 101 ? 16.730 -2.498 -2.470 1.00 14.05 421 VAL B O 1
ATOM 4487 N N . GLN B 1 102 ? 16.011 -3.330 -0.507 1.00 14.10 422 GLN B N 1
ATOM 4488 C CA . GLN B 1 102 ? 17.348 -3.705 -0.072 1.00 14.43 422 GLN B CA 1
ATOM 4489 C C . GLN B 1 102 ? 17.474 -5.212 0.151 1.00 17.21 422 GLN B C 1
ATOM 4490 O O . GLN B 1 102 ? 16.567 -5.843 0.701 1.00 17.71 422 GLN B O 1
ATOM 4496 N N . ASP B 1 103 ? 18.595 -5.787 -0.273 1.00 15.75 423 ASP B N 1
ATOM 4497 C CA . ASP B 1 103 ? 18.917 -7.174 0.033 1.00 17.57 423 ASP B CA 1
ATOM 4498 C C . ASP B 1 103 ? 19.439 -7.196 1.462 1.00 18.06 423 ASP B C 1
ATOM 4499 O O . ASP B 1 103 ? 20.395 -6.490 1.777 1.00 18.56 423 ASP B O 1
ATOM 4504 N N . PRO B 1 104 ? 18.806 -7.991 2.344 1.00 19.89 424 PRO B N 1
ATOM 4505 C CA . PRO B 1 104 ? 19.184 -7.906 3.762 1.00 19.62 424 PRO B CA 1
ATOM 4506 C C . PRO B 1 104 ? 20.530 -8.547 4.051 1.00 22.69 424 PRO B C 1
ATOM 4507 O O . PRO B 1 104 ? 21.125 -8.287 5.102 1.00 25.16 424 PRO B O 1
ATOM 4511 N N . GLU B 1 105 ? 20.996 -9.380 3.128 1.00 22.08 425 GLU B N 1
ATOM 4512 C CA . GLU B 1 105 ? 22.242 -10.111 3.298 1.00 23.90 425 GLU B CA 1
ATOM 4513 C C . GLU B 1 105 ? 23.426 -9.297 2.791 1.00 27.08 425 GLU B C 1
ATOM 4514 O O . GLU B 1 105 ? 24.382 -9.048 3.529 1.00 26.66 425 GLU B O 1
ATOM 4520 N N . THR B 1 106 ? 23.349 -8.864 1.536 1.00 21.25 426 THR B N 1
ATOM 4521 C CA . THR B 1 106 ? 24.443 -8.121 0.918 1.00 23.03 426 THR B CA 1
ATOM 4522 C C . THR B 1 106 ? 24.373 -6.637 1.237 1.00 19.43 426 THR B C 1
ATOM 4523 O O . THR B 1 106 ? 25.360 -5.914 1.083 1.00 21.50 426 THR B O 1
ATOM 4527 N N . LYS B 1 107 ? 23.200 -6.186 1.670 1.00 17.08 427 LYS B N 1
ATOM 4528 C CA . LYS B 1 107 ? 22.967 -4.785 2.008 1.00 18.22 427 LYS B CA 1
ATOM 4529 C C . LYS B 1 107 ? 22.847 -3.886 0.770 1.00 16.98 427 LYS B C 1
ATOM 4530 O O . LYS B 1 107 ? 22.657 -2.673 0.891 1.00 16.00 427 LYS B O 1
ATOM 4536 N N . ARG B 1 108 ? 22.950 -4.489 -0.409 1.00 16.43 428 ARG B N 1
ATOM 4537 C CA . ARG B 1 108 ? 22.797 -3.734 -1.651 1.00 17.46 428 ARG B CA 1
ATOM 4538 C C . ARG B 1 108 ? 21.385 -3.175 -1.770 1.00 17.33 428 ARG B C 1
ATOM 4539 O O . ARG B 1 108 ? 20.409 -3.899 -1.569 1.00 17.25 428 ARG B O 1
ATOM 4547 N N . ILE B 1 109 ? 21.288 -1.891 -2.097 1.00 15.18 429 ILE B N 1
ATOM 4548 C CA . ILE B 1 109 ? 20.002 -1.242 -2.317 1.00 12.55 429 ILE B CA 1
ATOM 4549 C C . ILE B 1 109 ? 19.771 -1.104 -3.827 1.00 15.12 429 ILE B C 1
ATOM 4550 O O . ILE B 1 109 ? 20.659 -0.650 -4.557 1.00 14.02 429 ILE B O 1
ATOM 4555 N N . PHE B 1 110 ? 18.590 -1.511 -4.286 1.00 12.28 430 PHE B N 1
ATOM 4556 C CA . PHE B 1 110 ? 18.236 -1.433 -5.702 1.00 12.95 430 PHE B CA 1
ATOM 4557 C C . PHE B 1 110 ? 17.159 -0.401 -5.966 1.00 12.83 430 PHE B C 1
ATOM 4558 O O . PHE B 1 110 ? 16.208 -0.249 -5.193 1.00 12.62 430 PHE B O 1
ATOM 4566 N N . SER B 1 111 ? 17.326 0.317 -7.075 1.00 12.41 431 SER B N 1
ATOM 4567 C CA . SER B 1 111 ? 16.273 1.146 -7.637 1.00 11.38 431 SER B CA 1
ATOM 4568 C C . SER B 1 111 ? 16.047 0.640 -9.053 1.00 10.99 431 SER B C 1
ATOM 4569 O O . SER B 1 111 ? 16.965 0.640 -9.876 1.00 11.89 431 SER B O 1
ATOM 4572 N N . ILE B 1 112 ? 14.827 0.181 -9.308 1.00 12.69 432 ILE B N 1
ATOM 4573 C CA . ILE B 1 112 ? 14.440 -0.367 -10.601 1.00 8.10 432 ILE B CA 1
ATOM 4574 C C . ILE B 1 112 ? 13.330 0.495 -11.186 1.00 9.66 432 ILE B C 1
ATOM 4575 O O . ILE B 1 112 ? 12.368 0.841 -10.504 1.00 10.47 432 ILE B O 1
ATOM 4580 N N . TYR B 1 113 ? 13.479 0.879 -12.446 1.00 10.35 433 TYR B N 1
ATOM 4581 C CA . TYR B 1 113 ? 12.602 1.902 -13.005 1.00 9.83 433 TYR B CA 1
ATOM 4582 C C . TYR B 1 113 ? 12.459 1.762 -14.520 1.00 9.38 433 TYR B C 1
ATOM 4583 O O . TYR B 1 113 ? 13.221 1.043 -15.161 1.00 10.01 433 TYR B O 1
ATOM 4592 N N . ASP B 1 114 ? 11.474 2.447 -15.088 1.00 9.87 434 ASP B N 1
ATOM 4593 C CA . ASP B 1 114 ? 11.206 2.335 -16.513 1.00 9.13 434 ASP B CA 1
ATOM 4594 C C . ASP B 1 114 ? 12.148 3.236 -17.302 1.00 10.81 434 ASP B C 1
ATOM 4595 O O . ASP B 1 114 ? 12.628 4.258 -16.798 1.00 10.48 434 ASP B O 1
ATOM 4600 N N . MET B 1 115 ? 12.381 2.861 -18.550 1.00 8.62 435 MET B N 1
ATOM 4601 C CA . MET B 1 115 ? 13.062 3.749 -19.492 1.00 8.42 435 MET B CA 1
ATOM 4602 C C . MET B 1 115 ? 12.365 3.700 -20.851 1.00 10.15 435 MET B C 1
ATOM 4603 O O . MET B 1 115 ? 11.966 2.630 -21.322 1.00 8.57 435 MET B O 1
ATOM 4608 N N . PHE B 1 116 ? 12.214 4.867 -21.473 1.00 10.87 436 PHE B N 1
ATOM 4609 C CA . PHE B 1 116 ? 11.794 4.961 -22.872 1.00 11.06 436 PHE B CA 1
ATOM 4610 C C . PHE B 1 116 ? 12.750 5.898 -23.596 1.00 11.51 436 PHE B C 1
ATOM 4611 O O . PHE B 1 116 ? 13.248 6.859 -23.007 1.00 10.83 436 PHE B O 1
ATOM 4619 N N . PRO B 1 117 ? 12.992 5.651 -24.885 1.00 10.49 437 PRO B N 1
ATOM 4620 C CA . PRO B 1 117 ? 13.705 6.666 -25.671 1.00 10.16 437 PRO B CA 1
ATOM 4621 C C . PRO B 1 117 ? 12.862 7.929 -25.858 1.00 11.70 437 PRO B C 1
ATOM 4622 O O . PRO B 1 117 ? 11.689 7.957 -25.498 1.00 12.17 437 PRO B O 1
ATOM 4626 N N . GLU B 1 118 ? 13.466 8.962 -26.439 1.00 10.37 438 GLU B N 1
ATOM 4627 C CA . GLU B 1 118 ? 12.801 10.246 -26.615 1.00 12.70 438 GLU B CA 1
ATOM 4628 C C . GLU B 1 118 ? 11.408 10.089 -27.191 1.00 12.21 438 GLU B C 1
ATOM 4629 O O . GLU B 1 118 ? 11.204 9.404 -28.194 1.00 12.16 438 GLU B O 1
ATOM 4635 N N . GLY B 1 119 ? 10.451 10.752 -26.565 1.00 12.29 439 GLY B N 1
ATOM 4636 C CA . GLY B 1 119 ? 9.095 10.761 -27.062 1.00 13.83 439 GLY B CA 1
ATOM 4637 C C . GLY B 1 119 ? 8.141 10.973 -25.912 1.00 12.34 439 GLY B C 1
ATOM 4638 O O . GLY B 1 119 ? 8.539 11.367 -24.807 1.00 13.50 439 GLY B O 1
ATOM 4639 N N . LYS B 1 120 ? 6.878 10.675 -26.169 1.00 15.50 440 LYS B N 1
ATOM 4640 C CA . LYS B 1 120 ? 5.830 10.879 -25.191 1.00 13.27 440 LYS B CA 1
ATOM 4641 C C . LYS B 1 120 ? 5.721 9.665 -24.289 1.00 12.76 440 LYS B C 1
ATOM 4642 O O . LYS B 1 120 ? 4.643 9.103 -24.116 1.00 15.22 440 LYS B O 1
ATOM 4648 N N . GLY B 1 121 ? 6.853 9.270 -23.708 1.00 14.41 441 GLY B N 1
ATOM 4649 C CA . GLY B 1 121 ? 6.905 8.131 -22.811 1.00 14.17 441 GLY B CA 1
ATOM 4650 C C . GLY B 1 121 ? 6.361 6.877 -23.461 1.00 13.94 441 GLY B C 1
ATOM 4651 O O . GLY B 1 121 ? 6.752 6.526 -24.578 1.00 13.91 441 GLY B O 1
ATOM 4652 N N . ILE B 1 122 ? 5.450 6.209 -22.763 1.00 13.78 442 ILE B N 1
ATOM 4653 C CA . ILE B 1 122 ? 4.827 4.993 -23.277 1.00 14.84 442 ILE B CA 1
ATOM 4654 C C . ILE B 1 122 ? 4.142 5.243 -24.621 1.00 15.62 442 ILE B C 1
ATOM 4655 O O . ILE B 1 122 ? 4.049 4.348 -25.462 1.00 14.62 442 ILE B O 1
ATOM 4660 N N . PHE B 1 123 ? 3.676 6.466 -24.841 1.00 13.73 443 PHE B N 1
ATOM 4661 C CA . PHE B 1 123 ? 2.951 6.774 -26.064 1.00 13.75 443 PHE B CA 1
ATOM 4662 C C . PHE B 1 123 ? 3.890 6.986 -27.244 1.00 14.94 443 PHE B C 1
ATOM 4663 O O . PHE B 1 123 ? 3.441 7.118 -28.384 1.00 17.51 443 PHE B O 1
ATOM 4671 N N . GLY B 1 124 ? 5.190 7.001 -26.962 1.00 13.34 444 GLY B N 1
ATOM 4672 C CA . GLY B 1 124 ? 6.202 7.106 -27.997 1.00 14.89 444 GLY B CA 1
ATOM 4673 C C . GLY B 1 124 ? 6.634 5.750 -28.530 1.00 12.74 444 GLY B C 1
ATOM 4674 O O . GLY B 1 124 ? 7.447 5.690 -29.457 1.00 13.73 444 GLY B O 1
ATOM 4675 N N . MET B 1 125 ? 6.111 4.667 -27.945 1.00 12.06 445 MET B N 1
ATOM 4676 C CA . MET B 1 125 ? 6.434 3.313 -28.428 1.00 12.03 445 MET B CA 1
ATOM 4677 C C . MET B 1 125 ? 5.978 3.135 -29.875 1.00 13.05 445 MET B C 1
ATOM 4678 O O . MET B 1 125 ? 4.934 3.649 -30.271 1.00 16.15 445 MET B O 1
ATOM 4683 N N . SER B 1 126 ? 6.769 2.413 -30.666 1.00 10.64 446 SER B N 1
ATOM 4684 C CA . SER B 1 126 ? 6.422 2.220 -32.075 1.00 14.51 446 SER B CA 1
ATOM 4685 C C . SER B 1 126 ? 5.077 1.495 -32.215 1.00 13.68 446 SER B C 1
ATOM 4686 O O . SER B 1 126 ? 4.717 0.670 -31.381 1.00 15.51 446 SER B O 1
ATOM 4689 N N . SER B 1 127 ? 4.322 1.826 -33.262 1.00 15.51 447 SER B N 1
ATOM 4690 C CA . SER B 1 127 ? 3.019 1.197 -33.459 1.00 17.54 447 SER B CA 1
ATOM 4691 C C . SER B 1 127 ? 3.158 -0.253 -33.906 1.00 15.19 447 SER B C 1
ATOM 4692 O O . SER B 1 127 ? 2.295 -1.084 -33.635 1.00 18.45 447 SER B O 1
ATOM 4695 N N . GLN B 1 128 ? 4.253 -0.554 -34.594 1.00 12.38 448 GLN B N 1
ATOM 4696 C CA . GLN B 1 128 ? 4.563 -1.931 -34.950 1.00 12.58 448 GLN B CA 1
ATOM 4697 C C . GLN B 1 128 ? 5.823 -2.347 -34.216 1.00 14.29 448 GLN B C 1
ATOM 4698 O O . GLN B 1 128 ? 6.660 -1.501 -33.895 1.00 13.77 448 GLN B O 1
ATOM 4704 N N . LYS B 1 129 ? 5.973 -3.641 -33.953 1.00 13.44 449 LYS B N 1
ATOM 4705 C CA . LYS B 1 129 ? 7.117 -4.105 -33.171 1.00 11.55 449 LYS B CA 1
ATOM 4706 C C . LYS B 1 129 ? 8.459 -3.718 -33.778 1.00 13.06 449 LYS B C 1
ATOM 4707 O O . LYS B 1 129 ? 8.696 -3.903 -34.967 1.00 12.38 449 LYS B O 1
ATOM 4713 N N . GLU B 1 130 ? 9.330 -3.170 -32.933 1.00 10.32 450 GLU B N 1
ATOM 4714 C CA . GLU B 1 130 ? 10.733 -3.011 -33.267 1.00 11.58 450 GLU B CA 1
ATOM 4715 C C . GLU B 1 130 ? 11.534 -3.894 -32.326 1.00 11.86 450 GLU B C 1
ATOM 4716 O O . GLU B 1 130 ? 11.574 -3.649 -31.123 1.00 12.02 450 GLU B O 1
ATOM 4722 N N . GLU B 1 131 ? 12.167 -4.925 -32.872 1.00 10.64 451 GLU B N 1
ATOM 4723 C CA . GLU B 1 131 ? 13.025 -5.787 -32.069 1.00 10.38 451 GLU B CA 1
ATOM 4724 C C . GLU B 1 131 ? 14.091 -4.966 -31.350 1.00 10.04 451 GLU B C 1
ATOM 4725 O O . GLU B 1 131 ? 14.761 -4.148 -31.967 1.00 10.43 451 GLU B O 1
ATOM 4731 N N . ALA B 1 132 ? 14.261 -5.189 -30.050 1.00 9.21 452 ALA B N 1
ATOM 4732 C CA . ALA B 1 132 ? 15.185 -4.359 -29.274 1.00 8.30 452 ALA B CA 1
ATOM 4733 C C . ALA B 1 132 ? 16.525 -5.037 -29.006 1.00 10.76 452 ALA B C 1
ATOM 4734 O O . ALA B 1 132 ? 17.526 -4.358 -28.786 1.00 9.95 452 ALA B O 1
ATOM 4736 N N . TYR B 1 133 ? 16.541 -6.368 -29.030 1.00 10.42 453 TYR B N 1
ATOM 4737 C CA . TYR B 1 133 ? 17.750 -7.140 -28.745 1.00 11.92 453 TYR B CA 1
ATOM 4738 C C . TYR B 1 133 ? 17.907 -8.281 -29.735 1.00 13.14 453 TYR B C 1
ATOM 4739 O O . TYR B 1 133 ? 16.932 -8.745 -30.323 1.00 15.12 453 TYR B O 1
ATOM 4748 N N . LYS B 1 134 ? 19.148 -8.726 -29.898 1.00 14.08 454 LYS B N 1
ATOM 4749 C CA . LYS B 1 134 ? 19.465 -9.856 -30.753 1.00 20.69 454 LYS B CA 1
ATOM 4750 C C . LYS B 1 134 ? 20.491 -10.725 -30.046 1.00 19.07 454 LYS B C 1
ATOM 4751 O O . LYS B 1 134 ? 21.428 -10.215 -29.430 1.00 18.60 454 LYS B O 1
ATOM 4757 N N . LYS B 1 135 ? 20.301 -12.039 -30.117 1.00 20.50 455 LYS B N 1
ATOM 4758 C CA . LYS B 1 135 ? 21.270 -12.970 -29.561 1.00 19.92 455 LYS B CA 1
ATOM 4759 C C . LYS B 1 135 ? 22.196 -13.454 -30.671 1.00 24.67 455 LYS B C 1
ATOM 4760 O O . LYS B 1 135 ? 21.740 -13.975 -31.692 1.00 25.78 455 LYS B O 1
ATOM 4766 N N . ILE B 1 136 ? 23.492 -13.251 -30.480 1.00 23.81 456 ILE B N 1
ATOM 4767 C CA . ILE B 1 136 ? 24.477 -13.665 -31.471 1.00 28.32 456 ILE B CA 1
ATOM 4768 C C . ILE B 1 136 ? 25.488 -14.573 -30.798 1.00 31.39 456 ILE B C 1
ATOM 4769 O O . ILE B 1 136 ? 26.201 -14.157 -29.883 1.00 29.91 456 ILE B O 1
ATOM 4774 N N . ASP B 1 137 ? 25.538 -15.816 -31.267 1.00 37.29 457 ASP B N 1
ATOM 4775 C CA . ASP B 1 137 ? 26.218 -16.883 -30.551 1.00 41.07 457 ASP B CA 1
ATOM 4776 C C . ASP B 1 137 ? 25.524 -17.082 -29.209 1.00 39.58 457 ASP B C 1
ATOM 4777 O O . ASP B 1 137 ? 24.359 -17.487 -29.162 1.00 44.96 457 ASP B O 1
ATOM 4782 N N . GLY B 1 138 ? 26.219 -16.784 -28.120 1.00 39.97 458 GLY B N 1
ATOM 4783 C CA . GLY B 1 138 ? 25.627 -16.954 -26.806 1.00 38.33 458 GLY B CA 1
ATOM 4784 C C . GLY B 1 138 ? 25.248 -15.657 -26.118 1.00 34.12 458 GLY B C 1
ATOM 4785 O O . GLY B 1 138 ? 24.746 -15.669 -24.994 1.00 35.97 458 GLY B O 1
ATOM 4786 N N . LYS B 1 139 ? 25.467 -14.537 -26.796 1.00 33.03 459 LYS B N 1
ATOM 4787 C CA . LYS B 1 139 ? 25.356 -13.234 -26.150 1.00 31.37 459 LYS B CA 1
ATOM 4788 C C . LYS B 1 139 ? 24.199 -12.401 -26.692 1.00 23.14 459 LYS B C 1
ATOM 4789 O O . LYS B 1 139 ? 23.912 -12.425 -27.884 1.00 24.30 459 LYS B O 1
ATOM 4795 N N . THR B 1 140 ? 23.536 -11.676 -25.798 1.00 22.87 460 THR B N 1
ATOM 4796 C CA . THR B 1 140 ? 22.451 -10.783 -26.183 1.00 19.53 460 THR B CA 1
ATOM 4797 C C . THR B 1 140 ? 22.984 -9.361 -26.285 1.00 17.23 460 THR B C 1
ATOM 4798 O O . THR B 1 140 ? 23.624 -8.861 -25.360 1.00 19.96 460 THR B O 1
ATOM 4802 N N . TYR B 1 141 ? 22.727 -8.720 -27.420 1.00 14.91 461 TYR B N 1
ATOM 4803 C CA . TYR B 1 141 ? 23.164 -7.349 -27.642 1.00 14.93 461 TYR B CA 1
ATOM 4804 C C . TYR B 1 141 ? 21.964 -6.475 -27.942 1.00 12.34 461 TYR B C 1
ATOM 4805 O O . TYR B 1 141 ? 21.013 -6.925 -28.579 1.00 13.32 461 TYR B O 1
ATOM 4814 N N . GLN B 1 142 ? 22.007 -5.226 -27.488 1.00 12.89 462 GLN B N 1
ATOM 4815 C CA . GLN B 1 142 ? 20.988 -4.274 -27.908 1.00 12.41 462 GLN B CA 1
ATOM 4816 C C . GLN B 1 142 ? 21.182 -3.884 -29.371 1.00 13.08 462 GLN B C 1
ATOM 4817 O O . GLN B 1 142 ? 22.318 -3.743 -29.859 1.00 13.48 462 GLN B O 1
ATOM 4823 N N . ILE B 1 143 ? 20.059 -3.728 -30.061 1.00 11.10 463 ILE B N 1
ATOM 4824 C CA . ILE B 1 143 ? 20.030 -3.379 -31.473 1.00 9.59 463 ILE B CA 1
ATOM 4825 C C . ILE B 1 143 ? 20.038 -1.871 -31.683 1.00 11.27 463 ILE B C 1
ATOM 4826 O O . ILE B 1 143 ? 19.462 -1.115 -30.896 1.00 10.61 463 ILE B O 1
ATOM 4831 N N . LEU B 1 144 ? 20.717 -1.429 -32.739 1.00 11.05 464 LEU B N 1
ATOM 4832 C CA . LEU B 1 144 ? 20.549 -0.070 -33.248 1.00 10.97 464 LEU B CA 1
ATOM 4833 C C . LEU B 1 144 ? 20.017 -0.119 -34.663 1.00 10.10 464 LEU B C 1
ATOM 4834 O O . LEU B 1 144 ? 20.422 -0.984 -35.465 1.00 11.33 464 LEU B O 1
ATOM 4839 N N . TYR B 1 145 ? 19.136 0.823 -34.969 1.00 11.18 465 TYR B N 1
ATOM 4840 C CA . TYR B 1 145 ? 18.644 0.999 -36.321 1.00 11.81 465 TYR B CA 1
ATOM 4841 C C . TYR B 1 145 ? 19.276 2.250 -36.912 1.00 10.99 465 TYR B C 1
ATOM 4842 O O . TYR B 1 145 ? 19.338 3.306 -36.257 1.00 12.24 465 TYR B O 1
ATOM 4851 N N . ARG B 1 146 ? 19.771 2.110 -38.135 1.00 12.17 466 ARG B N 1
ATOM 4852 C CA . ARG B 1 146 ? 20.460 3.184 -38.825 1.00 14.85 466 ARG B CA 1
ATOM 4853 C C . ARG B 1 146 ? 19.535 3.834 -39.841 1.00 14.32 466 ARG B C 1
ATOM 4854 O O . ARG B 1 146 ? 18.836 3.145 -40.584 1.00 16.20 466 ARG B O 1
ATOM 4862 N N . GLU B 1 147 ? 19.549 5.161 -39.900 1.00 15.58 467 GLU B N 1
ATOM 4863 C CA . GLU B 1 147 ? 18.721 5.870 -40.856 1.00 17.17 467 GLU B CA 1
ATOM 4864 C C . GLU B 1 147 ? 18.911 5.298 -42.259 1.00 18.57 467 GLU B C 1
ATOM 4865 O O . GLU B 1 147 ? 20.039 5.176 -42.744 1.00 19.31 467 GLU B O 1
ATOM 4871 N N . GLY B 1 148 ? 17.803 4.927 -42.887 1.00 16.95 468 GLY B N 1
ATOM 4872 C CA . GLY B 1 148 ? 17.821 4.445 -44.256 1.00 18.35 468 GLY B CA 1
ATOM 4873 C C . GLY B 1 148 ? 18.172 2.979 -44.458 1.00 23.03 468 GLY B C 1
ATOM 4874 O O . GLY B 1 148 ? 18.187 2.506 -45.594 1.00 22.98 468 GLY B O 1
ATOM 4875 N N . GLU B 1 149 ? 18.455 2.254 -43.379 1.00 20.51 469 GLU B N 1
ATOM 4876 C CA . GLU B 1 149 ? 18.839 0.849 -43.501 1.00 17.58 469 GLU B CA 1
ATOM 4877 C C . GLU B 1 149 ? 17.907 -0.058 -42.701 1.00 18.30 469 GLU B C 1
ATOM 4878 O O . GLU B 1 149 ? 17.427 0.309 -41.634 1.00 16.24 469 GLU B O 1
ATOM 4884 N N . LYS B 1 150 ? 17.628 -1.233 -43.248 1.00 17.86 470 LYS B N 1
ATOM 4885 C CA . LYS B 1 150 ? 16.694 -2.157 -42.621 1.00 17.84 470 LYS B CA 1
ATOM 4886 C C . LYS B 1 150 ? 17.347 -3.018 -41.541 1.00 16.09 470 LYS B C 1
ATOM 4887 O O . LYS B 1 150 ? 16.689 -3.433 -40.577 1.00 18.45 470 LYS B O 1
ATOM 4893 N N . GLY B 1 151 ? 18.638 -3.285 -41.704 1.00 17.62 471 GLY B N 1
ATOM 4894 C CA . GLY B 1 151 ? 19.326 -4.277 -40.893 1.00 16.54 471 GLY B CA 1
ATOM 4895 C C . GLY B 1 151 ? 19.521 -3.882 -39.443 1.00 17.70 471 GLY B C 1
ATOM 4896 O O . GLY B 1 151 ? 19.438 -2.706 -39.098 1.00 18.24 471 GLY B O 1
ATOM 4897 N N . ALA B 1 152 ? 19.782 -4.871 -38.595 1.00 15.01 472 ALA B N 1
ATOM 4898 C CA . ALA B 1 152 ? 19.997 -4.622 -37.177 1.00 14.63 472 ALA B CA 1
ATOM 4899 C C . ALA B 1 152 ? 21.484 -4.512 -36.832 1.00 16.51 472 ALA B C 1
ATOM 4900 O O . ALA B 1 152 ? 22.211 -5.513 -36.835 1.00 16.86 472 ALA B O 1
ATOM 4902 N N . TYR B 1 153 ? 21.946 -3.290 -36.557 1.00 12.42 473 TYR B N 1
ATOM 4903 C CA . TYR B 1 153 ? 23.273 -3.120 -35.991 1.00 12.49 473 TYR B CA 1
ATOM 4904 C C . TYR B 1 153 ? 23.205 -3.568 -34.535 1.00 12.76 473 TYR B C 1
ATOM 4905 O O . TYR B 1 153 ? 22.120 -3.619 -33.938 1.00 13.14 473 TYR B O 1
ATOM 4914 N N . THR B 1 154 ? 24.354 -3.872 -33.944 1.00 12.18 474 THR B N 1
ATOM 4915 C CA . THR B 1 154 ? 24.390 -4.266 -32.534 1.00 13.98 474 THR B CA 1
ATOM 4916 C C . THR B 1 154 ? 25.423 -3.478 -31.745 1.00 14.45 474 THR B C 1
ATOM 4917 O O . THR B 1 154 ? 26.440 -3.031 -32.290 1.00 14.38 474 THR B O 1
ATOM 4921 N N . ILE B 1 155 ? 25.143 -3.300 -30.460 1.00 13.09 475 ILE B N 1
ATOM 4922 C CA . ILE B 1 155 ? 26.075 -2.671 -29.548 1.00 12.66 475 ILE B CA 1
ATOM 4923 C C . ILE B 1 155 ? 26.796 -3.777 -28.799 1.00 16.31 475 ILE B C 1
ATOM 4924 O O . ILE B 1 155 ? 26.187 -4.540 -28.039 1.00 15.95 475 ILE B O 1
ATOM 4929 N N . ARG B 1 156 ? 28.103 -3.878 -29.015 1.00 17.64 476 ARG B N 1
ATOM 4930 C CA . ARG B 1 156 ? 28.853 -4.962 -28.403 1.00 17.17 476 ARG B CA 1
ATOM 4931 C C . ARG B 1 156 ? 29.914 -4.460 -27.426 1.00 16.43 476 ARG B C 1
ATOM 4932 O O . ARG B 1 156 ? 29.759 -3.409 -26.812 1.00 19.88 476 ARG B O 1
ATOM 4940 N N . GLU B 1 157 ? 30.976 -5.242 -27.268 1.00 22.77 477 GLU B N 1
ATOM 4941 C CA . GLU B 1 157 ? 32.084 -4.918 -26.376 1.00 22.55 477 GLU B CA 1
ATOM 4942 C C . GLU B 1 157 ? 32.489 -3.441 -26.399 1.00 18.79 477 GLU B C 1
ATOM 4943 O O . GLU B 1 157 ? 32.708 -2.872 -27.465 1.00 21.44 477 GLU B O 1
ATOM 4949 N N . ASN B 1 158 ? 32.582 -2.833 -25.217 1.00 22.55 478 ASN B N 1
ATOM 4950 C CA . ASN B 1 158 ? 33.044 -1.453 -25.077 1.00 22.03 478 ASN B CA 1
ATOM 4951 C C . ASN B 1 158 ? 32.142 -0.441 -25.775 1.00 20.96 478 ASN B C 1
ATOM 4952 O O . ASN B 1 158 ? 32.539 0.706 -25.999 1.00 20.38 478 ASN B O 1
ATOM 4957 N N . GLY B 1 159 ? 30.932 -0.872 -26.119 1.00 18.71 479 GLY B N 1
ATOM 4958 C CA . GLY B 1 159 ? 29.989 -0.023 -26.825 1.00 16.29 479 GLY B CA 1
ATOM 4959 C C . GLY B 1 159 ? 30.235 0.038 -28.321 1.00 15.34 479 GLY B C 1
ATOM 4960 O O . GLY B 1 159 ? 29.564 0.776 -29.028 1.00 15.72 479 GLY B O 1
ATOM 4961 N N . THR B 1 160 ? 31.190 -0.747 -28.807 1.00 18.88 480 THR B N 1
ATOM 4962 C CA . THR B 1 160 ? 31.498 -0.760 -30.227 1.00 16.70 480 THR B CA 1
ATOM 4963 C C . THR B 1 160 ? 30.296 -1.203 -31.044 1.00 14.83 480 THR B C 1
ATOM 4964 O O . THR B 1 160 ? 29.706 -2.254 -30.783 1.00 15.14 480 THR B O 1
ATOM 4968 N N . VAL B 1 161 ? 29.947 -0.402 -32.042 1.00 14.89 481 VAL B N 1
ATOM 4969 C CA . VAL B 1 161 ? 28.809 -0.702 -32.902 1.00 13.13 481 VAL B CA 1
ATOM 4970 C C . VAL B 1 161 ? 29.207 -1.632 -34.051 1.00 17.65 481 VAL B C 1
ATOM 4971 O O . VAL B 1 161 ? 30.161 -1.359 -34.793 1.00 17.46 481 VAL B O 1
ATOM 4975 N N . TYR B 1 162 ? 28.482 -2.741 -34.184 1.00 15.76 482 TYR B N 1
ATOM 4976 C CA . TYR B 1 162 ? 28.742 -3.720 -35.238 1.00 15.86 482 TYR B CA 1
ATOM 4977 C C . TYR B 1 162 ? 27.664 -3.669 -36.316 1.00 16.25 482 TYR B C 1
ATOM 4978 O O . TYR B 1 162 ? 26.476 -3.447 -36.032 1.00 14.73 482 TYR B O 1
ATOM 4987 N N . THR B 1 163 ? 28.084 -3.874 -37.563 1.00 17.90 483 THR B N 1
ATOM 4988 C CA . THR B 1 163 ? 27.160 -3.902 -38.687 1.00 16.84 483 THR B CA 1
ATOM 4989 C C . THR B 1 163 ? 26.242 -5.120 -38.588 1.00 16.33 483 THR B C 1
ATOM 4990 O O . THR B 1 163 ? 26.517 -6.053 -37.832 1.00 17.68 483 THR B O 1
ATOM 4994 N N . PRO B 1 164 ? 25.142 -5.110 -39.352 1.00 14.71 484 PRO B N 1
ATOM 4995 C CA . PRO B 1 164 ? 24.254 -6.278 -39.364 1.00 16.29 484 PRO B CA 1
ATOM 4996 C C . PRO B 1 164 ? 24.990 -7.568 -39.735 1.00 20.79 484 PRO B C 1
ATOM 4997 O O . PRO B 1 164 ? 24.594 -8.639 -39.284 1.00 22.68 484 PRO B O 1
ATOM 5001 N N . ASP B 1 165 ? 26.059 -7.457 -40.519 1.00 22.77 485 ASP B N 1
ATOM 5002 C CA . ASP B 1 165 ? 26.842 -8.621 -40.936 1.00 25.52 485 ASP B CA 1
ATOM 5003 C C . ASP B 1 165 ? 27.926 -9.028 -39.937 1.00 23.94 485 ASP B C 1
ATOM 5004 O O . ASP B 1 165 ? 28.623 -10.028 -40.137 1.00 25.91 485 ASP B O 1
ATOM 5009 N N . GLY B 1 166 ? 28.081 -8.255 -38.868 1.00 18.30 486 GLY B N 1
ATOM 5010 C CA . GLY B 1 166 ? 28.994 -8.617 -37.796 1.00 21.52 486 GLY B CA 1
ATOM 5011 C C . GLY B 1 166 ? 30.389 -8.020 -37.875 1.00 18.98 486 GLY B C 1
ATOM 5012 O O . GLY B 1 166 ? 31.335 -8.554 -37.300 1.00 24.84 486 GLY B O 1
ATOM 5013 N N . LYS B 1 167 ? 30.522 -6.910 -38.587 1.00 21.91 487 LYS B N 1
ATOM 5014 C CA . LYS B 1 167 ? 31.808 -6.228 -38.667 1.00 20.04 487 LYS B CA 1
ATOM 5015 C C . LYS B 1 167 ? 31.836 -5.007 -37.755 1.00 21.10 487 LYS B C 1
ATOM 5016 O O . LYS B 1 167 ? 30.881 -4.230 -37.719 1.00 19.39 487 LYS B O 1
ATOM 5022 N N . ALA B 1 168 ? 32.931 -4.843 -37.021 1.00 20.41 488 ALA B N 1
ATOM 5023 C CA . ALA B 1 168 ? 33.106 -3.669 -36.170 1.00 19.39 488 ALA B CA 1
ATOM 5024 C C . ALA B 1 168 ? 33.133 -2.396 -37.002 1.00 22.03 488 ALA B C 1
ATOM 5025 O O . ALA B 1 168 ? 33.720 -2.363 -38.083 1.00 23.68 488 ALA B O 1
ATOM 5027 N N . THR B 1 169 ? 32.494 -1.347 -36.498 1.00 17.97 489 THR B N 1
ATOM 5028 C CA . THR B 1 169 ? 32.527 -0.051 -37.160 1.00 19.61 489 THR B CA 1
ATOM 5029 C C . THR B 1 169 ? 33.325 0.920 -36.319 1.00 15.88 489 THR B C 1
ATOM 5030 O O . THR B 1 169 ? 33.846 0.567 -35.265 1.00 18.51 489 THR B O 1
ATOM 5034 N N . ASP B 1 170 ? 33.383 2.161 -36.788 1.00 17.79 490 ASP B N 1
ATOM 5035 C CA . ASP B 1 170 ? 34.070 3.239 -36.102 1.00 19.26 490 ASP B CA 1
ATOM 5036 C C . ASP B 1 170 ? 33.147 3.943 -35.108 1.00 18.20 490 ASP B C 1
ATOM 5037 O O . ASP B 1 170 ? 33.554 4.892 -34.442 1.00 17.70 490 ASP B O 1
ATOM 5042 N N . TYR B 1 171 ? 31.899 3.488 -35.016 1.00 14.65 491 TYR B N 1
ATOM 5043 C CA . TYR B 1 171 ? 30.939 4.107 -34.104 1.00 15.59 491 TYR B CA 1
ATOM 5044 C C . TYR B 1 171 ? 30.987 3.435 -32.739 1.00 15.53 491 TYR B C 1
ATOM 5045 O O . TYR B 1 171 ? 31.286 2.251 -32.638 1.00 15.05 491 TYR B O 1
ATOM 5054 N N . ARG B 1 172 ? 30.708 4.198 -31.686 1.00 15.11 492 ARG B N 1
ATOM 5055 C CA . ARG B 1 172 ? 30.769 3.667 -30.331 1.00 14.15 492 ARG B CA 1
ATOM 5056 C C . ARG B 1 172 ? 29.675 4.308 -29.485 1.00 15.52 492 ARG B C 1
ATOM 5057 O O . ARG B 1 172 ? 29.387 5.491 -29.631 1.00 14.75 492 ARG B O 1
ATOM 5065 N N . VAL B 1 173 ? 29.055 3.517 -28.615 1.00 13.53 493 VAL B N 1
ATOM 5066 C CA . VAL B 1 173 ? 28.070 4.026 -27.660 1.00 13.13 493 VAL B CA 1
ATOM 5067 C C . VAL B 1 173 ? 28.678 4.151 -26.267 1.00 12.11 493 VAL B C 1
ATOM 5068 O O . VAL B 1 173 ? 29.447 3.286 -25.845 1.00 13.59 493 VAL B O 1
ATOM 5072 N N . VAL B 1 174 ? 28.339 5.219 -25.552 1.00 13.50 494 VAL B N 1
ATOM 5073 C CA . VAL B 1 174 ? 28.729 5.313 -24.148 1.00 12.54 494 VAL B CA 1
ATOM 5074 C C . VAL B 1 174 ? 27.875 4.327 -23.356 1.00 13.59 494 VAL B C 1
ATOM 5075 O O . VAL B 1 174 ? 26.730 4.612 -23.014 1.00 14.64 494 VAL B O 1
ATOM 5079 N N . VAL B 1 175 ? 28.436 3.151 -23.111 1.00 12.12 495 VAL B N 1
ATOM 5080 C CA . VAL B 1 175 ? 27.767 2.138 -22.303 1.00 12.35 495 VAL B CA 1
ATOM 5081 C C . VAL B 1 175 ? 28.273 2.171 -20.857 1.00 17.44 495 VAL B C 1
ATOM 5082 O O . VAL B 1 175 ? 27.710 1.521 -19.984 1.00 17.72 495 VAL B O 1
ATOM 5086 N N . ASP B 1 176 ? 29.325 2.948 -20.610 1.00 16.08 496 ASP B N 1
ATOM 5087 C CA . ASP B 1 176 ? 29.851 3.140 -19.260 1.00 17.40 496 ASP B CA 1
ATOM 5088 C C . ASP B 1 176 ? 29.919 4.626 -18.953 1.00 17.89 496 ASP B C 1
ATOM 5089 O O . ASP B 1 176 ? 30.998 5.231 -18.953 1.00 16.94 496 ASP B O 1
ATOM 5094 N N . PRO B 1 177 ? 28.749 5.233 -18.717 1.00 16.14 497 PRO B N 1
ATOM 5095 C CA . PRO B 1 177 ? 28.629 6.681 -18.542 1.00 15.32 497 PRO B CA 1
ATOM 5096 C C . PRO B 1 177 ? 29.390 7.144 -17.303 1.00 17.89 497 PRO B C 1
ATOM 5097 O O . PRO B 1 177 ? 29.449 6.406 -16.320 1.00 17.54 497 PRO B O 1
ATOM 5101 N N . VAL B 1 178 ? 29.943 8.353 -17.354 1.00 20.14 498 VAL B N 1
ATOM 5102 C CA . VAL B 1 178 ? 30.802 8.859 -16.280 1.00 18.19 498 VAL B CA 1
ATOM 5103 C C . VAL B 1 178 ? 30.377 10.226 -15.749 1.00 23.27 498 VAL B C 1
ATOM 5104 O O . VAL B 1 178 ? 30.850 10.666 -14.700 1.00 24.18 498 VAL B O 1
ATOM 5108 N N . LYS B 1 179 ? 29.491 10.899 -16.469 1.00 16.97 499 LYS B N 1
ATOM 5109 C CA . LYS B 1 179 ? 29.058 12.233 -16.082 1.00 18.53 499 LYS B CA 1
ATOM 5110 C C . LYS B 1 179 ? 28.058 12.180 -14.929 1.00 19.34 499 LYS B C 1
ATOM 5111 O O . LYS B 1 179 ? 27.487 11.126 -14.644 1.00 18.94 499 LYS B O 1
ATOM 5117 N N . PRO B 1 180 ? 27.863 13.316 -14.239 1.00 20.43 500 PRO B N 1
ATOM 5118 C CA . PRO B 1 180 ? 26.872 13.346 -13.158 1.00 16.87 500 PRO B CA 1
ATOM 5119 C C . PRO B 1 180 ? 25.497 12.896 -13.647 1.00 16.46 500 PRO B C 1
ATOM 5120 O O . PRO B 1 180 ? 25.085 13.267 -14.746 1.00 16.86 500 PRO B O 1
ATOM 5124 N N . ALA B 1 181 ? 24.803 12.105 -12.832 1.00 17.68 501 ALA B N 1
ATOM 5125 C CA . ALA B 1 181 ? 23.505 11.543 -13.201 1.00 17.30 501 ALA B CA 1
ATOM 5126 C C . ALA B 1 181 ? 23.573 10.623 -14.414 1.00 16.02 501 ALA B C 1
ATOM 5127 O O . ALA B 1 181 ? 22.531 10.253 -14.960 1.00 14.61 501 ALA B O 1
ATOM 5129 N N . TYR B 1 182 ? 24.789 10.269 -14.825 1.00 14.21 502 TYR B N 1
ATOM 5130 C CA . TYR B 1 182 ? 25.010 9.406 -15.983 1.00 14.31 502 TYR B CA 1
ATOM 5131 C C . TYR B 1 182 ? 24.328 9.947 -17.246 1.00 15.55 502 TYR B C 1
ATOM 5132 O O . TYR B 1 182 ? 23.844 9.184 -18.085 1.00 12.73 502 TYR B O 1
ATOM 5141 N N . SER B 1 183 ? 24.336 11.270 -17.383 1.00 15.47 503 SER B N 1
ATOM 5142 C CA . SER B 1 183 ? 23.630 11.973 -18.455 1.00 12.93 503 SER B CA 1
ATOM 5143 C C . SER B 1 183 ? 24.234 11.716 -19.835 1.00 14.37 503 SER B C 1
ATOM 5144 O O . SER B 1 183 ? 23.638 12.070 -20.856 1.00 14.92 503 SER B O 1
ATOM 5147 N N . ASP B 1 184 ? 25.410 11.102 -19.848 1.00 13.20 504 ASP B N 1
ATOM 5148 C CA . ASP B 1 184 ? 26.090 10.741 -21.086 1.00 14.41 504 ASP B CA 1
ATOM 5149 C C . ASP B 1 184 ? 25.716 9.351 -21.598 1.00 14.33 504 ASP B C 1
ATOM 5150 O O . ASP B 1 184 ? 26.159 8.943 -22.667 1.00 13.22 504 ASP B O 1
ATOM 5155 N N . LYS B 1 185 ? 24.916 8.609 -20.837 1.00 12.97 505 LYS B N 1
ATOM 5156 C CA . LYS B 1 185 ? 24.561 7.272 -21.280 1.00 11.81 505 LYS B CA 1
ATOM 5157 C C . LYS B 1 185 ? 23.856 7.312 -22.641 1.00 9.33 505 LYS B C 1
ATOM 5158 O O . LYS B 1 185 ? 22.940 8.100 -22.861 1.00 11.11 505 LYS B O 1
ATOM 5164 N N . GLY B 1 186 ? 24.303 6.452 -23.551 1.00 10.46 506 GLY B N 1
ATOM 5165 C CA . GLY B 1 186 ? 23.719 6.366 -24.877 1.00 11.90 506 GLY B CA 1
ATOM 5166 C C . GLY B 1 186 ? 24.365 7.296 -25.899 1.00 11.73 506 GLY B C 1
ATOM 5167 O O . GLY B 1 186 ? 23.991 7.274 -27.075 1.00 10.77 506 GLY B O 1
ATOM 5168 N N . ASP B 1 187 ? 25.305 8.132 -25.453 1.00 11.15 507 ASP B N 1
ATOM 5169 C CA . ASP B 1 187 ? 25.991 9.051 -26.367 1.00 11.52 507 ASP B CA 1
ATOM 5170 C C . ASP B 1 187 ? 26.640 8.258 -27.494 1.00 11.81 507 ASP B C 1
ATOM 5171 O O . ASP B 1 187 ? 27.241 7.209 -27.261 1.00 12.65 507 ASP B O 1
ATOM 5176 N N . LEU B 1 188 ? 26.511 8.773 -28.715 1.00 12.09 508 LEU B N 1
ATOM 5177 C CA . LEU B 1 188 ? 26.972 8.069 -29.904 1.00 12.87 508 LEU B CA 1
ATOM 5178 C C . LEU B 1 188 ? 28.158 8.821 -30.500 1.00 11.96 508 LEU B C 1
ATOM 5179 O O . LEU B 1 188 ? 28.034 9.986 -30.882 1.00 13.57 508 LEU B O 1
ATOM 5184 N N . TYR B 1 189 ? 29.303 8.150 -30.540 1.00 13.21 509 TYR B N 1
ATOM 5185 C CA . TYR B 1 189 ? 30.531 8.724 -31.080 1.00 12.90 509 TYR B CA 1
ATOM 5186 C C . TYR B 1 189 ? 30.897 8.095 -32.406 1.00 15.72 509 TYR B C 1
ATOM 5187 O O . TYR B 1 189 ? 30.587 6.933 -32.662 1.00 15.73 509 TYR B O 1
ATOM 5196 N N . LYS B 1 190 ? 31.555 8.876 -33.257 1.00 17.05 510 LYS B N 1
ATOM 5197 C CA . LYS B 1 190 ? 32.288 8.309 -34.378 1.00 15.78 510 LYS B CA 1
ATOM 5198 C C . LYS B 1 190 ? 33.747 8.652 -34.139 1.00 18.39 510 LYS B C 1
ATOM 5199 O O . LYS B 1 190 ? 34.118 9.827 -34.116 1.00 17.45 510 LYS B O 1
ATOM 5205 N N . GLY B 1 191 ? 34.573 7.634 -33.936 1.00 21.53 511 GLY B N 1
ATOM 5206 C CA . GLY B 1 191 ? 35.922 7.883 -33.471 1.00 24.03 511 GLY B CA 1
ATOM 5207 C C . GLY B 1 191 ? 35.842 8.680 -32.183 1.00 27.51 511 GLY B C 1
ATOM 5208 O O . GLY B 1 191 ? 35.203 8.253 -31.221 1.00 25.13 511 GLY B O 1
ATOM 5209 N N . ASN B 1 192 ? 36.464 9.856 -32.165 1.00 24.80 512 ASN B N 1
ATOM 5210 C CA . ASN B 1 192 ? 36.503 10.670 -30.959 1.00 27.22 512 ASN B CA 1
ATOM 5211 C C . ASN B 1 192 ? 35.487 11.812 -30.990 1.00 22.00 512 ASN B C 1
ATOM 5212 O O . ASN B 1 192 ? 35.452 12.657 -30.095 1.00 22.86 512 ASN B O 1
ATOM 5217 N N . GLN B 1 193 ? 34.646 11.814 -32.018 1.00 17.66 513 GLN B N 1
ATOM 5218 C CA . GLN B 1 193 ? 33.664 12.878 -32.186 1.00 17.56 513 GLN B CA 1
ATOM 5219 C C . GLN B 1 193 ? 32.281 12.483 -31.652 1.00 16.82 513 GLN B C 1
ATOM 5220 O O . GLN B 1 193 ? 31.686 11.520 -32.129 1.00 14.38 513 GLN B O 1
ATOM 5226 N N . LEU B 1 194 ? 31.777 13.227 -30.671 1.00 15.82 514 LEU B N 1
ATOM 5227 C CA . LEU B 1 194 ? 30.390 13.062 -30.225 1.00 14.58 514 LEU B CA 1
ATOM 5228 C C . LEU B 1 194 ? 29.435 13.505 -31.335 1.00 16.08 514 LEU B C 1
ATOM 5229 O O . LEU B 1 194 ? 29.461 14.671 -31.759 1.00 18.39 514 LEU B O 1
ATOM 5234 N N . LEU B 1 195 ? 28.589 12.589 -31.802 1.00 13.85 515 LEU B N 1
ATOM 5235 C CA . LEU B 1 195 ? 27.622 12.906 -32.855 1.00 13.97 515 LEU B CA 1
ATOM 5236 C C . LEU B 1 195 ? 26.176 13.072 -32.383 1.00 15.63 515 LEU B C 1
ATOM 5237 O O . LEU B 1 195 ? 25.407 13.811 -32.987 1.00 17.34 515 LEU B O 1
ATOM 5242 N N . GLY B 1 196 ? 25.786 12.348 -31.341 1.00 13.57 516 GLY B N 1
ATOM 5243 C CA . GLY B 1 196 ? 24.411 12.403 -30.879 1.00 12.86 516 GLY B CA 1
ATOM 5244 C C . GLY B 1 196 ? 24.162 11.390 -29.775 1.00 11.20 516 GLY B C 1
ATOM 5245 O O . GLY B 1 196 ? 25.025 11.152 -28.933 1.00 12.09 516 GLY B O 1
ATOM 5246 N N . ASN B 1 197 ? 22.974 10.795 -29.774 1.00 11.18 517 ASN B N 1
ATOM 5247 C CA . ASN B 1 197 ? 22.636 9.840 -28.725 1.00 10.91 517 ASN B CA 1
ATOM 5248 C C . ASN B 1 197 ? 21.654 8.819 -29.276 1.00 10.48 517 ASN B C 1
ATOM 5249 O O . ASN B 1 197 ? 20.712 9.184 -29.987 1.00 9.77 517 ASN B O 1
ATOM 5254 N N . ILE B 1 198 ? 21.872 7.548 -28.941 1.00 9.94 518 ILE B N 1
ATOM 5255 C CA . ILE B 1 198 ? 21.036 6.462 -29.453 1.00 11.13 518 ILE B CA 1
ATOM 5256 C C . ILE B 1 198 ? 19.610 6.497 -28.908 1.00 8.67 518 ILE B C 1
ATOM 5257 O O . ILE B 1 198 ? 18.737 5.827 -29.447 1.00 9.66 518 ILE B O 1
ATOM 5262 N N . TYR B 1 199 ? 19.373 7.280 -27.857 1.00 9.74 519 TYR B N 1
ATOM 5263 C CA . TYR B 1 199 ? 18.026 7.407 -27.293 1.00 10.59 519 TYR B CA 1
ATOM 5264 C C . TYR B 1 199 ? 17.236 8.549 -27.931 1.00 10.98 519 TYR B C 1
ATOM 5265 O O . TYR B 1 199 ? 16.046 8.726 -27.655 1.00 11.32 519 TYR B O 1
ATOM 5274 N N . PHE B 1 200 ? 17.896 9.321 -28.792 1.00 10.34 520 PHE B N 1
ATOM 5275 C CA . PHE B 1 200 ? 17.204 10.388 -29.511 1.00 11.62 520 PHE B CA 1
ATOM 5276 C C . PHE B 1 200 ? 16.419 9.800 -30.688 1.00 12.07 520 PHE B C 1
ATOM 5277 O O . PHE B 1 200 ? 16.916 8.924 -31.387 1.00 11.57 520 PHE B O 1
ATOM 5285 N N . THR B 1 201 ? 15.205 10.293 -30.907 1.00 12.03 521 THR B N 1
ATOM 5286 C CA . THR B 1 201 ? 14.334 9.745 -31.942 1.00 12.88 521 THR B CA 1
ATOM 5287 C C . THR B 1 201 ? 13.834 10.787 -32.952 1.00 15.32 521 THR B C 1
ATOM 5288 O O . THR B 1 201 ? 13.145 10.436 -33.909 1.00 18.99 521 THR B O 1
ATOM 5292 N N . THR B 1 202 ? 14.154 12.058 -32.733 1.00 12.79 522 THR B N 1
ATOM 5293 C CA . THR B 1 202 ? 13.776 13.115 -33.682 1.00 14.96 522 THR B CA 1
ATOM 5294 C C . THR B 1 202 ? 14.943 14.056 -33.950 1.00 16.81 522 THR B C 1
ATOM 5295 O O . THR B 1 202 ? 15.844 14.196 -33.123 1.00 15.04 522 THR B O 1
ATOM 5299 N N . ASN B 1 203 ? 14.924 14.702 -35.117 1.00 18.06 523 ASN B N 1
ATOM 5300 C CA . ASN B 1 203 ? 15.946 15.688 -35.459 1.00 15.69 523 ASN B CA 1
ATOM 5301 C C . ASN B 1 203 ? 17.338 15.206 -35.060 1.00 15.76 523 ASN B C 1
ATOM 5302 O O . ASN B 1 203 ? 18.139 15.944 -34.479 1.00 15.13 523 ASN B O 1
ATOM 5307 N N . LYS B 1 204 ? 17.615 13.952 -35.394 1.00 13.95 524 LYS B N 1
ATOM 5308 C CA . LYS B 1 204 ? 18.838 13.276 -34.957 1.00 15.51 524 LYS B CA 1
ATOM 5309 C C . LYS B 1 204 ? 20.087 13.826 -35.638 1.00 15.07 524 LYS B C 1
ATOM 5310 O O . LYS B 1 204 ? 20.053 14.209 -36.809 1.00 17.77 524 LYS B O 1
ATOM 5316 N N . THR B 1 205 ? 21.190 13.859 -34.898 1.00 14.06 525 THR B N 1
ATOM 5317 C CA . THR B 1 205 ? 22.473 14.290 -35.437 1.00 14.70 525 THR B CA 1
ATOM 5318 C C . THR B 1 205 ? 23.441 13.125 -35.647 1.00 16.52 525 THR B C 1
ATOM 5319 O O . THR B 1 205 ? 24.513 13.305 -36.217 1.00 18.84 525 THR B O 1
ATOM 5323 N N . SER B 1 206 ? 23.066 11.935 -35.177 1.00 14.38 526 SER B N 1
ATOM 5324 C CA . SER B 1 206 ? 23.838 10.715 -35.416 1.00 13.84 526 SER B CA 1
ATOM 5325 C C . SER B 1 206 ? 22.970 9.721 -36.196 1.00 11.78 526 SER B C 1
ATOM 5326 O O . SER B 1 206 ? 21.759 9.902 -36.273 1.00 11.92 526 SER B O 1
ATOM 5329 N N . PRO B 1 207 ? 23.588 8.674 -36.776 1.00 12.47 527 PRO B N 1
ATOM 5330 C CA . PRO B 1 207 ? 22.834 7.731 -37.619 1.00 12.53 527 PRO B CA 1
ATOM 5331 C C . PRO B 1 207 ? 21.987 6.687 -36.883 1.00 13.78 527 PRO B C 1
ATOM 5332 O O . PRO B 1 207 ? 21.187 6.034 -37.556 1.00 12.64 527 PRO B O 1
ATOM 5336 N N . PHE B 1 208 ? 22.144 6.530 -35.569 1.00 12.07 528 PHE B N 1
ATOM 5337 C CA . PHE B 1 208 ? 21.628 5.339 -34.890 1.00 9.55 528 PHE B CA 1
ATOM 5338 C C . PHE B 1 208 ? 20.643 5.622 -33.764 1.00 11.42 528 PHE B C 1
ATOM 5339 O O . PHE B 1 208 ? 20.841 6.540 -32.974 1.00 11.01 528 PHE B O 1
ATOM 5347 N N . ARG B 1 209 ? 19.595 4.803 -33.671 1.00 12.21 529 ARG B N 1
ATOM 5348 C CA . ARG B 1 209 ? 18.716 4.832 -32.505 1.00 10.46 529 ARG B CA 1
ATOM 5349 C C . ARG B 1 209 ? 18.377 3.423 -32.046 1.00 10.76 529 ARG B C 1
ATOM 5350 O O . ARG B 1 209 ? 18.446 2.471 -32.819 1.00 12.09 529 ARG B O 1
ATOM 5358 N N . ILE B 1 210 ? 17.989 3.303 -30.783 1.00 9.57 530 ILE B N 1
ATOM 5359 C CA . ILE B 1 210 ? 17.451 2.041 -30.290 1.00 9.53 530 ILE B CA 1
ATOM 5360 C C . ILE B 1 210 ? 16.008 1.823 -30.750 1.00 9.70 530 ILE B C 1
ATOM 5361 O O . ILE B 1 210 ? 15.373 2.716 -31.318 1.00 9.89 530 ILE B O 1
ATOM 5366 N N . ALA B 1 211 ? 15.492 0.630 -30.487 1.00 9.29 531 ALA B N 1
ATOM 5367 C CA . ALA B 1 211 ? 14.085 0.344 -30.736 1.00 8.90 531 ALA B CA 1
ATOM 5368 C C . ALA B 1 211 ? 13.206 1.237 -29.860 1.00 9.24 531 ALA B C 1
ATOM 5369 O O . ALA B 1 211 ? 13.508 1.479 -28.681 1.00 10.17 531 ALA B O 1
ATOM 5371 N N . LYS B 1 212 ? 12.123 1.738 -30.455 1.00 9.12 532 LYS B N 1
ATOM 5372 C CA . LYS B 1 212 ? 11.169 2.566 -29.727 1.00 9.12 532 LYS B CA 1
ATOM 5373 C C . LYS B 1 212 ? 10.254 1.647 -28.938 1.00 10.11 532 LYS B C 1
ATOM 5374 O O . LYS B 1 212 ? 9.128 1.361 -29.333 1.00 11.26 532 LYS B O 1
ATOM 5380 N N . ASP B 1 213 ? 10.786 1.149 -27.831 1.00 8.18 533 ASP B N 1
ATOM 5381 C CA . ASP B 1 213 ? 10.111 0.115 -27.064 1.00 10.10 533 ASP B CA 1
ATOM 5382 C C . ASP B 1 213 ? 10.038 0.548 -25.607 1.00 11.44 533 ASP B C 1
ATOM 5383 O O . ASP B 1 213 ? 10.102 1.741 -25.308 1.00 11.94 533 ASP B O 1
ATOM 5388 N N . SER B 1 214 ? 9.917 -0.423 -24.708 1.00 10.02 534 SER B N 1
ATOM 5389 C CA . SER B 1 214 ? 9.745 -0.167 -23.289 1.00 11.25 534 SER B CA 1
ATOM 5390 C C . SER B 1 214 ? 10.826 -0.939 -22.557 1.00 9.90 534 SER B C 1
ATOM 5391 O O . SER B 1 214 ? 11.020 -2.112 -22.834 1.00 10.65 534 SER B O 1
ATOM 5394 N N . TYR B 1 215 ? 11.543 -0.288 -21.641 1.00 7.44 535 TYR B N 1
ATOM 5395 C CA . TYR B 1 215 ? 12.713 -0.902 -21.019 1.00 9.66 535 TYR B CA 1
ATOM 5396 C C . TYR B 1 215 ? 12.653 -0.822 -19.498 1.00 8.24 535 TYR B C 1
ATOM 5397 O O . TYR B 1 215 ? 11.943 0.014 -18.942 1.00 9.36 535 TYR B O 1
ATOM 5406 N N . LEU B 1 216 ? 13.414 -1.699 -18.845 1.00 8.99 536 LEU B N 1
ATOM 5407 C CA . LEU B 1 216 ? 13.506 -1.749 -17.388 1.00 9.14 536 LEU B CA 1
ATOM 5408 C C . LEU B 1 216 ? 14.979 -1.592 -17.040 1.00 9.30 536 LEU B C 1
ATOM 5409 O O . LEU B 1 216 ? 15.796 -2.383 -17.506 1.00 9.88 536 LEU B O 1
ATOM 5414 N N . TRP B 1 217 ? 15.319 -0.579 -16.237 1.00 9.21 537 TRP B N 1
ATOM 5415 C CA . TRP B 1 217 ? 16.697 -0.324 -15.837 1.00 11.11 537 TRP B CA 1
ATOM 5416 C C . TRP B 1 217 ? 16.823 -0.478 -14.331 1.00 10.55 537 TRP B C 1
ATOM 5417 O O . TRP B 1 217 ? 15.834 -0.366 -13.596 1.00 10.86 537 TRP B O 1
ATOM 5428 N N . MET B 1 218 ? 18.043 -0.739 -13.879 1.00 11.51 538 MET B N 1
ATOM 5429 C CA . MET B 1 218 ? 18.322 -0.922 -12.460 1.00 11.98 538 MET B CA 1
ATOM 5430 C C . MET B 1 218 ? 19.620 -0.219 -12.088 1.00 14.01 538 MET B C 1
ATOM 5431 O O . MET B 1 218 ? 20.614 -0.323 -12.800 1.00 13.22 538 MET B O 1
ATOM 5436 N N . SER B 1 219 ? 19.593 0.492 -10.969 1.00 11.35 539 SER B N 1
ATOM 5437 C CA . SER B 1 219 ? 20.784 1.119 -10.416 1.00 11.99 539 SER B CA 1
ATOM 5438 C C . SER B 1 219 ? 20.891 0.637 -8.980 1.00 14.81 539 SER B C 1
ATOM 5439 O O . SER B 1 219 ? 19.879 0.319 -8.352 1.00 14.40 539 SER B O 1
ATOM 5442 N N . TYR B 1 220 ? 22.100 0.556 -8.444 1.00 13.51 540 TYR B N 1
ATOM 5443 C CA . TYR B 1 220 ? 22.206 0.070 -7.077 1.00 11.92 540 TYR B CA 1
ATOM 5444 C C . TYR B 1 220 ? 23.178 0.880 -6.243 1.00 16.51 540 TYR B C 1
ATOM 5445 O O . TYR B 1 220 ? 24.066 1.545 -6.775 1.00 16.27 540 TYR B O 1
ATOM 5454 N N . SER B 1 221 ? 22.985 0.823 -4.929 1.00 15.27 541 SER B N 1
ATOM 5455 C CA . SER B 1 221 ? 23.884 1.487 -3.991 1.00 16.55 541 SER B CA 1
ATOM 5456 C C . SER B 1 221 ? 24.379 0.500 -2.945 1.00 18.49 541 SER B C 1
ATOM 5457 O O . SER B 1 221 ? 23.595 -0.263 -2.378 1.00 16.03 541 SER B O 1
ATOM 5460 N N . ASP B 1 222 ? 25.684 0.524 -2.687 1.00 17.34 542 ASP B N 1
ATOM 5461 C CA . ASP B 1 222 ? 26.268 -0.261 -1.606 1.00 19.39 542 ASP B CA 1
ATOM 5462 C C . ASP B 1 222 ? 26.700 0.615 -0.430 1.00 18.74 542 ASP B C 1
ATOM 5463 O O . ASP B 1 222 ? 27.331 0.124 0.511 1.00 21.88 542 ASP B O 1
ATOM 5468 N N . ASP B 1 223 ? 26.356 1.898 -0.471 1.00 17.94 543 ASP B N 1
ATOM 5469 C CA . ASP B 1 223 ? 26.711 2.801 0.628 1.00 17.68 543 ASP B CA 1
ATOM 5470 C C . ASP B 1 223 ? 25.501 3.523 1.217 1.00 15.17 543 ASP B C 1
ATOM 5471 O O . ASP B 1 223 ? 25.532 4.724 1.479 1.00 20.21 543 ASP B O 1
ATOM 5476 N N . ASP B 1 224 ? 24.420 2.771 1.402 1.00 18.25 544 ASP B N 1
ATOM 5477 C CA . ASP B 1 224 ? 23.244 3.285 2.087 1.00 19.43 544 ASP B CA 1
ATOM 5478 C C . ASP B 1 224 ? 22.580 4.428 1.331 1.00 19.07 544 ASP B C 1
ATOM 5479 O O . ASP B 1 224 ? 21.965 5.309 1.935 1.00 18.85 544 ASP B O 1
ATOM 5484 N N . GLY B 1 225 ? 22.702 4.405 0.000 1.00 18.39 545 GLY B N 1
ATOM 5485 C CA . GLY B 1 225 ? 22.015 5.363 -0.846 1.00 16.77 545 GLY B CA 1
ATOM 5486 C C . GLY B 1 225 ? 22.788 6.615 -1.219 1.00 18.94 545 GLY B C 1
ATOM 5487 O O . GLY B 1 225 ? 22.267 7.494 -1.905 1.00 18.21 545 GLY B O 1
ATOM 5488 N N . LYS B 1 226 ? 24.026 6.719 -0.749 1.00 19.72 546 LYS B N 1
ATOM 5489 C CA . LYS B 1 226 ? 24.824 7.915 -1.012 1.00 19.68 546 LYS B CA 1
ATOM 5490 C C . LYS B 1 226 ? 25.265 8.032 -2.477 1.00 18.66 546 LYS B C 1
ATOM 5491 O O . LYS B 1 226 ? 25.168 9.104 -3.076 1.00 18.68 546 LYS B O 1
ATOM 5497 N N . THR B 1 227 ? 25.747 6.932 -3.039 1.00 18.62 547 THR B N 1
ATOM 5498 C CA . THR B 1 227 ? 26.158 6.907 -4.440 1.00 22.55 547 THR B CA 1
ATOM 5499 C C . THR B 1 227 ? 25.558 5.698 -5.139 1.00 20.92 547 THR B C 1
ATOM 5500 O O . THR B 1 227 ? 25.266 4.679 -4.511 1.00 16.14 547 THR B O 1
ATOM 5504 N N . TRP B 1 228 ? 25.397 5.812 -6.451 1.00 19.70 548 TRP B N 1
ATOM 5505 C CA . TRP B 1 228 ? 24.703 4.798 -7.228 1.00 16.06 548 TRP B CA 1
ATOM 5506 C C . TRP B 1 228 ? 25.510 4.368 -8.433 1.00 16.52 548 TRP B C 1
ATOM 5507 O O . TRP B 1 228 ? 26.263 5.157 -9.002 1.00 18.09 548 TRP B O 1
ATOM 5518 N N . SER B 1 229 ? 25.346 3.103 -8.797 1.00 16.40 549 SER B N 1
ATOM 5519 C CA . SER B 1 229 ? 25.942 2.546 -9.998 1.00 15.02 549 SER B CA 1
ATOM 5520 C C . SER B 1 229 ? 25.357 3.205 -11.242 1.00 14.97 549 SER B C 1
ATOM 5521 O O . SER B 1 229 ? 24.313 3.844 -11.182 1.00 14.62 549 SER B O 1
ATOM 5524 N N . ALA B 1 230 ? 26.045 3.042 -12.370 1.00 16.16 550 ALA B N 1
ATOM 5525 C CA . ALA B 1 230 ? 25.458 3.365 -13.664 1.00 13.42 550 ALA B CA 1
ATOM 5526 C C . ALA B 1 230 ? 24.279 2.420 -13.915 1.00 13.10 550 ALA B C 1
ATOM 5527 O O . ALA B 1 230 ? 24.274 1.297 -13.404 1.00 16.17 550 ALA B O 1
ATOM 5529 N N . PRO B 1 231 ? 23.284 2.863 -14.710 1.00 12.99 551 PRO B N 1
ATOM 5530 C CA . PRO B 1 231 ? 22.122 1.997 -14.961 1.00 14.55 551 PRO B CA 1
ATOM 5531 C C . PRO B 1 231 ? 22.473 0.683 -15.663 1.00 14.48 551 PRO B C 1
ATOM 5532 O O . PRO B 1 231 ? 23.271 0.662 -16.613 1.00 14.38 551 PRO B O 1
ATOM 5536 N N . GLN B 1 232 ? 21.876 -0.413 -15.195 1.00 11.61 552 GLN B N 1
ATOM 5537 C CA . GLN B 1 232 ? 21.983 -1.687 -15.880 1.00 13.47 552 GLN B CA 1
ATOM 5538 C C . GLN B 1 232 ? 20.662 -1.995 -16.556 1.00 13.84 552 GLN B C 1
ATOM 5539 O O . GLN B 1 232 ? 19.595 -1.830 -15.958 1.00 14.51 552 GLN B O 1
ATOM 5545 N N . ASP B 1 233 ? 20.733 -2.452 -17.799 1.00 14.81 553 ASP B N 1
ATOM 5546 C CA . ASP B 1 233 ? 19.539 -2.740 -18.572 1.00 13.71 553 ASP B CA 1
ATOM 5547 C C . ASP B 1 233 ? 19.131 -4.187 -18.325 1.00 14.44 553 ASP B C 1
ATOM 5548 O O . ASP B 1 233 ? 19.744 -5.105 -18.863 1.00 16.69 553 ASP B O 1
ATOM 5553 N N . ILE B 1 234 ? 18.101 -4.398 -17.503 1.00 11.15 554 ILE B N 1
ATOM 5554 C CA . ILE B 1 234 ? 17.679 -5.761 -17.181 1.00 13.04 554 ILE B CA 1
ATOM 5555 C C . ILE B 1 234 ? 16.548 -6.257 -18.075 1.00 11.22 554 ILE B C 1
ATOM 5556 O O . ILE B 1 234 ? 16.148 -7.418 -17.990 1.00 10.38 554 ILE B O 1
ATOM 5561 N N . THR B 1 235 ? 16.045 -5.376 -18.936 1.00 9.61 555 THR B N 1
ATOM 5562 C CA . THR B 1 235 ? 14.972 -5.736 -19.868 1.00 10.51 555 THR B CA 1
ATOM 5563 C C . THR B 1 235 ? 15.084 -7.139 -20.485 1.00 10.79 555 THR B C 1
ATOM 5564 O O . THR B 1 235 ? 14.127 -7.906 -20.426 1.00 9.46 555 THR B O 1
ATOM 5568 N N . PRO B 1 236 ? 16.242 -7.487 -21.082 1.00 10.35 556 PRO B N 1
ATOM 5569 C CA . PRO B 1 236 ? 16.259 -8.753 -21.818 1.00 11.31 556 PRO B CA 1
ATOM 5570 C C . PRO B 1 236 ? 16.126 -9.985 -20.909 1.00 11.68 556 PRO B C 1
ATOM 5571 O O . PRO B 1 236 ? 15.841 -11.086 -21.389 1.00 13.00 556 PRO B O 1
ATOM 5575 N N . MET B 1 237 ? 16.325 -9.803 -19.613 1.00 9.66 557 MET B N 1
ATOM 5576 C CA . MET B 1 237 ? 16.197 -10.913 -18.674 1.00 10.50 557 MET B CA 1
ATOM 5577 C C . MET B 1 237 ? 14.739 -11.258 -18.431 1.00 12.09 557 MET B C 1
ATOM 5578 O O . MET B 1 237 ? 14.420 -12.391 -18.068 1.00 14.44 557 MET B O 1
ATOM 5583 N N . VAL B 1 238 ? 13.851 -10.282 -18.620 1.00 10.78 558 VAL B N 1
ATOM 5584 C CA . VAL B 1 238 ? 12.474 -10.429 -18.139 1.00 10.57 558 VAL B CA 1
ATOM 5585 C C . VAL B 1 238 ? 11.365 -10.151 -19.165 1.00 10.79 558 VAL B C 1
ATOM 5586 O O . VAL B 1 238 ? 10.207 -10.517 -18.951 1.00 11.48 558 VAL B O 1
ATOM 5590 N N . LYS B 1 239 ? 11.702 -9.499 -20.272 1.00 10.80 559 LYS B N 1
ATOM 5591 C CA . LYS B 1 239 ? 10.676 -9.095 -21.226 1.00 10.34 559 LYS B CA 1
ATOM 5592 C C . LYS B 1 239 ? 10.519 -10.086 -22.384 1.00 10.02 559 LYS B C 1
ATOM 5593 O O . LYS B 1 239 ? 11.436 -10.289 -23.197 1.00 13.52 559 LYS B O 1
ATOM 5599 N N . ALA B 1 240 ? 9.344 -10.695 -22.454 1.00 8.93 560 ALA B N 1
ATOM 5600 C CA . ALA B 1 240 ? 9.032 -11.667 -23.493 1.00 10.03 560 ALA B CA 1
ATOM 5601 C C . ALA B 1 240 ? 8.796 -10.968 -24.825 1.00 10.89 560 ALA B C 1
ATOM 5602 O O . ALA B 1 240 ? 8.510 -9.771 -24.877 1.00 10.61 560 ALA B O 1
ATOM 5604 N N . ASP B 1 241 ? 8.932 -11.709 -25.921 1.00 11.80 561 ASP B N 1
ATOM 5605 C CA . ASP B 1 241 ? 8.803 -11.099 -27.232 1.00 13.33 561 ASP B CA 1
ATOM 5606 C C . ASP B 1 241 ? 7.409 -10.534 -27.495 1.00 13.52 561 ASP B C 1
ATOM 5607 O O . ASP B 1 241 ? 7.261 -9.575 -28.249 1.00 17.42 561 ASP B O 1
ATOM 5612 N N . TRP B 1 242 ? 6.388 -11.103 -26.854 1.00 8.91 562 TRP B N 1
ATOM 5613 C CA . TRP B 1 242 ? 5.018 -10.640 -27.049 1.00 9.37 562 TRP B CA 1
ATOM 5614 C C . TRP B 1 242 ? 4.681 -9.392 -26.238 1.00 9.78 562 TRP B C 1
ATOM 5615 O O . TRP B 1 242 ? 3.719 -8.694 -26.539 1.00 10.21 562 TRP B O 1
ATOM 5626 N N . MET B 1 243 ? 5.468 -9.118 -25.208 1.00 8.15 563 MET B N 1
ATOM 5627 C CA . MET B 1 243 ? 5.153 -7.983 -24.351 1.00 8.70 563 MET B CA 1
ATOM 5628 C C . MET B 1 243 ? 5.339 -6.663 -25.084 1.00 10.33 563 MET B C 1
ATOM 5629 O O . MET B 1 243 ? 6.346 -6.453 -25.763 1.00 10.61 563 MET B O 1
ATOM 5634 N N . LYS B 1 244 ? 4.365 -5.768 -24.942 1.00 8.50 564 LYS B N 1
ATOM 5635 C CA . LYS B 1 244 ? 4.515 -4.413 -25.448 1.00 10.21 564 LYS B CA 1
ATOM 5636 C C . LYS B 1 244 ? 5.136 -3.569 -24.339 1.00 10.65 564 LYS B C 1
ATOM 5637 O O . LYS B 1 244 ? 6.353 -3.453 -24.283 1.00 11.04 564 LYS B O 1
ATOM 5643 N N . PHE B 1 245 ? 4.325 -3.016 -23.436 1.00 9.39 565 PHE B N 1
ATOM 5644 C CA . PHE B 1 245 ? 4.869 -2.364 -22.250 1.00 9.37 565 PHE B CA 1
ATOM 5645 C C . PHE B 1 245 ? 5.227 -3.374 -21.166 1.00 9.32 565 PHE B C 1
ATOM 5646 O O . PHE B 1 245 ? 4.503 -4.343 -20.953 1.00 9.89 565 PHE B O 1
ATOM 5654 N N . LEU B 1 246 ? 6.356 -3.142 -20.507 1.00 8.77 566 LEU B N 1
ATOM 5655 C CA . LEU B 1 246 ? 6.710 -3.805 -19.255 1.00 8.46 566 LEU B CA 1
ATOM 5656 C C . LEU B 1 246 ? 7.293 -2.748 -18.347 1.00 10.14 566 LEU B C 1
ATOM 5657 O O . LEU B 1 246 ? 8.317 -2.160 -18.669 1.00 10.29 566 LEU B O 1
ATOM 5662 N N . GLY B 1 247 ? 6.629 -2.473 -17.234 1.00 7.71 567 GLY B N 1
ATOM 5663 C CA . GLY B 1 247 ? 7.133 -1.447 -16.335 1.00 9.26 567 GLY B CA 1
ATOM 5664 C C . GLY B 1 247 ? 6.842 -1.813 -14.893 1.00 9.36 567 GLY B C 1
ATOM 5665 O O . GLY B 1 247 ? 6.078 -2.739 -14.615 1.00 8.87 567 GLY B O 1
ATOM 5666 N N . VAL B 1 248 ? 7.423 -1.068 -13.960 1.00 9.35 568 VAL B N 1
ATOM 5667 C CA . VAL B 1 248 ? 7.261 -1.398 -12.546 1.00 9.09 568 VAL B CA 1
ATOM 5668 C C . VAL B 1 248 ? 5.928 -0.927 -11.959 1.00 9.44 568 VAL B C 1
ATOM 5669 O O . VAL B 1 248 ? 5.278 -0.016 -12.481 1.00 9.10 568 VAL B O 1
ATOM 5673 N N . GLY B 1 249 ? 5.525 -1.574 -10.868 1.00 10.04 569 GLY B N 1
ATOM 5674 C CA . GLY B 1 249 ? 4.481 -1.029 -10.009 1.00 9.50 569 GLY B CA 1
ATOM 5675 C C . GLY B 1 249 ? 5.234 -0.288 -8.915 1.00 10.05 569 GLY B C 1
ATOM 5676 O O . GLY B 1 249 ? 5.772 -0.922 -8.004 1.00 10.06 569 GLY B O 1
ATOM 5677 N N . PRO B 1 250 ? 5.308 1.051 -9.020 1.00 8.67 570 PRO B N 1
ATOM 5678 C CA . PRO B 1 250 ? 6.266 1.807 -8.200 1.00 10.00 570 PRO B CA 1
ATOM 5679 C C . PRO B 1 250 ? 5.953 1.786 -6.706 1.00 12.33 570 PRO B C 1
ATOM 5680 O O . PRO B 1 250 ? 4.804 1.602 -6.289 1.00 11.24 570 PRO B O 1
ATOM 5684 N N . GLY B 1 251 ? 6.995 1.989 -5.911 1.00 9.32 571 GLY B N 1
ATOM 5685 C CA . GLY B 1 251 ? 6.892 1.891 -4.465 1.00 10.01 571 GLY B CA 1
ATOM 5686 C C . GLY B 1 251 ? 8.071 1.113 -3.939 1.00 10.86 571 GLY B C 1
ATOM 5687 O O . GLY B 1 251 ? 9.189 1.278 -4.419 1.00 13.10 571 GLY B O 1
ATOM 5688 N N . THR B 1 252 ? 7.820 0.226 -2.985 1.00 11.82 572 THR B N 1
ATOM 5689 C CA . THR B 1 252 ? 8.891 -0.507 -2.341 1.00 11.04 572 THR B CA 1
ATOM 5690 C C . THR B 1 252 ? 8.656 -2.008 -2.391 1.00 12.78 572 THR B C 1
ATOM 5691 O O . THR B 1 252 ? 7.626 -2.497 -1.917 1.00 13.67 572 THR B O 1
ATOM 5695 N N . GLY B 1 253 ? 9.605 -2.731 -2.983 1.00 10.56 573 GLY B N 1
ATOM 5696 C CA . GLY B 1 253 ? 9.523 -4.173 -3.113 1.00 11.27 573 GLY B CA 1
ATOM 5697 C C . GLY B 1 253 ? 9.847 -4.859 -1.800 1.00 11.57 573 GLY B C 1
ATOM 5698 O O . GLY B 1 253 ? 10.070 -4.199 -0.779 1.00 12.38 573 GLY B O 1
ATOM 5699 N N . ILE B 1 254 ? 9.871 -6.186 -1.824 1.00 11.73 574 ILE B N 1
ATOM 5700 C CA . ILE B 1 254 ? 10.168 -6.960 -0.616 1.00 12.32 574 ILE B CA 1
ATOM 5701 C C . ILE B 1 254 ? 11.174 -8.066 -0.865 1.00 13.32 574 ILE B C 1
ATOM 5702 O O . ILE B 1 254 ? 11.464 -8.427 -2.008 1.00 13.91 574 ILE B O 1
ATOM 5707 N N . VAL B 1 255 ? 11.720 -8.595 0.226 1.00 14.14 575 VAL B N 1
ATOM 5708 C CA . VAL B 1 255 ? 12.508 -9.818 0.190 1.00 13.31 575 VAL B CA 1
ATOM 5709 C C . VAL B 1 255 ? 11.763 -10.832 1.046 1.00 13.79 575 VAL B C 1
ATOM 5710 O O . VAL B 1 255 ? 11.378 -10.529 2.176 1.00 17.65 575 VAL B O 1
ATOM 5714 N N . LEU B 1 256 ? 11.517 -12.010 0.491 1.00 14.96 576 LEU B N 1
ATOM 5715 C CA . LEU B 1 256 ? 10.826 -13.056 1.235 1.00 15.67 576 LEU B CA 1
ATOM 5716 C C . LEU B 1 256 ? 11.637 -13.389 2.478 1.00 18.39 576 LEU B C 1
ATOM 5717 O O . LEU B 1 256 ? 12.855 -13.554 2.418 1.00 18.22 576 LEU B O 1
ATOM 5722 N N . ARG B 1 257 ? 10.954 -13.478 3.613 1.00 19.43 577 ARG B N 1
ATOM 5723 C CA . ARG B 1 257 ? 11.640 -13.632 4.890 1.00 21.80 577 ARG B CA 1
ATOM 5724 C C . ARG B 1 257 ? 11.456 -15.037 5.447 1.00 24.08 577 ARG B C 1
ATOM 5725 O O . ARG B 1 257 ? 12.148 -15.436 6.383 1.00 25.59 577 ARG B O 1
ATOM 5733 N N . ASN B 1 258 ? 10.520 -15.784 4.870 1.00 20.09 578 ASN B N 1
ATOM 5734 C CA . ASN B 1 258 ? 10.274 -17.161 5.295 1.00 23.06 578 ASN B CA 1
ATOM 5735 C C . ASN B 1 258 ? 9.921 -18.069 4.128 1.00 24.05 578 ASN B C 1
ATOM 5736 O O . ASN B 1 258 ? 9.675 -17.600 3.018 1.00 23.46 578 ASN B O 1
ATOM 5741 N N . GLY B 1 259 ? 9.897 -19.374 4.384 1.00 22.84 579 GLY B N 1
ATOM 5742 C CA . GLY B 1 259 ? 9.566 -20.342 3.356 1.00 22.25 579 GLY B CA 1
ATOM 5743 C C . GLY B 1 259 ? 10.766 -20.765 2.527 1.00 21.82 579 GLY B C 1
ATOM 5744 O O . GLY B 1 259 ? 11.873 -20.260 2.716 1.00 22.10 579 GLY B O 1
ATOM 5745 N N . PRO B 1 260 ? 10.552 -21.697 1.592 1.00 21.26 580 PRO B N 1
ATOM 5746 C CA . PRO B 1 260 ? 11.640 -22.250 0.777 1.00 20.85 580 PRO B CA 1
ATOM 5747 C C . PRO B 1 260 ? 12.294 -21.196 -0.115 1.00 23.68 580 PRO B C 1
ATOM 5748 O O . PRO B 1 260 ? 13.382 -21.449 -0.636 1.00 23.18 580 PRO B O 1
ATOM 5752 N N . HIS B 1 261 ? 11.642 -20.047 -0.291 1.00 21.02 581 HIS B N 1
ATOM 5753 C CA . HIS B 1 261 ? 12.187 -18.996 -1.154 1.00 23.44 581 HIS B CA 1
ATOM 5754 C C . HIS B 1 261 ? 12.632 -17.753 -0.395 1.00 21.75 581 HIS B C 1
ATOM 5755 O O . HIS B 1 261 ? 12.790 -16.676 -0.979 1.00 18.86 581 HIS B O 1
ATOM 5762 N N . LYS B 1 262 ? 12.844 -17.902 0.909 1.00 17.94 582 LYS B N 1
ATOM 5763 C CA . LYS B 1 262 ? 13.442 -16.839 1.709 1.00 20.54 582 LYS B CA 1
ATOM 5764 C C . LYS B 1 262 ? 14.681 -16.286 1.008 1.00 21.73 582 LYS B C 1
ATOM 5765 O O . LYS B 1 262 ? 15.515 -17.042 0.511 1.00 18.82 582 LYS B O 1
ATOM 5771 N N . GLY B 1 263 ? 14.794 -14.963 0.970 1.00 20.55 583 GLY B N 1
ATOM 5772 C CA . GLY B 1 263 ? 15.925 -14.313 0.336 1.00 18.65 583 GLY B CA 1
ATOM 5773 C C . GLY B 1 263 ? 15.588 -13.825 -1.061 1.00 20.64 583 GLY B C 1
ATOM 5774 O O . GLY B 1 263 ? 16.299 -12.986 -1.614 1.00 18.69 583 GLY B O 1
ATOM 5775 N N . ARG B 1 264 ? 14.507 -14.353 -1.630 1.00 16.32 584 ARG B N 1
ATOM 5776 C CA . ARG B 1 264 ? 14.072 -13.935 -2.961 1.00 15.38 584 ARG B CA 1
ATOM 5777 C C . ARG B 1 264 ? 13.579 -12.498 -2.959 1.00 15.95 584 ARG B C 1
ATOM 5778 O O . ARG B 1 264 ? 12.743 -12.118 -2.145 1.00 15.57 584 ARG B O 1
ATOM 5786 N N . ILE B 1 265 ? 14.101 -11.700 -3.888 1.00 14.04 585 ILE B N 1
ATOM 5787 C CA . ILE B 1 265 ? 13.677 -10.317 -4.036 1.00 14.96 585 ILE B CA 1
ATOM 5788 C C . ILE B 1 265 ? 12.494 -10.255 -5.005 1.00 11.93 585 ILE B C 1
ATOM 5789 O O . ILE B 1 265 ? 12.572 -10.795 -6.101 1.00 13.59 585 ILE B O 1
ATOM 5794 N N . LEU B 1 266 ? 11.401 -9.610 -4.594 1.00 12.47 586 LEU B N 1
ATOM 5795 C CA . LEU B 1 266 ? 10.238 -9.450 -5.472 1.00 12.90 586 LEU B CA 1
ATOM 5796 C C . LEU B 1 266 ? 9.978 -7.988 -5.828 1.00 12.36 586 LEU B C 1
ATOM 5797 O O . LEU B 1 266 ? 9.899 -7.123 -4.949 1.00 12.27 586 LEU B O 1
ATOM 5802 N N . ILE B 1 267 ? 9.808 -7.737 -7.128 1.00 10.30 587 ILE B N 1
ATOM 5803 C CA . ILE B 1 267 ? 9.549 -6.406 -7.662 1.00 11.04 587 ILE B CA 1
ATOM 5804 C C . ILE B 1 267 ? 8.241 -6.443 -8.444 1.00 8.01 587 ILE B C 1
ATOM 5805 O O . ILE B 1 267 ? 8.144 -7.156 -9.442 1.00 11.07 587 ILE B O 1
ATOM 5810 N N . PRO B 1 268 ? 7.227 -5.692 -7.996 1.00 8.58 588 PRO B N 1
ATOM 5811 C CA . PRO B 1 268 ? 5.978 -5.644 -8.771 1.00 9.87 588 PRO B CA 1
ATOM 5812 C C . PRO B 1 268 ? 6.206 -4.990 -10.136 1.00 9.74 588 PRO B C 1
ATOM 5813 O O . PRO B 1 268 ? 6.910 -3.983 -10.235 1.00 8.17 588 PRO B O 1
ATOM 5817 N N . VAL B 1 269 ? 5.624 -5.577 -11.177 1.00 9.38 589 VAL B N 1
ATOM 5818 C CA . VAL B 1 269 ? 5.648 -5.010 -12.526 1.00 8.14 589 VAL B CA 1
ATOM 5819 C C . VAL B 1 269 ? 4.286 -5.253 -13.176 1.00 9.84 589 VAL B C 1
ATOM 5820 O O . VAL B 1 269 ? 3.439 -5.953 -12.617 1.00 8.81 589 VAL B O 1
ATOM 5824 N N . TYR B 1 270 ? 4.067 -4.665 -14.339 1.00 8.12 590 TYR B N 1
ATOM 5825 C CA . TYR B 1 270 ? 2.906 -5.024 -15.140 1.00 7.16 590 TYR B CA 1
ATOM 5826 C C . TYR B 1 270 ? 3.219 -4.882 -16.612 1.00 8.88 590 TYR B C 1
ATOM 5827 O O . TYR B 1 270 ? 4.177 -4.202 -16.996 1.00 9.39 590 TYR B O 1
ATOM 5836 N N . THR B 1 271 ? 2.432 -5.572 -17.434 1.00 8.71 591 THR B N 1
ATOM 5837 C CA . THR B 1 271 ? 2.662 -5.599 -18.866 1.00 9.02 591 THR B CA 1
ATOM 5838 C C . THR B 1 271 ? 1.409 -5.240 -19.641 1.00 10.01 591 THR B C 1
ATOM 5839 O O . THR B 1 271 ? 0.294 -5.267 -19.098 1.00 10.43 591 THR B O 1
ATOM 5843 N N . THR B 1 272 ? 1.593 -4.914 -20.913 1.00 9.05 592 THR B N 1
ATOM 5844 C CA . THR B 1 272 ? 0.489 -4.916 -21.863 1.00 8.70 592 THR B CA 1
ATOM 5845 C C . THR B 1 272 ? 0.866 -5.832 -23.015 1.00 9.90 592 THR B C 1
ATOM 5846 O O . THR B 1 272 ? 2.027 -6.234 -23.166 1.00 10.28 592 THR B O 1
ATOM 5850 N N . ASN B 1 273 ? -0.118 -6.147 -23.839 1.00 8.81 593 ASN B N 1
ATOM 5851 C CA . ASN B 1 273 ? 0.132 -6.951 -25.025 1.00 8.35 593 ASN B CA 1
ATOM 5852 C C . ASN B 1 273 ? -0.203 -6.152 -26.277 1.00 9.00 593 ASN B C 1
ATOM 5853 O O . ASN B 1 273 ? -0.669 -5.015 -26.187 1.00 11.06 593 ASN B O 1
ATOM 5858 N N . ASN B 1 274 ? 0.057 -6.734 -27.443 1.00 10.17 594 ASN B N 1
ATOM 5859 C CA . ASN B 1 274 ? -0.149 -6.033 -28.705 1.00 10.89 594 ASN B CA 1
ATOM 5860 C C . ASN B 1 274 ? -1.590 -6.115 -29.206 1.00 13.08 594 ASN B C 1
ATOM 5861 O O . ASN B 1 274 ? -1.970 -5.417 -30.158 1.00 14.92 594 ASN B O 1
ATOM 5866 N N . VAL B 1 275 ? -2.386 -6.952 -28.550 1.00 11.32 595 VAL B N 1
ATOM 5867 C CA . VAL B 1 275 ? -3.788 -7.129 -28.924 1.00 12.70 595 VAL B CA 1
ATOM 5868 C C . VAL B 1 275 ? -4.632 -5.935 -28.470 1.00 15.21 595 VAL B C 1
ATOM 5869 O O . VAL B 1 275 ? -5.378 -5.351 -29.267 1.00 16.74 595 VAL B O 1
ATOM 5873 N N . SER B 1 276 ? -4.497 -5.554 -27.201 1.00 13.42 596 SER B N 1
ATOM 5874 C CA . SER B 1 276 ? -5.341 -4.496 -26.636 1.00 14.05 596 SER B CA 1
ATOM 5875 C C . SER B 1 276 ? -4.565 -3.456 -25.827 1.00 16.56 596 SER B C 1
ATOM 5876 O O . SER B 1 276 ? -5.151 -2.490 -25.343 1.00 16.22 596 SER B O 1
ATOM 5879 N N . HIS B 1 277 ? -3.261 -3.666 -25.675 1.00 12.96 597 HIS B N 1
ATOM 5880 C CA . HIS B 1 277 ? -2.370 -2.668 -25.062 1.00 13.12 597 HIS B CA 1
ATOM 5881 C C . HIS B 1 277 ? -2.992 -2.069 -23.798 1.00 12.72 597 HIS B C 1
ATOM 5882 O O . HIS B 1 277 ? -3.397 -2.803 -22.900 1.00 12.53 597 HIS B O 1
ATOM 5889 N N . LEU B 1 278 ? -3.078 -0.743 -23.734 1.00 13.79 598 LEU B N 1
ATOM 5890 C CA . LEU B 1 278 ? -3.531 -0.078 -22.522 1.00 13.76 598 LEU B CA 1
ATOM 5891 C C . LEU B 1 278 ? -5.045 -0.119 -22.321 1.00 17.37 598 LEU B C 1
ATOM 5892 O O . LEU B 1 278 ? -5.542 0.264 -21.263 1.00 16.25 598 LEU B O 1
ATOM 5897 N N . ASN B 1 279 ? -5.784 -0.567 -23.330 1.00 14.61 599 ASN B N 1
ATOM 5898 C CA . ASN B 1 279 ? -7.239 -0.637 -23.209 1.00 17.72 599 ASN B CA 1
ATOM 5899 C C . ASN B 1 279 ? -7.776 -1.898 -22.545 1.00 20.25 599 ASN B C 1
ATOM 5900 O O . ASN B 1 279 ? -8.816 -1.861 -21.895 1.00 20.44 599 ASN B O 1
ATOM 5905 N N . GLY B 1 280 ? -7.080 -3.022 -22.698 1.00 14.27 600 GLY B N 1
ATOM 5906 C CA . GLY B 1 280 ? -7.629 -4.265 -22.206 1.00 14.16 600 GLY B CA 1
ATOM 5907 C C . GLY B 1 280 ? -6.647 -5.333 -21.764 1.00 12.80 600 GLY B C 1
ATOM 5908 O O . GLY B 1 280 ? -7.035 -6.483 -21.560 1.00 13.89 600 GLY B O 1
ATOM 5909 N N . SER B 1 281 ? -5.381 -4.965 -21.570 1.00 13.31 601 SER B N 1
ATOM 5910 C CA . SER B 1 281 ? -4.384 -5.982 -21.241 1.00 11.60 601 SER B CA 1
ATOM 5911 C C . SER B 1 281 ? -3.427 -5.695 -20.090 1.00 8.93 601 SER B C 1
ATOM 5912 O O . SER B 1 281 ? -2.573 -6.525 -19.792 1.00 10.45 601 SER B O 1
ATOM 5915 N N . GLN B 1 282 ? -3.559 -4.547 -19.430 1.00 9.21 602 GLN B N 1
ATOM 5916 C CA . GLN B 1 282 ? -2.669 -4.278 -18.314 1.00 9.87 602 GLN B CA 1
ATOM 5917 C C . GLN B 1 282 ? -2.781 -5.405 -17.295 1.00 9.19 602 GLN B C 1
ATOM 5918 O O . GLN B 1 282 ? -3.876 -5.723 -16.815 1.00 11.13 602 GLN B O 1
ATOM 5924 N N . SER B 1 283 ? -1.644 -6.019 -16.973 1.00 10.20 603 SER B N 1
ATOM 5925 C CA . SER B 1 283 ? -1.607 -7.243 -16.176 1.00 9.20 603 SER B CA 1
ATOM 5926 C C . SER B 1 283 ? -0.450 -7.249 -15.177 1.00 11.43 603 SER B C 1
ATOM 5927 O O . SER B 1 283 ? 0.719 -7.188 -15.571 1.00 10.00 603 SER B O 1
ATOM 5930 N N . SER B 1 284 ? -0.775 -7.343 -13.894 1.00 9.95 604 SER B N 1
ATOM 5931 C CA . SER B 1 284 ? 0.222 -7.390 -12.827 1.00 11.25 604 SER B CA 1
ATOM 5932 C C . SER B 1 284 ? 0.980 -8.716 -12.777 1.00 10.67 604 SER B C 1
ATOM 5933 O O . SER B 1 284 ? 0.446 -9.781 -13.102 1.00 10.95 604 SER B O 1
ATOM 5936 N N . ARG B 1 285 ? 2.233 -8.653 -12.352 1.00 10.17 605 ARG B N 1
ATOM 5937 C CA . ARG B 1 285 ? 3.016 -9.841 -12.030 1.00 9.48 605 ARG B CA 1
ATOM 5938 C C . ARG B 1 285 ? 4.212 -9.374 -11.201 1.00 10.54 605 ARG B C 1
ATOM 5939 O O . ARG B 1 285 ? 4.304 -8.197 -10.867 1.00 10.21 605 ARG B O 1
ATOM 5947 N N . ILE B 1 286 ? 5.107 -10.284 -10.834 1.00 10.41 606 ILE B N 1
ATOM 5948 C CA . ILE B 1 286 ? 6.376 -9.839 -10.263 1.00 10.57 606 ILE B CA 1
ATOM 5949 C C . ILE B 1 286 ? 7.557 -10.289 -11.120 1.00 12.06 606 ILE B C 1
ATOM 5950 O O . ILE B 1 286 ? 7.437 -11.205 -11.915 1.00 10.97 606 ILE B O 1
ATOM 5955 N N . ILE B 1 287 ? 8.683 -9.600 -10.985 1.00 10.60 607 ILE B N 1
ATOM 5956 C CA . ILE B 1 287 ? 9.954 -10.183 -11.405 1.00 9.98 607 ILE B CA 1
ATOM 5957 C C . ILE B 1 287 ? 10.733 -10.442 -10.117 1.00 12.04 607 ILE B C 1
ATOM 5958 O O . ILE B 1 287 ? 10.480 -9.811 -9.078 1.00 10.25 607 ILE B O 1
ATOM 5963 N N . TYR B 1 288 ? 11.649 -11.398 -10.159 1.00 12.30 608 TYR B N 1
ATOM 5964 C CA . TYR B 1 288 ? 12.331 -11.791 -8.939 1.00 11.93 608 TYR B CA 1
ATOM 5965 C C . TYR B 1 288 ? 13.787 -12.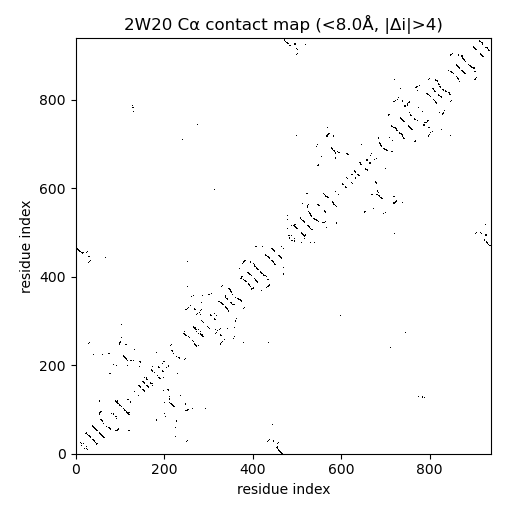126 -9.161 1.00 14.58 608 TYR B C 1
ATOM 5966 O O . TYR B 1 288 ? 14.210 -12.442 -10.276 1.00 13.83 608 TYR B O 1
ATOM 5975 N N . SER B 1 289 ? 14.553 -12.056 -8.076 1.00 12.09 609 SER B N 1
ATOM 5976 C CA . SER B 1 289 ? 15.939 -12.487 -8.103 1.00 14.63 609 SER B CA 1
ATOM 5977 C C . SER B 1 289 ? 16.222 -13.392 -6.927 1.00 14.57 609 SER B C 1
ATOM 5978 O O . SER B 1 289 ? 15.874 -13.074 -5.790 1.00 16.32 609 SER B O 1
ATOM 5981 N N . ASP B 1 290 ? 16.875 -14.512 -7.207 1.00 14.29 610 ASP B N 1
ATOM 5982 C CA . ASP B 1 290 ? 17.271 -15.444 -6.158 1.00 16.33 610 ASP B CA 1
ATOM 5983 C C . ASP B 1 290 ? 18.776 -15.392 -5.915 1.00 22.52 610 ASP B C 1
ATOM 5984 O O . ASP B 1 290 ? 19.296 -16.114 -5.057 1.00 20.76 610 ASP B O 1
ATOM 5989 N N . ASP B 1 291 ? 19.479 -14.553 -6.672 1.00 18.83 611 ASP B N 1
ATOM 5990 C CA . ASP B 1 291 ? 20.929 -14.443 -6.516 1.00 18.20 611 ASP B CA 1
ATOM 5991 C C . ASP B 1 291 ? 21.364 -13.031 -6.132 1.00 16.93 611 ASP B C 1
ATOM 5992 O O . ASP B 1 291 ? 22.361 -12.510 -6.639 1.00 20.30 611 ASP B O 1
ATOM 5997 N N . HIS B 1 292 ? 20.606 -12.418 -5.229 1.00 19.02 612 HIS B N 1
ATOM 5998 C CA . HIS B 1 292 ? 20.950 -11.113 -4.675 1.00 17.06 612 HIS B CA 1
ATOM 5999 C C . HIS B 1 292 ? 21.025 -10.000 -5.716 1.00 17.65 612 HIS B C 1
ATOM 6000 O O . HIS B 1 292 ? 21.786 -9.040 -5.572 1.00 18.11 612 HIS B O 1
ATOM 6007 N N . GLY B 1 293 ? 20.203 -10.127 -6.753 1.00 15.47 613 GLY B N 1
ATOM 6008 C CA . GLY B 1 293 ? 20.044 -9.067 -7.731 1.00 17.01 613 GLY B CA 1
ATOM 6009 C C . GLY B 1 293 ? 20.914 -9.170 -8.963 1.00 19.10 613 GLY B C 1
ATOM 6010 O O . GLY B 1 293 ? 20.855 -8.303 -9.840 1.00 18.80 613 GLY B O 1
ATOM 6011 N N . LYS B 1 294 ? 21.711 -10.227 -9.045 1.00 19.07 614 LYS B N 1
ATOM 6012 C CA . LYS B 1 294 ? 22.565 -10.443 -10.210 1.00 19.72 614 LYS B CA 1
ATOM 6013 C C . LYS B 1 294 ? 21.729 -10.722 -11.459 1.00 20.13 614 LYS B C 1
ATOM 6014 O O . LYS B 1 294 ? 21.888 -10.045 -12.487 1.00 22.38 614 LYS B O 1
ATOM 6020 N N . THR B 1 295 ? 20.846 -11.715 -11.371 1.00 16.87 615 THR B N 1
ATOM 6021 C CA . THR B 1 295 ? 19.929 -12.037 -12.468 1.00 14.44 615 THR B CA 1
ATOM 6022 C C . THR B 1 295 ? 18.471 -11.918 -12.019 1.00 17.75 615 THR B C 1
ATOM 6023 O O . THR B 1 295 ? 18.154 -12.070 -10.835 1.00 15.94 615 THR B O 1
ATOM 6027 N N . TRP B 1 296 ? 17.603 -11.638 -12.987 1.00 15.47 616 TRP B N 1
ATOM 6028 C CA . TRP B 1 296 ? 16.187 -11.391 -12.749 1.00 13.34 616 TRP B CA 1
ATOM 6029 C C . TRP B 1 296 ? 15.352 -12.274 -13.670 1.00 13.12 616 TRP B C 1
ATOM 6030 O O . TRP B 1 296 ? 15.775 -12.620 -14.776 1.00 13.47 616 TRP B O 1
ATOM 6041 N N . HIS B 1 297 ? 14.169 -12.649 -13.189 1.00 12.36 617 HIS B N 1
ATOM 6042 C CA . HIS B 1 297 ? 13.268 -13.558 -13.888 1.00 12.74 617 HIS B CA 1
ATOM 6043 C C . HIS B 1 297 ? 11.836 -13.077 -13.727 1.00 10.70 617 HIS B C 1
ATOM 6044 O O . HIS B 1 297 ? 11.475 -12.542 -12.678 1.00 12.49 617 HIS B O 1
ATOM 6051 N N . ALA B 1 298 ? 11.019 -13.288 -14.756 1.00 12.36 618 ALA B N 1
ATOM 6052 C CA . ALA B 1 298 ? 9.609 -12.921 -14.684 1.00 11.19 618 ALA B CA 1
ATOM 6053 C C . ALA B 1 298 ? 8.802 -14.082 -14.133 1.00 13.05 618 ALA B C 1
ATOM 6054 O O . ALA B 1 298 ? 8.960 -15.223 -14.570 1.00 12.58 618 ALA B O 1
ATOM 6056 N N . GLY B 1 299 ? 7.950 -13.788 -13.160 1.00 11.24 619 GLY B N 1
ATOM 6057 C CA . GLY B 1 299 ? 6.935 -14.745 -12.762 1.00 11.97 619 GLY B CA 1
ATOM 6058 C C . GLY B 1 299 ? 5.808 -14.714 -13.776 1.00 12.14 619 GLY B C 1
ATOM 6059 O O . GLY B 1 299 ? 5.867 -13.963 -14.759 1.00 13.17 619 GLY B O 1
ATOM 6060 N N . GLU B 1 300 ? 4.794 -15.544 -13.559 1.00 12.08 620 GLU B N 1
ATOM 6061 C CA . GLU B 1 300 ? 3.576 -15.525 -14.367 1.00 11.29 620 GLU B CA 1
ATOM 6062 C C . GLU B 1 300 ? 2.694 -14.331 -14.012 1.00 11.30 620 GLU B C 1
ATOM 6063 O O . GLU B 1 300 ? 2.768 -13.807 -12.905 1.00 10.31 620 GLU B O 1
ATOM 6069 N N . ALA B 1 301 ? 1.847 -13.911 -14.942 1.00 10.38 621 ALA B N 1
ATOM 6070 C CA . ALA B 1 301 ? 0.854 -12.886 -14.635 1.00 9.63 621 ALA B CA 1
ATOM 6071 C C . ALA B 1 301 ? -0.275 -13.466 -13.791 1.00 11.41 621 ALA B C 1
ATOM 6072 O O . ALA B 1 301 ? -0.641 -14.631 -13.937 1.00 11.19 621 ALA B O 1
ATOM 6074 N N . VAL B 1 302 ? -0.832 -12.628 -12.923 1.00 11.36 622 VAL B N 1
ATOM 6075 C CA . VAL B 1 302 ? -2.043 -12.990 -12.205 1.00 13.06 622 VAL B CA 1
ATOM 6076 C C . VAL B 1 302 ? -3.094 -13.414 -13.238 1.00 14.35 622 VAL B C 1
ATOM 6077 O O . VAL B 1 302 ? -3.865 -14.342 -13.008 1.00 13.68 622 VAL B O 1
ATOM 6081 N N . ASN B 1 303 ? -3.090 -12.747 -14.391 1.00 12.81 623 ASN B N 1
ATOM 6082 C CA . ASN B 1 303 ? -4.076 -13.007 -15.446 1.00 11.61 623 ASN B CA 1
ATOM 6083 C C . ASN B 1 303 ? -3.778 -14.205 -16.346 1.00 13.09 623 ASN B C 1
ATOM 6084 O O . ASN B 1 303 ? -4.569 -14.516 -17.228 1.00 14.83 623 ASN B O 1
ATOM 6089 N N . ASP B 1 304 ? -2.656 -14.874 -16.132 1.00 9.84 624 ASP B N 1
ATOM 6090 C CA . ASP B 1 304 ? -2.333 -16.028 -16.959 1.00 12.21 624 ASP B CA 1
ATOM 6091 C C . ASP B 1 304 ? -3.184 -17.248 -16.580 1.00 13.66 624 ASP B C 1
ATOM 6092 O O . ASP B 1 304 ? -3.083 -17.754 -15.463 1.00 14.57 624 ASP B O 1
ATOM 6097 N N . ASN B 1 305 ? -4.018 -17.699 -17.525 1.00 13.10 625 ASN B N 1
ATOM 6098 C CA . ASN B 1 305 ? -4.911 -18.844 -17.321 1.00 13.89 625 ASN B CA 1
ATOM 6099 C C . ASN B 1 305 ? -5.937 -18.577 -16.243 1.00 15.32 625 ASN B C 1
ATOM 6100 O O . ASN B 1 305 ? -6.448 -19.506 -15.611 1.00 18.54 625 ASN B O 1
ATOM 6105 N N . ARG B 1 306 ? -6.237 -17.300 -16.050 1.00 15.65 626 ARG B N 1
ATOM 6106 C CA . ARG B 1 306 ? -7.237 -16.877 -15.077 1.00 14.03 626 ARG B CA 1
ATOM 6107 C C . ARG B 1 306 ? -8.620 -17.018 -15.682 1.00 16.25 626 ARG B C 1
ATOM 6108 O O . ARG B 1 306 ? -8.863 -16.597 -16.809 1.00 16.17 626 ARG B O 1
ATOM 6116 N N . GLN B 1 307 ? -9.540 -17.609 -14.932 1.00 20.83 627 GLN B N 1
ATOM 6117 C CA . GLN B 1 307 ? -10.897 -17.755 -15.433 1.00 24.42 627 GLN B CA 1
ATOM 6118 C C . GLN B 1 307 ? -11.712 -16.503 -15.159 1.00 24.11 627 GLN B C 1
ATOM 6119 O O . GLN B 1 307 ? -11.861 -16.079 -14.015 1.00 26.44 627 GLN B O 1
ATOM 6125 N N . VAL B 1 308 ? -12.220 -15.911 -16.228 1.00 24.37 628 VAL B N 1
ATOM 6126 C CA . VAL B 1 308 ? -13.044 -14.720 -16.140 1.00 27.61 628 VAL B CA 1
ATOM 6127 C C . VAL B 1 308 ? -14.344 -14.984 -16.879 1.00 31.19 628 VAL B C 1
ATOM 6128 O O . VAL B 1 308 ? -14.336 -15.281 -18.077 1.00 33.48 628 VAL B O 1
ATOM 6132 N N . ASP B 1 309 ? -15.456 -14.891 -16.157 1.00 34.17 629 ASP B N 1
ATOM 6133 C CA . ASP B 1 309 ? -16.771 -15.110 -16.743 1.00 37.35 629 ASP B CA 1
ATOM 6134 C C . ASP B 1 309 ? -16.833 -16.430 -17.506 1.00 33.75 629 ASP B C 1
ATOM 6135 O O . ASP B 1 309 ? -17.329 -16.485 -18.632 1.00 37.75 629 ASP B O 1
ATOM 6140 N N . GLY B 1 310 ? -16.314 -17.486 -16.887 1.00 36.66 630 GLY B N 1
ATOM 6141 C CA . GLY B 1 310 ? -16.421 -18.829 -17.430 1.00 36.61 630 GLY B CA 1
ATOM 6142 C C . GLY B 1 310 ? -15.365 -19.203 -18.453 1.00 36.95 630 GLY B C 1
ATOM 6143 O O . GLY B 1 310 ? -15.284 -20.359 -18.870 1.00 33.09 630 GLY B O 1
ATOM 6144 N N . GLN B 1 311 ? -14.551 -18.230 -18.855 1.00 32.14 631 GLN B N 1
ATOM 6145 C CA . GLN B 1 311 ? -13.527 -18.460 -19.872 1.00 29.14 631 GLN B CA 1
ATOM 6146 C C . GLN B 1 311 ? -12.154 -18.003 -19.388 1.00 26.08 631 GLN B C 1
ATOM 6147 O O . GLN B 1 311 ? -12.033 -16.972 -18.733 1.00 25.70 631 GLN B O 1
ATOM 6153 N N . LYS B 1 312 ? -11.120 -18.771 -19.716 1.00 20.70 632 LYS B N 1
ATOM 6154 C CA . LYS B 1 312 ? -9.766 -18.406 -19.317 1.00 18.60 632 LYS B CA 1
ATOM 6155 C C . LYS B 1 312 ? -9.233 -17.288 -20.194 1.00 20.59 632 LYS B C 1
ATOM 6156 O O . LYS B 1 312 ? -9.576 -17.183 -21.371 1.00 23.16 632 LYS B O 1
ATOM 6162 N N . ILE B 1 313 ? -8.396 -16.444 -19.604 1.00 17.29 633 ILE B N 1
ATOM 6163 C CA . ILE B 1 313 ? -7.659 -15.449 -20.365 1.00 15.74 633 ILE B CA 1
ATOM 6164 C C . ILE B 1 313 ? -6.170 -15.685 -20.142 1.00 12.01 633 ILE B C 1
ATOM 6165 O O . ILE B 1 313 ? -5.774 -16.517 -19.332 1.00 13.66 633 ILE B O 1
ATOM 6170 N N . HIS B 1 314 ? -5.354 -14.956 -20.895 1.00 13.21 634 HIS B N 1
ATOM 6171 C CA . HIS B 1 314 ? -3.913 -14.965 -20.703 1.00 11.00 634 HIS B CA 1
ATOM 6172 C C . HIS B 1 314 ? -3.435 -13.531 -20.903 1.00 10.55 634 HIS B C 1
ATOM 6173 O O . HIS B 1 314 ? -3.983 -12.804 -21.715 1.00 9.96 634 HIS B O 1
ATOM 6180 N N . SER B 1 315 ? -2.434 -13.114 -20.134 1.00 10.06 635 SER B N 1
ATOM 6181 C CA . SER B 1 315 ? -1.938 -11.746 -20.245 1.00 10.47 635 SER B CA 1
ATOM 6182 C C . SER B 1 315 ? -1.435 -11.388 -21.645 1.00 9.96 635 SER B C 1
ATOM 6183 O O . SER B 1 315 ? -1.442 -10.217 -22.038 1.00 9.82 635 SER B O 1
ATOM 6186 N N . SER B 1 316 ? -1.027 -12.397 -22.419 1.00 10.41 636 SER B N 1
ATOM 6187 C CA . SER B 1 316 ? -0.479 -12.135 -23.745 1.00 9.60 636 SER B CA 1
ATOM 6188 C C . SER B 1 316 ? -1.541 -11.940 -24.818 1.00 8.49 636 SER B C 1
ATOM 6189 O O . SER B 1 316 ? -1.243 -11.416 -25.888 1.00 10.43 636 SER B O 1
ATOM 6192 N N . THR B 1 317 ? -2.771 -12.349 -24.527 1.00 9.69 637 THR B N 1
ATOM 6193 C CA . THR B 1 317 ? -3.824 -12.327 -25.540 1.00 10.83 637 THR B CA 1
ATOM 6194 C C . THR B 1 317 ? -5.113 -11.634 -25.096 1.00 11.89 637 THR B C 1
ATOM 6195 O O . THR B 1 317 ? -6.019 -11.440 -25.898 1.00 14.33 637 THR B O 1
ATOM 6199 N N . MET B 1 318 ? -5.192 -11.248 -23.826 1.00 11.45 638 MET B N 1
ATOM 6200 C CA . MET B 1 318 ? -6.444 -10.726 -23.289 1.00 13.52 638 MET B CA 1
ATOM 6201 C C . MET B 1 318 ? -6.858 -9.377 -23.864 1.00 13.57 638 MET B C 1
ATOM 6202 O O . MET B 1 318 ? -6.031 -8.558 -24.283 1.00 11.99 638 MET B O 1
ATOM 6207 N N . ASN B 1 319 ? -8.170 -9.168 -23.885 1.00 12.94 639 ASN B N 1
ATOM 6208 C CA . ASN B 1 319 ? -8.766 -7.883 -24.202 1.00 14.39 639 ASN B CA 1
ATOM 6209 C C . ASN B 1 319 ? -10.002 -7.786 -23.324 1.00 19.36 639 ASN B C 1
ATOM 6210 O O . ASN B 1 319 ? -11.119 -8.056 -23.764 1.00 20.57 639 ASN B O 1
ATOM 6215 N N . ASN B 1 320 ? -9.784 -7.448 -22.059 1.00 17.90 640 ASN B N 1
ATOM 6216 C CA . ASN B 1 320 ? -10.838 -7.469 -21.054 1.00 14.59 640 ASN B CA 1
ATOM 6217 C C . ASN B 1 320 ? -10.522 -6.379 -20.033 1.00 16.34 640 ASN B C 1
ATOM 6218 O O . ASN B 1 320 ? -9.764 -6.598 -19.090 1.00 17.88 640 ASN B O 1
ATOM 6223 N N . ARG B 1 321 ? -11.096 -5.203 -20.259 1.00 18.30 641 ARG B N 1
ATOM 6224 C CA . ARG B 1 321 ? -10.816 -4.017 -19.445 1.00 18.09 641 ARG B CA 1
ATOM 6225 C C . ARG B 1 321 ? -10.974 -4.278 -17.949 1.00 18.60 641 ARG B C 1
ATOM 6226 O O . ARG B 1 321 ? -10.106 -3.920 -17.148 1.00 16.31 641 ARG B O 1
ATOM 6234 N N . ARG B 1 322 ? -12.082 -4.903 -17.562 1.00 18.52 642 ARG B N 1
ATOM 6235 C CA . ARG B 1 322 ? -12.380 -5.117 -16.151 1.00 20.38 642 ARG B CA 1
ATOM 6236 C C . ARG B 1 322 ? -11.470 -6.163 -15.499 1.00 20.94 642 ARG B C 1
ATOM 6237 O O . ARG B 1 322 ? -11.354 -6.234 -14.270 1.00 18.41 642 ARG B O 1
ATOM 6245 N N . ALA B 1 323 ? -10.819 -6.979 -16.323 1.00 16.29 643 ALA B N 1
ATOM 6246 C CA . ALA B 1 323 ? -9.946 -8.022 -15.802 1.00 16.66 643 ALA B CA 1
ATOM 6247 C C . ALA B 1 323 ? -8.502 -7.537 -15.705 1.00 11.58 643 ALA B C 1
ATOM 6248 O O . ALA B 1 323 ? -7.622 -8.283 -15.291 1.00 12.10 643 ALA B O 1
ATOM 6250 N N . GLN B 1 324 ? -8.274 -6.283 -16.079 1.00 14.81 644 GLN B N 1
ATOM 6251 C CA . GLN B 1 324 ? -6.944 -5.704 -15.927 1.00 13.19 644 GLN B CA 1
ATOM 6252 C C . GLN B 1 324 ? -6.518 -5.545 -14.466 1.00 14.38 644 GLN B C 1
ATOM 6253 O O . GLN B 1 324 ? -7.342 -5.362 -13.566 1.00 15.93 644 GLN B O 1
ATOM 6259 N N . ASN B 1 325 ? -5.215 -5.648 -14.235 1.00 10.61 645 ASN B N 1
ATOM 6260 C CA . ASN B 1 325 ? -4.639 -5.258 -12.961 1.00 11.49 645 ASN B CA 1
ATOM 6261 C C . ASN B 1 325 ? -3.302 -4.616 -13.289 1.00 11.94 645 ASN B C 1
ATOM 6262 O O . ASN B 1 325 ? -2.595 -5.083 -14.186 1.00 10.72 645 ASN B O 1
ATOM 6267 N N . THR B 1 326 ? -2.967 -3.524 -12.613 1.00 11.44 646 THR B N 1
ATOM 6268 C CA . THR B 1 326 ? -1.863 -2.705 -13.118 1.00 10.65 646 THR B CA 1
ATOM 6269 C C . THR B 1 326 ? -0.732 -2.592 -12.092 1.00 9.41 646 THR B C 1
ATOM 6270 O O . THR B 1 326 ? -0.124 -3.590 -11.739 1.00 9.83 646 THR B O 1
ATOM 6274 N N . GLU B 1 327 ? -0.439 -1.384 -11.628 1.00 10.47 647 GLU B N 1
ATOM 6275 C CA . GLU B 1 327 ? 0.528 -1.215 -10.554 1.00 9.94 647 GLU B CA 1
ATOM 6276 C C . GLU B 1 327 ? 0.074 -1.981 -9.323 1.00 10.56 647 GLU B C 1
ATOM 6277 O O . GLU B 1 327 ? -1.109 -1.982 -9.003 1.00 15.16 647 GLU B O 1
ATOM 6283 N N . SER B 1 328 ? 1.005 -2.619 -8.623 1.00 9.16 648 SER B N 1
ATOM 6284 C CA . SER B 1 328 ? 0.649 -3.423 -7.468 1.00 11.38 648 SER B CA 1
ATOM 6285 C C . SER B 1 328 ? 1.657 -3.267 -6.346 1.00 13.46 648 SER B C 1
ATOM 6286 O O . SER B 1 328 ? 2.738 -2.716 -6.538 1.00 11.43 648 SER B O 1
ATOM 6289 N N . THR B 1 329 ? 1.279 -3.744 -5.166 1.00 11.71 649 THR B N 1
ATOM 6290 C CA . THR B 1 329 ? 2.176 -3.768 -4.023 1.00 12.82 649 THR B CA 1
ATOM 6291 C C . THR B 1 329 ? 2.143 -5.181 -3.442 1.00 10.72 649 THR B C 1
ATOM 6292 O O . THR B 1 329 ? 1.089 -5.839 -3.438 1.00 12.58 649 THR B O 1
ATOM 6296 N N . VAL B 1 330 ? 3.292 -5.657 -2.980 1.00 11.01 650 VAL B N 1
ATOM 6297 C CA . VAL B 1 330 ? 3.465 -7.071 -2.679 1.00 12.79 650 VAL B CA 1
ATOM 6298 C C . VAL B 1 330 ? 3.837 -7.271 -1.214 1.00 13.97 650 VAL B C 1
ATOM 6299 O O . VAL B 1 330 ? 4.633 -6.515 -0.659 1.00 12.42 650 VAL B O 1
ATOM 6303 N N . VAL B 1 331 ? 3.240 -8.285 -0.587 1.00 12.36 651 VAL B N 1
ATOM 6304 C CA . VAL B 1 331 ? 3.489 -8.584 0.824 1.00 16.93 651 VAL B CA 1
ATOM 6305 C C . VAL B 1 331 ? 3.588 -10.091 1.012 1.00 14.57 651 VAL B C 1
ATOM 6306 O O . VAL B 1 331 ? 2.847 -10.836 0.380 1.00 16.75 651 VAL B O 1
ATOM 6310 N N . GLN B 1 332 ? 4.497 -10.550 1.866 1.00 14.53 652 GLN B N 1
ATOM 6311 C CA . GLN B 1 332 ? 4.495 -11.962 2.235 1.00 14.20 652 GLN B CA 1
ATOM 6312 C C . GLN B 1 332 ? 3.880 -12.149 3.621 1.00 15.79 652 GLN B C 1
ATOM 6313 O O . GLN B 1 332 ? 4.134 -11.371 4.541 1.00 17.07 652 GLN B O 1
ATOM 6319 N N . LEU B 1 333 ? 3.071 -13.191 3.752 1.00 14.77 653 LEU B N 1
ATOM 6320 C CA . LEU B 1 333 ? 2.478 -13.541 5.034 1.00 18.35 653 LEU B CA 1
ATOM 6321 C C . LEU B 1 333 ? 3.398 -14.478 5.812 1.00 20.73 653 LEU B C 1
ATOM 6322 O O . LEU B 1 333 ? 4.329 -15.068 5.252 1.00 19.32 653 LEU B O 1
ATOM 6327 N N . ASN B 1 334 ? 3.128 -14.631 7.106 1.00 23.41 654 ASN B N 1
ATOM 6328 C CA . ASN B 1 334 ? 3.925 -15.515 7.948 1.00 21.25 654 ASN B CA 1
ATOM 6329 C C . ASN B 1 334 ? 3.814 -16.974 7.498 1.00 21.97 654 ASN B C 1
ATOM 6330 O O . ASN B 1 334 ? 4.734 -17.769 7.694 1.00 22.87 654 ASN B O 1
ATOM 6335 N N . ASN B 1 335 ? 2.684 -17.310 6.885 1.00 20.94 655 ASN B N 1
ATOM 6336 C CA . ASN B 1 335 ? 2.460 -18.660 6.390 1.00 22.40 655 ASN B CA 1
ATOM 6337 C C . ASN B 1 335 ? 3.182 -18.944 5.068 1.00 24.69 655 ASN B C 1
ATOM 6338 O O . ASN B 1 335 ? 3.120 -20.055 4.547 1.00 23.52 655 ASN B O 1
ATOM 6343 N N . GLY B 1 336 ? 3.874 -17.938 4.539 1.00 20.80 656 GLY B N 1
ATOM 6344 C CA . GLY B 1 336 ? 4.667 -18.122 3.334 1.00 22.17 656 GLY B CA 1
ATOM 6345 C C . GLY B 1 336 ? 4.011 -17.593 2.074 1.00 19.12 656 GLY B C 1
ATOM 6346 O O . GLY B 1 336 ? 4.685 -17.363 1.063 1.00 21.53 656 GLY B O 1
ATOM 6347 N N . ASP B 1 337 ? 2.698 -17.401 2.123 1.00 19.64 657 ASP B N 1
ATOM 6348 C CA . ASP B 1 337 ? 1.950 -16.914 0.974 1.00 18.84 657 ASP B CA 1
ATOM 6349 C C . ASP B 1 337 ? 2.301 -15.477 0.603 1.00 14.85 657 ASP B C 1
ATOM 6350 O O . ASP B 1 337 ? 2.616 -14.653 1.456 1.00 16.69 657 ASP B O 1
ATOM 6355 N N . VAL B 1 338 ? 2.240 -15.187 -0.689 1.00 16.69 658 VAL B N 1
ATOM 6356 C CA . VAL B 1 338 ? 2.487 -13.845 -1.179 1.00 15.46 658 VAL B CA 1
ATOM 6357 C C . VAL B 1 338 ? 1.166 -13.232 -1.619 1.00 14.37 658 VAL B C 1
ATOM 6358 O O . VAL B 1 338 ? 0.398 -13.843 -2.356 1.00 15.24 658 VAL B O 1
ATOM 6362 N N . LYS B 1 339 ? 0.895 -12.023 -1.148 1.00 13.88 659 LYS B N 1
ATOM 6363 C CA . LYS B 1 339 ? -0.319 -11.312 -1.512 1.00 13.91 659 LYS B CA 1
ATOM 6364 C C . LYS B 1 339 ? 0.052 -10.152 -2.419 1.00 15.16 659 LYS B C 1
ATOM 6365 O O . LYS B 1 339 ? 1.005 -9.429 -2.145 1.00 15.83 659 LYS B O 1
ATOM 6371 N N . LEU B 1 340 ? -0.698 -9.990 -3.500 1.00 13.05 660 LEU B N 1
ATOM 6372 C CA . LEU B 1 340 ? -0.456 -8.902 -4.431 1.00 12.66 660 LEU B CA 1
ATOM 6373 C C . LEU B 1 340 ? -1.690 -8.018 -4.515 1.00 13.94 660 LEU B C 1
ATOM 6374 O O . LEU B 1 340 ? -2.737 -8.434 -5.014 1.00 14.23 660 LEU B O 1
ATOM 6379 N N . PHE B 1 341 ? -1.570 -6.800 -4.003 1.00 12.30 661 PHE B N 1
ATOM 6380 C CA . PHE B 1 341 ? -2.673 -5.856 -4.019 1.00 12.36 661 PHE B CA 1
ATOM 6381 C C . PHE B 1 341 ? -2.539 -5.013 -5.265 1.00 14.07 661 PHE B C 1
ATOM 6382 O O . PHE B 1 341 ? -1.542 -4.307 -5.431 1.00 12.85 661 PHE B O 1
ATOM 6390 N N . MET B 1 342 ? -3.554 -5.069 -6.122 1.00 13.06 662 MET B N 1
ATOM 6391 C CA . MET B 1 342 ? -3.434 -4.569 -7.484 1.00 10.31 662 MET B CA 1
ATOM 6392 C C . MET B 1 342 ? -4.386 -3.428 -7.826 1.00 12.49 662 MET B C 1
ATOM 6393 O O . MET B 1 342 ? -5.602 -3.544 -7.659 1.00 14.03 662 MET B O 1
ATOM 6398 N N . ARG B 1 343 ? -3.835 -2.335 -8.335 1.00 12.38 663 ARG B N 1
ATOM 6399 C CA . ARG B 1 343 ? -4.655 -1.259 -8.859 1.00 12.61 663 ARG B CA 1
ATOM 6400 C C . ARG B 1 343 ? -5.519 -1.775 -10.004 1.00 14.76 663 ARG B C 1
ATOM 6401 O O . ARG B 1 343 ? -5.038 -2.490 -10.891 1.00 13.80 663 ARG B O 1
ATOM 6409 N N . GLY B 1 344 ? -6.796 -1.413 -9.994 1.00 14.63 664 GLY B N 1
ATOM 6410 C CA . GLY B 1 344 ? -7.708 -1.927 -10.996 1.00 14.96 664 GLY B CA 1
ATOM 6411 C C . GLY B 1 344 ? -8.974 -1.119 -11.174 1.00 15.97 664 GLY B C 1
ATOM 6412 O O . GLY B 1 344 ? -9.100 -0.001 -10.664 1.00 16.45 664 GLY B O 1
ATOM 6413 N N . LEU B 1 345 ? -9.927 -1.710 -11.888 1.00 16.37 665 LEU B N 1
ATOM 6414 C CA . LEU B 1 345 ? -11.097 -0.982 -12.359 1.00 15.31 665 LEU B CA 1
ATOM 6415 C C . LEU B 1 345 ? -12.421 -1.537 -11.827 1.00 19.95 665 LEU B C 1
ATOM 6416 O O . LEU B 1 345 ? -13.464 -1.374 -12.467 1.00 22.04 665 LEU B O 1
ATOM 6421 N N . THR B 1 346 ? -12.380 -2.191 -10.674 1.00 15.83 666 THR B N 1
ATOM 6422 C CA . THR B 1 346 ? -13.605 -2.708 -10.064 1.00 21.36 666 THR B CA 1
ATOM 6423 C C . THR B 1 346 ? -14.219 -1.728 -9.065 1.00 21.39 666 THR B C 1
ATOM 6424 O O . THR B 1 346 ? -15.345 -1.930 -8.610 1.00 23.05 666 THR B O 1
ATOM 6428 N N . GLY B 1 347 ? -13.484 -0.674 -8.724 1.00 18.92 667 GLY B N 1
ATOM 6429 C CA . GLY B 1 347 ? -13.941 0.261 -7.712 1.00 20.93 667 GLY B CA 1
ATOM 6430 C C . GLY B 1 347 ? -13.557 -0.162 -6.304 1.00 18.77 667 GLY B C 1
ATOM 6431 O O . GLY B 1 347 ? -13.670 0.630 -5.359 1.00 23.12 667 GLY B O 1
ATOM 6432 N N . ASP B 1 348 ? -13.102 -1.401 -6.152 1.00 17.30 668 ASP B N 1
ATOM 6433 C CA . ASP B 1 348 ? -12.662 -1.900 -4.853 1.00 18.81 668 ASP B CA 1
ATOM 6434 C C . ASP B 1 348 ? -11.331 -2.658 -4.896 1.00 20.44 668 ASP B C 1
ATOM 6435 O O . ASP B 1 348 ? -10.763 -2.866 -5.969 1.00 19.45 668 ASP B O 1
ATOM 6440 N N . LEU B 1 349 ? -10.844 -3.055 -3.723 1.00 16.36 669 LEU B N 1
ATOM 6441 C CA . LEU B 1 349 ? -9.499 -3.614 -3.569 1.00 16.22 669 LEU B CA 1
ATOM 6442 C C . LEU B 1 349 ? -9.407 -5.047 -4.071 1.00 16.13 669 LEU B C 1
ATOM 6443 O O . LEU B 1 349 ? -10.158 -5.922 -3.624 1.00 18.96 669 LEU B O 1
ATOM 6448 N N . GLN B 1 350 ? -8.464 -5.284 -4.985 1.00 15.20 670 GLN B N 1
ATOM 6449 C CA . GLN B 1 350 ? -8.271 -6.601 -5.584 1.00 15.65 670 GLN B CA 1
ATOM 6450 C C . GLN B 1 350 ? -6.966 -7.228 -5.110 1.00 14.54 670 GLN B C 1
ATOM 6451 O O . GLN B 1 350 ? -5.923 -6.576 -5.133 1.00 14.29 670 GLN B O 1
ATOM 6457 N N . VAL B 1 351 ? -7.017 -8.488 -4.692 1.00 13.73 671 VAL B N 1
ATOM 6458 C CA . VAL B 1 351 ? -5.861 -9.153 -4.111 1.00 12.21 671 VAL B CA 1
ATOM 6459 C C . VAL B 1 351 ? -5.652 -10.533 -4.710 1.00 15.80 671 VAL B C 1
ATOM 6460 O O . VAL B 1 351 ? -6.552 -11.375 -4.666 1.00 17.90 671 VAL B O 1
ATOM 6464 N N . ALA B 1 352 ? -4.464 -10.769 -5.267 1.00 16.24 672 ALA B N 1
ATOM 6465 C CA . ALA B 1 352 ? -4.095 -12.099 -5.757 1.00 14.05 672 ALA B CA 1
ATOM 6466 C C . ALA B 1 352 ? -3.180 -12.794 -4.755 1.00 12.11 672 ALA B C 1
ATOM 6467 O O . ALA B 1 352 ? -2.551 -12.134 -3.919 1.00 14.29 672 ALA B O 1
ATOM 6469 N N . THR B 1 353 ? -3.114 -14.122 -4.820 1.00 12.11 673 THR B N 1
ATOM 6470 C CA . THR B 1 353 ? -2.307 -14.908 -3.893 1.00 13.31 673 THR B CA 1
ATOM 6471 C C . THR B 1 353 ? -1.400 -15.882 -4.626 1.00 14.91 673 THR B C 1
ATOM 6472 O O . THR B 1 353 ? -1.834 -16.553 -5.560 1.00 15.96 673 THR B O 1
ATOM 6476 N N . SER B 1 354 ? -0.141 -15.954 -4.202 1.00 15.84 674 SER B N 1
ATOM 6477 C CA . SER B 1 354 ? 0.797 -16.942 -4.732 1.00 16.24 674 SER B CA 1
ATOM 6478 C C . SER B 1 354 ? 1.332 -17.826 -3.612 1.00 15.95 674 SER B C 1
ATOM 6479 O O . SER B 1 354 ? 1.727 -17.331 -2.549 1.00 16.85 674 SER B O 1
ATOM 6482 N N . LYS B 1 355 ? 1.341 -19.134 -3.859 1.00 17.79 675 LYS B N 1
ATOM 6483 C CA . LYS B 1 355 ? 1.823 -20.119 -2.901 1.00 20.88 675 LYS B CA 1
ATOM 6484 C C . LYS B 1 355 ? 3.254 -20.570 -3.182 1.00 20.92 675 LYS B C 1
ATOM 6485 O O . LYS B 1 355 ? 3.829 -21.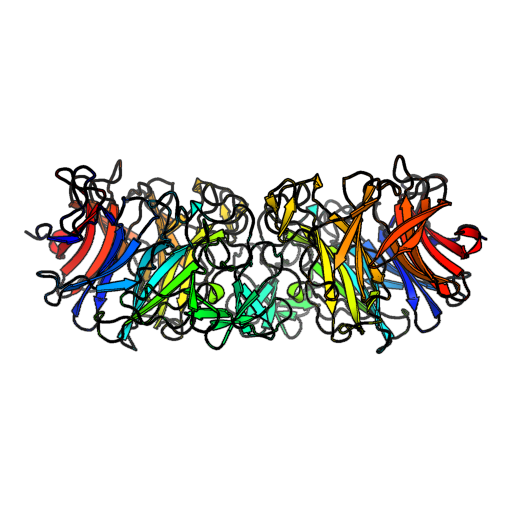336 -2.412 1.00 21.82 675 LYS B O 1
ATOM 6491 N N . ASP B 1 356 ? 3.832 -20.096 -4.282 1.00 18.37 676 ASP B N 1
ATOM 6492 C CA . ASP B 1 356 ? 5.164 -20.549 -4.684 1.00 16.83 676 ASP B CA 1
ATOM 6493 C C . ASP B 1 356 ? 6.187 -19.423 -4.831 1.00 17.39 676 ASP B C 1
ATOM 6494 O O . ASP B 1 356 ? 7.057 -19.479 -5.698 1.00 18.67 676 ASP B O 1
ATOM 6499 N N . GLY B 1 357 ? 6.080 -18.406 -3.983 1.00 15.54 677 GLY B N 1
ATOM 6500 C CA . GLY B 1 357 ? 7.074 -17.346 -3.930 1.00 16.68 677 GLY B CA 1
ATOM 6501 C C . GLY B 1 357 ? 6.963 -16.319 -5.039 1.00 16.66 677 GLY B C 1
ATOM 6502 O O . GLY B 1 357 ? 7.963 -15.691 -5.415 1.00 16.98 677 GLY B O 1
ATOM 6503 N N . GLY B 1 358 ? 5.752 -16.151 -5.563 1.00 14.27 678 GLY B N 1
ATOM 6504 C CA . GLY B 1 358 ? 5.454 -15.089 -6.513 1.00 14.59 678 GLY B CA 1
ATOM 6505 C C . GLY B 1 358 ? 5.469 -15.530 -7.963 1.00 13.78 678 GLY B C 1
ATOM 6506 O O . GLY B 1 358 ? 5.254 -14.722 -8.870 1.00 16.09 678 GLY B O 1
ATOM 6507 N N . VAL B 1 359 ? 5.722 -16.812 -8.197 1.00 14.51 679 VAL B N 1
ATOM 6508 C CA . VAL B 1 359 ? 5.828 -17.304 -9.567 1.00 16.69 679 VAL B CA 1
ATOM 6509 C C . VAL B 1 359 ? 4.471 -17.572 -10.237 1.00 17.25 679 VAL B C 1
ATOM 6510 O O . VAL B 1 359 ? 4.244 -17.149 -11.369 1.00 15.95 679 VAL B O 1
ATOM 6514 N N . THR B 1 360 ? 3.574 -18.275 -9.553 1.00 16.51 680 THR B N 1
ATOM 6515 C CA . THR B 1 360 ? 2.228 -18.499 -10.073 1.00 13.47 680 THR B CA 1
ATOM 6516 C C . THR B 1 360 ? 1.163 -17.999 -9.101 1.00 15.26 680 THR B C 1
ATOM 6517 O O . THR B 1 360 ? 1.412 -17.897 -7.897 1.00 17.66 680 THR B O 1
ATOM 6521 N N . TRP B 1 361 ? -0.012 -17.677 -9.632 1.00 16.04 681 TRP B N 1
ATOM 6522 C CA . TRP B 1 361 ? -1.091 -17.089 -8.839 1.00 14.24 681 TRP B CA 1
ATOM 6523 C C . TRP B 1 361 ? -2.314 -17.995 -8.801 1.00 20.63 681 TRP B C 1
ATOM 6524 O O . TRP B 1 361 ? -2.596 -18.721 -9.753 1.00 22.76 681 TRP B O 1
ATOM 6535 N N . GLU B 1 362 ? -3.034 -17.952 -7.689 1.00 19.05 682 GLU B N 1
ATOM 6536 C CA . GLU B 1 362 ? -4.223 -18.778 -7.533 1.00 24.10 682 GLU B CA 1
ATOM 6537 C C . GLU B 1 362 ? -5.341 -18.306 -8.453 1.00 19.11 682 GLU B C 1
ATOM 6538 O O . GLU B 1 362 ? -5.345 -17.166 -8.920 1.00 19.53 682 GLU B O 1
ATOM 6544 N N . LYS B 1 363 ? -6.297 -19.200 -8.702 1.00 20.82 683 LYS B N 1
ATOM 6545 C CA . LYS B 1 363 ? -7.378 -18.951 -9.649 1.00 24.75 683 LYS B CA 1
ATOM 6546 C C . LYS B 1 363 ? -8.174 -17.693 -9.344 1.00 25.01 683 LYS B C 1
ATOM 6547 O O . LYS B 1 363 ? -8.568 -16.957 -10.249 1.00 28.01 683 LYS B O 1
ATOM 6553 N N . ASP B 1 364 ? -8.426 -17.461 -8.065 1.00 28.08 684 ASP B N 1
ATOM 6554 C CA . ASP B 1 364 ? -9.358 -16.417 -7.667 1.00 27.93 684 ASP B CA 1
ATOM 6555 C C . ASP B 1 364 ? -8.669 -15.142 -7.195 1.00 19.27 684 ASP B C 1
ATOM 6556 O O . ASP B 1 364 ? -7.744 -15.182 -6.384 1.00 24.92 684 ASP B O 1
ATOM 6561 N N . ILE B 1 365 ? -9.131 -14.016 -7.718 1.00 21.21 685 ILE B N 1
ATOM 6562 C CA . ILE B 1 365 ? -8.757 -12.718 -7.180 1.00 20.32 685 ILE B CA 1
ATOM 6563 C C . ILE B 1 365 ? -9.817 -12.299 -6.169 1.00 22.63 685 ILE B C 1
ATOM 6564 O O . ILE B 1 365 ? -10.999 -12.198 -6.505 1.00 25.61 685 ILE B O 1
ATOM 6569 N N . LYS B 1 366 ? -9.386 -12.060 -4.939 1.00 17.63 686 LYS B N 1
ATOM 6570 C CA . LYS B 1 366 ? -10.283 -11.657 -3.861 1.00 20.99 686 LYS B CA 1
ATOM 6571 C C . LYS B 1 366 ? -10.584 -10.161 -3.952 1.00 21.87 686 LYS B C 1
ATOM 6572 O O . LYS B 1 366 ? -9.682 -9.352 -4.172 1.00 21.83 686 LYS B O 1
ATOM 6578 N N . ARG B 1 367 ? -11.850 -9.791 -3.799 1.00 19.38 687 ARG B N 1
ATOM 6579 C CA . ARG B 1 367 ? -12.219 -8.381 -3.763 1.00 18.43 687 ARG B CA 1
ATOM 6580 C C . ARG B 1 367 ? -12.723 -7.992 -2.382 1.00 22.55 687 ARG B C 1
ATOM 6581 O O . ARG B 1 367 ? -13.442 -8.754 -1.730 1.00 22.63 687 ARG B O 1
ATOM 6589 N N . TYR B 1 368 ? -12.319 -6.807 -1.939 1.00 18.47 688 TYR B N 1
ATOM 6590 C CA . TYR B 1 368 ? -12.749 -6.250 -0.660 1.00 19.03 688 TYR B CA 1
ATOM 6591 C C . TYR B 1 368 ? -13.461 -4.917 -0.882 1.00 21.36 688 TYR B C 1
ATOM 6592 O O . TYR B 1 368 ? -12.818 -3.892 -1.102 1.00 20.41 688 TYR B O 1
ATOM 6601 N N . PRO B 1 369 ? -14.801 -4.929 -0.838 1.00 18.49 689 PRO B N 1
ATOM 6602 C CA . PRO B 1 369 ? -15.568 -3.694 -1.040 1.00 20.73 689 PRO B CA 1
ATOM 6603 C C . PRO B 1 369 ? -15.378 -2.729 0.134 1.00 17.06 689 PRO B C 1
ATOM 6604 O O . PRO B 1 369 ? -15.750 -1.558 0.024 1.00 19.72 689 PRO B O 1
ATOM 6608 N N . GLN B 1 370 ? -14.791 -3.223 1.221 1.00 17.25 690 GLN B N 1
ATOM 6609 C CA . GLN B 1 370 ? -14.453 -2.401 2.385 1.00 21.24 690 GLN B CA 1
ATOM 6610 C C . GLN B 1 370 ? -13.380 -1.363 2.057 1.00 23.63 690 GLN B C 1
ATOM 6611 O O . GLN B 1 370 ? -13.216 -0.383 2.778 1.00 20.62 690 GLN B O 1
ATOM 6617 N N . VAL B 1 371 ? -12.630 -1.595 0.985 1.00 21.75 691 VAL B N 1
ATOM 6618 C CA . VAL B 1 371 ? -11.554 -0.684 0.611 1.00 19.92 691 VAL B CA 1
ATOM 6619 C C . VAL B 1 371 ? -11.772 -0.200 -0.806 1.00 19.72 691 VAL B C 1
ATOM 6620 O O . VAL B 1 371 ? -11.641 -0.973 -1.755 1.00 18.74 691 VAL B O 1
ATOM 6624 N N . LYS B 1 372 ? -12.130 1.068 -0.951 1.00 19.73 692 LYS B N 1
ATOM 6625 C CA . LYS B 1 372 ? -12.373 1.629 -2.265 1.00 18.52 692 LYS B CA 1
ATOM 6626 C C . LYS B 1 372 ? -11.059 1.688 -3.027 1.00 19.88 692 LYS B C 1
ATOM 6627 O O . LYS B 1 372 ? -9.998 1.896 -2.441 1.00 18.26 692 LYS B O 1
ATOM 6633 N N . ASP B 1 373 ? -11.142 1.479 -4.335 1.00 18.30 693 ASP B N 1
ATOM 6634 C CA . ASP B 1 373 ? -10.009 1.691 -5.226 1.00 18.52 693 ASP B CA 1
ATOM 6635 C C . ASP B 1 373 ? -10.508 2.600 -6.340 1.00 17.09 693 ASP B C 1
ATOM 6636 O O . ASP B 1 373 ? -11.334 2.187 -7.157 1.00 20.75 693 ASP B O 1
ATOM 6641 N N . VAL B 1 374 ? -10.046 3.848 -6.357 1.00 15.69 694 VAL B N 1
ATOM 6642 C CA . VAL B 1 374 ? -10.477 4.799 -7.375 1.00 19.92 694 VAL B CA 1
ATOM 6643 C C . VAL B 1 374 ? -9.603 4.723 -8.624 1.00 17.91 694 VAL B C 1
ATOM 6644 O O . VAL B 1 374 ? -9.594 5.642 -9.436 1.00 18.96 694 VAL B O 1
ATOM 6648 N N . TYR B 1 375 ? -8.883 3.612 -8.769 1.00 17.14 695 TYR B N 1
ATOM 6649 C CA . TYR B 1 375 ? -7.940 3.403 -9.874 1.00 17.24 695 TYR B CA 1
ATOM 6650 C C . TYR B 1 375 ? -6.703 4.284 -9.707 1.00 13.01 695 TYR B C 1
ATOM 6651 O O . TYR B 1 375 ? -6.486 5.242 -10.440 1.00 16.17 695 TYR B O 1
ATOM 6660 N N . VAL B 1 376 ? -5.898 3.937 -8.719 1.00 14.85 696 VAL B N 1
ATOM 6661 C CA . VAL B 1 376 ? -4.697 4.686 -8.420 1.00 13.09 696 VAL B CA 1
ATOM 6662 C C . VAL B 1 376 ? -3.781 3.762 -7.654 1.00 12.90 696 VAL B C 1
ATOM 6663 O O . VAL B 1 376 ? -4.229 2.787 -7.065 1.00 12.93 696 VAL B O 1
ATOM 6667 N N . GLN B 1 377 ? -2.490 4.065 -7.691 1.00 13.78 697 GLN B N 1
ATOM 6668 C CA . GLN B 1 377 ? -1.489 3.287 -6.983 1.00 12.41 697 GLN B CA 1
ATOM 6669 C C . GLN B 1 377 ? -1.764 3.234 -5.480 1.00 12.31 697 GLN B C 1
ATOM 6670 O O . GLN B 1 377 ? -2.434 4.115 -4.917 1.00 14.70 697 GLN B O 1
ATOM 6676 N N . MET B 1 378 ? -1.250 2.186 -4.848 1.00 12.12 698 MET B N 1
ATOM 6677 C CA . MET B 1 378 ? -1.363 1.984 -3.406 1.00 11.40 698 MET B CA 1
ATOM 6678 C C . MET B 1 378 ? -0.084 1.345 -2.871 1.00 14.46 698 MET B C 1
ATOM 6679 O O . MET B 1 378 ? 0.749 0.861 -3.641 1.00 13.02 698 MET B O 1
ATOM 6684 N N . SER B 1 379 ? 0.091 1.350 -1.555 1.00 11.09 699 SER B N 1
ATOM 6685 C CA . SER B 1 379 ? 1.159 0.574 -0.944 1.00 11.76 699 SER B CA 1
ATOM 6686 C C . SER B 1 379 ? 0.645 -0.216 0.250 1.00 14.71 699 SER B C 1
ATOM 6687 O O . SER B 1 379 ? -0.332 0.170 0.885 1.00 12.99 699 SER B O 1
ATOM 6690 N N . ALA B 1 380 ? 1.288 -1.336 0.534 1.00 11.40 700 ALA B N 1
ATOM 6691 C CA . ALA B 1 380 ? 0.883 -2.174 1.659 1.00 12.63 700 ALA B CA 1
ATOM 6692 C C . ALA B 1 380 ? 2.106 -2.819 2.265 1.00 14.18 700 ALA B C 1
ATOM 6693 O O . ALA B 1 380 ? 3.035 -3.181 1.542 1.00 15.33 700 ALA B O 1
ATOM 6695 N N . ILE B 1 381 ? 2.115 -2.969 3.590 1.00 14.14 701 ILE B N 1
ATOM 6696 C CA . ILE B 1 381 ? 3.216 -3.636 4.271 1.00 12.95 701 ILE B CA 1
ATOM 6697 C C . ILE B 1 381 ? 2.724 -4.603 5.340 1.00 14.66 701 ILE B C 1
ATOM 6698 O O . ILE B 1 381 ? 1.659 -4.417 5.938 1.00 15.65 701 ILE B O 1
ATOM 6703 N N . HIS B 1 382 ? 3.519 -5.637 5.555 1.00 14.45 702 HIS B N 1
ATOM 6704 C CA . HIS B 1 382 ? 3.312 -6.584 6.638 1.00 18.03 702 HIS B CA 1
ATOM 6705 C C . HIS B 1 382 ? 3.759 -5.934 7.944 1.00 19.84 702 HIS B C 1
ATOM 6706 O O . HIS B 1 382 ? 4.693 -5.132 7.962 1.00 17.32 702 HIS B O 1
ATOM 6713 N N . THR B 1 383 ? 3.093 -6.268 9.044 1.00 20.44 703 THR B N 1
ATOM 6714 C CA . THR B 1 383 ? 3.573 -5.808 10.338 1.00 20.19 703 THR B CA 1
ATOM 6715 C C . THR B 1 383 ? 3.056 -6.713 11.443 1.00 21.47 703 THR B C 1
ATOM 6716 O O . THR B 1 383 ? 1.968 -7.263 11.339 1.00 21.09 703 THR B O 1
ATOM 6720 N N . MET B 1 384 ? 3.862 -6.876 12.481 1.00 20.92 704 MET B N 1
ATOM 6721 C CA . MET B 1 384 ? 3.455 -7.617 13.666 1.00 20.96 704 MET B CA 1
ATOM 6722 C C . MET B 1 384 ? 3.209 -6.640 14.803 1.00 27.13 704 MET B C 1
ATOM 6723 O O . MET B 1 384 ? 3.932 -5.654 14.955 1.00 24.03 704 MET B O 1
ATOM 6728 N N . HIS B 1 385 ? 2.175 -6.906 15.592 1.00 25.40 705 HIS B N 1
ATOM 6729 C CA . HIS B 1 385 ? 1.915 -6.096 16.769 1.00 26.10 705 HIS B CA 1
ATOM 6730 C C . HIS B 1 385 ? 1.383 -6.959 17.900 1.00 27.07 705 HIS B C 1
ATOM 6731 O O . HIS B 1 385 ? 0.325 -7.569 17.777 1.00 27.50 705 HIS B O 1
ATOM 6738 N N . GLU B 1 386 ? 2.129 -7.000 18.998 1.00 29.41 706 GLU B N 1
ATOM 6739 C CA . GLU B 1 386 ? 1.775 -7.829 20.148 1.00 32.18 706 GLU B CA 1
ATOM 6740 C C . GLU B 1 386 ? 1.578 -9.283 19.740 1.00 31.20 706 GLU B C 1
ATOM 6741 O O . GLU B 1 386 ? 0.669 -9.961 20.226 1.00 34.63 706 GLU B O 1
ATOM 6747 N N . GLY B 1 387 ? 2.430 -9.749 18.833 1.00 31.23 707 GLY B N 1
ATOM 6748 C CA . GLY B 1 387 ? 2.434 -11.137 18.416 1.00 31.07 707 GLY B CA 1
ATOM 6749 C C . GLY B 1 387 ? 1.351 -11.499 17.421 1.00 24.17 707 GLY B C 1
ATOM 6750 O O . GLY B 1 387 ? 1.211 -12.664 17.053 1.00 29.32 707 GLY B O 1
ATOM 6751 N N . LYS B 1 388 ? 0.580 -10.508 16.986 1.00 27.69 708 LYS B N 1
ATOM 6752 C CA . LYS B 1 388 ? -0.481 -10.748 16.013 1.00 27.00 708 LYS B CA 1
ATOM 6753 C C . LYS B 1 388 ? -0.125 -10.121 14.663 1.00 26.10 708 LYS B C 1
ATOM 6754 O O . LYS B 1 388 ? 0.619 -9.146 14.608 1.00 23.96 708 LYS B O 1
ATOM 6760 N N . GLU B 1 389 ? -0.671 -10.687 13.590 1.00 24.67 709 GLU B N 1
ATOM 6761 C CA . GLU B 1 389 ? -0.278 -10.345 12.223 1.00 20.00 709 GLU B CA 1
ATOM 6762 C C . GLU B 1 389 ? -1.252 -9.392 11.531 1.00 22.23 709 GLU B C 1
ATOM 6763 O O . GLU B 1 389 ? -2.461 -9.612 11.522 1.00 19.73 709 GLU B O 1
ATOM 6769 N N . TYR B 1 390 ? -0.719 -8.337 10.922 1.00 17.83 710 TYR B N 1
ATOM 6770 C CA . TYR B 1 390 ? -1.562 -7.345 10.266 1.00 18.27 710 TYR B CA 1
ATOM 6771 C C . TYR B 1 390 ? -0.991 -6.947 8.925 1.00 16.55 710 TYR B C 1
ATOM 6772 O O . TYR B 1 390 ? 0.175 -7.192 8.646 1.00 20.61 710 TYR B O 1
ATOM 6781 N N . ILE B 1 391 ? -1.826 -6.322 8.110 1.00 15.34 711 ILE B N 1
ATOM 6782 C CA . ILE B 1 391 ? -1.323 -5.594 6.956 1.00 15.54 711 ILE B CA 1
ATOM 6783 C C . ILE B 1 391 ? -1.853 -4.167 6.997 1.00 20.28 711 ILE B C 1
ATOM 6784 O O . ILE B 1 391 ? -3.015 -3.926 7.344 1.00 16.51 711 ILE B O 1
ATOM 6789 N N . ILE B 1 392 ? -0.978 -3.212 6.693 1.00 17.10 712 ILE B N 1
ATOM 6790 C CA . ILE B 1 392 ? -1.360 -1.815 6.601 1.00 16.13 712 ILE B CA 1
ATOM 6791 C C . ILE B 1 392 ? -1.336 -1.439 5.129 1.00 14.00 712 ILE B C 1
ATOM 6792 O O . ILE B 1 392 ? -0.349 -1.701 4.451 1.00 17.24 712 ILE B O 1
ATOM 6797 N N . LEU B 1 393 ? -2.415 -0.836 4.641 1.00 15.31 713 LEU B N 1
ATOM 6798 C CA . LEU B 1 393 ? -2.514 -0.460 3.230 1.00 14.53 713 LEU B CA 1
ATOM 6799 C C . LEU B 1 393 ? -3.003 0.979 3.088 1.00 18.45 713 LEU B C 1
ATOM 6800 O O . LEU B 1 393 ? -3.999 1.377 3.700 1.00 17.29 713 LEU B O 1
ATOM 6805 N N . SER B 1 394 ? -2.299 1.772 2.288 1.00 12.64 714 SER B N 1
ATOM 6806 C CA . SER B 1 394 ? -2.698 3.151 2.091 1.00 15.78 714 SER B CA 1
ATOM 6807 C C . SER B 1 394 ? -3.049 3.430 0.645 1.00 16.19 714 SER B C 1
ATOM 6808 O O . SER B 1 394 ? -2.347 2.984 -0.272 1.00 14.54 714 SER B O 1
ATOM 6811 N N . ASN B 1 395 ? -4.142 4.161 0.455 1.00 16.39 715 ASN B N 1
ATOM 6812 C CA . ASN B 1 395 ? -4.559 4.673 -0.845 1.00 16.64 715 ASN B CA 1
ATOM 6813 C C . ASN B 1 395 ? -5.621 5.757 -0.697 1.00 17.37 715 ASN B C 1
ATOM 6814 O O . ASN B 1 395 ? -6.076 6.041 0.421 1.00 19.59 715 ASN B O 1
ATOM 6819 N N . ALA B 1 396 ? -6.004 6.367 -1.812 1.00 16.09 716 ALA B N 1
ATOM 6820 C CA . ALA B 1 396 ? -7.028 7.412 -1.805 1.00 16.46 716 ALA B CA 1
ATOM 6821 C C . ALA B 1 396 ? -8.367 6.859 -1.329 1.00 17.97 716 ALA B C 1
ATOM 6822 O O . ALA B 1 396 ? -8.765 5.761 -1.711 1.00 19.94 716 ALA B O 1
ATOM 6824 N N . GLY B 1 397 ? -9.059 7.626 -0.491 1.00 20.86 717 GLY B N 1
ATOM 6825 C CA . GLY B 1 397 ? -10.363 7.215 0.003 1.00 18.79 717 GLY B CA 1
ATOM 6826 C C . GLY B 1 397 ? -11.502 7.579 -0.932 1.00 17.61 717 GLY B C 1
ATOM 6827 O O . GLY B 1 397 ? -12.601 7.029 -0.831 1.00 24.50 717 GLY B O 1
ATOM 6828 N N . GLY B 1 398 ? -11.247 8.516 -1.837 1.00 18.97 718 GLY B N 1
ATOM 6829 C CA . GLY B 1 398 ? -12.258 8.928 -2.792 1.00 19.97 718 GLY B CA 1
ATOM 6830 C C . GLY B 1 398 ? -13.102 10.093 -2.309 1.00 26.07 718 GLY B C 1
ATOM 6831 O O . GLY B 1 398 ? -12.871 10.622 -1.219 1.00 24.10 718 GLY B O 1
ATOM 6832 N N . PRO B 1 399 ? -14.105 10.488 -3.108 1.00 27.82 719 PRO B N 1
ATOM 6833 C CA . PRO B 1 399 ? -14.523 9.812 -4.346 1.00 27.22 719 PRO B CA 1
ATOM 6834 C C . PRO B 1 399 ? -13.479 9.816 -5.467 1.00 29.64 719 PRO B C 1
ATOM 6835 O O . PRO B 1 399 ? -13.475 8.899 -6.293 1.00 27.98 719 PRO B O 1
ATOM 6839 N N . LYS B 1 400 ? -12.624 10.833 -5.505 1.00 27.19 720 LYS B N 1
ATOM 6840 C CA . LYS B 1 400 ? -11.570 10.904 -6.512 1.00 23.91 720 LYS B CA 1
ATOM 6841 C C . LYS B 1 400 ? -10.207 10.615 -5.889 1.00 23.02 720 LYS B C 1
ATOM 6842 O O . LYS B 1 400 ? -10.122 9.892 -4.908 1.00 20.23 720 LYS B O 1
ATOM 6848 N N . ARG B 1 401 ? -9.143 11.159 -6.469 1.00 22.37 721 ARG B N 1
ATOM 6849 C CA . ARG B 1 401 ? -7.808 10.983 -5.899 1.00 22.39 721 ARG B CA 1
ATOM 6850 C C . ARG B 1 401 ? -7.595 11.973 -4.765 1.00 22.77 721 ARG B C 1
ATOM 6851 O O . ARG B 1 401 ? -6.889 12.976 -4.904 1.00 22.27 721 ARG B O 1
ATOM 6859 N N . GLU B 1 402 ? -8.228 11.667 -3.642 1.00 23.07 722 GLU B N 1
ATOM 6860 C CA . GLU B 1 402 ? -8.275 12.569 -2.505 1.00 23.90 722 GLU B CA 1
ATOM 6861 C C . GLU B 1 402 ? -8.572 11.770 -1.248 1.00 21.50 722 GLU B C 1
ATOM 6862 O O . GLU B 1 402 ? -8.939 10.592 -1.320 1.00 20.11 722 GLU B O 1
ATOM 6868 N N . ASN B 1 403 ? -8.412 12.414 -0.095 1.00 21.88 723 ASN B N 1
ATOM 6869 C CA . ASN B 1 403 ? -8.735 11.800 1.189 1.00 22.28 723 ASN B CA 1
ATOM 6870 C C . ASN B 1 403 ? -7.919 10.547 1.477 1.00 17.91 723 ASN B C 1
ATOM 6871 O O . ASN B 1 403 ? -8.453 9.444 1.525 1.00 19.59 723 ASN B O 1
ATOM 6876 N N . GLY B 1 404 ? -6.619 10.729 1.668 1.00 18.32 724 GLY B N 1
ATOM 6877 C CA . GLY B 1 404 ? -5.726 9.618 1.927 1.00 19.80 724 GLY B CA 1
ATOM 6878 C C . GLY B 1 404 ? -6.144 8.814 3.140 1.00 20.22 724 GLY B C 1
ATOM 6879 O O . GLY B 1 404 ? -6.464 9.372 4.196 1.00 20.61 724 GLY B O 1
ATOM 6880 N N . MET B 1 405 ? -6.142 7.497 2.987 1.00 17.91 725 MET B N 1
ATOM 6881 C CA . MET B 1 405 ? -6.521 6.584 4.056 1.00 18.41 725 MET B CA 1
ATOM 6882 C C . MET B 1 405 ? -5.398 5.620 4.381 1.00 19.40 725 MET B C 1
ATOM 6883 O O . MET B 1 405 ? -4.650 5.209 3.490 1.00 17.03 725 MET B O 1
ATOM 6888 N N . VAL B 1 406 ? -5.292 5.247 5.651 1.00 19.95 726 VAL B N 1
ATOM 6889 C CA . VAL B 1 406 ? -4.452 4.134 6.055 1.00 17.26 726 VAL B CA 1
ATOM 6890 C C . VAL B 1 406 ? -5.336 3.030 6.615 1.00 24.81 726 VAL B C 1
ATOM 6891 O O . VAL B 1 406 ? -5.849 3.132 7.732 1.00 22.79 726 VAL B O 1
ATOM 6895 N N . HIS B 1 407 ? -5.525 1.984 5.819 1.00 18.49 727 HIS B N 1
ATOM 6896 C CA . HIS B 1 407 ? -6.399 0.880 6.182 1.00 18.80 727 HIS B CA 1
ATOM 6897 C C . HIS B 1 407 ? -5.620 -0.160 6.966 1.00 19.44 727 HIS B C 1
ATOM 6898 O O . HIS B 1 407 ? -4.476 -0.481 6.628 1.00 20.50 727 HIS B O 1
ATOM 6905 N N . LEU B 1 408 ? -6.244 -0.706 8.007 1.00 16.87 728 LEU B N 1
ATOM 6906 C CA . LEU B 1 408 ? -5.615 -1.739 8.813 1.00 15.59 728 LEU B CA 1
ATOM 6907 C C . LEU B 1 408 ? -6.411 -3.024 8.685 1.00 20.64 728 LEU B C 1
ATOM 6908 O O . LEU B 1 408 ? -7.623 -3.031 8.891 1.00 21.27 728 LEU B O 1
ATOM 6913 N N . ALA B 1 409 ? -5.734 -4.107 8.328 1.00 17.75 729 ALA B N 1
ATOM 6914 C CA . ALA B 1 409 ? -6.393 -5.400 8.209 1.00 20.04 729 ALA B CA 1
ATOM 6915 C C . ALA B 1 409 ? -5.742 -6.396 9.140 1.00 15.36 729 ALA B C 1
ATOM 6916 O O . ALA B 1 409 ? -4.525 -6.394 9.334 1.00 17.52 729 ALA B O 1
ATOM 6918 N N . ARG B 1 410 ? -6.566 -7.247 9.742 1.00 20.80 730 ARG B N 1
ATOM 6919 C CA . ARG B 1 410 ? -6.053 -8.398 10.455 1.00 15.59 730 ARG B CA 1
ATOM 6920 C C . ARG B 1 410 ? -5.890 -9.556 9.480 1.00 17.77 730 ARG B C 1
ATOM 6921 O O . ARG B 1 410 ? -6.752 -9.780 8.627 1.00 21.06 730 ARG B O 1
ATOM 6929 N N . VAL B 1 411 ? -4.792 -10.297 9.615 1.00 18.74 731 VAL B N 1
ATOM 6930 C CA . VAL B 1 411 ? -4.554 -11.461 8.769 1.00 23.75 731 VAL B CA 1
ATOM 6931 C C . VAL B 1 411 ? -5.135 -12.695 9.449 1.00 23.43 731 VAL B C 1
ATOM 6932 O O . VAL B 1 411 ? -4.713 -13.064 10.540 1.00 26.19 731 VAL B O 1
ATOM 6936 N N . GLU B 1 412 ? -6.102 -13.323 8.788 1.00 21.40 732 GLU B N 1
ATOM 6937 C CA . GLU B 1 412 ? -6.821 -14.459 9.355 1.00 25.89 732 GLU B CA 1
ATOM 6938 C C . GLU B 1 412 ? -6.239 -15.787 8.897 1.00 32.84 732 GLU B C 1
ATOM 6939 O O . GLU B 1 412 ? -5.378 -15.827 8.018 1.00 30.69 732 GLU B O 1
ATOM 6945 N N . GLU B 1 413 ? -6.719 -16.861 9.523 1.00 30.13 733 GLU B N 1
ATOM 6946 C CA . GLU B 1 413 ? -6.662 -18.220 8.978 1.00 40.72 733 GLU B CA 1
ATOM 6947 C C . GLU B 1 413 ? -5.486 -18.533 8.064 1.00 41.87 733 GLU B C 1
ATOM 6948 O O . GLU B 1 413 ? -4.322 -18.471 8.460 1.00 49.13 733 GLU B O 1
ATOM 6954 N N . ASN B 1 414 ? -5.829 -18.907 6.835 1.00 40.67 734 ASN B N 1
ATOM 6955 C CA . ASN B 1 414 ? -4.858 -19.171 5.785 1.00 43.91 734 ASN B CA 1
ATOM 6956 C C . ASN B 1 414 ? -4.722 -17.986 4.839 1.00 43.12 734 ASN B C 1
ATOM 6957 O O . ASN B 1 414 ? -4.443 -18.166 3.654 1.00 44.04 734 ASN B O 1
ATOM 6962 N N . GLY B 1 415 ? -4.943 -16.778 5.350 1.00 35.52 735 GLY B N 1
ATOM 6963 C CA . GLY B 1 415 ? -4.556 -15.589 4.613 1.00 29.10 735 GLY B CA 1
ATOM 6964 C C . GLY B 1 415 ? -5.636 -14.650 4.109 1.00 30.29 735 GLY B C 1
ATOM 6965 O O . GLY B 1 415 ? -5.341 -13.716 3.358 1.00 26.22 735 GLY B O 1
ATOM 6966 N N . GLU B 1 416 ? -6.884 -14.865 4.507 1.00 29.95 736 GLU B N 1
ATOM 6967 C CA . GLU B 1 416 ? -7.894 -13.868 4.189 1.00 28.29 736 GLU B CA 1
ATOM 6968 C C . GLU B 1 416 ? -7.742 -12.673 5.126 1.00 21.12 736 GLU B C 1
ATOM 6969 O O . GLU B 1 416 ? -7.010 -12.738 6.109 1.00 21.28 736 GLU B O 1
ATOM 6975 N N . LEU B 1 417 ? -8.402 -11.572 4.798 1.00 22.07 737 LEU B N 1
ATOM 6976 C CA . LEU B 1 417 ? -8.213 -10.344 5.556 1.00 23.18 737 LEU B CA 1
ATOM 6977 C C . LEU B 1 417 ? -9.517 -9.839 6.151 1.00 24.28 737 LEU B C 1
ATOM 6978 O O . LEU B 1 417 ? -10.589 -10.014 5.571 1.00 28.39 737 LEU B O 1
ATOM 6983 N N . THR B 1 418 ? -9.406 -9.213 7.316 1.00 21.76 738 THR B N 1
ATOM 6984 C CA . THR B 1 418 ? -10.526 -8.528 7.940 1.00 25.57 738 THR B CA 1
ATOM 6985 C C . THR B 1 418 ? -10.147 -7.066 8.127 1.00 18.47 738 THR B C 1
ATOM 6986 O O . THR B 1 418 ? -9.238 -6.751 8.889 1.00 21.49 738 THR B O 1
ATOM 6990 N N . TRP B 1 419 ? -10.834 -6.173 7.427 1.00 21.30 739 TRP B N 1
ATOM 6991 C CA . TRP B 1 419 ? -10.515 -4.755 7.524 1.00 20.02 739 TRP B CA 1
ATOM 6992 C C . TRP B 1 419 ? -11.066 -4.141 8.807 1.00 25.76 739 TRP B C 1
ATOM 6993 O O . TRP B 1 419 ? -12.278 -4.035 8.989 1.00 28.29 739 TRP B O 1
ATOM 7004 N N . LEU B 1 420 ? -10.148 -3.756 9.691 1.00 20.86 740 LEU B N 1
ATOM 7005 C CA . LEU B 1 420 ? -10.482 -3.272 11.029 1.00 23.77 740 LEU B CA 1
ATOM 7006 C C . LEU B 1 420 ? -10.760 -1.776 11.072 1.00 28.31 740 LEU B C 1
ATOM 7007 O O . LEU B 1 420 ? -11.773 -1.334 11.617 1.00 28.60 740 LEU B O 1
ATOM 7012 N N . LYS B 1 421 ? -9.839 -0.995 10.520 1.00 23.04 741 LYS B N 1
ATOM 7013 C CA . LYS B 1 421 ? -9.930 0.455 10.591 1.00 22.35 741 LYS B CA 1
ATOM 7014 C C . LYS B 1 421 ? -9.562 1.110 9.269 1.00 22.92 741 LYS B C 1
ATOM 7015 O O . LYS B 1 421 ? -8.803 0.558 8.474 1.00 22.12 741 LYS B O 1
ATOM 7021 N N . HIS B 1 422 ? -10.112 2.295 9.048 1.00 23.08 742 HIS B N 1
ATOM 7022 C CA . HIS B 1 422 ? -9.829 3.076 7.856 1.00 22.39 742 HIS B CA 1
ATOM 7023 C C . HIS B 1 422 ? -9.559 4.494 8.332 1.00 25.43 742 HIS B C 1
ATOM 7024 O O . HIS B 1 422 ? -10.484 5.288 8.504 1.00 27.99 742 HIS B O 1
ATOM 7031 N N . ASN B 1 423 ? -8.286 4.795 8.565 1.00 23.08 743 ASN B N 1
ATOM 7032 C CA . ASN B 1 423 ? -7.890 6.051 9.195 1.00 24.74 743 ASN B CA 1
ATOM 7033 C C . ASN B 1 423 ? -7.487 7.127 8.196 1.00 25.85 743 ASN B C 1
ATOM 7034 O O . ASN B 1 423 ? -6.561 6.934 7.415 1.00 22.04 743 ASN B O 1
ATOM 7039 N N . PRO B 1 424 ? -8.190 8.266 8.205 1.00 21.88 744 PRO B N 1
ATOM 7040 C CA . PRO B 1 424 ? -7.792 9.381 7.340 1.00 22.78 744 PRO B CA 1
ATOM 7041 C C . PRO B 1 424 ? -6.421 9.927 7.741 1.00 24.58 744 PRO B C 1
ATOM 7042 O O . PRO B 1 424 ? -6.175 10.159 8.926 1.00 26.72 744 PRO B O 1
ATOM 7046 N N . ILE B 1 425 ? -5.539 10.123 6.765 1.00 20.14 745 ILE B N 1
ATOM 7047 C CA . ILE B 1 425 ? -4.188 10.591 7.049 1.00 23.98 745 ILE B CA 1
ATOM 7048 C C . ILE B 1 425 ? -3.854 11.895 6.324 1.00 22.25 745 ILE B C 1
ATOM 7049 O O . ILE B 1 425 ? -2.922 12.600 6.711 1.00 23.83 745 ILE B O 1
ATOM 7054 N N . GLN B 1 426 ? -4.613 12.215 5.278 1.00 20.34 746 GLN B N 1
ATOM 7055 C CA . GLN B 1 426 ? -4.394 13.447 4.526 1.00 21.89 746 GLN B CA 1
ATOM 7056 C C . GLN B 1 426 ? -5.635 13.877 3.761 1.00 23.40 746 GLN B C 1
ATOM 7057 O O . GLN B 1 426 ? -6.035 13.228 2.797 1.00 23.59 746 GLN B O 1
ATOM 7063 N N . LYS B 1 427 ? -6.247 14.977 4.188 1.00 25.00 747 LYS B N 1
ATOM 7064 C CA . LYS B 1 427 ? -7.391 15.517 3.465 1.00 23.43 747 LYS B CA 1
ATOM 7065 C C . LYS B 1 427 ? -6.928 16.204 2.183 1.00 23.56 747 LYS B C 1
ATOM 7066 O O . LYS B 1 427 ? -5.751 16.529 2.033 1.00 23.21 747 LYS B O 1
ATOM 7072 N N . GLY B 1 428 ? -7.856 16.419 1.259 1.00 23.22 748 GLY B N 1
ATOM 7073 C CA . GLY B 1 428 ? -7.518 17.024 -0.015 1.00 23.68 748 GLY B CA 1
ATOM 7074 C C . GLY B 1 428 ? -6.880 16.022 -0.958 1.00 24.46 748 GLY B C 1
ATOM 7075 O O . GLY B 1 428 ? -6.987 14.816 -0.751 1.00 21.93 748 GLY B O 1
ATOM 7076 N N . GLU B 1 429 ? -6.215 16.534 -1.990 1.00 23.31 749 GLU B N 1
ATOM 7077 C CA . GLU B 1 429 ? -5.626 15.695 -3.032 1.00 21.29 749 GLU B CA 1
ATOM 7078 C C . GLU B 1 429 ? -4.692 14.648 -2.443 1.00 21.04 749 GLU B C 1
ATOM 7079 O O . GLU B 1 429 ? -3.857 14.944 -1.584 1.00 19.89 749 GLU B O 1
ATOM 7085 N N . PHE B 1 430 ? -4.834 13.413 -2.919 1.00 22.05 750 PHE B N 1
ATOM 7086 C CA . PHE B 1 430 ? -4.019 12.311 -2.436 1.00 19.16 750 PHE B CA 1
ATOM 7087 C C . PHE B 1 430 ? -3.893 11.271 -3.534 1.00 14.89 750 PHE B C 1
ATOM 7088 O O . PHE B 1 430 ? -4.897 10.831 -4.085 1.00 19.80 750 PHE B O 1
ATOM 7096 N N . ALA B 1 431 ? -2.664 10.878 -3.849 1.00 15.80 751 ALA B N 1
ATOM 7097 C CA . ALA B 1 431 ? -2.452 9.895 -4.914 1.00 16.99 751 ALA B CA 1
ATOM 7098 C C . ALA B 1 431 ? -1.467 8.797 -4.511 1.00 13.12 751 ALA B C 1
ATOM 7099 O O . ALA B 1 431 ? -1.694 8.067 -3.549 1.00 13.63 751 ALA B O 1
ATOM 7101 N N . TYR B 1 432 ? -0.373 8.656 -5.256 1.00 14.89 752 TYR B N 1
ATOM 7102 C CA . TYR B 1 432 ? 0.565 7.565 -4.996 1.00 14.54 752 TYR B CA 1
ATOM 7103 C C . TYR B 1 432 ? 1.203 7.697 -3.615 1.00 14.78 752 TYR B C 1
ATOM 7104 O O . TYR B 1 432 ? 1.366 8.808 -3.096 1.00 16.08 752 TYR B O 1
ATOM 7113 N N . ASN B 1 433 ? 1.574 6.571 -3.022 1.00 13.76 753 ASN B N 1
ATOM 7114 C CA . ASN B 1 433 ? 2.179 6.585 -1.694 1.00 13.32 753 ASN B CA 1
ATOM 7115 C C . ASN B 1 433 ? 3.029 5.345 -1.416 1.00 13.30 753 ASN B C 1
ATOM 7116 O O . ASN B 1 433 ? 2.910 4.338 -2.114 1.00 13.84 753 ASN B O 1
ATOM 7121 N N . SER B 1 434 ? 3.870 5.407 -0.385 1.00 12.23 754 SER B N 1
ATOM 7122 C CA . SER B 1 434 ? 4.754 4.300 -0.046 1.00 11.93 754 SER B CA 1
ATOM 7123 C C . SER B 1 434 ? 4.975 4.202 1.474 1.00 14.26 754 SER B C 1
ATOM 7124 O O . SER B 1 434 ? 5.444 5.156 2.096 1.00 14.66 754 SER B O 1
ATOM 7127 N N . LEU B 1 435 ? 4.637 3.048 2.051 1.00 13.49 755 LEU B N 1
ATOM 7128 C CA . LEU B 1 435 ? 4.717 2.815 3.499 1.00 15.39 755 LEU B CA 1
ATOM 7129 C C . LEU B 1 435 ? 5.968 2.051 3.925 1.00 14.68 755 LEU B C 1
ATOM 7130 O O . LEU B 1 435 ? 6.455 1.194 3.195 1.00 14.75 755 LEU B O 1
ATOM 7135 N N . GLN B 1 436 ? 6.462 2.333 5.135 1.00 14.03 756 GLN B N 1
ATOM 7136 C CA . GLN B 1 436 ? 7.511 1.523 5.738 1.00 11.35 756 GLN B CA 1
ATOM 7137 C C . GLN B 1 436 ? 7.298 1.450 7.240 1.00 13.52 756 GLN B C 1
ATOM 7138 O O . GLN B 1 436 ? 6.824 2.419 7.835 1.00 17.93 756 GLN B O 1
ATOM 7144 N N . GLU B 1 437 ? 7.649 0.316 7.842 1.00 14.98 757 GLU B N 1
ATOM 7145 C CA . GLU B 1 437 ? 7.699 0.213 9.295 1.00 17.50 757 GLU B CA 1
ATOM 7146 C C . GLU B 1 437 ? 9.022 0.812 9.776 1.00 20.96 757 GLU B C 1
ATOM 7147 O O . GLU B 1 437 ? 10.081 0.531 9.209 1.00 19.68 757 GLU B O 1
ATOM 7153 N N . LEU B 1 438 ? 8.960 1.642 10.816 1.00 18.91 758 LEU B N 1
ATOM 7154 C CA . LEU B 1 438 ? 10.150 2.319 11.329 1.00 22.23 758 LEU B CA 1
ATOM 7155 C C . LEU B 1 438 ? 10.739 1.604 12.538 1.00 26.04 758 LEU B C 1
ATOM 7156 O O . LEU B 1 438 ? 11.911 1.797 12.880 1.00 24.57 758 LEU B O 1
ATOM 7161 N N . GLY B 1 439 ? 9.920 0.781 13.182 1.00 24.68 759 GLY B N 1
ATOM 7162 C CA . GLY B 1 439 ? 10.302 0.148 14.430 1.00 28.07 759 GLY B CA 1
ATOM 7163 C C . GLY B 1 439 ? 9.671 0.823 15.635 1.00 27.10 759 GLY B C 1
ATOM 7164 O O . GLY B 1 439 ? 9.235 1.976 15.570 1.00 24.89 759 GLY B O 1
ATOM 7165 N N . ASN B 1 440 ? 9.614 0.090 16.743 1.00 31.05 760 ASN B N 1
ATOM 7166 C CA . ASN B 1 440 ? 9.074 0.612 17.995 1.00 31.39 760 ASN B CA 1
ATOM 7167 C C . ASN B 1 440 ? 7.626 1.087 17.871 1.00 31.55 760 ASN B C 1
ATOM 7168 O O . ASN B 1 440 ? 7.217 2.047 18.525 1.00 30.72 760 ASN B O 1
ATOM 7173 N N . GLY B 1 441 ? 6.857 0.403 17.028 1.00 27.38 761 GLY B N 1
ATOM 7174 C CA . GLY B 1 441 ? 5.450 0.714 16.843 1.00 26.20 761 GLY B CA 1
ATOM 7175 C C . GLY B 1 441 ? 5.167 1.933 15.984 1.00 22.18 761 GLY B C 1
ATOM 7176 O O . GLY B 1 441 ? 4.042 2.432 15.949 1.00 21.87 761 GLY B O 1
ATOM 7177 N N . GLU B 1 442 ? 6.188 2.418 15.285 1.00 21.49 762 GLU B N 1
ATOM 7178 C CA . GLU B 1 442 ? 6.016 3.579 14.427 1.00 22.22 762 GLU B CA 1
ATOM 7179 C C . GLU B 1 442 ? 6.113 3.194 12.955 1.00 18.30 762 GLU B C 1
ATOM 7180 O O . GLU B 1 442 ? 6.759 2.200 12.605 1.00 17.99 762 GLU B O 1
ATOM 7186 N N . TYR B 1 443 ? 5.461 3.994 12.115 1.00 18.18 763 TYR B N 1
ATOM 7187 C CA . TYR B 1 443 ? 5.423 3.761 10.677 1.00 16.26 763 TYR B CA 1
ATOM 7188 C C . TYR B 1 443 ? 5.593 5.076 9.941 1.00 19.79 763 TYR B C 1
ATOM 7189 O O . TYR B 1 443 ? 5.230 6.137 10.446 1.00 18.93 763 TYR B O 1
ATOM 7198 N N . GLY B 1 444 ? 6.148 5.006 8.736 1.00 17.58 764 GLY B N 1
ATOM 7199 C CA . GLY B 1 444 ? 6.293 6.191 7.916 1.00 16.20 764 GLY B CA 1
ATOM 7200 C C . GLY B 1 444 ? 5.584 6.047 6.586 1.00 13.95 764 GLY B C 1
ATOM 7201 O O . GLY B 1 444 ? 5.422 4.930 6.081 1.00 16.26 764 GLY B O 1
ATOM 7202 N N . ILE B 1 445 ? 5.132 7.166 6.029 1.00 14.87 765 ILE B N 1
ATOM 7203 C CA . ILE B 1 445 ? 4.525 7.153 4.705 1.00 17.30 765 ILE B CA 1
ATOM 7204 C C . ILE B 1 445 ? 5.016 8.347 3.899 1.00 17.55 765 ILE B C 1
ATOM 7205 O O . ILE B 1 445 ? 5.093 9.466 4.407 1.00 15.17 765 ILE B O 1
ATOM 7210 N N . LEU B 1 446 ? 5.377 8.094 2.642 1.00 14.25 766 LEU B N 1
ATOM 7211 C CA . LEU B 1 446 ? 5.745 9.158 1.718 1.00 15.66 766 LEU B CA 1
ATOM 7212 C C . LEU B 1 446 ? 4.648 9.178 0.663 1.00 15.36 766 LEU B C 1
ATOM 7213 O O . LEU B 1 446 ? 4.322 8.134 0.104 1.00 15.92 766 LEU B O 1
ATOM 7218 N N . TYR B 1 447 ? 4.058 10.337 0.401 1.00 15.55 767 TYR B N 1
ATOM 7219 C CA . TYR B 1 447 ? 2.861 10.376 -0.422 1.00 13.56 767 TYR B CA 1
ATOM 7220 C C . TYR B 1 447 ? 2.694 11.629 -1.278 1.00 15.19 767 TYR B C 1
ATOM 7221 O O . TYR B 1 447 ? 3.277 12.679 -0.994 1.00 19.06 767 TYR B O 1
ATOM 7230 N N . GLU B 1 448 ? 1.864 11.499 -2.312 1.00 15.64 768 GLU B N 1
ATOM 7231 C CA . GLU B 1 448 ? 1.521 12.588 -3.218 1.00 17.99 768 GLU B CA 1
ATOM 7232 C C . GLU B 1 448 ? 0.299 13.361 -2.723 1.00 15.42 768 GLU B C 1
ATOM 7233 O O . GLU B 1 448 ? -0.752 12.776 -2.449 1.00 15.77 768 GLU B O 1
ATOM 7239 N N . HIS B 1 449 ? 0.440 14.684 -2.645 1.00 21.08 769 HIS B N 1
ATOM 7240 C CA . HIS B 1 449 ? -0.651 15.567 -2.233 1.00 18.11 769 HIS B CA 1
ATOM 7241 C C . HIS B 1 449 ? -0.394 16.971 -2.788 1.00 20.91 769 HIS B C 1
ATOM 7242 O O . HIS B 1 449 ? 0.752 17.340 -3.038 1.00 18.68 769 HIS B O 1
ATOM 7249 N N . THR B 1 450 ? -1.458 17.732 -3.021 1.00 20.66 770 THR B N 1
ATOM 7250 C CA . THR B 1 450 ? -1.306 19.131 -3.415 1.00 24.84 770 THR B CA 1
ATOM 7251 C C . THR B 1 450 ? -2.113 20.050 -2.504 1.00 24.52 770 THR B C 1
ATOM 7252 O O . THR B 1 450 ? -3.189 19.683 -2.039 1.00 27.55 770 THR B O 1
ATOM 7256 N N . GLU B 1 451 ? -1.565 21.238 -2.265 1.00 28.77 771 GLU B N 1
ATOM 7257 C CA . GLU B 1 451 ? -2.204 22.294 -1.485 1.00 30.38 771 GLU B CA 1
ATOM 7258 C C . GLU B 1 451 ? -1.807 23.629 -2.075 1.00 33.90 771 GLU B C 1
ATOM 7259 O O . GLU B 1 451 ? -0.791 23.730 -2.761 1.00 29.05 771 GLU B O 1
ATOM 7265 N N . LYS B 1 452 ? -2.601 24.657 -1.788 1.00 32.54 772 LYS B N 1
ATOM 7266 C CA . LYS B 1 452 ? -2.218 26.031 -2.084 1.00 35.08 772 LYS B CA 1
ATOM 7267 C C . LYS B 1 452 ? -1.697 26.211 -3.508 1.00 33.80 772 LYS B C 1
ATOM 7268 O O . LYS B 1 452 ? -0.728 26.933 -3.736 1.00 35.33 772 LYS B O 1
ATOM 7274 N N . GLY B 1 453 ? -2.346 25.545 -4.458 1.00 32.39 773 GLY B N 1
ATOM 7275 C CA . GLY B 1 453 ? -2.015 25.699 -5.864 1.00 32.91 773 GLY B CA 1
ATOM 7276 C C . GLY B 1 453 ? -0.765 24.963 -6.317 1.00 30.87 773 GLY B C 1
ATOM 7277 O O . GLY B 1 453 ? -0.257 25.212 -7.411 1.00 32.75 773 GLY B O 1
ATOM 7278 N N . GLN B 1 454 ? -0.263 24.060 -5.483 1.00 27.97 774 GLN B N 1
ATOM 7279 C CA . GLN B 1 454 ? 0.919 23.279 -5.837 1.00 28.89 774 GLN B CA 1
ATOM 7280 C C . GLN B 1 454 ? 0.664 22.448 -7.085 1.00 25.26 774 GLN B C 1
ATOM 7281 O O . GLN B 1 454 ? -0.438 21.937 -7.287 1.00 26.34 774 GLN B O 1
ATOM 7287 N N . ASN B 1 455 ? 1.684 22.326 -7.928 1.00 27.75 775 ASN B N 1
ATOM 7288 C CA . ASN B 1 455 ? 1.598 21.439 -9.081 1.00 25.38 775 ASN B CA 1
ATOM 7289 C C . ASN B 1 455 ? 1.609 19.984 -8.614 1.00 21.19 775 ASN B C 1
ATOM 7290 O O . ASN B 1 455 ? 2.242 19.657 -7.618 1.00 22.70 775 ASN B O 1
ATOM 7295 N N . ALA B 1 456 ? 0.907 19.119 -9.336 1.00 22.19 776 ALA B N 1
ATOM 7296 C CA . ALA B 1 456 ? 0.923 17.687 -9.041 1.00 20.69 776 ALA B CA 1
ATOM 7297 C C . ALA B 1 456 ? 2.328 17.113 -9.246 1.00 20.71 776 ALA B C 1
ATOM 7298 O O . ALA B 1 456 ? 2.838 17.131 -10.362 1.00 23.36 776 ALA B O 1
ATOM 7300 N N . TYR B 1 457 ? 2.974 16.634 -8.186 1.00 17.31 777 TYR B N 1
ATOM 7301 C CA . TYR B 1 457 ? 2.482 16.734 -6.820 1.00 18.26 777 TYR B CA 1
ATOM 7302 C C . TYR B 1 457 ? 3.633 17.213 -5.949 1.00 18.32 777 TYR B C 1
ATOM 7303 O O . TYR B 1 457 ? 4.785 17.270 -6.382 1.00 18.24 777 TYR B O 1
ATOM 7312 N N . THR B 1 458 ? 3.327 17.533 -4.699 1.00 18.76 778 THR B N 1
ATOM 7313 C CA . THR B 1 458 ? 4.368 17.639 -3.700 1.00 17.17 778 THR B CA 1
ATOM 7314 C C . THR B 1 458 ? 4.370 16.330 -2.928 1.00 17.08 778 THR B C 1
ATOM 7315 O O . THR B 1 458 ? 3.310 15.789 -2.612 1.00 18.48 778 THR B O 1
ATOM 7319 N N . LEU B 1 459 ? 5.559 15.799 -2.670 1.00 17.44 779 LEU B N 1
ATOM 7320 C CA . LEU B 1 459 ? 5.691 14.549 -1.929 1.00 16.77 779 LEU B CA 1
ATOM 7321 C C . LEU B 1 459 ? 6.052 14.836 -0.482 1.00 17.84 779 LEU B C 1
ATOM 7322 O O . LEU B 1 459 ? 7.068 15.467 -0.195 1.00 18.13 779 LEU B O 1
ATOM 7327 N N . SER B 1 460 ? 5.217 14.343 0.423 1.00 17.89 780 SER B N 1
ATOM 7328 C CA . SER B 1 460 ? 5.365 14.635 1.840 1.00 20.04 780 SER B CA 1
ATOM 7329 C C . SER B 1 460 ? 5.445 13.367 2.676 1.00 18.44 780 SER B C 1
ATOM 7330 O O . SER B 1 460 ? 5.009 12.290 2.255 1.00 18.76 780 SER B O 1
ATOM 7333 N N . PHE B 1 461 ? 5.977 13.521 3.882 1.00 17.77 781 PHE B N 1
ATOM 7334 C CA . PHE B 1 461 ? 6.203 12.415 4.789 1.00 17.29 781 PHE B CA 1
ATOM 7335 C C . PHE B 1 461 ? 5.478 12.659 6.108 1.00 21.21 781 PHE B C 1
ATOM 7336 O O . PHE B 1 461 ? 5.446 13.788 6.604 1.00 22.88 781 PHE B O 1
ATOM 7344 N N . ARG B 1 462 ? 4.889 11.601 6.655 1.00 20.24 782 ARG B N 1
ATOM 7345 C CA . ARG B 1 462 ? 4.330 11.627 8.008 1.00 18.83 782 ARG B CA 1
ATOM 7346 C C . ARG B 1 462 ? 4.726 10.347 8.725 1.00 19.96 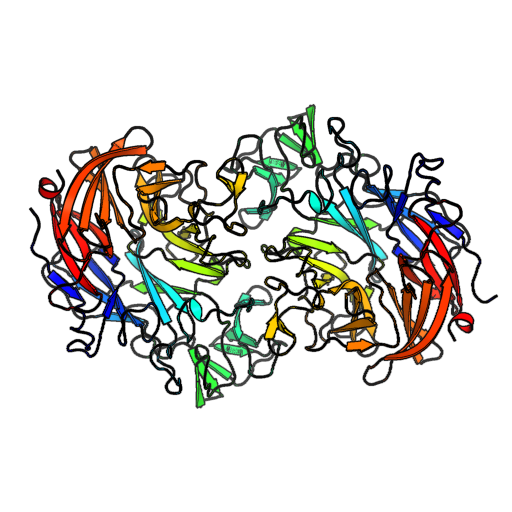782 ARG B C 1
ATOM 7347 O O . ARG B 1 462 ? 4.961 9.304 8.098 1.00 19.73 782 ARG B O 1
ATOM 7355 N N . LYS B 1 463 ? 4.775 10.425 10.049 1.00 20.69 783 LYS B N 1
ATOM 7356 C CA . LYS B 1 463 ? 5.008 9.264 10.882 1.00 20.21 783 LYS B CA 1
ATOM 7357 C C . LYS B 1 463 ? 3.739 9.053 11.691 1.00 23.77 783 LYS B C 1
ATOM 7358 O O . LYS B 1 463 ? 3.077 10.016 12.070 1.00 24.49 783 LYS B O 1
ATOM 7364 N N . PHE B 1 464 ? 3.382 7.798 11.925 1.00 19.90 784 PHE B N 1
ATOM 7365 C CA . PHE B 1 464 ? 2.223 7.488 12.754 1.00 23.45 784 PHE B CA 1
ATOM 7366 C C . PHE B 1 464 ? 2.503 6.241 13.566 1.00 21.23 784 PHE B C 1
ATOM 7367 O O . PHE B 1 464 ? 3.425 5.489 13.262 1.00 20.58 784 PHE B O 1
ATOM 7375 N N . ASN B 1 465 ? 1.725 6.035 14.624 1.00 26.21 785 ASN B N 1
ATOM 7376 C CA . ASN B 1 465 ? 1.922 4.869 15.470 1.00 23.76 785 ASN B CA 1
ATOM 7377 C C . ASN B 1 465 ? 0.670 4.012 15.570 1.00 25.42 785 ASN B C 1
ATOM 7378 O O . ASN B 1 465 ? -0.350 4.303 14.939 1.00 21.03 785 ASN B O 1
ATOM 7383 N N . TRP B 1 466 ? 0.758 2.954 16.366 1.00 27.59 786 TRP B N 1
ATOM 7384 C CA . TRP B 1 466 ? -0.342 2.008 16.493 1.00 29.97 786 TRP B CA 1
ATOM 7385 C C . TRP B 1 466 ? -1.630 2.663 16.986 1.00 31.54 786 TRP B C 1
ATOM 7386 O O . TRP B 1 466 ? -2.724 2.265 16.588 1.00 32.61 786 TRP B O 1
ATOM 7397 N N . ASP B 1 467 ? -1.498 3.669 17.844 1.00 30.95 787 ASP B N 1
ATOM 7398 C CA . ASP B 1 467 ? -2.657 4.407 18.333 1.00 35.16 787 ASP B CA 1
ATOM 7399 C C . ASP B 1 467 ? -3.430 5.067 17.194 1.00 33.02 787 ASP B C 1
ATOM 7400 O O . ASP B 1 467 ? -4.662 5.107 17.211 1.00 33.98 787 ASP B O 1
ATOM 7405 N N . PHE B 1 468 ? -2.706 5.587 16.206 1.00 26.70 788 PHE B N 1
ATOM 7406 C CA . PHE B 1 468 ? -3.344 6.181 15.039 1.00 27.85 788 PHE B CA 1
ATOM 7407 C C . PHE B 1 468 ? -4.090 5.111 14.250 1.00 23.41 788 PHE B C 1
ATOM 7408 O O . PHE B 1 468 ? -5.200 5.337 13.773 1.00 24.26 788 PHE B O 1
ATOM 7416 N N . LEU B 1 469 ? -3.462 3.946 14.126 1.00 24.58 789 LEU B N 1
ATOM 7417 C CA . LEU B 1 469 ? -4.000 2.839 13.339 1.00 27.26 789 LEU B CA 1
ATOM 7418 C C . LEU B 1 469 ? -5.218 2.203 13.988 1.00 31.88 789 LEU B C 1
ATOM 7419 O O . LEU B 1 469 ? -6.214 1.913 13.319 1.00 29.09 789 LEU B O 1
ATOM 7424 N N . SER B 1 470 ? -5.121 1.976 15.295 1.00 32.77 790 SER B N 1
ATOM 7425 C CA . SER B 1 470 ? -6.129 1.220 16.028 1.00 32.59 790 SER B CA 1
ATOM 7426 C C . SER B 1 470 ? -7.104 2.136 16.759 1.00 36.43 790 SER B C 1
ATOM 7427 O O . SER B 1 470 ? -8.124 1.680 17.279 1.00 41.98 790 SER B O 1
#

Organism: Streptococcus pneumoniae (strain ATCC BAA-255 / R6) (NCBI:txid171101)

Radius of gyration: 31.43 Å; Cα contacts (8 Å, |Δi|>4): 2863; chains: 2; bounding box: 56×78×97 Å

Foldseek 3Di:
DQKDDWDFDFFADFPQAGPPVQFHEKDAWAWDQAPLLKIKIWIWGHRRAHAQAAFTFIWIWIDNPNAPDIDDIATQATADFFPPDPDRRQGAWDKHFWAWEAQPVLRKIKIKTKTFFGGRALVQADLDDDDQWDADPNDIFGWKDFPPDDATWTQDPQQFIADSVGHTAQKGFCCQADDRNSNRHQFIDRNPDTQAGQSGDPPGRDGIHGHRAMWMWMWMDSPSPPHIGDIDTQRVLEPDPFWGYKTFLHYYWYAQCDDPQGRKTWTKIWTAGSQAGPQAQTWIAIWIDSPRPPHIYTAATQQDQADDPRRHDGSHHTGHQQPHWHRWEWEADPVGKIKIFTQGDPQFIWIWIDNPNGRYTDRDIDTDRVGTHCRARKYKYWDDDPNFTKMWIWAARDPHQFFIWIWIWGQPPVGDTHTDDIATRGGAHWGHKYKDDSDPQKIKMWTFHDDDRRHTGGIIMMMGGPVRHD/DKDDWFFDFFADFQQFGDPVQFHEKDFWAWDQFPLLKIKIWIWGHRRAHAQAAFTFIWIWIDNPNAPDIDDIATQATADFAPPDPDRRQGAWGKHFWAWEAQNPLRKIKIKTKTFFGGRALVQADLDDDDQWDADPHDIFGWKDFPPDDATWTQDPQQFIADSVGHTAQKGFCCQADDGSSNRHQFIDRNPRGQAGQSGDPPGRDGIHGHRAMWMWMWIDSPRPPHIGDIDTQRVLEPDPFWGYKTFLHYYWDAQCDDPQGSKTKTKIWTAGSQAGPQAQTWIAIWIDSPRPPGIYTAATQQDQADDPNRHDGSHHTGHQQPHWHRWEWEADPVGKIKIWTQHDPQFIWIWIDNPNRRYTDRDIDTDNVGTHCRARKYKYWDDDPNFTKMWIWAARDPHQFFIWIWIWGADDPGDTDTDDTFGNGGAHWGHKYKDASDPQKIKMWTFHPDDRRHTGGIIMMMDGVVRHD